Protein AF-0000000084530601 (afdb_homodimer)

InterPro domains:
  IPR000310 Orn/Lys/Arg decarboxylase, major domain [PF01276] (7-303)
  IPR000310 Orn/Lys/Arg decarboxylase, major domain [cd00615] (7-300)
  IPR008286 Orn/Lys/Arg decarboxylase, C-terminal [PF03711] (418-467)
  IPR015421 Pyridoxal phosphate-dependent transferase, major domain [G3DSA:3.40.640.10] (6-282)
  IPR015424 Pyridoxal phosphate-dependent transferase [SSF53383] (7-383)
  IPR036633 Orn/Lys/Arg decarboxylase, C-terminal domain superfamily [SSF55904] (342-484)
  IPR052357 Orn/Lys/Arg decarboxylase class-I [PTHR43277] (2-484)

Sequence (974 aa):
MDQSQAPVLEALAAFHANPLTVFTPPGHKQGRGADPRVIQALGADVFRSDVLATGGLDDRTDTRGILRHAQELMAEAVGADHTFFSTCGSSLSVKAAMLAVAGPHQKLLVGRDAHKSVIAGLILAGIRPVWVEPQWDADLHLAHPPSAESVRAALHEHPDARGALVTSPTPYGTCADLEAIAEACHAAGKPLIVDEAWGAHLPFHPRLPRWAMDAGADVCVTSVHKMGSGLEQSSVFHLQGDLVDRTALKQREDLLGTTSPSTLVYAALDGWRRQMVQHGRALYDHALDLADTVRERVQELDGLHVHGRDDFCSPGHAADLDPLQVIVDITDLGTTGYRAGDWLRSHHHLALHLCDHRRVSAQLTHADDTTTTDALLNGLRELTVIAPDLRPAPRVHLPSPERLRLEQALLPRDAFFGPTEQVPVEKAAGRTVAEMLTPYPPGIPAALPGERLNQDVLDYLRSGIEAGMLVPDSADPALDTIRVSVEMDQSQAPVLEALAAFHANPLTVFTPPGHKQGRGADPRVIQALGADVFRSDVLATGGLDDRTDTRGILRHAQELMAEAVGADHTFFSTCGSSLSVKAAMLAVAGPHQKLLVGRDAHKSVIAGLILAGIRPVWVEPQWDADLHLAHPPSAESVRAALHEHPDARGALVTSPTPYGTCADLEAIAEACHAAGKPLIVDEAWGAHLPFHPRLPRWAMDAGADVCVTSVHKMGSGLEQSSVFHLQGDLVDRTALKQREDLLGTTSPSTLVYAALDGWRRQMVQHGRALYDHALDLADTVRERVQELDGLHVHGRDDFCSPGHAADLDPLQVIVDITDLGTTGYRAGDWLRSHHHLALHLCDHRRVSAQLTHADDTTTTDALLNGLRELTVIAPDLRPAPRVHLPSPERLRLEQALLPRDAFFGPTEQVPVEKAAGRTVAEMLTPYPPGIPAALPGERLNQDVLDYLRSGIEAGMLVPDSADPALDTIRVSVE

Secondary structure (DSSP, 8-state):
--TT--HHHHHHHHHHHS--EEESS-TTTTTTTS-HHHHHHH-HHHHHT---IIIIIS-TT-TT-HHHHHHHHHHHHHT-SEEEEESSHHHHHHHHHHHHH--TT-EEEEETT--HHHHHHHHHHT-EEEEEPPEEETTTTEEEPPPHHHHHHHHHH-TT---EEEE-S-TTSEE--HHHHHHHHHHTT--EEEE-TT-TTGGG-TTSPPPHHHHT-SEEEEEHHHHSS--TT-EEEEE-SSSS-HHHHHHHHHHHS-SS--HHHHHHHHHHHHHHHHHHHHHHHHHHHHHHHHHHHHHTSTT-EE--HHHHSSTTS-SEE-TTEEEEE-GGGTS-HHHHHHHHHHHH-EEES-B-SSEEEEE--TT--HHHHHHHHHHHHHHHHHGGGGPSPPPP----HHHHPPEE-S-HHHHHHS-EEEEEGGGTTTSBB-S-B--BTTT--SB-TTEEP-HHHHHHHHHHHHHT-B-TTSSSTT-SEEEEE--/--TT--HHHHHHHHHHHS--EEESS-TTTTTTTS-HHHHHHH-HHHHHT---IIIIIS-TT-TT-HHHHHHHHHHHHHT-SEEEEESSHHHHHHHHHHHHH--TT-EEEEETT--HHHHHHHHHHT-EEEEEPPEEETTTTEEEPPPHHHHHHHHHH-TT---EEEE-S-TTSEE--HHHHHHHHHHTT--EEEE-TT-TTGGG-TTSPPPHHHHT-SEEEEEHHHHSS--TT-EEEEE-SSSS-HHHHHHHHHHHS-SS--HHHHHHHHHHHHHHHHHHHHHHHHHHHHHHHHHHHHHTSTT-EE--HHHHSSTTS-SEE-TTEEEEE-GGGTS-HHHHHHHHHHHH-EEES-B-SSEEEEE--TT--HHHHHHHHHHHHHHHHHGGGG-SPPPP----HHHHPPEE-S-HHHHHHS-EEEEEGGGTTTSBB-S-B--BTTT--SB-TTEEP-HHHHHHHHHHHHHT-B-TTSSSTT-SEEEEE--

Solvent-accessible surface area (backbone atoms only — not comparable to full-atom values): 47383 Å² total; per-residue (Å²): 131,77,61,86,58,33,44,43,47,51,36,49,52,50,37,68,76,58,61,62,52,66,16,39,55,30,17,11,58,51,41,65,37,39,48,67,71,46,35,69,71,42,32,61,41,45,31,57,50,40,45,33,51,72,50,49,62,31,48,79,80,43,79,80,36,41,65,59,50,35,24,52,52,48,10,58,75,60,67,34,76,38,40,44,82,38,57,44,16,38,38,44,49,49,27,15,52,47,54,42,58,35,39,67,71,31,30,33,34,31,36,62,75,36,46,47,41,56,53,34,30,29,32,50,48,32,32,36,76,41,74,32,66,42,26,71,34,81,88,75,69,46,74,26,33,42,50,39,64,53,50,39,52,49,44,66,76,39,72,76,40,42,28,37,38,42,50,34,33,40,97,76,18,35,16,40,47,51,43,56,35,24,49,43,31,49,75,70,72,26,38,30,38,33,45,15,41,65,38,48,53,24,77,40,38,87,92,42,44,85,36,53,56,82,27,55,32,29,32,35,28,18,14,28,9,47,40,25,37,20,36,58,19,20,16,38,39,35,34,35,82,82,75,56,54,65,66,49,31,50,50,33,38,59,56,68,42,46,93,44,56,38,36,57,36,51,27,30,45,30,38,37,49,31,42,39,74,74,43,23,48,64,42,44,50,52,29,52,52,49,35,51,51,50,48,54,56,47,48,70,37,76,52,39,41,55,63,48,57,83,73,49,39,39,94,80,40,12,66,35,56,37,71,43,41,44,38,32,38,33,54,72,47,53,34,30,10,38,57,50,46,54,47,37,30,75,76,58,36,32,33,59,50,44,45,40,79,35,26,37,26,40,46,56,30,63,36,55,50,70,70,59,49,47,52,50,52,52,43,52,54,50,44,57,68,50,27,72,75,54,46,86,45,64,68,60,48,76,62,55,72,75,58,50,58,60,51,74,76,40,54,34,27,56,20,51,68,40,63,63,44,78,36,49,45,92,67,37,55,72,36,33,27,26,43,40,43,21,41,46,67,88,33,40,44,70,40,46,28,7,22,34,38,45,62,53,48,51,45,21,53,53,28,26,41,73,40,58,48,35,30,75,66,31,96,38,59,84,49,61,35,44,50,21,40,65,129,130,76,62,85,58,34,45,43,47,52,34,49,51,50,37,69,76,59,61,62,53,66,17,39,55,29,18,12,58,51,41,63,36,38,49,67,72,46,35,68,72,43,32,61,40,44,30,58,51,41,43,33,50,71,50,49,63,30,48,78,80,42,78,81,36,41,68,60,51,36,23,50,51,47,11,57,74,60,68,33,76,36,38,43,81,38,57,45,15,40,38,44,48,49,27,15,55,47,54,41,56,34,40,67,70,32,31,33,35,31,35,62,74,35,45,48,41,56,54,34,31,29,32,49,46,34,32,36,75,42,75,33,66,40,26,70,34,80,87,77,69,45,74,25,31,43,50,39,66,54,51,39,50,48,44,67,76,39,72,76,39,43,28,37,37,41,50,33,33,40,96,78,18,36,18,39,50,49,45,56,35,25,50,42,30,48,74,72,73,27,38,30,36,32,45,16,41,65,37,48,52,22,76,42,38,88,91,43,44,86,35,51,56,82,29,56,32,29,31,36,27,20,15,28,8,47,41,25,37,19,38,59,19,19,16,38,38,35,33,34,82,83,74,55,56,65,66,51,32,52,50,33,39,60,55,67,42,47,93,44,56,39,35,58,36,51,27,30,45,31,39,37,49,33,42,38,76,75,42,22,48,64,42,45,50,52,30,50,52,50,35,53,51,51,47,55,56,48,48,69,38,76,50,39,41,56,64,46,58,84,70,48,38,39,94,81,41,12,66,35,57,36,71,44,40,44,39,32,38,33,54,73,45,54,33,31,10,38,56,50,46,52,48,37,29,76,76,59,37,33,33,59,52,44,45,40,78,35,25,38,24,39,46,57,30,63,35,56,50,70,69,57,51,48,52,51,52,53,43,53,54,49,45,58,69,49,25,73,74,54,43,86,45,64,68,60,46,75,61,55,73,75,57,50,57,61,51,74,76,40,53,34,28,57,21,51,66,41,63,63,45,78,35,49,44,91,68,38,54,71,35,33,28,26,42,39,44,22,43,46,66,88,33,39,44,68,38,44,28,7,21,33,38,46,62,51,48,52,45,22,53,53,28,24,41,73,39,59,49,36,30,74,65,31,95,36,59,84,49,63,34,42,51,23,38,65,128

Nearest PDB structures (foldseek):
  3n75-assembly1_A  TM=8.275E-01  e=5.669E-27  Escherichia coli K-12
  6y3x-assembly1_A  TM=8.015E-01  e=8.355E-27  Francisella tularensis subsp. novicida
  5fkz-assembly1_E  TM=7.925E-01  e=2.916E-27  Escherichia coli K-12
  5fkx-assembly1_A  TM=7.953E-01  e=2.452E-25  Escherichia coli K-12
  7p9b-assembly1_A  TM=8.096E-01  e=3.314E-24  Providencia stuartii

Organism: Streptomyces rubellomurinus (strain ATCC 31215) (NCBI:txid359131)

Radius of gyration: 27.5 Å; Cα contacts (8 Å, |Δi|>4): 2368; chains: 2; bounding box: 56×77×70 Å

Structure (mmCIF, N/CA/C/O backbone):
data_AF-0000000084530601-model_v1
#
loop_
_entity.id
_entity.type
_entity.pdbx_description
1 polymer 'Ornithine decarboxylase'
#
loop_
_atom_site.group_PDB
_atom_site.id
_atom_site.type_symbol
_atom_site.label_atom_id
_atom_site.label_alt_id
_atom_site.label_comp_id
_atom_site.label_asym_id
_atom_site.label_entity_id
_atom_site.label_seq_id
_atom_site.pdbx_PDB_ins_code
_atom_site.Cartn_x
_atom_site.Cartn_y
_atom_site.Cartn_z
_atom_site.occupancy
_atom_site.B_iso_or_equiv
_atom_site.auth_seq_id
_atom_site.auth_comp_id
_atom_site.auth_asym_id
_atom_site.auth_atom_id
_atom_site.pdbx_PDB_model_num
ATOM 1 N N . MET A 1 1 ? -12.188 15.805 -23.297 1 94.25 1 MET A N 1
ATOM 2 C CA . MET A 1 1 ? -12.859 14.508 -23.141 1 94.25 1 MET A CA 1
ATOM 3 C C . MET A 1 1 ? -14.211 14.672 -22.453 1 94.25 1 MET A C 1
ATOM 5 O O . MET A 1 1 ? -14.492 15.719 -21.875 1 94.25 1 MET A O 1
ATOM 9 N N . ASP A 1 2 ? -15.086 13.648 -22.531 1 97.88 2 ASP A N 1
ATOM 10 C CA . ASP A 1 2 ? -16.391 13.703 -21.875 1 97.88 2 ASP A CA 1
ATOM 11 C C . ASP A 1 2 ? -16.266 13.43 -20.375 1 97.88 2 ASP A C 1
ATOM 13 O O . ASP A 1 2 ? -16.281 12.273 -19.938 1 97.88 2 ASP A O 1
ATOM 17 N N . GLN A 1 3 ? -16.266 14.422 -19.578 1 97.75 3 GLN A N 1
ATOM 18 C CA . GLN A 1 3 ? -16 14.383 -18.141 1 97.75 3 GLN A CA 1
ATOM 19 C C . GLN A 1 3 ? -17.203 13.828 -17.391 1 97.75 3 GLN A C 1
ATOM 21 O O . GLN A 1 3 ? -17.141 13.602 -16.172 1 97.75 3 GLN A O 1
ATOM 26 N N . SER A 1 4 ? -18.281 13.586 -18.016 1 97.56 4 SER A N 1
ATOM 27 C CA . SER A 1 4 ? -19.453 12.992 -17.359 1 97.56 4 SER A CA 1
ATOM 28 C C . SER A 1 4 ? -19.281 11.484 -17.188 1 97.56 4 SER A C 1
ATOM 30 O O . SER A 1 4 ? -20.031 10.852 -16.438 1 97.56 4 SER A O 1
ATOM 32 N N . GLN A 1 5 ? -18.344 10.953 -17.844 1 98 5 GLN A N 1
ATOM 33 C CA . GLN A 1 5 ? -18.078 9.523 -17.75 1 98 5 GLN A CA 1
ATOM 34 C C . GLN A 1 5 ? -17.312 9.188 -16.484 1 98 5 GLN A C 1
ATOM 36 O O . GLN A 1 5 ? -16.547 10.016 -15.961 1 98 5 GLN A O 1
ATOM 41 N N . ALA A 1 6 ? -17.562 8.07 -15.961 1 98.31 6 ALA A N 1
ATOM 42 C CA . ALA A 1 6 ? -16.812 7.445 -14.875 1 98.31 6 ALA A CA 1
ATOM 43 C C . ALA A 1 6 ? -16.5 5.988 -15.195 1 98.31 6 ALA A C 1
ATOM 45 O O . ALA A 1 6 ? -17.203 5.082 -14.742 1 98.31 6 ALA A O 1
ATOM 46 N N . PRO A 1 7 ? -15.422 5.773 -15.883 1 98.44 7 PRO A N 1
ATOM 47 C CA . PRO A 1 7 ? -15.156 4.473 -16.5 1 98.44 7 PRO A CA 1
ATOM 48 C C . PRO A 1 7 ? -15.148 3.33 -15.484 1 98.44 7 PRO A C 1
ATOM 50 O O . PRO A 1 7 ? -15.734 2.273 -15.734 1 98.44 7 PRO A O 1
ATOM 53 N N . VAL A 1 8 ? -14.492 3.461 -14.336 1 98.38 8 VAL A N 1
ATOM 54 C CA . VAL A 1 8 ? -14.398 2.379 -13.359 1 98.38 8 VAL A CA 1
ATOM 55 C C . VAL A 1 8 ? -15.773 2.104 -12.758 1 98.38 8 VAL A C 1
ATOM 57 O O . VAL A 1 8 ? -16.172 0.946 -12.617 1 98.38 8 VAL A O 1
ATOM 60 N N . LEU A 1 9 ? -16.578 3.137 -12.422 1 97.94 9 LEU A N 1
ATOM 61 C CA . LEU A 1 9 ? -17.906 2.979 -11.859 1 97.94 9 LEU A CA 1
ATOM 62 C C . LEU A 1 9 ? -18.844 2.309 -12.867 1 97.94 9 LEU A C 1
ATOM 64 O O . LEU A 1 9 ? -19.656 1.457 -12.492 1 97.94 9 LEU A O 1
ATOM 68 N N . GLU A 1 10 ? -18.688 2.789 -14.062 1 97.38 10 GLU A N 1
ATOM 69 C CA . GLU A 1 10 ? -19.516 2.229 -15.117 1 97.38 10 GLU A CA 1
ATOM 70 C C . GLU A 1 10 ? -19.188 0.757 -15.359 1 97.38 10 GLU A C 1
ATOM 72 O O . GLU A 1 10 ? -20.094 -0.06 -15.562 1 97.38 10 GLU A O 1
ATOM 77 N N . ALA A 1 11 ? -17.906 0.448 -15.32 1 97 11 ALA A N 1
ATOM 78 C CA . ALA A 1 11 ? -17.5 -0.944 -15.469 1 97 11 ALA A CA 1
ATOM 79 C C . ALA A 1 11 ? -18 -1.8 -14.312 1 97 11 ALA A C 1
ATOM 81 O O . ALA A 1 11 ? -18.391 -2.955 -14.508 1 97 11 ALA A O 1
ATOM 82 N N . LEU A 1 12 ? -17.969 -1.261 -13.109 1 96.5 12 LEU A N 1
ATOM 83 C CA . LEU A 1 12 ? -18.453 -1.968 -11.93 1 96.5 12 LEU A CA 1
ATOM 84 C C . LEU A 1 12 ? -19.953 -2.223 -12.039 1 96.5 12 LEU A C 1
ATOM 86 O O . LEU A 1 12 ? -20.438 -3.309 -11.703 1 96.5 12 LEU A O 1
ATOM 90 N N . ALA A 1 13 ? -20.656 -1.22 -12.453 1 95 13 ALA A N 1
ATOM 91 C CA . ALA A 1 13 ? -22.094 -1.375 -12.648 1 95 13 ALA A CA 1
ATOM 92 C C . ALA A 1 13 ? -22.391 -2.463 -13.68 1 95 13 ALA A C 1
ATOM 94 O O . ALA A 1 13 ? -23.312 -3.262 -13.5 1 95 13 ALA A O 1
ATOM 95 N N . ALA A 1 14 ? -21.672 -2.426 -14.742 1 94.56 14 ALA A N 1
ATOM 96 C CA . ALA A 1 14 ? -21.828 -3.447 -15.773 1 94.56 14 ALA A CA 1
ATOM 97 C C . ALA A 1 14 ? -21.516 -4.836 -15.219 1 94.56 14 ALA A C 1
ATOM 99 O O . ALA A 1 14 ? -22.203 -5.809 -15.555 1 94.56 14 ALA A O 1
ATOM 100 N N . PHE A 1 15 ? -20.547 -4.934 -14.43 1 95 15 PHE A N 1
ATOM 101 C CA . PHE A 1 15 ? -20.172 -6.191 -13.797 1 95 15 PHE A CA 1
ATOM 102 C C . PHE A 1 15 ? -21.312 -6.703 -12.906 1 95 15 PHE A C 1
ATOM 104 O O . PHE A 1 15 ? -21.625 -7.895 -12.914 1 95 15 PHE A O 1
ATOM 111 N N . HIS A 1 16 ? -21.875 -5.809 -12.148 1 94.62 16 HIS A N 1
ATOM 112 C CA . HIS A 1 16 ? -22.984 -6.176 -11.281 1 94.62 16 HIS A CA 1
ATOM 113 C C . HIS A 1 16 ? -24.172 -6.695 -12.086 1 94.62 16 HIS A C 1
ATOM 115 O O . HIS A 1 16 ? -24.875 -7.621 -11.656 1 94.62 16 HIS A O 1
ATOM 121 N N . ALA A 1 17 ? -24.375 -6.109 -13.195 1 95.19 17 ALA A N 1
ATOM 122 C CA . ALA A 1 17 ? -25.516 -6.473 -14.039 1 95.19 17 ALA A CA 1
ATOM 123 C C . ALA A 1 17 ? -25.297 -7.832 -14.695 1 95.19 17 ALA A C 1
ATOM 125 O O . ALA A 1 17 ? -26.25 -8.578 -14.922 1 95.19 17 ALA A O 1
ATOM 126 N N . ASN A 1 18 ? -24.109 -8.094 -15.047 1 93.94 18 ASN A N 1
ATOM 127 C CA . ASN A 1 18 ? -23.719 -9.352 -15.68 1 93.94 18 ASN A CA 1
ATOM 128 C C . ASN A 1 18 ? -22.5 -9.961 -15.023 1 93.94 18 ASN A C 1
ATOM 130 O O . ASN A 1 18 ? -21.422 -10.039 -15.633 1 93.94 18 ASN A O 1
ATOM 134 N N . PRO A 1 19 ? -22.734 -10.516 -13.891 1 93.12 19 PRO A N 1
ATOM 135 C CA . PRO A 1 19 ? -21.578 -10.992 -13.133 1 93.12 19 PRO A CA 1
ATOM 136 C C . PRO A 1 19 ? -20.922 -12.219 -13.758 1 93.12 19 PRO A C 1
ATOM 138 O O . PRO A 1 19 ? -21.594 -13.031 -14.391 1 93.12 19 PRO A O 1
ATOM 141 N N . LEU A 1 20 ? -19.656 -12.32 -13.57 1 95.81 20 LEU A N 1
ATOM 142 C CA . LEU A 1 20 ? -18.891 -13.508 -13.938 1 95.81 20 LEU A CA 1
ATOM 143 C C . LEU A 1 20 ? -18.938 -14.547 -12.82 1 95.81 20 LEU A C 1
ATOM 145 O O . LEU A 1 20 ? -19.125 -14.203 -11.648 1 95.81 20 LEU A O 1
ATOM 149 N N . THR A 1 21 ? -18.922 -15.805 -13.211 1 97.5 21 THR A N 1
ATOM 150 C CA . THR A 1 21 ? -18.484 -16.828 -12.266 1 97.5 21 THR A CA 1
ATOM 151 C C . THR A 1 21 ? -16.969 -16.875 -12.18 1 97.5 21 THR A C 1
ATOM 153 O O . THR A 1 21 ? -16.297 -17.281 -13.125 1 97.5 21 THR A O 1
ATOM 156 N N . VAL A 1 22 ? -16.453 -16.469 -11 1 97.44 22 VAL A N 1
ATOM 157 C CA . VAL A 1 22 ? -15.016 -16.219 -10.945 1 97.44 22 VAL A CA 1
ATOM 158 C C . VAL A 1 22 ? -14.32 -17.359 -10.211 1 97.44 22 VAL A C 1
ATOM 160 O O . VAL A 1 22 ? -14.805 -17.828 -9.18 1 97.44 22 VAL A O 1
ATOM 163 N N . PHE A 1 23 ? -13.281 -17.844 -10.758 1 98.19 23 PHE A N 1
ATOM 164 C CA . PHE A 1 23 ? -12.359 -18.781 -10.133 1 98.19 23 PHE A CA 1
ATOM 165 C C . PHE A 1 23 ? -10.984 -18.156 -9.945 1 98.19 23 PHE A C 1
ATOM 167 O O . PHE A 1 23 ? -9.961 -18.797 -10.211 1 98.19 23 PHE A O 1
ATOM 174 N N . THR A 1 24 ? -10.953 -16.844 -9.664 1 96.56 24 THR A N 1
ATOM 175 C CA . THR A 1 24 ? -9.828 -15.977 -9.352 1 96.56 24 THR A CA 1
ATOM 176 C C . THR A 1 24 ? -10.008 -15.328 -7.98 1 96.56 24 THR A C 1
ATOM 178 O O . THR A 1 24 ? -11.078 -15.43 -7.375 1 96.56 24 THR A O 1
ATOM 181 N N . PRO A 1 25 ? -8.945 -14.711 -7.441 1 95.69 25 PRO A N 1
ATOM 182 C CA . PRO A 1 25 ? -9.219 -13.797 -6.328 1 95.69 25 PRO A CA 1
ATOM 183 C C . PRO A 1 25 ? -10.25 -12.727 -6.68 1 95.69 25 PRO A C 1
ATOM 185 O O . PRO A 1 25 ? -10.453 -12.422 -7.859 1 95.69 25 PRO A O 1
ATOM 188 N N . PRO A 1 26 ? -10.891 -12.094 -5.703 1 97.38 26 PRO A N 1
ATOM 189 C CA . PRO A 1 26 ? -10.797 -12.367 -4.266 1 97.38 26 PRO A CA 1
ATOM 190 C C . PRO A 1 26 ? -11.508 -13.656 -3.863 1 97.38 26 PRO A C 1
ATOM 192 O O . PRO A 1 26 ? -12.469 -14.07 -4.516 1 97.38 26 PRO A O 1
ATOM 195 N N . GLY A 1 27 ? -11.039 -14.219 -2.826 1 97.94 27 GLY A N 1
ATOM 196 C CA . GLY A 1 27 ? -11.461 -15.547 -2.42 1 97.94 27 GLY A CA 1
ATOM 197 C C . GLY A 1 27 ? -12.883 -15.594 -1.901 1 97.94 27 GLY A C 1
ATOM 198 O O . GLY A 1 27 ? -13.516 -16.656 -1.892 1 97.94 27 GLY A O 1
ATOM 199 N N . HIS A 1 28 ? -13.445 -14.453 -1.497 1 98.19 28 HIS A N 1
ATOM 200 C CA . HIS A 1 28 ? -14.812 -14.43 -0.983 1 98.19 28 HIS A CA 1
ATOM 201 C C . HIS A 1 28 ? -15.828 -14.508 -2.115 1 98.19 28 HIS A C 1
ATOM 203 O O . HIS A 1 28 ? -17.016 -14.781 -1.878 1 98.19 28 HIS A O 1
ATOM 209 N N . LYS A 1 29 ? -15.43 -14.336 -3.371 1 97.75 29 LYS A N 1
ATOM 210 C CA . LYS A 1 29 ? -16.25 -14.484 -4.57 1 97.75 29 LYS A CA 1
ATOM 211 C C . LYS A 1 29 ? -17.516 -13.633 -4.477 1 97.75 29 LYS A C 1
ATOM 213 O O . LYS A 1 29 ? -18.625 -14.156 -4.566 1 97.75 29 LYS A O 1
ATOM 218 N N . GLN A 1 30 ? -17.312 -12.266 -4.406 1 95.81 30 GLN A N 1
ATOM 219 C CA . GLN A 1 30 ? -18.375 -11.258 -4.324 1 95.81 30 GLN A CA 1
ATOM 220 C C . GLN A 1 30 ? -19.281 -11.516 -3.129 1 95.81 30 GLN A C 1
ATOM 222 O O . GLN A 1 30 ? -20.5 -11.367 -3.23 1 95.81 30 GLN A O 1
ATOM 227 N N . GLY A 1 31 ? -18.734 -12.008 -2.09 1 96.88 31 GLY A N 1
ATOM 228 C CA . GLY A 1 31 ? -19.453 -12.055 -0.822 1 96.88 31 GLY A CA 1
ATOM 229 C C . GLY A 1 31 ? -19.938 -13.445 -0.472 1 96.88 31 GLY A C 1
ATOM 230 O O . GLY A 1 31 ? -20.297 -13.711 0.679 1 96.88 31 GLY A O 1
ATOM 231 N N . ARG A 1 32 ? -19.922 -14.422 -1.364 1 97 32 ARG A N 1
ATOM 232 C CA . ARG A 1 32 ? -20.438 -15.766 -1.105 1 97 32 ARG A CA 1
ATOM 233 C C . ARG A 1 32 ? -19.641 -16.453 0.007 1 97 32 ARG A C 1
ATOM 235 O O . ARG A 1 32 ? -20.203 -17.234 0.776 1 97 32 ARG A O 1
ATOM 242 N N . GLY A 1 33 ? -18.344 -16.125 0.095 1 97.69 33 GLY A N 1
ATOM 243 C CA . GLY A 1 33 ? -17.5 -16.766 1.078 1 97.69 33 GLY A CA 1
ATOM 244 C C . GLY A 1 33 ? -17.312 -15.953 2.34 1 97.69 33 GLY A C 1
ATOM 245 O O . GLY A 1 33 ? -16.656 -16.406 3.289 1 97.69 33 GLY A O 1
ATOM 246 N N . ALA A 1 34 ? -17.844 -14.742 2.369 1 97.5 34 ALA A N 1
ATOM 247 C CA . ALA A 1 34 ? -17.688 -13.883 3.539 1 97.5 34 ALA A CA 1
ATOM 248 C C . ALA A 1 34 ? -18.641 -14.305 4.656 1 97.5 34 ALA A C 1
ATOM 250 O O . ALA A 1 34 ? -19.781 -14.711 4.395 1 97.5 34 ALA A O 1
ATOM 251 N N . ASP A 1 35 ? -18.188 -14.227 5.895 1 97.5 35 ASP A N 1
ATOM 252 C CA . ASP A 1 35 ? -19.031 -14.484 7.059 1 97.5 35 ASP A CA 1
ATOM 253 C C . ASP A 1 35 ? -20.234 -13.562 7.07 1 97.5 35 ASP A C 1
ATOM 255 O O . ASP A 1 35 ? -20.109 -12.344 6.918 1 97.5 35 ASP A O 1
ATOM 259 N N . PRO A 1 36 ? -21.453 -14.141 7.27 1 97.12 36 PRO A N 1
ATOM 260 C CA . PRO A 1 36 ? -22.641 -13.305 7.309 1 97.12 36 PRO A CA 1
ATOM 261 C C . PRO A 1 36 ? -22.531 -12.172 8.328 1 97.12 36 PRO A C 1
ATOM 263 O O . PRO A 1 36 ? -23.094 -11.086 8.117 1 97.12 36 PRO A O 1
ATOM 266 N N . ARG A 1 37 ? -21.906 -12.414 9.438 1 96.81 37 ARG A N 1
ATOM 267 C CA . ARG A 1 37 ? -21.734 -11.398 10.469 1 96.81 37 ARG A CA 1
ATOM 268 C C . ARG A 1 37 ? -20.875 -10.25 9.961 1 96.81 37 ARG A C 1
ATOM 270 O O . ARG A 1 37 ? -21.047 -9.102 10.375 1 96.81 37 ARG A O 1
ATOM 277 N N . VAL A 1 38 ? -19.859 -10.539 9.086 1 97.81 38 VAL A N 1
ATOM 278 C CA . VAL A 1 38 ? -19.016 -9.516 8.477 1 97.81 38 VAL A CA 1
ATOM 279 C C . VAL A 1 38 ? -19.828 -8.703 7.473 1 97.81 38 VAL A C 1
ATOM 281 O O . VAL A 1 38 ? -19.734 -7.473 7.43 1 97.81 38 VAL A O 1
ATOM 284 N N . ILE A 1 39 ? -20.656 -9.422 6.672 1 96.94 39 ILE A N 1
ATOM 285 C CA . ILE A 1 39 ? -21.531 -8.766 5.695 1 96.94 39 ILE A CA 1
ATOM 286 C C . ILE A 1 39 ? -22.484 -7.816 6.41 1 96.94 39 ILE A C 1
ATOM 288 O O . ILE A 1 39 ? -22.75 -6.715 5.926 1 96.94 39 ILE A O 1
ATOM 292 N N . GLN A 1 40 ? -22.969 -8.258 7.52 1 94.94 40 GLN A N 1
ATOM 293 C CA . GLN A 1 40 ? -23.875 -7.426 8.297 1 94.94 40 GLN A CA 1
ATOM 294 C C . GLN A 1 40 ? -23.188 -6.137 8.742 1 94.94 40 GLN A C 1
ATOM 296 O O . GLN A 1 40 ? -23.797 -5.066 8.727 1 94.94 40 GLN A O 1
ATOM 301 N N . ALA A 1 41 ? -21.984 -6.242 9.094 1 94.06 41 ALA A N 1
ATOM 302 C CA . ALA A 1 41 ? -21.25 -5.098 9.625 1 94.06 41 ALA A CA 1
ATOM 303 C C . ALA A 1 41 ? -20.781 -4.184 8.5 1 94.06 41 ALA A C 1
ATOM 305 O O . ALA A 1 41 ? -20.875 -2.959 8.602 1 94.06 41 ALA A O 1
ATOM 306 N N . LEU A 1 42 ? -20.234 -4.715 7.379 1 95.88 42 LEU A N 1
ATOM 307 C CA . LEU A 1 42 ? -19.562 -3.943 6.332 1 95.88 42 LEU A CA 1
ATOM 308 C C . LEU A 1 42 ? -20.531 -3.65 5.184 1 95.88 42 LEU A C 1
ATOM 310 O O . LEU A 1 42 ? -20.297 -2.725 4.398 1 95.88 42 LEU A O 1
ATOM 314 N N . GLY A 1 43 ? -21.562 -4.387 5.07 1 94.69 43 GLY A N 1
ATOM 315 C CA . GLY A 1 43 ? -22.469 -4.289 3.934 1 94.69 43 GLY A CA 1
ATOM 316 C C . GLY A 1 43 ? -22.094 -5.223 2.797 1 94.69 43 GLY A C 1
ATOM 317 O O . GLY A 1 43 ? -20.906 -5.438 2.523 1 94.69 43 GLY A O 1
ATOM 318 N N . ALA A 1 44 ? -23.125 -5.723 2.102 1 95.94 44 ALA A N 1
ATOM 319 C CA . ALA A 1 44 ? -22.922 -6.684 1.021 1 95.94 44 ALA A CA 1
ATOM 320 C C . ALA A 1 44 ? -22.234 -6.027 -0.176 1 95.94 44 ALA A C 1
ATOM 322 O O . ALA A 1 44 ? -21.484 -6.68 -0.9 1 95.94 44 ALA A O 1
ATOM 323 N N . ASP A 1 45 ? -22.422 -4.762 -0.342 1 95.69 45 ASP A N 1
ATOM 324 C CA . ASP A 1 45 ? -21.938 -4.051 -1.514 1 95.69 45 ASP A CA 1
ATOM 325 C C . ASP A 1 45 ? -20.406 -3.951 -1.492 1 95.69 45 ASP A C 1
ATOM 327 O O . ASP A 1 45 ? -19.766 -3.889 -2.545 1 95.69 45 ASP A O 1
ATOM 331 N N . VAL A 1 46 ? -19.844 -3.955 -0.281 1 96.75 46 VAL A N 1
ATOM 332 C CA . VAL A 1 46 ? -18.391 -3.928 -0.154 1 96.75 46 VAL A CA 1
ATOM 333 C C . VAL A 1 46 ? -17.781 -5.125 -0.881 1 96.75 46 VAL A C 1
ATOM 335 O O . VAL A 1 46 ? -16.844 -4.977 -1.659 1 96.75 46 VAL A O 1
ATOM 338 N N . PHE A 1 47 ? -18.359 -6.297 -0.718 1 97.44 47 PHE A N 1
ATOM 339 C CA . PHE A 1 47 ? -17.844 -7.531 -1.298 1 97.44 47 PHE A CA 1
ATOM 340 C C . PHE A 1 47 ? -18.266 -7.656 -2.758 1 97.44 47 PHE A C 1
ATOM 342 O O . PHE A 1 47 ? -17.5 -8.141 -3.59 1 97.44 47 PHE A O 1
ATOM 349 N N . ARG A 1 48 ? -19.453 -7.172 -3.059 1 96.38 48 ARG A N 1
ATOM 350 C CA . ARG A 1 48 ? -19.953 -7.219 -4.43 1 96.38 48 ARG A CA 1
ATOM 351 C C . ARG A 1 48 ? -19.062 -6.398 -5.363 1 96.38 48 ARG A C 1
ATOM 353 O O . ARG A 1 48 ? -18.891 -6.758 -6.527 1 96.38 48 ARG A O 1
ATOM 360 N N . SER A 1 49 ? -18.5 -5.332 -4.836 1 97.06 49 SER A N 1
ATOM 361 C CA . SER A 1 49 ? -17.734 -4.387 -5.645 1 97.06 49 SER A CA 1
ATOM 362 C C . SER A 1 49 ? -16.234 -4.656 -5.535 1 97.06 49 SER A C 1
ATOM 364 O O . SER A 1 49 ? -15.43 -4.004 -6.207 1 97.06 49 SER A O 1
ATOM 366 N N . ASP A 1 50 ? -15.875 -5.555 -4.656 1 97.44 50 ASP A N 1
ATOM 367 C CA . ASP A 1 50 ? -14.492 -5.988 -4.543 1 97.44 50 ASP A CA 1
ATOM 368 C C . ASP A 1 50 ? -14.172 -7.09 -5.551 1 97.44 50 ASP A C 1
ATOM 370 O O . ASP A 1 50 ? -14.359 -8.273 -5.262 1 97.44 50 ASP A O 1
ATOM 374 N N . VAL A 1 51 ? -13.664 -6.699 -6.711 1 96.88 51 VAL A N 1
ATOM 375 C CA . VAL A 1 51 ? -13.352 -7.602 -7.816 1 96.88 51 VAL A CA 1
ATOM 376 C C . VAL A 1 51 ? -11.961 -7.277 -8.367 1 96.88 51 VAL A C 1
ATOM 378 O O . VAL A 1 51 ? -11.336 -6.293 -7.957 1 96.88 51 VAL A O 1
ATOM 381 N N . LEU A 1 52 ? -11.43 -8.102 -9.211 1 95.31 52 LEU A N 1
ATOM 382 C CA . LEU A 1 52 ? -10.156 -7.797 -9.859 1 95.31 52 LEU A CA 1
ATOM 383 C C . LEU A 1 52 ? -10.312 -6.648 -10.852 1 95.31 52 LEU A C 1
ATOM 385 O O . LEU A 1 52 ? -11.328 -6.559 -11.547 1 95.31 52 LEU A O 1
ATOM 389 N N . ALA A 1 53 ? -9.297 -5.762 -10.82 1 93.19 53 ALA A N 1
ATOM 390 C CA . ALA A 1 53 ? -9.305 -4.711 -11.836 1 93.19 53 ALA A CA 1
ATOM 391 C C . ALA A 1 53 ? -9.031 -5.289 -13.219 1 93.19 53 ALA A C 1
ATOM 393 O O . ALA A 1 53 ? -9.898 -5.262 -14.094 1 93.19 53 ALA A O 1
ATOM 394 N N . THR A 1 54 ? -7.859 -5.871 -13.352 1 88.75 54 THR A N 1
ATOM 395 C CA . THR A 1 54 ? -7.5 -6.598 -14.562 1 88.75 54 THR A CA 1
ATOM 396 C C . THR A 1 54 ? -7.961 -8.047 -14.477 1 88.75 54 THR A C 1
ATOM 398 O O . THR A 1 54 ? -7.691 -8.734 -13.492 1 88.75 54 THR A O 1
ATOM 401 N N . GLY A 1 55 ? -8.641 -8.5 -15.5 1 89.19 55 GLY A N 1
ATOM 402 C CA . GLY A 1 55 ? -9.164 -9.859 -15.5 1 89.19 55 GLY A CA 1
ATOM 403 C C . GLY A 1 55 ? -10.516 -9.977 -14.828 1 89.19 55 GLY A C 1
ATOM 404 O O . GLY A 1 55 ? -11.156 -11.031 -14.891 1 89.19 55 GLY A O 1
ATOM 405 N N . GLY A 1 56 ? -10.938 -8.82 -14.227 1 92.69 56 GLY A N 1
ATOM 406 C CA . GLY A 1 56 ? -12.242 -8.734 -13.594 1 92.69 56 GLY A CA 1
ATOM 407 C C . GLY A 1 56 ? -13.133 -7.664 -14.195 1 92.69 56 GLY A C 1
ATOM 408 O O . GLY A 1 56 ? -13.859 -7.922 -15.156 1 92.69 56 GLY A O 1
ATOM 409 N N . LEU A 1 57 ? -12.789 -6.418 -13.812 1 93.38 57 LEU A N 1
ATOM 410 C CA . LEU A 1 57 ? -13.531 -5.309 -14.406 1 93.38 57 LEU A CA 1
ATOM 411 C C . LEU A 1 57 ? -13.266 -5.219 -15.906 1 93.38 57 LEU A C 1
ATOM 413 O O . LEU A 1 57 ? -14.156 -4.859 -16.672 1 93.38 57 LEU A O 1
ATOM 417 N N . ASP A 1 58 ? -12.094 -5.496 -16.219 1 94.06 58 ASP A N 1
ATOM 418 C CA . ASP A 1 58 ? -11.672 -5.625 -17.609 1 94.06 58 ASP A CA 1
ATOM 419 C C . ASP A 1 58 ? -11.172 -7.039 -17.891 1 94.06 58 ASP A C 1
ATOM 421 O O . ASP A 1 58 ? -11.102 -7.875 -17 1 94.06 58 ASP A O 1
ATOM 425 N N . ASP A 1 59 ? -10.984 -7.344 -19.156 1 92.69 59 ASP A N 1
ATOM 426 C CA . ASP A 1 59 ? -10.391 -8.641 -19.469 1 92.69 59 ASP A CA 1
ATOM 427 C C . ASP A 1 59 ? -8.891 -8.641 -19.188 1 92.69 59 ASP A C 1
ATOM 429 O O . ASP A 1 59 ? -8.344 -7.633 -18.719 1 92.69 59 ASP A O 1
ATOM 433 N N . ARG A 1 60 ? -8.258 -9.766 -19.328 1 91.56 60 ARG A N 1
ATOM 434 C CA . ARG A 1 60 ? -6.859 -9.93 -18.938 1 91.56 60 ARG A CA 1
ATOM 435 C C . ARG A 1 60 ? -5.945 -9.031 -19.75 1 91.56 60 ARG A C 1
ATOM 437 O O . ARG A 1 60 ? -4.871 -8.641 -19.297 1 91.56 60 ARG A O 1
ATOM 444 N N . THR A 1 61 ? -6.367 -8.617 -20.953 1 91.62 61 THR A N 1
ATOM 445 C CA . THR A 1 61 ? -5.52 -7.816 -21.828 1 91.62 61 THR A CA 1
ATOM 446 C C . THR A 1 61 ? -5.852 -6.332 -21.703 1 91.62 61 THR A C 1
ATOM 448 O O . THR A 1 61 ? -5.297 -5.5 -22.422 1 91.62 61 THR A O 1
ATOM 451 N N . ASP A 1 62 ? -6.805 -6.031 -20.797 1 92.19 62 ASP A N 1
ATOM 452 C CA . ASP A 1 62 ? -7.238 -4.652 -20.594 1 92.19 62 ASP A CA 1
ATOM 453 C C . ASP A 1 62 ? -7.699 -4.023 -21.906 1 92.19 62 ASP A C 1
ATOM 455 O O . ASP A 1 62 ? -7.324 -2.893 -22.219 1 92.19 62 ASP A O 1
ATOM 459 N N . THR A 1 63 ? -8.453 -4.68 -22.625 1 92.88 63 THR A N 1
ATOM 460 C CA . THR A 1 63 ? -8.891 -4.273 -23.953 1 92.88 63 THR A CA 1
ATOM 461 C C . THR A 1 63 ? -9.703 -2.98 -23.891 1 92.88 63 THR A C 1
ATOM 463 O O . THR A 1 63 ? -9.625 -2.146 -24.797 1 92.88 63 THR A O 1
ATOM 466 N N . ARG A 1 64 ? -10.508 -2.816 -22.922 1 94.69 64 ARG A N 1
ATOM 467 C CA . ARG A 1 64 ? -11.383 -1.654 -22.812 1 94.69 64 ARG A CA 1
ATOM 468 C C . ARG A 1 64 ? -10.648 -0.469 -22.188 1 94.69 64 ARG A C 1
ATOM 470 O O . ARG A 1 64 ? -11.117 0.667 -22.266 1 94.69 64 ARG A O 1
ATOM 477 N N . GLY A 1 65 ? -9.43 -0.7 -21.547 1 96.56 65 GLY A N 1
ATOM 478 C CA . GLY A 1 65 ? -8.633 0.37 -20.953 1 96.56 65 GLY A CA 1
ATOM 479 C C . GLY A 1 65 ? -9.375 1.15 -19.891 1 96.56 65 GLY A C 1
ATOM 480 O O . GLY A 1 65 ? -9.312 2.381 -19.859 1 96.56 65 GLY A O 1
ATOM 481 N N . ILE A 1 66 ? -10.102 0.527 -19.047 1 97.88 66 ILE A N 1
ATOM 482 C CA . ILE A 1 66 ? -11.016 1.137 -18.094 1 97.88 66 ILE A CA 1
ATOM 483 C C . ILE A 1 66 ? -10.234 2.053 -17.156 1 97.88 66 ILE A C 1
ATOM 485 O O . ILE A 1 66 ? -10.57 3.23 -17 1 97.88 66 ILE A O 1
ATOM 489 N N . LEU A 1 67 ? -9.219 1.521 -16.531 1 97.06 67 LEU A N 1
ATOM 490 C CA . LEU A 1 67 ? -8.43 2.305 -15.578 1 97.06 67 LEU A CA 1
ATOM 491 C C . LEU A 1 67 ? -7.66 3.41 -16.297 1 97.06 67 LEU A C 1
ATOM 493 O O . LEU A 1 67 ? -7.57 4.535 -15.797 1 97.06 67 LEU A O 1
ATOM 497 N N . ARG A 1 68 ? -7.09 3.066 -17.438 1 96.62 68 ARG A N 1
ATOM 498 C CA . ARG A 1 68 ? -6.367 4.055 -18.234 1 96.62 68 ARG A CA 1
ATOM 499 C C . ARG A 1 68 ? -7.262 5.238 -18.578 1 96.62 68 ARG A C 1
ATOM 501 O O . ARG A 1 68 ? -6.855 6.395 -18.453 1 96.62 68 ARG A O 1
ATOM 508 N N . HIS A 1 69 ? -8.461 4.906 -19.016 1 98.38 69 HIS A N 1
ATOM 509 C CA . HIS A 1 69 ? -9.414 5.953 -19.375 1 98.38 69 HIS A CA 1
ATOM 510 C C . HIS A 1 69 ? -9.758 6.828 -18.172 1 98.38 69 HIS A C 1
ATOM 512 O O . HIS A 1 69 ? -9.82 8.055 -18.297 1 98.38 69 HIS A O 1
ATOM 518 N N . ALA A 1 70 ? -9.969 6.23 -17.047 1 98.62 70 ALA A N 1
ATOM 519 C CA . ALA A 1 70 ? -10.258 6.98 -15.82 1 98.62 70 ALA A CA 1
ATOM 520 C C . ALA A 1 70 ? -9.109 7.918 -15.469 1 98.62 70 ALA A C 1
ATOM 522 O O . ALA A 1 70 ? -9.328 9.062 -15.078 1 98.62 70 ALA A O 1
ATOM 523 N N . GLN A 1 71 ? -7.91 7.453 -15.594 1 98.5 71 GLN A N 1
ATOM 524 C CA . GLN A 1 71 ? -6.719 8.25 -15.297 1 98.5 71 GLN A CA 1
ATOM 525 C C . GLN A 1 71 ? -6.566 9.398 -16.281 1 98.5 71 GLN A C 1
ATOM 527 O O . GLN A 1 71 ? -6.172 10.5 -15.898 1 98.5 71 GLN A O 1
ATOM 532 N N . GLU A 1 72 ? -6.844 9.141 -17.531 1 98.62 72 GLU A N 1
ATOM 533 C CA . GLU A 1 72 ? -6.793 10.203 -18.531 1 98.62 72 GLU A CA 1
ATOM 534 C C . GLU A 1 72 ? -7.805 11.297 -18.234 1 98.62 72 GLU A C 1
ATOM 536 O O . GLU A 1 72 ? -7.504 12.484 -18.375 1 98.62 72 GLU A O 1
ATOM 541 N N . LEU A 1 73 ? -8.992 10.875 -17.844 1 98.81 73 LEU A N 1
ATOM 542 C CA . LEU A 1 73 ? -10.016 11.844 -17.469 1 98.81 73 LEU A CA 1
ATOM 543 C C . LEU A 1 73 ? -9.562 12.672 -16.266 1 98.81 73 LEU A C 1
ATOM 545 O O . LEU A 1 73 ? -9.773 13.891 -16.234 1 98.81 73 LEU A O 1
ATOM 549 N N . MET A 1 74 ? -8.961 12.031 -15.352 1 98.69 74 MET A N 1
ATOM 550 C CA . MET A 1 74 ? -8.461 12.734 -14.18 1 98.69 74 MET A CA 1
ATOM 551 C C . MET A 1 74 ? -7.367 13.727 -14.57 1 98.69 74 MET A C 1
ATOM 553 O O . MET A 1 74 ? -7.352 14.859 -14.086 1 98.69 74 MET A O 1
ATOM 557 N N . ALA A 1 75 ? -6.418 13.305 -15.375 1 98.62 75 ALA A N 1
ATOM 558 C CA . ALA A 1 75 ? -5.348 14.188 -15.828 1 98.62 75 ALA A CA 1
ATOM 559 C C . ALA A 1 75 ? -5.914 15.445 -16.469 1 98.62 75 ALA A C 1
ATOM 561 O O . ALA A 1 75 ? -5.496 16.562 -16.156 1 98.62 75 ALA A O 1
ATOM 562 N N . GLU A 1 76 ? -6.848 15.273 -17.328 1 98.31 76 GLU A N 1
ATOM 563 C CA . GLU A 1 76 ? -7.465 16.406 -18 1 98.31 76 GLU A CA 1
ATOM 564 C C . GLU A 1 76 ? -8.18 17.328 -17.016 1 98.31 76 GLU A C 1
ATOM 566 O O . GLU A 1 76 ? -8.117 18.547 -17.141 1 98.31 76 GLU A O 1
ATOM 571 N N . ALA A 1 77 ? -8.898 16.703 -16.109 1 98 77 ALA A N 1
ATOM 572 C CA . ALA A 1 77 ? -9.695 17.453 -15.148 1 98 77 ALA A CA 1
ATOM 573 C C . ALA A 1 77 ? -8.836 18.438 -14.367 1 98 77 ALA A C 1
ATOM 575 O O . ALA A 1 77 ? -9.312 19.5 -13.961 1 98 77 ALA A O 1
ATOM 576 N N . VAL A 1 78 ? -7.52 18.109 -14.164 1 97 78 VAL A N 1
ATOM 577 C CA . VAL A 1 78 ? -6.699 18.938 -13.289 1 97 78 VAL A CA 1
ATOM 578 C C . VAL A 1 78 ? -5.59 19.609 -14.102 1 97 78 VAL A C 1
ATOM 580 O O . VAL A 1 78 ? -4.672 20.203 -13.539 1 97 78 VAL A O 1
ATOM 583 N N . GLY A 1 79 ? -5.578 19.453 -15.367 1 95.69 79 GLY A N 1
ATOM 584 C CA . GLY A 1 79 ? -4.637 20.125 -16.25 1 95.69 79 GLY A CA 1
ATOM 585 C C . GLY A 1 79 ? -3.262 19.469 -16.25 1 95.69 79 GLY A C 1
ATOM 586 O O . GLY A 1 79 ? -2.256 20.156 -16.484 1 95.69 79 GLY A O 1
ATOM 587 N N . ALA A 1 80 ? -3.121 18.203 -15.914 1 98.12 80 ALA A N 1
ATOM 588 C CA . ALA A 1 80 ? -1.873 17.453 -15.984 1 98.12 80 ALA A CA 1
ATOM 589 C C . ALA A 1 80 ? -1.741 16.734 -17.328 1 98.12 80 ALA A C 1
ATOM 591 O O . ALA A 1 80 ? -2.721 16.594 -18.062 1 98.12 80 ALA A O 1
ATOM 592 N N . ASP A 1 81 ? -0.482 16.328 -17.688 1 98.31 81 ASP A N 1
ATOM 593 C CA . ASP A 1 81 ? -0.268 15.531 -18.891 1 98.31 81 ASP A CA 1
ATOM 594 C C . ASP A 1 81 ? -0.639 14.07 -18.641 1 98.31 81 ASP A C 1
ATOM 596 O O . ASP A 1 81 ? -1.177 13.398 -19.531 1 98.31 81 ASP A O 1
ATOM 600 N N . HIS A 1 82 ? -0.304 13.555 -17.469 1 97.88 82 HIS A N 1
ATOM 601 C CA . HIS A 1 82 ? -0.576 12.172 -17.078 1 97.88 82 HIS A CA 1
ATOM 602 C C . HIS A 1 82 ? -0.953 12.086 -15.594 1 97.88 82 HIS A C 1
ATOM 604 O O . HIS A 1 82 ? -0.571 12.945 -14.797 1 97.88 82 HIS A O 1
ATOM 610 N N . THR A 1 83 ? -1.76 11.141 -15.32 1 98.19 83 THR A N 1
ATOM 611 C CA . THR A 1 83 ? -2.141 10.859 -13.938 1 98.19 83 THR A CA 1
ATOM 612 C C . THR A 1 83 ? -2.088 9.367 -13.656 1 98.19 83 THR A C 1
ATOM 614 O O . THR A 1 83 ? -2.434 8.555 -14.516 1 98.19 83 THR A O 1
ATOM 617 N N . PHE A 1 84 ? -1.647 9.031 -12.461 1 97.38 84 PHE A N 1
ATOM 618 C CA . PHE A 1 84 ? -1.658 7.66 -11.969 1 97.38 84 PHE A CA 1
ATOM 619 C C . PHE A 1 84 ? -2.52 7.539 -10.719 1 97.38 84 PHE A C 1
ATOM 621 O O . PHE A 1 84 ? -2.445 8.383 -9.82 1 97.38 84 PHE A O 1
ATOM 628 N N . PHE A 1 85 ? -3.389 6.5 -10.711 1 97.69 85 PHE A N 1
ATOM 629 C CA . PHE A 1 85 ? -4.125 6.152 -9.5 1 97.69 85 PHE A CA 1
ATOM 630 C C . PHE A 1 85 ? -3.316 5.199 -8.633 1 97.69 85 PHE A C 1
ATOM 632 O O . PHE A 1 85 ? -2.654 4.293 -9.141 1 97.69 85 PHE A O 1
ATOM 639 N N . SER A 1 86 ? -3.316 5.461 -7.355 1 96.75 86 SER A N 1
ATOM 640 C CA . SER A 1 86 ? -2.701 4.555 -6.391 1 96.75 86 SER A CA 1
ATOM 641 C C . SER A 1 86 ? -3.684 4.168 -5.289 1 96.75 86 SER A C 1
ATOM 643 O O . SER A 1 86 ? -4.457 5.004 -4.82 1 96.75 86 SER A O 1
ATOM 645 N N . THR A 1 87 ? -3.633 2.879 -4.906 1 97.44 87 THR A N 1
ATOM 646 C CA . THR A 1 87 ? -4.52 2.391 -3.857 1 97.44 87 THR A CA 1
ATOM 647 C C . THR A 1 87 ? -3.754 2.184 -2.555 1 97.44 87 THR A C 1
ATOM 649 O O . THR A 1 87 ? -4.297 1.642 -1.589 1 97.44 87 THR A O 1
ATOM 652 N N . CYS A 1 88 ? -2.498 2.598 -2.504 1 96.12 88 CYS A N 1
ATOM 653 C CA . CYS A 1 88 ? -1.666 2.316 -1.339 1 96.12 88 CYS A CA 1
ATOM 654 C C . CYS A 1 88 ? -1.247 3.607 -0.645 1 96.12 88 CYS A C 1
ATOM 656 O O . CYS A 1 88 ? -0.263 3.629 0.097 1 96.12 88 CYS A O 1
ATOM 658 N N . GLY A 1 89 ? -1.92 4.711 -0.93 1 95.88 89 GLY A N 1
ATOM 659 C CA . GLY A 1 89 ? -1.706 5.953 -0.208 1 95.88 89 GLY A CA 1
ATOM 660 C C . GLY A 1 89 ? -0.659 6.844 -0.85 1 95.88 89 GLY A C 1
ATOM 661 O O . GLY A 1 89 ? 0.165 6.375 -1.637 1 95.88 89 GLY A O 1
ATOM 662 N N . SER A 1 90 ? -0.675 8.109 -0.477 1 96.62 90 SER A N 1
ATOM 663 C CA . SER A 1 90 ? 0.312 9.07 -0.951 1 96.62 90 SER A CA 1
ATOM 664 C C . SER A 1 90 ? 1.702 8.75 -0.413 1 96.62 90 SER A C 1
ATOM 666 O O . SER A 1 90 ? 2.709 9.18 -0.98 1 96.62 90 SER A O 1
ATOM 668 N N . SER A 1 91 ? 1.739 7.961 0.686 1 95.44 91 SER A N 1
ATOM 669 C CA . SER A 1 91 ? 3.025 7.527 1.225 1 95.44 91 SER A CA 1
ATOM 670 C C . SER A 1 91 ? 3.854 6.809 0.167 1 95.44 91 SER A C 1
ATOM 672 O O . SER A 1 91 ? 5.051 7.066 0.026 1 95.44 91 SER A O 1
ATOM 674 N N . LEU A 1 92 ? 3.191 5.949 -0.583 1 95.44 92 LEU A N 1
ATOM 675 C CA . LEU A 1 92 ? 3.91 5.207 -1.613 1 95.44 92 LEU A CA 1
ATOM 676 C C . LEU A 1 92 ? 4.098 6.059 -2.865 1 95.44 92 LEU A C 1
ATOM 678 O O . LEU A 1 92 ? 5.125 5.969 -3.537 1 95.44 92 LEU A O 1
ATOM 682 N N . SER A 1 93 ? 3.129 6.914 -3.162 1 97.5 93 SER A N 1
ATOM 683 C CA . SER A 1 93 ? 3.184 7.75 -4.355 1 97.5 93 SER A CA 1
ATOM 684 C C . SER A 1 93 ? 4.348 8.734 -4.293 1 97.5 93 SER A C 1
ATOM 686 O O . SER A 1 93 ? 5.027 8.969 -5.293 1 97.5 93 SER A O 1
ATOM 688 N N . VAL A 1 94 ? 4.547 9.305 -3.127 1 98.19 94 VAL A N 1
ATOM 689 C CA . VAL A 1 94 ? 5.633 10.266 -2.977 1 98.19 94 VAL A CA 1
ATOM 690 C C . VAL A 1 94 ? 6.977 9.562 -3.148 1 98.19 94 VAL A C 1
ATOM 692 O O . VAL A 1 94 ? 7.898 10.109 -3.756 1 98.19 94 VAL A O 1
ATOM 695 N N . LYS A 1 95 ? 7.102 8.344 -2.605 1 97.88 95 LYS A N 1
ATOM 696 C CA . LYS A 1 95 ? 8.32 7.562 -2.779 1 97.88 95 LYS A CA 1
ATOM 697 C C . LYS A 1 95 ? 8.586 7.277 -4.254 1 97.88 95 LYS A C 1
ATOM 699 O O . LYS A 1 95 ? 9.727 7.379 -4.715 1 97.88 95 LYS A O 1
ATOM 704 N N . ALA A 1 96 ? 7.512 6.902 -4.957 1 97.62 96 ALA A N 1
ATOM 705 C CA . ALA A 1 96 ? 7.648 6.637 -6.387 1 97.62 96 ALA A CA 1
ATOM 706 C C . ALA A 1 96 ? 8.148 7.875 -7.129 1 97.62 96 ALA A C 1
ATOM 708 O O . ALA A 1 96 ? 9.023 7.777 -7.988 1 97.62 96 ALA A O 1
ATOM 709 N N . ALA A 1 97 ? 7.578 9.023 -6.797 1 98.5 97 ALA A N 1
ATOM 710 C CA . ALA A 1 97 ? 7.984 10.281 -7.418 1 98.5 97 ALA A CA 1
ATOM 711 C C . ALA A 1 97 ? 9.453 10.578 -7.141 1 98.5 97 ALA A C 1
ATOM 713 O O . ALA A 1 97 ? 10.203 10.961 -8.047 1 98.5 97 ALA A O 1
ATOM 714 N N . MET A 1 98 ? 9.867 10.406 -5.887 1 98.56 98 MET A N 1
ATOM 715 C CA . MET A 1 98 ? 11.258 10.648 -5.496 1 98.56 98 MET A CA 1
ATOM 716 C C . MET A 1 98 ? 12.211 9.75 -6.281 1 98.56 98 MET A C 1
ATOM 718 O O . MET A 1 98 ? 13.203 10.227 -6.824 1 98.56 98 MET A O 1
ATOM 722 N N . LEU A 1 99 ? 11.828 8.461 -6.395 1 97.62 99 LEU A N 1
ATOM 723 C CA . LEU A 1 99 ? 12.688 7.473 -7.031 1 97.62 99 LEU A CA 1
ATOM 724 C C . LEU A 1 99 ? 12.766 7.707 -8.539 1 97.62 99 LEU A C 1
ATOM 726 O O . LEU A 1 99 ? 13.719 7.273 -9.188 1 97.62 99 LEU A O 1
ATOM 730 N N . ALA A 1 100 ? 11.789 8.352 -9.086 1 97.44 100 ALA A N 1
ATOM 731 C CA . ALA A 1 100 ? 11.797 8.664 -10.508 1 97.44 100 ALA A CA 1
ATOM 732 C C . ALA A 1 100 ? 12.719 9.844 -10.812 1 97.44 100 ALA A C 1
ATOM 734 O O . ALA A 1 100 ? 13.18 10 -11.945 1 97.44 100 ALA A O 1
ATOM 735 N N . VAL A 1 101 ? 13.047 10.664 -9.82 1 98.12 101 VAL A N 1
ATOM 736 C CA . VAL A 1 101 ? 13.797 11.898 -10.031 1 98.12 101 VAL A CA 1
ATOM 737 C C . VAL A 1 101 ? 15.25 11.703 -9.617 1 98.12 101 VAL A C 1
ATOM 739 O O . VAL A 1 101 ? 16.172 12.195 -10.273 1 98.12 101 VAL A O 1
ATOM 742 N N . ALA A 1 102 ? 15.406 10.969 -8.477 1 98 102 ALA A N 1
ATOM 743 C CA . ALA A 1 102 ? 16.766 10.773 -7.961 1 98 102 ALA A CA 1
ATOM 744 C C . ALA A 1 102 ? 17 9.32 -7.578 1 98 102 ALA A C 1
ATOM 746 O O . ALA A 1 102 ? 16.109 8.656 -7.051 1 98 102 ALA A O 1
ATOM 747 N N . GLY A 1 103 ? 18.203 8.797 -7.871 1 95.38 103 GLY A N 1
ATOM 748 C CA . GLY A 1 103 ? 18.594 7.441 -7.539 1 95.38 103 GLY A CA 1
ATOM 749 C C . GLY A 1 103 ? 19.547 7.367 -6.359 1 95.38 103 GLY A C 1
ATOM 750 O O . GLY A 1 103 ? 19.75 8.359 -5.652 1 95.38 103 GLY A O 1
ATOM 751 N N . PRO A 1 104 ? 20.125 6.203 -6.145 1 96.12 104 PRO A N 1
ATOM 752 C CA . PRO A 1 104 ? 21.047 5.984 -5.027 1 96.12 104 PRO A CA 1
ATOM 753 C C . PRO A 1 104 ? 22.234 6.953 -5.035 1 96.12 104 PRO A C 1
ATOM 755 O O . PRO A 1 104 ? 22.922 7.09 -6.055 1 96.12 104 PRO A O 1
ATOM 758 N N . HIS A 1 105 ? 22.438 7.641 -3.895 1 96.5 105 HIS A N 1
ATOM 759 C CA . HIS A 1 105 ? 23.578 8.523 -3.615 1 96.5 105 HIS A CA 1
ATOM 760 C C . HIS A 1 105 ? 23.469 9.828 -4.395 1 96.5 105 HIS A C 1
ATOM 762 O O . HIS A 1 105 ? 24.359 10.68 -4.316 1 96.5 105 HIS A O 1
ATOM 768 N N . GLN A 1 106 ? 22.438 10 -5.156 1 98.19 106 GLN A N 1
ATOM 769 C CA . GLN A 1 106 ? 22.188 11.281 -5.812 1 98.19 106 GLN A CA 1
ATOM 770 C C . GLN A 1 106 ? 21.484 12.25 -4.867 1 98.19 106 GLN A C 1
ATOM 772 O O . GLN A 1 106 ? 20.844 11.828 -3.9 1 98.19 106 GLN A O 1
ATOM 777 N N . LYS A 1 107 ? 21.672 13.539 -5.145 1 98.75 107 LYS A N 1
ATOM 778 C CA . LYS A 1 107 ? 21.172 14.578 -4.246 1 98.75 107 LYS A CA 1
ATOM 779 C C . LYS A 1 107 ? 19.766 15.023 -4.648 1 98.75 107 LYS A C 1
ATOM 781 O O . LYS A 1 107 ? 19.469 15.125 -5.836 1 98.75 107 LYS A O 1
ATOM 786 N N . LEU A 1 108 ? 18.938 15.227 -3.736 1 98.88 108 LEU A N 1
ATOM 787 C CA . LEU A 1 108 ? 17.609 15.828 -3.885 1 98.88 108 LEU A CA 1
ATOM 788 C C . LEU A 1 108 ? 17.391 16.906 -2.83 1 98.88 108 LEU A C 1
ATOM 790 O O . LEU A 1 108 ? 17.656 16.688 -1.646 1 98.88 108 LEU A O 1
ATOM 794 N N . LEU A 1 109 ? 17 18.141 -3.242 1 98.88 109 LEU A N 1
ATOM 795 C CA . LEU A 1 109 ? 16.578 19.141 -2.27 1 98.88 109 LEU A CA 1
ATOM 796 C C . LEU A 1 109 ? 15.266 18.734 -1.612 1 98.88 109 LEU A C 1
ATOM 798 O O . LEU A 1 109 ? 14.305 18.375 -2.301 1 98.88 109 LEU A O 1
ATOM 802 N N . VAL A 1 110 ? 15.219 18.734 -0.322 1 98.75 110 VAL A N 1
ATOM 803 C CA . VAL A 1 110 ? 14.016 18.359 0.415 1 98.75 110 VAL A CA 1
ATOM 804 C C . VAL A 1 110 ? 13.742 19.391 1.516 1 98.75 110 VAL A C 1
ATOM 806 O O . VAL A 1 110 ? 14.633 19.703 2.312 1 98.75 110 VAL A O 1
ATOM 809 N N . GLY A 1 111 ? 12.508 19.938 1.523 1 97.81 111 GLY A N 1
ATOM 810 C CA . GLY A 1 111 ? 12.148 20.719 2.693 1 97.81 111 GLY A CA 1
ATOM 811 C C . GLY A 1 111 ? 12.227 19.938 3.988 1 97.81 111 GLY A C 1
ATOM 812 O O . GLY A 1 111 ? 11.742 18.797 4.066 1 97.81 111 GLY A O 1
ATOM 813 N N . ARG A 1 112 ? 12.828 20.516 4.996 1 95.88 112 ARG A N 1
ATOM 814 C CA . ARG A 1 112 ? 13.023 19.781 6.25 1 95.88 112 ARG A CA 1
ATOM 815 C C . ARG A 1 112 ? 11.695 19.578 6.977 1 95.88 112 ARG A C 1
ATOM 817 O O . ARG A 1 112 ? 11.609 18.781 7.906 1 95.88 112 ARG A O 1
ATOM 824 N N . ASP A 1 113 ? 10.656 20.203 6.539 1 94.75 113 ASP A N 1
ATOM 825 C CA . ASP A 1 113 ? 9.312 20.031 7.086 1 94.75 113 ASP A CA 1
ATOM 826 C C . ASP A 1 113 ? 8.578 18.891 6.383 1 94.75 113 ASP A C 1
ATOM 828 O O . ASP A 1 113 ? 7.348 18.812 6.434 1 94.75 113 ASP A O 1
ATOM 832 N N . ALA A 1 114 ? 9.297 18 5.816 1 96.56 114 ALA A N 1
ATOM 833 C CA . ALA A 1 114 ? 8.711 16.922 5.012 1 96.56 114 ALA A CA 1
ATOM 834 C C . ALA A 1 114 ? 8.086 15.852 5.898 1 96.56 114 ALA A C 1
ATOM 836 O O . ALA A 1 114 ? 8.57 15.586 7 1 96.56 114 ALA A O 1
ATOM 837 N N . HIS A 1 115 ? 7.059 15.25 5.383 1 97.19 115 HIS A N 1
ATOM 838 C CA . HIS A 1 115 ? 6.363 14.133 6.016 1 97.19 115 HIS A CA 1
ATOM 839 C C . HIS A 1 115 ? 7.27 12.914 6.133 1 97.19 115 HIS A C 1
ATOM 841 O O . HIS A 1 115 ? 8.195 12.742 5.332 1 97.19 115 HIS A O 1
ATOM 847 N N . LYS A 1 116 ? 7.031 12.07 7.094 1 97.12 116 LYS A N 1
ATOM 848 C CA . LYS A 1 116 ? 7.84 10.891 7.359 1 97.12 116 LYS A CA 1
ATOM 849 C C . LYS A 1 116 ? 7.906 9.984 6.133 1 97.12 116 LYS A C 1
ATOM 851 O O . LYS A 1 116 ? 8.875 9.242 5.949 1 97.12 116 LYS A O 1
ATOM 856 N N . SER A 1 117 ? 6.891 9.984 5.258 1 96.88 117 SER A N 1
ATOM 857 C CA . SER A 1 117 ? 6.922 9.164 4.047 1 96.88 117 SER A CA 1
ATOM 858 C C . SER A 1 117 ? 8.055 9.594 3.119 1 96.88 117 SER A C 1
ATOM 860 O O . SER A 1 117 ? 8.633 8.766 2.41 1 96.88 117 SER A O 1
ATOM 862 N N . VAL A 1 118 ? 8.336 10.867 3.098 1 98.25 118 VAL A N 1
ATOM 863 C CA . VAL A 1 118 ? 9.461 11.367 2.316 1 98.25 118 VAL A CA 1
ATOM 864 C C . VAL A 1 118 ? 10.773 10.82 2.881 1 98.25 118 VAL A C 1
ATOM 866 O O . VAL A 1 118 ? 11.648 10.398 2.129 1 98.25 118 VAL A O 1
ATOM 869 N N . ILE A 1 119 ? 10.875 10.805 4.227 1 98.12 119 ILE A N 1
ATOM 870 C CA . ILE A 1 119 ? 12.062 10.273 4.879 1 98.12 119 ILE A CA 1
ATOM 871 C C . ILE A 1 119 ? 12.211 8.789 4.547 1 98.12 119 ILE A C 1
ATOM 873 O O . ILE A 1 119 ? 13.32 8.312 4.285 1 98.12 119 ILE A O 1
ATOM 877 N N . ALA A 1 120 ? 11.109 8.094 4.516 1 97.62 120 ALA A N 1
ATOM 878 C CA . ALA A 1 120 ? 11.125 6.684 4.129 1 97.62 120 ALA A CA 1
ATOM 879 C C . ALA A 1 120 ? 11.656 6.516 2.705 1 97.62 120 ALA A C 1
ATOM 881 O O . ALA A 1 120 ? 12.375 5.555 2.412 1 97.62 120 ALA A O 1
ATOM 882 N N . GLY A 1 121 ? 11.234 7.43 1.831 1 97.75 121 GLY A N 1
ATOM 883 C CA . GLY A 1 121 ? 11.75 7.41 0.471 1 97.75 121 GLY A CA 1
ATOM 884 C C . GLY A 1 121 ? 13.25 7.594 0.403 1 97.75 121 GLY A C 1
ATOM 885 O O . GLY A 1 121 ? 13.93 6.922 -0.379 1 97.75 121 GLY A O 1
ATOM 886 N N . LEU A 1 122 ? 13.789 8.516 1.249 1 98.44 122 LEU A N 1
ATOM 887 C CA . LEU A 1 122 ? 15.227 8.719 1.327 1 98.44 122 LEU A CA 1
ATOM 888 C C . LEU A 1 122 ? 15.938 7.445 1.761 1 98.44 122 LEU A C 1
ATOM 890 O O . LEU A 1 122 ? 16.969 7.078 1.193 1 98.44 122 LEU A O 1
ATOM 894 N N . ILE A 1 123 ? 15.359 6.766 2.727 1 97.88 123 ILE A N 1
ATOM 895 C CA . ILE A 1 123 ? 15.945 5.547 3.275 1 97.88 123 ILE A CA 1
ATOM 896 C C . ILE A 1 123 ? 15.938 4.449 2.217 1 97.88 123 ILE A C 1
ATOM 898 O O . ILE A 1 123 ? 16.969 3.832 1.945 1 97.88 123 ILE A O 1
ATOM 902 N N . LEU A 1 124 ? 14.852 4.211 1.544 1 96.88 124 LEU A N 1
ATOM 903 C CA . LEU A 1 124 ? 14.68 3.119 0.589 1 96.88 124 LEU A CA 1
ATOM 904 C C . LEU A 1 124 ? 15.562 3.332 -0.638 1 96.88 124 LEU A C 1
ATOM 906 O O . LEU A 1 124 ? 16.203 2.395 -1.112 1 96.88 124 LEU A O 1
ATOM 910 N N . ALA A 1 125 ? 15.609 4.527 -1.091 1 96.12 125 ALA A N 1
ATOM 911 C CA . ALA A 1 125 ? 16.297 4.812 -2.344 1 96.12 125 ALA A CA 1
ATOM 912 C C . ALA A 1 125 ? 17.797 5.031 -2.105 1 96.12 125 ALA A C 1
ATOM 914 O O . ALA A 1 125 ? 18.609 4.82 -3.006 1 96.12 125 ALA A O 1
ATOM 915 N N . GLY A 1 126 ? 18.141 5.48 -0.903 1 97.56 126 GLY A N 1
ATOM 916 C CA . GLY A 1 126 ? 19.516 5.883 -0.651 1 97.56 126 GLY A CA 1
ATOM 917 C C . GLY A 1 126 ? 19.844 7.242 -1.229 1 97.56 126 GLY A C 1
ATOM 918 O O . GLY A 1 126 ? 20.984 7.488 -1.624 1 97.56 126 GLY A O 1
ATOM 919 N N . ILE A 1 127 ? 18.875 8.094 -1.327 1 98.25 127 ILE A N 1
ATOM 920 C CA . ILE A 1 127 ? 19.047 9.461 -1.805 1 98.25 127 ILE A CA 1
ATOM 921 C C . ILE A 1 127 ? 19.703 10.312 -0.72 1 98.25 127 ILE A C 1
ATOM 923 O O . ILE A 1 127 ? 19.391 10.156 0.466 1 98.25 127 ILE A O 1
ATOM 927 N N . ARG A 1 128 ? 20.609 11.18 -1.124 1 98.38 128 ARG A N 1
ATOM 928 C CA . ARG A 1 128 ? 21.234 12.141 -0.215 1 98.38 128 ARG A CA 1
ATOM 929 C C . ARG A 1 128 ? 20.391 13.414 -0.115 1 98.38 128 ARG A C 1
ATOM 931 O O . ARG A 1 128 ? 20.344 14.203 -1.061 1 98.38 128 ARG A O 1
ATOM 938 N N . PRO A 1 129 ? 19.828 13.664 1.007 1 98.44 129 PRO A N 1
ATOM 939 C CA . PRO A 1 129 ? 19.031 14.883 1.116 1 98.44 129 PRO A CA 1
ATOM 940 C C . PRO A 1 129 ? 19.891 16.141 1.241 1 98.44 129 PRO A C 1
ATOM 942 O O . PRO A 1 129 ? 20.891 16.141 1.965 1 98.44 129 PRO A O 1
ATOM 945 N N . VAL A 1 130 ? 19.562 17.109 0.462 1 98.38 130 VAL A N 1
ATOM 946 C CA . VAL A 1 130 ? 19.969 18.5 0.712 1 98.38 130 VAL A CA 1
ATOM 947 C C . VAL A 1 130 ? 18.812 19.266 1.35 1 98.38 130 VAL A C 1
ATOM 949 O O . VAL A 1 130 ? 17.859 19.625 0.67 1 98.38 130 VAL A O 1
ATOM 952 N N . TRP A 1 131 ? 18.984 19.547 2.611 1 97.62 131 TRP A N 1
ATOM 953 C CA . TRP A 1 131 ? 17.859 20.094 3.365 1 97.62 131 TRP A CA 1
ATOM 954 C C . TRP A 1 131 ? 17.672 21.578 3.066 1 97.62 131 TRP A C 1
ATOM 956 O O . TRP A 1 131 ? 18.641 22.359 3.135 1 97.62 131 TRP A O 1
ATOM 966 N N . VAL A 1 132 ? 16.5 21.875 2.729 1 97.81 132 VAL A N 1
ATOM 967 C CA . VAL A 1 132 ? 16.094 23.281 2.641 1 97.81 132 VAL A CA 1
ATOM 968 C C . VAL A 1 132 ? 15.297 23.656 3.887 1 97.81 132 VAL A C 1
ATOM 970 O O . VAL A 1 132 ? 14.281 23.031 4.199 1 97.81 132 VAL A O 1
ATOM 973 N N . GLU A 1 133 ? 15.711 24.656 4.555 1 94.06 133 GLU A N 1
ATOM 974 C CA . GLU A 1 133 ? 15.078 25.047 5.812 1 94.06 133 GLU A CA 1
ATOM 975 C C . GLU A 1 133 ? 13.695 25.656 5.566 1 94.06 133 GLU A C 1
ATOM 977 O O . GLU A 1 133 ? 13.523 26.453 4.648 1 94.06 133 GLU A O 1
ATOM 982 N N . PRO A 1 134 ? 12.75 25.156 6.328 1 94.56 134 PRO A N 1
ATOM 983 C CA . PRO A 1 134 ? 11.461 25.859 6.289 1 94.56 134 PRO A CA 1
ATOM 984 C C . PRO A 1 134 ? 11.531 27.266 6.879 1 94.56 134 PRO A C 1
ATOM 986 O O . PRO A 1 134 ? 12.562 27.656 7.43 1 94.56 134 PRO A O 1
ATOM 989 N N . GLN A 1 135 ? 10.523 28 6.672 1 93.56 135 GLN A N 1
ATOM 990 C CA . GLN A 1 135 ? 10.422 29.312 7.32 1 93.56 135 GLN A CA 1
ATOM 991 C C . GLN A 1 135 ? 9.859 29.188 8.734 1 93.56 135 GLN A C 1
ATOM 993 O O . GLN A 1 135 ? 8.641 29.125 8.914 1 93.56 135 GLN A O 1
ATOM 998 N N . TRP A 1 136 ? 10.766 29.219 9.711 1 91 136 TRP A N 1
ATOM 999 C CA . TRP A 1 136 ? 10.375 28.969 11.094 1 91 136 TRP A CA 1
ATOM 1000 C C . TRP A 1 136 ? 9.758 30.203 11.719 1 91 136 TRP A C 1
ATOM 1002 O O . TRP A 1 136 ? 10.328 31.297 11.641 1 91 136 TRP A O 1
ATOM 1012 N N . ASP A 1 137 ? 8.625 30 12.219 1 91.69 137 ASP A N 1
ATOM 1013 C CA . ASP A 1 137 ? 7.934 31.047 12.977 1 91.69 137 ASP A CA 1
ATOM 1014 C C . ASP A 1 137 ? 8.164 30.891 14.477 1 91.69 137 ASP A C 1
ATOM 1016 O O . ASP A 1 137 ? 7.469 30.109 15.133 1 91.69 137 ASP A O 1
ATOM 1020 N N . ALA A 1 138 ? 9.016 31.656 15.086 1 87.31 138 ALA A N 1
ATOM 1021 C CA . ALA A 1 138 ? 9.422 31.516 16.484 1 87.31 138 ALA A CA 1
ATOM 1022 C C . ALA A 1 138 ? 8.289 31.906 17.422 1 87.31 138 ALA A C 1
ATOM 1024 O O . ALA A 1 138 ? 8.188 31.391 18.531 1 87.31 138 ALA A O 1
ATOM 1025 N N . ASP A 1 139 ? 7.496 32.812 16.938 1 89.12 139 ASP A N 1
ATOM 1026 C CA . ASP A 1 139 ? 6.395 33.25 17.766 1 89.12 139 ASP A CA 1
ATOM 1027 C C . ASP A 1 139 ? 5.281 32.219 17.828 1 89.12 139 ASP A C 1
ATOM 1029 O O . ASP A 1 139 ? 4.781 31.891 18.906 1 89.12 139 ASP A O 1
ATOM 1033 N N . LEU A 1 140 ? 4.992 31.672 16.719 1 91.5 140 LEU A N 1
ATOM 1034 C CA . LEU A 1 140 ? 3.885 30.719 16.656 1 91.5 140 LEU A CA 1
ATOM 1035 C C . LEU A 1 140 ? 4.387 29.297 16.828 1 91.5 140 LEU A C 1
ATOM 1037 O O . LEU A 1 140 ? 3.59 28.375 17.016 1 91.5 140 LEU A O 1
ATOM 1041 N N . HIS A 1 141 ? 5.676 29.109 16.812 1 88.69 141 HIS A N 1
ATOM 1042 C CA . HIS A 1 141 ? 6.285 27.781 16.938 1 88.69 141 HIS A CA 1
ATOM 1043 C C . HIS A 1 141 ? 5.746 26.828 15.891 1 88.69 141 HIS A C 1
ATOM 1045 O O . HIS A 1 141 ? 5.301 25.719 16.219 1 88.69 141 HIS A O 1
ATOM 1051 N N . LEU A 1 142 ? 5.801 27.266 14.727 1 90.56 142 LEU A N 1
ATOM 1052 C CA . LEU A 1 142 ? 5.379 26.453 13.586 1 90.56 142 LEU A CA 1
ATOM 1053 C C . LEU A 1 142 ? 6.285 26.688 12.383 1 90.56 142 LEU A C 1
ATOM 1055 O O . LEU A 1 142 ? 6.922 27.75 12.281 1 90.56 142 LEU A O 1
ATOM 1059 N N . ALA A 1 143 ? 6.383 25.688 11.57 1 91.38 143 ALA A N 1
ATOM 1060 C CA . ALA A 1 143 ? 7.195 25.781 10.367 1 91.38 143 ALA A CA 1
ATOM 1061 C C . ALA A 1 143 ? 6.324 26.047 9.141 1 91.38 143 ALA A C 1
ATOM 1063 O O . ALA A 1 143 ? 5.359 25.328 8.883 1 91.38 143 ALA A O 1
ATOM 1064 N N . HIS A 1 144 ? 6.617 27.141 8.477 1 95.12 144 HIS A N 1
ATOM 1065 C CA . HIS A 1 144 ? 6.031 27.375 7.16 1 95.12 144 HIS A CA 1
ATOM 1066 C C . HIS A 1 144 ? 6.887 26.75 6.055 1 95.12 144 HIS A C 1
ATOM 1068 O O . HIS A 1 144 ? 8.039 26.391 6.289 1 95.12 144 HIS A O 1
ATOM 1074 N N . PRO A 1 145 ? 6.289 26.594 4.844 1 96.44 145 PRO A N 1
ATOM 1075 C CA . PRO A 1 145 ? 7.082 26 3.762 1 96.44 145 PRO A CA 1
ATOM 1076 C C . PRO A 1 145 ? 8.32 26.828 3.426 1 96.44 145 PRO A C 1
ATOM 1078 O O . PRO A 1 145 ? 8.367 28.031 3.717 1 96.44 145 PRO A O 1
ATOM 1081 N N . PRO A 1 146 ? 9.312 26.188 2.818 1 97.12 146 PRO A N 1
ATOM 1082 C CA . PRO A 1 146 ? 10.5 26.922 2.406 1 97.12 146 PRO A CA 1
ATOM 1083 C C . PRO A 1 146 ? 10.188 28.031 1.399 1 97.12 146 PRO A C 1
ATOM 1085 O O . PRO A 1 146 ? 9.219 27.922 0.644 1 97.12 146 PRO A O 1
ATOM 1088 N N . SER A 1 147 ? 11.039 29.062 1.399 1 97.38 147 SER A N 1
ATOM 1089 C CA . SER A 1 147 ? 10.898 30.141 0.431 1 97.38 147 SER A CA 1
ATOM 1090 C C . SER A 1 147 ? 11.547 29.781 -0.899 1 97.38 147 SER A C 1
ATOM 1092 O O . SER A 1 147 ? 12.422 28.906 -0.955 1 97.38 147 SER A O 1
ATOM 1094 N N . ALA A 1 148 ? 11.086 30.484 -1.956 1 97.75 148 ALA A N 1
ATOM 1095 C CA . ALA A 1 148 ? 11.719 30.312 -3.26 1 97.75 148 ALA A CA 1
ATOM 1096 C C . ALA A 1 148 ? 13.195 30.688 -3.203 1 97.75 148 ALA A C 1
ATOM 1098 O O . ALA A 1 148 ? 14.031 30.094 -3.889 1 97.75 148 ALA A O 1
ATOM 1099 N N . GLU A 1 149 ? 13.5 31.672 -2.398 1 97.31 149 GLU A N 1
ATOM 1100 C CA . GLU A 1 149 ? 14.875 32.125 -2.25 1 97.31 149 GLU A CA 1
ATOM 1101 C C . GLU A 1 149 ? 15.758 31.047 -1.645 1 97.31 149 GLU A C 1
ATOM 1103 O O . GLU A 1 149 ? 16.891 30.828 -2.092 1 97.31 149 GLU A O 1
ATOM 1108 N N . SER A 1 150 ? 15.242 30.375 -0.661 1 97.19 150 SER A N 1
ATOM 1109 C CA . SER A 1 150 ? 15.984 29.281 -0.038 1 97.19 150 SER A CA 1
ATOM 1110 C C . SER A 1 150 ? 16.234 28.156 -1.024 1 97.19 150 SER A C 1
ATOM 1112 O O . SER A 1 150 ? 17.312 27.547 -1.031 1 97.19 150 SER A O 1
ATOM 1114 N N . VAL A 1 151 ? 15.266 27.859 -1.859 1 98.38 151 VAL A N 1
ATOM 1115 C CA . VAL A 1 151 ? 15.398 26.812 -2.863 1 98.38 151 VAL A CA 1
ATOM 1116 C C . VAL A 1 151 ? 16.422 27.234 -3.914 1 98.38 151 VAL A C 1
ATOM 1118 O O . VAL A 1 151 ? 17.281 26.438 -4.289 1 98.38 151 VAL A O 1
ATOM 1121 N N . ARG A 1 152 ? 16.328 28.453 -4.332 1 98.06 152 ARG A N 1
ATOM 1122 C CA . ARG A 1 152 ? 17.266 28.969 -5.309 1 98.06 152 ARG A CA 1
ATOM 1123 C C . ARG A 1 152 ? 18.703 28.891 -4.781 1 98.06 152 ARG A C 1
ATOM 1125 O O . ARG A 1 152 ? 19.609 28.469 -5.496 1 98.06 152 ARG A O 1
ATOM 1132 N N . ALA A 1 153 ? 18.844 29.328 -3.568 1 98.31 153 ALA A N 1
ATOM 1133 C CA . ALA A 1 153 ? 20.172 29.297 -2.945 1 98.31 153 ALA A CA 1
ATOM 1134 C C . ALA A 1 153 ? 20.703 27.875 -2.861 1 98.31 153 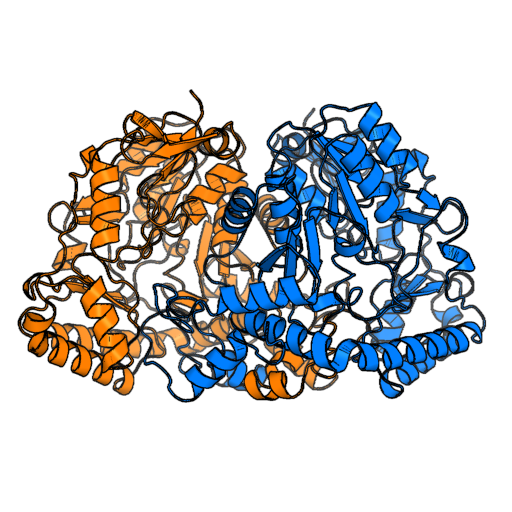ALA A C 1
ATOM 1136 O O . ALA A 1 153 ? 21.891 27.641 -3.123 1 98.31 153 ALA A O 1
ATOM 1137 N N . ALA A 1 154 ? 19.859 26.953 -2.482 1 98.38 154 ALA A N 1
ATOM 1138 C CA . ALA A 1 154 ? 20.266 25.562 -2.361 1 98.38 154 ALA A CA 1
ATOM 1139 C C . ALA A 1 154 ? 20.641 24.984 -3.719 1 98.38 154 ALA A C 1
ATOM 1141 O O . ALA A 1 154 ? 21.609 24.219 -3.826 1 98.38 154 ALA A O 1
ATOM 1142 N N . LEU A 1 155 ? 19.875 25.344 -4.746 1 98.5 155 LEU A N 1
ATOM 1143 C CA . LEU A 1 155 ? 20.172 24.875 -6.094 1 98.5 155 LEU A CA 1
ATOM 1144 C C . LEU A 1 155 ? 21.5 25.422 -6.582 1 98.5 155 LEU A C 1
ATOM 1146 O O . LEU A 1 155 ? 22.234 24.75 -7.297 1 98.5 155 LEU A O 1
ATOM 1150 N N . HIS A 1 156 ? 21.766 26.625 -6.18 1 98 156 HIS A N 1
ATOM 1151 C CA . HIS A 1 156 ? 23.047 27.25 -6.539 1 98 156 HIS A CA 1
ATOM 1152 C C . HIS A 1 156 ? 24.203 26.547 -5.84 1 98 156 HIS A C 1
ATOM 1154 O O . HIS A 1 156 ? 25.25 26.312 -6.449 1 98 156 HIS A O 1
ATOM 1160 N N . GLU A 1 157 ? 24.016 26.266 -4.605 1 98.38 157 GLU A N 1
ATOM 1161 C CA . GLU A 1 157 ? 25.062 25.625 -3.805 1 98.38 157 GLU A CA 1
ATOM 1162 C C . GLU A 1 157 ? 25.266 24.172 -4.227 1 98.38 157 GLU A C 1
ATOM 1164 O O . GLU A 1 157 ? 26.359 23.641 -4.098 1 98.38 157 GLU A O 1
ATOM 1169 N N . HIS A 1 158 ? 24.219 23.531 -4.695 1 98.56 158 HIS A N 1
ATOM 1170 C CA . HIS A 1 158 ? 24.266 22.125 -5.094 1 98.56 158 HIS A CA 1
ATOM 1171 C C . HIS A 1 158 ? 23.75 21.938 -6.516 1 98.56 158 HIS A C 1
ATOM 1173 O O . HIS A 1 158 ? 22.719 21.281 -6.727 1 98.56 158 HIS A O 1
ATOM 1179 N N . PRO A 1 159 ? 24.469 22.359 -7.48 1 98.06 159 PRO A N 1
ATOM 1180 C CA . PRO A 1 159 ? 24 22.281 -8.867 1 98.06 159 PRO A CA 1
ATOM 1181 C C . PRO A 1 159 ? 23.859 20.844 -9.352 1 98.06 159 PRO A C 1
ATOM 1183 O O . PRO A 1 159 ? 23.219 20.594 -10.383 1 98.06 159 PRO A O 1
ATOM 1186 N N . ASP A 1 160 ? 24.406 19.891 -8.617 1 98.31 160 ASP A N 1
ATOM 1187 C CA . ASP A 1 160 ? 24.328 18.484 -9 1 98.31 160 ASP A CA 1
ATOM 1188 C C . ASP A 1 160 ? 23.078 17.828 -8.422 1 98.31 160 ASP A C 1
ATOM 1190 O O . ASP A 1 160 ? 22.828 16.641 -8.648 1 98.31 160 ASP A O 1
ATOM 1194 N N . ALA A 1 161 ? 22.281 18.547 -7.645 1 98.69 161 ALA A N 1
ATOM 1195 C CA . ALA A 1 161 ? 21 18.016 -7.191 1 98.69 161 ALA A CA 1
ATOM 1196 C C . ALA A 1 161 ? 20.109 17.656 -8.375 1 98.69 161 ALA A C 1
ATOM 1198 O O . ALA A 1 161 ? 20.125 18.344 -9.398 1 98.69 161 ALA A O 1
ATOM 1199 N N . ARG A 1 162 ? 19.328 16.609 -8.188 1 98.69 162 ARG A N 1
ATOM 1200 C CA . ARG A 1 162 ? 18.547 16.094 -9.305 1 98.69 162 ARG A CA 1
ATOM 1201 C C . ARG A 1 162 ? 17.172 16.75 -9.367 1 98.69 162 ARG A C 1
ATOM 1203 O O . ARG A 1 162 ? 16.484 16.641 -10.375 1 98.69 162 ARG A O 1
ATOM 1210 N N . GLY A 1 163 ? 16.781 17.438 -8.367 1 98.75 163 GLY A N 1
ATOM 1211 C CA . GLY A 1 163 ? 15.484 18.109 -8.258 1 98.75 163 GLY A CA 1
ATOM 1212 C C . GLY A 1 163 ? 15.18 18.594 -6.855 1 98.75 163 GLY A C 1
ATOM 1213 O O . GLY A 1 163 ? 16.078 18.672 -6.008 1 98.75 163 GLY A O 1
ATOM 1214 N N . ALA A 1 164 ? 13.938 19.031 -6.633 1 98.88 164 ALA A N 1
ATOM 1215 C CA . ALA A 1 164 ? 13.484 19.516 -5.332 1 98.88 164 ALA A CA 1
ATOM 1216 C C . ALA A 1 164 ? 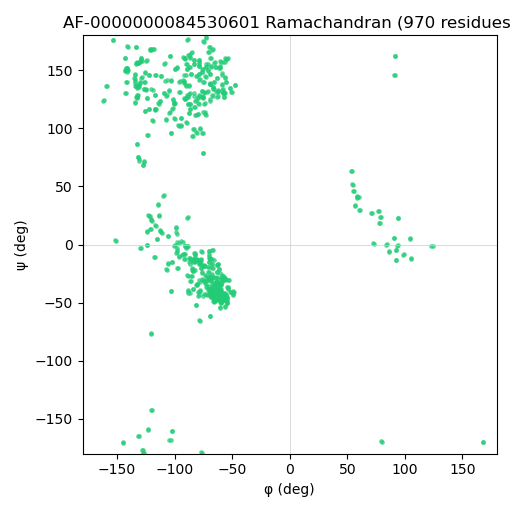12.125 18.922 -4.973 1 98.88 164 ALA A C 1
ATOM 1218 O O . ALA A 1 164 ? 11.32 18.625 -5.855 1 98.88 164 ALA A O 1
ATOM 1219 N N . LEU A 1 165 ? 11.922 18.688 -3.725 1 98.88 165 LEU A N 1
ATOM 1220 C CA . LEU A 1 165 ? 10.641 18.25 -3.182 1 98.88 165 LEU A CA 1
ATOM 1221 C C . LEU A 1 165 ? 10.156 19.203 -2.094 1 98.88 165 LEU A C 1
ATOM 1223 O O . LEU A 1 165 ? 10.883 19.484 -1.142 1 98.88 165 LEU A O 1
ATOM 1227 N N . VAL A 1 166 ? 8.922 19.719 -2.24 1 98.44 166 VAL A N 1
ATOM 1228 C CA . VAL A 1 166 ? 8.344 20.656 -1.272 1 98.44 166 VAL A CA 1
ATOM 1229 C C . VAL A 1 166 ? 6.945 20.172 -0.875 1 98.44 166 VAL A C 1
ATOM 1231 O O . VAL A 1 166 ? 6.199 19.656 -1.708 1 98.44 166 VAL A O 1
ATOM 1234 N N . THR A 1 167 ? 6.699 20.312 0.376 1 98 167 THR A N 1
ATOM 1235 C CA . THR A 1 167 ? 5.367 20 0.886 1 98 167 THR A CA 1
ATOM 1236 C C . THR A 1 167 ? 4.484 21.25 0.87 1 98 167 THR A C 1
ATOM 1238 O O . THR A 1 167 ? 4.836 22.266 1.455 1 98 167 THR A O 1
ATOM 1241 N N . SER A 1 168 ? 3.34 21.156 0.226 1 98.19 168 SER A N 1
ATOM 1242 C CA . SER A 1 168 ? 2.373 22.25 0.159 1 98.19 168 SER A CA 1
ATOM 1243 C C . SER A 1 168 ? 0.994 21.75 -0.247 1 98.19 168 SER A C 1
ATOM 1245 O O . SER A 1 168 ? 0.834 21.156 -1.315 1 98.19 168 SER A O 1
ATOM 1247 N N . PRO A 1 169 ? -0.097 21.984 0.558 1 97.62 169 PRO A N 1
ATOM 1248 C CA . PRO A 1 169 ? -0.112 22.672 1.854 1 97.62 169 PRO A CA 1
ATOM 1249 C C . PRO A 1 169 ? 0.514 21.828 2.967 1 97.62 169 PRO A C 1
ATOM 1251 O O . PRO A 1 169 ? 0.604 20.609 2.846 1 97.62 169 PRO A O 1
ATOM 1254 N N . THR A 1 170 ? 0.986 22.531 3.959 1 96.19 170 THR A N 1
ATOM 1255 C CA . THR A 1 170 ? 1.335 21.844 5.191 1 96.19 170 THR A CA 1
ATOM 1256 C C . THR A 1 170 ? 0.081 21.344 5.906 1 96.19 170 THR A C 1
ATOM 1258 O O . THR A 1 170 ? -1.036 21.719 5.539 1 96.19 170 THR A O 1
ATOM 1261 N N . PRO A 1 171 ? 0.251 20.531 6.926 1 93 171 PRO A N 1
ATOM 1262 C CA . PRO A 1 171 ? -0.919 20.094 7.695 1 93 171 PRO A CA 1
ATOM 1263 C C . PRO A 1 171 ? -1.639 21.25 8.375 1 93 171 PRO A C 1
ATOM 1265 O O . PRO A 1 171 ? -2.801 21.125 8.773 1 93 171 PRO A O 1
ATOM 1268 N N . TYR A 1 172 ? -1.03 22.406 8.523 1 95.81 172 TYR A N 1
ATOM 1269 C CA . TYR A 1 172 ? -1.629 23.594 9.133 1 95.81 172 TYR A CA 1
ATOM 1270 C C . TYR A 1 172 ? -2.309 24.469 8.086 1 95.81 172 TYR A C 1
ATOM 1272 O O . TYR A 1 172 ? -2.848 25.531 8.406 1 95.81 172 TYR A O 1
ATOM 1280 N N . GLY A 1 173 ? -2.221 24.031 6.824 1 97 173 GLY A N 1
ATOM 1281 C CA . GLY A 1 173 ? -2.932 24.719 5.758 1 97 173 GLY A CA 1
ATOM 1282 C C . GLY A 1 173 ? -2.088 25.766 5.062 1 97 173 GLY A C 1
ATOM 1283 O O . GLY A 1 173 ? -2.543 26.406 4.109 1 97 173 GLY A O 1
ATOM 1284 N N . THR A 1 174 ? -0.871 25.953 5.488 1 97.81 174 THR A N 1
ATOM 1285 C CA . THR A 1 174 ? -0.014 26.969 4.883 1 97.81 174 THR A CA 1
ATOM 1286 C C . THR A 1 174 ? 0.595 26.453 3.582 1 97.81 174 THR A C 1
ATOM 1288 O O . THR A 1 174 ? 0.9 25.266 3.461 1 97.81 174 THR A O 1
ATOM 1291 N N . CYS A 1 175 ? 0.758 27.344 2.629 1 98.19 175 CYS A N 1
ATOM 1292 C CA . CYS A 1 175 ? 1.175 26.953 1.289 1 98.19 175 CYS A CA 1
ATOM 1293 C C . CYS A 1 175 ? 2.457 27.672 0.881 1 98.19 175 CYS A C 1
ATOM 1295 O O . CYS A 1 175 ? 2.676 28.828 1.259 1 98.19 175 CYS A O 1
ATOM 1297 N N . ALA A 1 176 ? 3.254 27 0.151 1 98.19 176 ALA A N 1
ATOM 1298 C CA . ALA A 1 176 ? 4.469 27.562 -0.431 1 98.19 176 ALA A CA 1
ATOM 1299 C C . ALA A 1 176 ? 4.148 28.406 -1.666 1 98.19 176 ALA A C 1
ATOM 1301 O O . ALA A 1 176 ? 3.064 28.281 -2.242 1 98.19 176 ALA A O 1
ATOM 1302 N N . ASP A 1 177 ? 5.105 29.312 -1.988 1 98.19 177 ASP A N 1
ATOM 1303 C CA . ASP A 1 177 ? 5.051 29.953 -3.293 1 98.19 177 ASP A CA 1
ATOM 1304 C C . ASP A 1 177 ? 5.508 29.016 -4.402 1 98.19 177 ASP A C 1
ATOM 1306 O O . ASP A 1 177 ? 6.605 29.172 -4.941 1 98.19 177 ASP A O 1
ATOM 1310 N N . LEU A 1 178 ? 4.641 28.141 -4.805 1 98.56 178 LEU A N 1
ATOM 1311 C CA . LEU A 1 178 ? 4.992 27.047 -5.707 1 98.56 178 LEU A CA 1
ATOM 1312 C C . LEU A 1 178 ? 5.418 27.578 -7.066 1 98.56 178 LEU A C 1
ATOM 1314 O O . LEU A 1 178 ? 6.297 27.016 -7.719 1 98.56 178 LEU A O 1
ATOM 1318 N N . GLU A 1 179 ? 4.766 28.656 -7.527 1 98.5 179 GLU A N 1
ATOM 1319 C CA . GLU A 1 179 ? 5.129 29.234 -8.82 1 98.5 179 GLU A CA 1
ATOM 1320 C C . GLU A 1 179 ? 6.582 29.688 -8.828 1 98.5 179 GLU A C 1
ATOM 1322 O O . GLU A 1 179 ? 7.336 29.359 -9.742 1 98.5 179 GLU A O 1
ATOM 1327 N N . ALA A 1 180 ? 6.91 30.453 -7.809 1 98.56 180 ALA A N 1
ATOM 1328 C CA . ALA A 1 180 ? 8.273 30.953 -7.703 1 98.56 180 ALA A CA 1
ATOM 1329 C C . ALA A 1 180 ? 9.273 29.812 -7.516 1 98.56 180 ALA A C 1
ATOM 1331 O O . ALA A 1 180 ? 10.383 29.859 -8.047 1 98.56 180 ALA A O 1
ATOM 1332 N N . ILE A 1 181 ? 8.945 28.812 -6.75 1 98.69 181 ILE A N 1
ATOM 1333 C CA . ILE A 1 181 ? 9.82 27.672 -6.516 1 98.69 181 ILE A CA 1
ATOM 1334 C C . ILE A 1 181 ? 10.008 26.891 -7.816 1 98.69 181 ILE A C 1
ATOM 1336 O O . ILE A 1 181 ? 11.117 26.469 -8.141 1 98.69 181 ILE A O 1
ATOM 1340 N N . ALA A 1 182 ? 8.891 26.656 -8.555 1 98.75 182 ALA A N 1
ATOM 1341 C CA . ALA A 1 182 ? 8.977 25.984 -9.844 1 98.75 182 ALA A CA 1
ATOM 1342 C C . ALA A 1 182 ? 9.891 26.734 -10.797 1 98.75 182 ALA A C 1
ATOM 1344 O O . ALA A 1 182 ? 10.703 26.141 -11.5 1 98.75 182 ALA A O 1
ATOM 1345 N N . GLU A 1 183 ? 9.734 28.047 -10.836 1 98.56 183 GLU A N 1
ATOM 1346 C CA . GLU A 1 183 ? 10.594 28.875 -11.68 1 98.56 183 GLU A CA 1
ATOM 1347 C C . GLU A 1 183 ? 12.062 28.719 -11.312 1 98.56 183 GLU A C 1
ATOM 1349 O O . GLU A 1 183 ? 12.922 28.594 -12.188 1 98.56 183 GLU A O 1
ATOM 1354 N N . ALA A 1 184 ? 12.336 28.75 -10.023 1 98.56 184 ALA A N 1
ATOM 1355 C CA . ALA A 1 184 ? 13.703 28.562 -9.547 1 98.56 184 ALA A CA 1
ATOM 1356 C C . ALA A 1 184 ? 14.266 27.219 -10.008 1 98.56 184 ALA A C 1
ATOM 1358 O O . ALA A 1 184 ? 15.406 27.141 -10.461 1 98.56 184 ALA A O 1
ATOM 1359 N N . CYS A 1 185 ? 13.5 26.156 -9.859 1 98.75 185 CYS A N 1
ATOM 1360 C CA . CYS A 1 185 ? 13.93 24.812 -10.258 1 98.75 185 CYS A CA 1
ATOM 1361 C C . CYS A 1 185 ? 14.172 24.75 -11.758 1 98.75 185 CYS A C 1
ATOM 1363 O O . CYS A 1 185 ? 15.211 24.25 -12.195 1 98.75 185 CYS A O 1
ATOM 1365 N N . HIS A 1 186 ? 13.258 25.297 -12.547 1 98.62 186 HIS A N 1
ATOM 1366 C CA . HIS A 1 186 ? 13.336 25.203 -14 1 98.62 186 HIS A CA 1
ATOM 1367 C C . HIS A 1 186 ? 14.492 26.047 -14.539 1 98.62 186 HIS A C 1
ATOM 1369 O O . HIS A 1 186 ? 15.117 25.672 -15.539 1 98.62 186 HIS A O 1
AT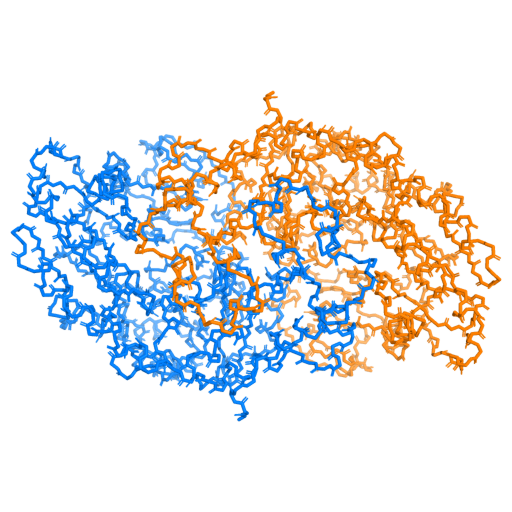OM 1375 N N . ALA A 1 187 ? 14.695 27.172 -13.883 1 98.25 187 ALA A N 1
ATOM 1376 C CA . ALA A 1 187 ? 15.852 27.969 -14.266 1 98.25 187 ALA A CA 1
ATOM 1377 C C . ALA A 1 187 ? 17.141 27.172 -14.125 1 98.25 187 ALA A C 1
ATOM 1379 O O . ALA A 1 187 ? 18.094 27.391 -14.883 1 98.25 187 ALA A O 1
ATOM 1380 N N . ALA A 1 188 ? 17.203 26.266 -13.234 1 98.25 188 ALA A N 1
ATOM 1381 C CA . ALA A 1 188 ? 18.375 25.406 -13.016 1 98.25 188 ALA A CA 1
ATOM 1382 C C . ALA A 1 188 ? 18.25 24.109 -13.805 1 98.25 188 ALA A C 1
ATOM 1384 O O . ALA A 1 188 ? 19.094 23.219 -13.68 1 98.25 188 ALA A O 1
ATOM 1385 N N . GLY A 1 189 ? 17.172 23.938 -14.594 1 98.25 189 GLY A N 1
ATOM 1386 C CA . GLY A 1 189 ? 16.922 22.734 -15.383 1 98.25 189 GLY A CA 1
ATOM 1387 C C . GLY A 1 189 ? 16.547 21.531 -14.539 1 98.25 189 GLY A C 1
ATOM 1388 O O . GLY A 1 189 ? 16.875 20.391 -14.891 1 98.25 189 GLY A O 1
ATOM 1389 N N . LYS A 1 190 ? 15.969 21.734 -13.391 1 98.69 190 LYS A N 1
ATOM 1390 C CA . LYS A 1 190 ? 15.648 20.672 -12.445 1 98.69 190 LYS A CA 1
ATOM 1391 C C . LYS A 1 190 ? 14.141 20.562 -12.242 1 98.69 190 LYS A C 1
ATOM 1393 O O . LYS A 1 190 ? 13.422 21.562 -12.305 1 98.69 190 LYS A O 1
ATOM 1398 N N . PRO A 1 191 ? 13.609 19.312 -12.031 1 98.88 191 PRO A N 1
ATOM 1399 C CA . PRO A 1 191 ? 12.18 19.141 -11.773 1 98.88 191 PRO A CA 1
ATOM 1400 C C . PRO A 1 191 ? 11.797 19.469 -10.328 1 98.88 191 PRO A C 1
ATOM 1402 O O . PRO A 1 191 ? 12.641 19.391 -9.43 1 98.88 191 PRO A O 1
ATOM 1405 N N . LEU A 1 192 ? 10.523 19.828 -10.141 1 98.94 192 LEU A N 1
ATOM 1406 C CA . LEU A 1 192 ? 9.93 20.062 -8.828 1 98.94 192 LEU A CA 1
ATOM 1407 C C . LEU A 1 192 ? 8.859 19.016 -8.523 1 98.94 192 LEU A C 1
ATOM 1409 O O . LEU A 1 192 ? 7.914 18.844 -9.289 1 98.94 192 LEU A O 1
ATOM 1413 N N . ILE A 1 193 ? 9.062 18.281 -7.441 1 98.88 193 ILE A N 1
ATOM 1414 C CA . ILE A 1 193 ? 8.047 17.391 -6.875 1 98.88 193 ILE A CA 1
ATOM 1415 C C . ILE A 1 193 ? 7.293 18.125 -5.762 1 98.88 193 ILE A C 1
ATOM 1417 O O . ILE A 1 193 ? 7.906 18.703 -4.863 1 98.88 193 ILE A O 1
ATOM 1421 N N . VAL A 1 194 ? 6.008 18.078 -5.789 1 98.88 194 VAL A N 1
ATOM 1422 C CA . VAL A 1 194 ? 5.223 18.688 -4.715 1 98.88 194 VAL A CA 1
ATOM 1423 C C . VAL A 1 194 ? 4.426 17.594 -3.99 1 98.88 194 VAL A C 1
ATOM 1425 O O . VAL A 1 194 ? 3.596 16.922 -4.598 1 98.88 194 VAL A O 1
ATOM 1428 N N . ASP A 1 195 ? 4.762 17.438 -2.727 1 98.56 195 ASP A N 1
ATOM 1429 C CA . ASP A 1 195 ? 3.873 16.672 -1.852 1 98.56 195 ASP A CA 1
ATOM 1430 C C . ASP A 1 195 ? 2.652 17.5 -1.455 1 98.56 195 ASP A C 1
ATOM 1432 O O . ASP A 1 195 ? 2.689 18.234 -0.469 1 98.56 195 ASP A O 1
ATOM 1436 N N . GLU A 1 196 ? 1.64 17.312 -2.152 1 98.56 196 GLU A N 1
ATOM 1437 C CA . GLU A 1 196 ? 0.381 18.031 -1.968 1 98.56 196 GLU A CA 1
ATOM 1438 C C . GLU A 1 196 ? -0.699 17.109 -1.404 1 98.56 196 GLU A C 1
ATOM 1440 O O . GLU A 1 196 ? -1.844 17.141 -1.862 1 98.56 196 GLU A O 1
ATOM 1445 N N . ALA A 1 197 ? -0.297 16.312 -0.458 1 97.62 197 ALA A N 1
ATOM 1446 C CA . ALA A 1 197 ? -1.21 15.328 0.122 1 97.62 197 ALA A CA 1
ATOM 1447 C C . ALA A 1 197 ? -2.494 15.992 0.61 1 97.62 197 ALA A C 1
ATOM 1449 O O . ALA A 1 197 ? -3.572 15.398 0.543 1 97.62 197 ALA A O 1
ATOM 1450 N N . TRP A 1 198 ? -2.463 17.203 1.039 1 97.62 198 TRP A N 1
ATOM 1451 C CA . TRP A 1 198 ? -3.598 17.891 1.632 1 97.62 198 TRP A CA 1
ATOM 1452 C C . TRP A 1 198 ? -4.281 18.797 0.606 1 97.62 198 TRP A C 1
ATOM 1454 O O . TRP A 1 198 ? -5.086 19.656 0.965 1 97.62 198 TRP A O 1
ATOM 1464 N N . GLY A 1 199 ? -4.004 18.641 -0.676 1 98.06 199 GLY A N 1
ATOM 1465 C CA . GLY A 1 199 ? -4.453 19.641 -1.625 1 98.06 199 GLY A CA 1
ATOM 1466 C C . GLY A 1 199 ? -5.332 19.078 -2.725 1 98.06 199 GLY A C 1
ATOM 1467 O O . GLY A 1 199 ? -5.426 19.656 -3.811 1 98.06 199 GLY A O 1
ATOM 1468 N N . ALA A 1 200 ? -6.008 17.969 -2.527 1 97.62 200 ALA A N 1
ATOM 1469 C CA . ALA A 1 200 ? -6.801 17.328 -3.574 1 97.62 200 ALA A CA 1
ATOM 1470 C C . ALA A 1 200 ? -7.887 18.266 -4.094 1 97.62 200 ALA A C 1
ATOM 1472 O O . ALA A 1 200 ? -8.266 18.188 -5.266 1 97.62 200 ALA A O 1
ATOM 1473 N N . HIS A 1 201 ? -8.375 19.141 -3.277 1 98.31 201 HIS A N 1
ATOM 1474 C CA . HIS A 1 201 ? -9.508 20 -3.598 1 98.31 201 HIS A CA 1
ATOM 1475 C C . HIS A 1 201 ? -9.055 21.266 -4.305 1 98.31 201 HIS A C 1
ATOM 1477 O O . HIS A 1 201 ? -9.867 21.984 -4.902 1 98.31 201 HIS A O 1
ATOM 1483 N N . LEU A 1 202 ? -7.84 21.578 -4.34 1 98.44 202 LEU A N 1
ATOM 1484 C CA . LEU A 1 202 ? -7.305 22.891 -4.699 1 98.44 202 LEU A CA 1
ATOM 1485 C C . LEU A 1 202 ? -7.641 23.234 -6.145 1 98.44 202 LEU A C 1
ATOM 1487 O O . LEU A 1 202 ? -7.984 24.375 -6.449 1 98.44 202 LEU A O 1
ATOM 1491 N N . PRO A 1 203 ? -7.609 22.266 -7.094 1 97.62 203 PRO A N 1
ATOM 1492 C CA . PRO A 1 203 ? -7.828 22.625 -8.5 1 97.62 203 PRO A CA 1
ATOM 1493 C C . PRO A 1 203 ? -9.273 23.031 -8.789 1 97.62 203 PRO A C 1
ATOM 1495 O O . PRO A 1 203 ? -9.57 23.547 -9.867 1 97.62 203 PRO A O 1
ATOM 1498 N N . PHE A 1 204 ? -10.188 22.938 -7.863 1 98.12 204 PHE A N 1
ATOM 1499 C CA . PHE A 1 204 ? -11.594 22.953 -8.25 1 98.12 204 PHE A CA 1
ATOM 1500 C C . PHE A 1 204 ? -12.281 24.219 -7.762 1 98.12 204 PHE A C 1
ATOM 1502 O O . PHE A 1 204 ? -13.508 24.312 -7.789 1 98.12 204 PHE A O 1
ATOM 1509 N N . HIS A 1 205 ? -11.531 25.203 -7.316 1 97.88 205 HIS A N 1
ATOM 1510 C CA . HIS A 1 205 ? -12.125 26.484 -6.934 1 97.88 205 HIS A CA 1
ATOM 1511 C C . HIS A 1 205 ? -11.086 27.594 -6.938 1 97.88 205 HIS A C 1
ATOM 1513 O O . HIS A 1 205 ? -9.992 27.438 -6.391 1 97.88 205 HIS A O 1
ATOM 1519 N N . PRO A 1 206 ? -11.383 28.703 -7.438 1 96.69 206 PRO A N 1
ATOM 1520 C CA . PRO A 1 206 ? -10.398 29.781 -7.586 1 96.69 206 PRO A CA 1
ATOM 1521 C C . PRO A 1 206 ? -10.062 30.469 -6.262 1 96.69 206 PRO A C 1
ATOM 1523 O O . PRO A 1 206 ? -9.047 31.156 -6.156 1 96.69 206 PRO A O 1
ATOM 1526 N N . ARG A 1 207 ? -10.922 30.312 -5.203 1 96.94 207 ARG A N 1
ATOM 1527 C CA . ARG A 1 207 ? -10.656 30.922 -3.906 1 96.94 207 ARG A CA 1
ATOM 1528 C C . ARG A 1 207 ? -9.703 30.062 -3.078 1 96.94 207 ARG A C 1
ATOM 1530 O O . ARG A 1 207 ? -9.227 30.5 -2.025 1 96.94 207 ARG A O 1
ATOM 1537 N N . LEU A 1 208 ? -9.422 28.891 -3.584 1 98.12 208 LEU A N 1
ATOM 1538 C CA . LEU A 1 208 ? -8.453 28.031 -2.92 1 98.12 208 LEU A CA 1
ATOM 1539 C C . LEU A 1 208 ? -7.035 28.344 -3.385 1 98.12 208 LEU A C 1
ATOM 1541 O O . LEU A 1 208 ? -6.844 28.969 -4.43 1 98.12 208 LEU A O 1
ATOM 1545 N N . PRO A 1 209 ? -6.023 27.922 -2.574 1 98 209 PRO A N 1
ATOM 1546 C CA . PRO A 1 209 ? -4.641 28.156 -2.982 1 98 209 PRO A CA 1
ATOM 1547 C C . PRO A 1 209 ? -4.312 27.562 -4.348 1 98 209 PRO A C 1
ATOM 1549 O O . PRO A 1 209 ? -4.973 26.609 -4.781 1 98 209 PRO A O 1
ATOM 1552 N N . ARG A 1 210 ? -3.293 28.141 -4.934 1 95.81 210 ARG A N 1
ATOM 1553 C CA . ARG A 1 210 ? -2.854 27.656 -6.238 1 95.81 210 ARG A CA 1
ATOM 1554 C C . ARG A 1 210 ? -2.354 26.219 -6.152 1 95.81 210 ARG A C 1
ATOM 1556 O O . ARG A 1 210 ? -1.556 25.891 -5.273 1 95.81 210 ARG A O 1
ATOM 1563 N N . TRP A 1 211 ? -2.9 25.422 -6.973 1 95.38 211 TRP A N 1
ATOM 1564 C CA . TRP A 1 211 ? -2.486 24.031 -6.91 1 95.38 211 TRP A CA 1
ATOM 1565 C C . TRP A 1 211 ? -1.223 23.797 -7.73 1 95.38 211 TRP A C 1
ATOM 1567 O O . TRP A 1 211 ? -0.83 24.656 -8.531 1 95.38 211 TRP A O 1
ATOM 1577 N N . ALA A 1 212 ? -0.542 22.703 -7.578 1 97.88 212 ALA A N 1
ATOM 1578 C CA . ALA A 1 212 ? 0.842 22.438 -7.961 1 97.88 212 ALA A CA 1
ATOM 1579 C C . ALA A 1 212 ? 0.994 22.406 -9.484 1 97.88 212 ALA A C 1
ATOM 1581 O O . ALA A 1 212 ? 1.939 22.984 -10.023 1 97.88 212 ALA A O 1
ATOM 1582 N N . MET A 1 213 ? 0.077 21.734 -10.195 1 97.62 213 MET A N 1
ATOM 1583 C CA . MET A 1 213 ? 0.205 21.625 -11.648 1 97.62 213 MET A CA 1
ATOM 1584 C C . MET A 1 213 ? 0.081 23 -12.312 1 97.62 213 MET A C 1
ATOM 1586 O O . MET A 1 213 ? 0.856 23.328 -13.203 1 97.62 213 MET A O 1
ATOM 1590 N N . ASP A 1 214 ? -0.801 23.812 -11.805 1 97.19 214 ASP A N 1
ATOM 1591 C CA . ASP A 1 214 ? -0.971 25.156 -12.312 1 97.19 214 ASP A CA 1
ATOM 1592 C C . ASP A 1 214 ? 0.249 26.031 -12 1 97.19 214 ASP A C 1
ATOM 1594 O O . ASP A 1 214 ? 0.556 26.969 -12.742 1 97.19 214 ASP A O 1
ATOM 1598 N N . ALA A 1 215 ? 0.876 25.703 -10.945 1 98.06 215 ALA A N 1
ATOM 1599 C CA . ALA A 1 215 ? 2.029 26.469 -10.5 1 98.06 215 ALA A CA 1
ATOM 1600 C C . ALA A 1 215 ? 3.295 26.047 -11.25 1 98.06 215 ALA A C 1
ATOM 1602 O O . ALA A 1 215 ? 4.352 26.656 -11.078 1 98.06 215 ALA A O 1
ATOM 1603 N N . GLY A 1 216 ? 3.23 25 -12 1 98.25 216 GLY A N 1
ATOM 1604 C CA . GLY A 1 216 ? 4.359 24.625 -12.844 1 98.25 216 GLY A CA 1
ATOM 1605 C C . GLY A 1 216 ? 5.137 23.438 -12.297 1 98.25 216 GLY A C 1
ATOM 1606 O O . GLY A 1 216 ? 6.172 23.062 -12.852 1 98.25 216 GLY A O 1
ATOM 1607 N N . ALA A 1 217 ? 4.676 22.797 -11.219 1 98.69 217 ALA A N 1
ATOM 1608 C CA . ALA A 1 217 ? 5.363 21.625 -10.68 1 98.69 217 ALA A CA 1
ATOM 1609 C C . ALA A 1 217 ? 5.406 20.5 -11.711 1 98.69 217 ALA A C 1
ATOM 1611 O O . ALA A 1 217 ? 4.539 20.422 -12.586 1 98.69 217 ALA A O 1
ATOM 1612 N N . ASP A 1 218 ? 6.398 19.656 -11.656 1 98.88 218 ASP A N 1
ATOM 1613 C CA . ASP A 1 218 ? 6.57 18.578 -12.617 1 98.88 218 ASP A CA 1
ATOM 1614 C C . ASP A 1 218 ? 5.824 17.312 -12.172 1 98.88 218 ASP A C 1
ATOM 1616 O O . ASP A 1 218 ? 5.297 16.578 -13.008 1 98.88 218 ASP A O 1
ATOM 1620 N N . VAL A 1 219 ? 5.848 17 -10.906 1 98.81 219 VAL A N 1
ATOM 1621 C CA . VAL A 1 219 ? 5.086 15.914 -10.297 1 98.81 219 VAL A CA 1
ATOM 1622 C C . VAL A 1 219 ? 4.359 16.422 -9.055 1 98.81 219 VAL A C 1
ATOM 1624 O O . VAL A 1 219 ? 4.93 17.172 -8.258 1 98.81 219 VAL A O 1
ATOM 1627 N N . CYS A 1 220 ? 3.129 16.047 -8.922 1 98.69 220 CYS A N 1
ATOM 1628 C CA . CYS A 1 220 ? 2.318 16.391 -7.762 1 98.69 220 CYS A CA 1
ATOM 1629 C C . CYS A 1 220 ? 1.598 15.164 -7.215 1 98.69 220 CYS A C 1
ATOM 1631 O O . CYS A 1 220 ? 0.948 14.438 -7.961 1 98.69 220 CYS A O 1
ATOM 1633 N N . VAL A 1 221 ? 1.739 14.938 -5.926 1 98.62 221 VAL A N 1
ATOM 1634 C CA . VAL A 1 221 ? 1.077 13.812 -5.273 1 98.62 221 VAL A CA 1
ATOM 1635 C C . VAL A 1 221 ? -0.047 14.32 -4.375 1 98.62 221 VAL A C 1
ATOM 1637 O O . VAL A 1 221 ? 0.175 15.188 -3.523 1 98.62 221 VAL A O 1
ATOM 1640 N N . THR A 1 222 ? -1.231 13.75 -4.5 1 98.25 222 THR A N 1
ATOM 1641 C CA . THR A 1 222 ? -2.357 14.18 -3.676 1 98.25 222 THR A CA 1
ATOM 1642 C C . THR A 1 222 ? -3.02 12.977 -3.004 1 98.25 222 THR A C 1
ATOM 1644 O O . THR A 1 222 ? -3.039 11.875 -3.564 1 98.25 222 THR A O 1
ATOM 1647 N N . SER A 1 223 ? -3.445 13.195 -1.8 1 97.94 223 SER A N 1
ATOM 1648 C CA . SER A 1 223 ? -4.309 12.242 -1.104 1 97.94 223 SER A CA 1
ATOM 1649 C C . SER A 1 223 ? -5.777 12.609 -1.271 1 97.94 223 SER A C 1
ATOM 1651 O O . SER A 1 223 ? -6.293 13.477 -0.569 1 97.94 223 SER A O 1
ATOM 1653 N N . VAL A 1 224 ? -6.5 11.867 -2.02 1 98.19 224 VAL A N 1
ATOM 1654 C CA . VAL A 1 224 ? -7.887 12.211 -2.312 1 98.19 224 VAL A CA 1
ATOM 1655 C C . VAL A 1 224 ? -8.766 11.891 -1.105 1 98.19 224 VAL A C 1
ATOM 1657 O O . VAL A 1 224 ? -9.797 12.531 -0.893 1 98.19 224 VAL A O 1
ATOM 1660 N N . HIS A 1 225 ? -8.312 10.969 -0.262 1 97.88 225 HIS A N 1
ATOM 1661 C CA . HIS A 1 225 ? -9.102 10.609 0.917 1 97.88 225 HIS A CA 1
ATOM 1662 C C . HIS A 1 225 ? -9.023 11.703 1.979 1 97.88 225 HIS A C 1
ATOM 1664 O O . HIS A 1 225 ? -9.828 11.727 2.912 1 97.88 225 HIS A O 1
ATOM 1670 N N . LYS A 1 226 ? -8.031 12.602 1.931 1 97.5 226 LYS A N 1
ATOM 1671 C CA . LYS A 1 226 ? -7.867 13.594 2.984 1 97.5 226 LYS A CA 1
ATOM 1672 C C . LYS A 1 226 ? -8.805 14.781 2.771 1 97.5 226 LYS A C 1
ATOM 1674 O O . LYS A 1 226 ? -9.594 15.125 3.656 1 97.5 226 LYS A O 1
ATOM 1679 N N . MET A 1 227 ? -8.773 15.367 1.553 1 97.69 227 MET A N 1
ATOM 1680 C CA . MET A 1 227 ? -9.539 16.578 1.317 1 97.69 227 MET A CA 1
ATOM 1681 C C . MET A 1 227 ? -10.609 16.359 0.254 1 97.69 227 MET A C 1
ATOM 1683 O O . MET A 1 227 ? -11.453 17.219 0.022 1 97.69 227 MET A O 1
ATOM 1687 N N . GLY A 1 228 ? -10.547 15.211 -0.434 1 97.38 228 GLY A N 1
ATOM 1688 C CA . GLY A 1 228 ? -11.578 14.82 -1.379 1 97.38 228 GLY A CA 1
ATOM 1689 C C . GLY A 1 228 ? -12.531 13.781 -0.823 1 97.38 228 GLY A C 1
ATOM 1690 O O . GLY A 1 228 ? -12.734 13.711 0.391 1 97.38 228 GLY A O 1
ATOM 1691 N N . SER A 1 229 ? -13.25 13.062 -1.719 1 97.88 229 SER A N 1
ATOM 1692 C CA . SER A 1 229 ? -14.227 12.07 -1.285 1 97.88 229 SER A CA 1
ATOM 1693 C C . SER A 1 229 ? -13.797 10.656 -1.671 1 97.88 229 SER A C 1
ATOM 1695 O O . SER A 1 229 ? -14.633 9.805 -1.96 1 97.88 229 SER A O 1
ATOM 1697 N N . GLY A 1 230 ? -12.492 10.461 -1.823 1 97.94 230 GLY A N 1
ATOM 1698 C CA . GLY A 1 230 ? -11.992 9.109 -1.988 1 97.94 230 GLY A CA 1
ATOM 1699 C C . GLY A 1 230 ? -12.039 8.289 -0.71 1 97.94 230 GLY A C 1
ATOM 1700 O O . GLY A 1 230 ? -12.461 8.789 0.336 1 97.94 230 GLY A O 1
ATOM 1701 N N . LEU A 1 231 ? -11.633 7.004 -0.81 1 98.31 231 LEU A N 1
ATOM 1702 C CA . LEU A 1 231 ? -11.516 6.133 0.354 1 98.31 231 LEU A CA 1
ATOM 1703 C C . LEU A 1 231 ? -10.117 6.207 0.951 1 98.31 231 LEU A C 1
ATOM 1705 O O . LEU A 1 231 ? -9.172 6.641 0.284 1 98.31 231 LEU A O 1
ATOM 1709 N N . GLU A 1 232 ? -10.023 5.797 2.232 1 97.62 232 GLU A N 1
ATOM 1710 C CA . GLU A 1 232 ? -8.695 5.727 2.84 1 97.62 232 GLU A CA 1
ATOM 1711 C C . GLU A 1 232 ? -7.703 5.02 1.923 1 97.62 232 GLU A C 1
ATOM 1713 O O . GLU A 1 232 ? -8.047 4.031 1.27 1 97.62 232 GLU A O 1
ATOM 1718 N N . GLN A 1 233 ? -6.492 5.527 1.784 1 96.56 233 GLN A N 1
ATOM 1719 C CA . GLN A 1 233 ? -5.379 5.016 0.989 1 96.56 233 GLN A CA 1
ATOM 1720 C C . GLN A 1 233 ? -5.488 5.469 -0.464 1 96.56 233 GLN A C 1
ATOM 1722 O O . GLN A 1 233 ? -4.656 5.105 -1.298 1 96.56 233 GLN A O 1
ATOM 1727 N N . SER A 1 234 ? -6.508 6.234 -0.812 1 97.88 234 SER A N 1
ATOM 1728 C CA . SER A 1 234 ? -6.621 6.703 -2.189 1 97.88 234 SER A CA 1
ATOM 1729 C C . SER A 1 234 ? -5.645 7.844 -2.467 1 97.88 234 SER A C 1
ATOM 1731 O O . SER A 1 234 ? -5.625 8.844 -1.745 1 97.88 234 SER A O 1
ATOM 1733 N N . SER A 1 235 ? -4.883 7.684 -3.475 1 97.69 235 SER A N 1
ATOM 1734 C CA . SER A 1 235 ? -3.889 8.672 -3.873 1 97.69 235 SER A CA 1
ATOM 1735 C C . SER A 1 235 ? -3.812 8.805 -5.391 1 97.69 235 SER A C 1
ATOM 1737 O O . SER A 1 235 ? -4.176 7.875 -6.117 1 97.69 235 SER A O 1
ATOM 1739 N N . VAL A 1 236 ? -3.455 9.984 -5.844 1 97.69 236 VAL A N 1
ATOM 1740 C CA . VAL A 1 236 ? -3.191 10.258 -7.254 1 97.69 236 VAL A CA 1
ATOM 1741 C C . VAL A 1 236 ? -1.87 11.008 -7.395 1 97.69 236 VAL A C 1
ATOM 1743 O O . VAL A 1 236 ? -1.526 11.836 -6.547 1 97.69 236 VAL A O 1
ATOM 1746 N N . PHE A 1 237 ? -1.094 10.68 -8.305 1 96.81 237 PHE A N 1
ATOM 1747 C CA . PHE A 1 237 ? 0.027 11.562 -8.609 1 96.81 237 PHE A CA 1
ATOM 1748 C C . PHE A 1 237 ? 0.019 11.953 -10.078 1 96.81 237 PHE A C 1
ATOM 1750 O O . PHE A 1 237 ? -0.266 11.125 -10.945 1 96.81 237 PHE A O 1
ATOM 1757 N N . HIS A 1 238 ? 0.185 13.234 -10.305 1 98.38 238 HIS A N 1
ATOM 1758 C CA . HIS A 1 238 ? 0.107 13.922 -11.594 1 98.38 238 HIS A CA 1
ATOM 1759 C C . HIS A 1 238 ? 1.497 14.25 -12.125 1 98.38 238 HIS A C 1
ATOM 1761 O O . HIS A 1 238 ? 2.406 14.555 -11.352 1 98.38 238 HIS A O 1
ATOM 1767 N N . LEU A 1 239 ? 1.637 14.094 -13.414 1 98.75 239 LEU A N 1
ATOM 1768 C CA . LEU A 1 239 ? 2.9 14.352 -14.094 1 98.75 239 LEU A CA 1
ATOM 1769 C C . LEU A 1 239 ? 2.701 15.328 -15.25 1 98.75 239 LEU A C 1
ATOM 1771 O O . LEU A 1 239 ? 1.722 15.234 -15.992 1 98.75 239 LEU A O 1
ATOM 1775 N N . GLN A 1 240 ? 3.516 16.328 -15.414 1 98.25 240 GLN A N 1
ATOM 1776 C CA . GLN A 1 240 ? 3.549 17.203 -16.578 1 98.25 240 GLN A CA 1
ATOM 1777 C C . GLN A 1 240 ? 4.98 17.609 -16.938 1 98.25 240 GLN A C 1
ATOM 1779 O O . GLN A 1 240 ? 5.887 17.469 -16.109 1 98.25 240 GLN A O 1
ATOM 1784 N N . GLY A 1 241 ? 5.195 18.062 -18.172 1 97.31 241 GLY A N 1
ATOM 1785 C CA . GLY A 1 241 ? 6.512 18.484 -18.641 1 97.31 241 GLY A CA 1
ATOM 1786 C C . GLY A 1 241 ? 7.406 17.328 -19.016 1 97.31 241 GLY A C 1
ATOM 1787 O O . GLY A 1 241 ? 6.941 16.188 -19.156 1 97.31 241 GLY A O 1
ATOM 1788 N N . ASP A 1 242 ? 8.734 17.594 -19.25 1 96.94 242 ASP A N 1
ATOM 1789 C CA . ASP A 1 242 ? 9.617 16.578 -19.812 1 96.94 242 ASP A CA 1
ATOM 1790 C C . ASP A 1 242 ? 10.828 16.344 -18.906 1 96.94 242 ASP A C 1
ATOM 1792 O O . ASP A 1 242 ? 11.781 15.672 -19.297 1 96.94 242 ASP A O 1
ATOM 1796 N N . LEU A 1 243 ? 10.727 16.891 -17.75 1 98.31 243 LEU A N 1
ATOM 1797 C CA . LEU A 1 243 ? 11.883 16.781 -16.875 1 98.31 243 LEU A CA 1
ATOM 1798 C C . LEU A 1 243 ? 11.859 15.461 -16.109 1 98.31 243 LEU A C 1
ATOM 1800 O O . LEU A 1 243 ? 12.883 15.016 -15.586 1 98.31 243 LEU A O 1
ATOM 1804 N N . VAL A 1 244 ? 10.734 14.836 -15.961 1 98 244 VAL A N 1
ATOM 1805 C CA . VAL A 1 244 ? 10.602 13.531 -15.328 1 98 244 VAL A CA 1
ATOM 1806 C C . VAL A 1 244 ? 10.086 12.516 -16.344 1 98 244 VAL A C 1
ATOM 1808 O O . VAL A 1 244 ? 9.062 12.734 -16.984 1 98 244 VAL A O 1
ATOM 1811 N N . ASP A 1 245 ? 10.773 11.414 -16.438 1 95.44 245 ASP A N 1
ATOM 1812 C CA . ASP A 1 245 ? 10.43 10.375 -17.391 1 95.44 245 ASP A CA 1
ATOM 1813 C C . ASP A 1 245 ? 9.18 9.609 -16.953 1 95.44 245 ASP A C 1
ATOM 1815 O O . ASP A 1 245 ? 9.164 9.008 -15.875 1 95.44 245 ASP A O 1
ATOM 1819 N N . ARG A 1 246 ? 8.18 9.617 -17.781 1 95.75 246 ARG A N 1
ATOM 1820 C CA . ARG A 1 246 ? 6.906 8.984 -17.484 1 95.75 246 ARG A CA 1
ATOM 1821 C C . ARG A 1 246 ? 7.078 7.48 -17.281 1 95.75 246 ARG A C 1
ATOM 1823 O O . ARG A 1 246 ? 6.477 6.898 -16.375 1 95.75 246 ARG A O 1
ATOM 1830 N N . THR A 1 247 ? 7.84 6.812 -18.109 1 94 247 THR A N 1
ATOM 1831 C CA . THR A 1 247 ? 8.07 5.375 -18.016 1 94 247 THR A CA 1
ATOM 1832 C C . THR A 1 247 ? 8.773 5.016 -16.719 1 94 247 THR A C 1
ATOM 1834 O O . THR A 1 247 ? 8.422 4.035 -16.062 1 94 247 THR A O 1
ATOM 1837 N N . ALA A 1 248 ? 9.742 5.82 -16.375 1 94.12 248 ALA A N 1
ATOM 1838 C CA . ALA A 1 248 ? 10.438 5.594 -15.109 1 94.12 248 ALA A CA 1
ATOM 1839 C C . ALA A 1 248 ? 9.484 5.723 -13.922 1 94.12 248 ALA A C 1
ATOM 1841 O O . ALA A 1 248 ? 9.523 4.91 -12.992 1 94.12 248 ALA A O 1
ATOM 1842 N N . LEU A 1 249 ? 8.719 6.777 -14 1 96.25 249 LEU A N 1
ATOM 1843 C CA . LEU A 1 249 ? 7.762 6.992 -12.922 1 96.25 249 LEU A CA 1
ATOM 1844 C C . LEU A 1 249 ? 6.816 5.805 -12.789 1 96.25 249 LEU A C 1
ATOM 1846 O O . LEU A 1 249 ? 6.535 5.348 -11.68 1 96.25 249 LEU A O 1
ATOM 1850 N N . LYS A 1 250 ? 6.336 5.273 -13.867 1 95.06 250 LYS A N 1
ATOM 1851 C CA . LYS A 1 250 ? 5.445 4.117 -13.859 1 95.06 250 LYS A CA 1
ATOM 1852 C C . LYS A 1 250 ? 6.141 2.885 -13.289 1 95.06 250 LYS A C 1
ATOM 1854 O O . LYS A 1 250 ? 5.559 2.152 -12.492 1 95.06 250 LYS A O 1
ATOM 1859 N N . GLN A 1 251 ? 7.328 2.648 -13.695 1 94.75 251 GLN A N 1
ATOM 1860 C CA . GLN A 1 251 ? 8.078 1.497 -13.203 1 94.75 251 GLN A CA 1
ATOM 1861 C C . GLN A 1 251 ? 8.328 1.605 -11.703 1 94.75 251 GLN A C 1
ATOM 1863 O O . GLN A 1 251 ? 8.328 0.597 -10.992 1 94.75 251 GLN A O 1
ATOM 1868 N N . ARG A 1 252 ? 8.594 2.857 -11.234 1 96.31 252 ARG A N 1
ATOM 1869 C CA . ARG A 1 252 ? 8.789 3.043 -9.797 1 96.31 252 ARG A CA 1
ATOM 1870 C C . ARG A 1 252 ? 7.492 2.834 -9.031 1 96.31 252 ARG A C 1
ATOM 1872 O O . ARG A 1 252 ? 7.508 2.426 -7.871 1 96.31 252 ARG A O 1
ATOM 1879 N N . GLU A 1 253 ? 6.402 3.299 -9.617 1 94.81 253 GLU A N 1
ATOM 1880 C CA . GLU A 1 253 ? 5.094 3.018 -9.039 1 94.81 253 GLU A CA 1
ATOM 1881 C C . GLU A 1 253 ? 4.852 1.516 -8.922 1 94.81 253 GLU A C 1
ATOM 1883 O O . GLU A 1 253 ? 4.367 1.036 -7.895 1 94.81 253 GLU A O 1
ATOM 1888 N N . ASP A 1 254 ? 5.234 0.778 -9.922 1 92.62 254 ASP A N 1
ATOM 1889 C CA . ASP A 1 254 ? 5.066 -0.672 -9.93 1 92.62 254 ASP A CA 1
ATOM 1890 C C . ASP A 1 254 ? 5.945 -1.332 -8.867 1 92.62 254 ASP A C 1
ATOM 1892 O O . ASP A 1 254 ? 5.551 -2.33 -8.266 1 92.62 254 ASP A O 1
ATOM 1896 N N . LEU A 1 255 ? 7.066 -0.78 -8.719 1 93.81 255 LEU A N 1
ATOM 1897 C CA . LEU A 1 255 ? 8.031 -1.296 -7.754 1 93.81 255 LEU A CA 1
ATOM 1898 C C . LEU A 1 255 ? 7.477 -1.216 -6.336 1 93.81 255 LEU A C 1
ATOM 1900 O O . LEU A 1 255 ? 7.711 -2.109 -5.52 1 93.81 255 LEU A O 1
ATOM 1904 N N . LEU A 1 256 ? 6.715 -0.181 -6.082 1 94.56 256 LEU A N 1
ATOM 1905 C CA . LEU A 1 256 ? 6.305 0.122 -4.715 1 94.56 256 LEU A CA 1
ATOM 1906 C C . LEU A 1 256 ? 4.844 -0.244 -4.488 1 94.56 256 LEU A C 1
ATOM 1908 O O . LEU A 1 256 ? 4.402 -0.382 -3.348 1 94.56 256 LEU A O 1
ATOM 1912 N N . GLY A 1 257 ? 4.113 -0.431 -5.504 1 91.94 257 GLY A N 1
ATOM 1913 C CA . GLY A 1 257 ? 2.684 -0.659 -5.383 1 91.94 257 GLY A CA 1
ATOM 1914 C C . GLY A 1 257 ? 2.326 -2.123 -5.211 1 91.94 257 GLY A C 1
ATOM 1915 O O . GLY A 1 257 ? 3.209 -2.982 -5.156 1 91.94 257 GLY A O 1
ATOM 1916 N N . THR A 1 258 ? 1.025 -2.324 -5.031 1 93.12 258 THR A N 1
ATOM 1917 C CA . THR A 1 258 ? 0.49 -3.678 -4.918 1 93.12 258 THR A CA 1
ATOM 1918 C C . THR A 1 258 ? 0.11 -4.227 -6.289 1 93.12 258 THR A C 1
ATOM 1920 O O . THR A 1 258 ? -0.239 -3.463 -7.195 1 93.12 258 THR A O 1
ATOM 1923 N N . THR A 1 259 ? 0.193 -5.551 -6.414 1 90.12 259 THR A N 1
ATOM 1924 C CA . THR A 1 259 ? -0.244 -6.195 -7.645 1 90.12 259 THR A CA 1
ATOM 1925 C C . THR A 1 259 ? -1.732 -6.523 -7.586 1 90.12 259 THR A C 1
ATOM 1927 O O . THR A 1 259 ? -2.295 -7.059 -8.547 1 90.12 259 THR A O 1
ATOM 1930 N N . SER A 1 260 ? -2.354 -6.223 -6.477 1 93.62 260 SER A N 1
ATOM 1931 C CA . SER A 1 260 ? -3.775 -6.484 -6.285 1 93.62 260 SER A CA 1
ATOM 1932 C C . SER A 1 260 ? -4.516 -5.234 -5.828 1 93.62 260 SER A C 1
ATOM 1934 O O . SER A 1 260 ? -5.113 -5.219 -4.75 1 93.62 260 SER A O 1
ATOM 1936 N N . PRO A 1 261 ? -4.613 -4.301 -6.684 1 95.88 261 PRO A N 1
ATOM 1937 C CA . PRO A 1 261 ? -5.203 -3.025 -6.277 1 95.88 261 PRO A CA 1
ATOM 1938 C C . PRO A 1 261 ? -6.699 -3.137 -5.984 1 95.88 261 PRO A C 1
ATOM 1940 O O . PRO A 1 261 ? -7.387 -3.98 -6.566 1 95.88 261 PRO A O 1
ATOM 1943 N N . SER A 1 262 ? -7.207 -2.289 -5.164 1 97.62 262 SER A N 1
ATOM 1944 C CA . SER A 1 262 ? -8.602 -2.266 -4.742 1 97.62 262 SER A CA 1
ATOM 1945 C C . SER A 1 262 ? -9.477 -1.562 -5.773 1 97.62 262 SER A C 1
ATOM 1947 O O . SER A 1 262 ? -9.289 -0.375 -6.051 1 97.62 262 SER A O 1
ATOM 1949 N N . THR A 1 263 ? -10.477 -2.199 -6.273 1 97.44 263 THR A N 1
ATOM 1950 C CA . THR A 1 263 ? -11.414 -1.591 -7.211 1 97.44 263 THR A CA 1
ATOM 1951 C C . THR A 1 263 ? -12.328 -0.603 -6.492 1 97.44 263 THR A C 1
ATOM 1953 O O . THR A 1 263 ? -12.82 0.354 -7.098 1 97.44 263 THR A O 1
ATOM 1956 N N . LEU A 1 264 ? -12.555 -0.825 -5.16 1 97.94 264 LEU A N 1
ATOM 1957 C CA . LEU A 1 264 ? -13.32 0.138 -4.379 1 97.94 264 LEU A CA 1
ATOM 1958 C C . LEU A 1 264 ? -12.656 1.508 -4.395 1 97.94 264 LEU A C 1
ATOM 1960 O O . LEU A 1 264 ? -13.32 2.525 -4.605 1 97.94 264 LEU A O 1
ATOM 1964 N N . VAL A 1 265 ? -11.336 1.481 -4.203 1 98.19 265 VAL A N 1
ATOM 1965 C CA . VAL A 1 265 ? -10.57 2.723 -4.176 1 98.19 265 VAL A CA 1
ATOM 1966 C C . VAL A 1 265 ? -10.586 3.367 -5.562 1 98.19 265 VAL A C 1
ATOM 1968 O O . VAL A 1 265 ? -10.812 4.57 -5.691 1 98.19 265 VAL A O 1
ATOM 1971 N N . TYR A 1 266 ? -10.375 2.551 -6.617 1 98.5 266 TYR A N 1
ATOM 1972 C CA . TYR A 1 266 ? -10.391 3.072 -7.98 1 98.5 266 TYR A CA 1
ATOM 1973 C C . TYR A 1 266 ? -11.734 3.701 -8.305 1 98.5 266 TYR A C 1
ATOM 1975 O O . TYR A 1 266 ? -11.797 4.777 -8.906 1 98.5 266 TYR A O 1
ATOM 1983 N N . ALA A 1 267 ? -12.797 3.035 -7.91 1 98.38 267 ALA A N 1
ATOM 1984 C CA . ALA A 1 267 ? -14.148 3.516 -8.203 1 98.38 267 ALA A CA 1
ATOM 1985 C C . ALA A 1 267 ? -14.422 4.836 -7.492 1 98.38 267 ALA A C 1
ATOM 1987 O O . ALA A 1 267 ? -15.008 5.754 -8.078 1 98.38 267 ALA A O 1
ATOM 1988 N N . ALA A 1 268 ? -14.031 4.902 -6.258 1 98.44 268 ALA A N 1
ATOM 1989 C CA . ALA A 1 268 ? -14.234 6.129 -5.492 1 98.44 268 ALA A CA 1
ATOM 1990 C C . ALA A 1 268 ? -13.461 7.293 -6.102 1 98.44 268 ALA A C 1
ATOM 1992 O O . ALA A 1 268 ? -13.953 8.422 -6.148 1 98.44 268 ALA A O 1
ATOM 1993 N N . LEU A 1 269 ? -12.25 7.039 -6.574 1 98.62 269 LEU A N 1
ATOM 1994 C CA . LEU A 1 269 ? -11.438 8.07 -7.215 1 98.62 269 LEU A CA 1
ATOM 1995 C C . LEU A 1 269 ? -12.109 8.562 -8.5 1 98.62 269 LEU A C 1
ATOM 1997 O O . LEU A 1 269 ? -12.172 9.766 -8.742 1 98.62 269 LEU A O 1
ATOM 2001 N N . ASP A 1 270 ? -12.57 7.602 -9.273 1 98.69 270 ASP A N 1
ATOM 2002 C CA . ASP A 1 270 ? -13.234 7.898 -10.539 1 98.69 270 ASP A CA 1
ATOM 2003 C C . ASP A 1 270 ? -14.477 8.758 -10.32 1 98.69 270 ASP A C 1
ATOM 2005 O O . ASP A 1 270 ? -14.664 9.773 -10.984 1 98.69 270 ASP A O 1
ATOM 2009 N N . GLY A 1 271 ? -15.281 8.352 -9.367 1 98.44 271 GLY A N 1
ATOM 2010 C CA . GLY A 1 271 ? -16.484 9.094 -9.047 1 98.44 271 GLY A CA 1
ATOM 2011 C C . GLY A 1 271 ? -16.219 10.469 -8.477 1 98.44 271 GLY A C 1
ATOM 2012 O O . GLY A 1 271 ? -16.938 11.422 -8.758 1 98.44 271 GLY A O 1
ATOM 2013 N N . TRP A 1 272 ? -15.219 10.594 -7.648 1 98.5 272 TRP A N 1
ATOM 2014 C CA . TRP A 1 272 ? -14.844 11.883 -7.066 1 98.5 272 TRP A CA 1
ATOM 2015 C C . TRP A 1 272 ? -14.461 12.875 -8.148 1 98.5 272 TRP A C 1
ATOM 2017 O O . TRP A 1 272 ? -14.867 14.039 -8.109 1 98.5 272 TRP A O 1
ATOM 2027 N N . ARG A 1 273 ? -13.617 12.398 -9.109 1 98.75 273 ARG A N 1
ATOM 2028 C CA . ARG A 1 273 ? -13.234 13.273 -10.219 1 98.75 273 ARG A CA 1
ATOM 2029 C C . ARG A 1 273 ? -14.469 13.82 -10.93 1 98.75 273 ARG A C 1
ATOM 2031 O O . ARG A 1 273 ? -14.57 15.023 -11.172 1 98.75 273 ARG A O 1
ATOM 2038 N N . ARG A 1 274 ? -15.414 12.945 -11.281 1 98.69 274 ARG A N 1
ATOM 2039 C CA . ARG A 1 274 ? -16.625 13.359 -11.977 1 98.69 274 ARG A CA 1
ATOM 2040 C C . ARG A 1 274 ? -17.406 14.383 -11.156 1 98.69 274 ARG A C 1
ATOM 2042 O O . ARG A 1 274 ? -17.875 15.391 -11.695 1 98.69 274 ARG A O 1
ATOM 2049 N N . GLN A 1 275 ? -17.547 14.148 -9.867 1 98.62 275 GLN A N 1
ATOM 2050 C CA . GLN A 1 275 ? -18.234 15.062 -8.961 1 98.62 275 GLN A CA 1
ATOM 2051 C C . GLN A 1 275 ? -17.578 16.438 -8.961 1 98.62 275 GLN A C 1
ATOM 2053 O O . GLN A 1 275 ? -18.266 17.469 -9.023 1 98.62 275 GLN A O 1
ATOM 2058 N N . MET A 1 276 ? -16.281 16.453 -8.883 1 98.44 276 MET A N 1
ATOM 2059 C CA . MET A 1 276 ? -15.555 17.719 -8.766 1 98.44 276 MET A CA 1
ATOM 2060 C C . MET A 1 276 ? -15.633 18.516 -10.055 1 98.44 276 MET A C 1
ATOM 2062 O O . MET A 1 276 ? -15.781 19.75 -10.023 1 98.44 276 MET A O 1
ATOM 2066 N N . VAL A 1 277 ? -15.531 17.844 -11.172 1 98.31 277 VAL A N 1
ATOM 2067 C CA . VAL A 1 277 ? -15.594 18.562 -12.445 1 98.31 277 VAL A CA 1
ATOM 2068 C C . VAL A 1 277 ? -16.984 19.156 -12.633 1 98.31 277 VAL A C 1
ATOM 2070 O O . VAL A 1 277 ? -17.109 20.297 -13.086 1 98.31 277 VAL A O 1
ATOM 2073 N N . GLN A 1 278 ? -17.969 18.438 -12.242 1 98.19 278 GLN A N 1
ATOM 2074 C CA . GLN A 1 278 ? -19.344 18.844 -12.516 1 98.19 278 GLN A CA 1
ATOM 2075 C C . GLN A 1 278 ? -19.844 19.828 -11.453 1 98.19 278 GLN A C 1
ATOM 2077 O O . GLN A 1 278 ? -20.562 20.766 -11.766 1 98.19 278 GLN A O 1
ATOM 2082 N N . HIS A 1 279 ? -19.469 19.594 -10.203 1 98.12 279 HIS A N 1
ATOM 2083 C CA . HIS A 1 279 ? -20.141 20.281 -9.117 1 98.12 279 HIS A CA 1
ATOM 2084 C C . HIS A 1 279 ? -19.141 20.922 -8.164 1 98.12 279 HIS A C 1
ATOM 2086 O O . HIS A 1 279 ? -19.516 21.609 -7.215 1 98.12 279 HIS A O 1
ATOM 2092 N N . GLY A 1 280 ? -17.859 20.719 -8.406 1 98.06 280 GLY A N 1
ATOM 2093 C CA . GLY A 1 280 ? -16.812 21.109 -7.473 1 98.06 280 GLY A CA 1
ATOM 2094 C C . GLY A 1 280 ? -16.891 22.578 -7.086 1 98.06 280 GLY A C 1
ATOM 2095 O O . GLY A 1 280 ? -16.797 22.922 -5.902 1 98.06 280 GLY A O 1
ATOM 2096 N N . ARG A 1 281 ? -17.078 23.438 -8.008 1 98.06 281 ARG A N 1
ATOM 2097 C CA . ARG A 1 281 ? -17.078 24.875 -7.738 1 98.06 281 ARG A CA 1
ATOM 2098 C C . ARG A 1 281 ? -18.188 25.234 -6.754 1 98.06 281 ARG A C 1
ATOM 2100 O O . ARG A 1 281 ? -17.953 25.938 -5.77 1 98.06 281 ARG A O 1
ATOM 2107 N N . ALA A 1 282 ? -19.406 24.766 -6.969 1 98.38 282 ALA A N 1
ATOM 2108 C CA . ALA A 1 282 ? -20.547 25.062 -6.094 1 98.38 282 ALA A CA 1
ATOM 2109 C C . ALA A 1 282 ? -20.344 24.453 -4.707 1 98.38 282 ALA A C 1
ATOM 2111 O O . ALA A 1 282 ? -20.656 25.078 -3.695 1 98.38 282 ALA A O 1
ATOM 2112 N N . LEU A 1 283 ? -19.859 23.25 -4.727 1 98.44 283 LEU A N 1
ATOM 2113 C CA . LEU A 1 283 ? -19.609 22.562 -3.463 1 98.44 283 LEU A CA 1
ATOM 2114 C C . LEU A 1 283 ? -18.609 23.328 -2.607 1 98.44 283 LEU A C 1
ATOM 2116 O O . LEU A 1 283 ? -18.828 23.516 -1.406 1 98.44 283 LEU A O 1
ATOM 2120 N N . TYR A 1 284 ? -17.594 23.828 -3.223 1 98.5 284 TYR A N 1
ATOM 2121 C CA . TYR A 1 284 ? -16.562 24.5 -2.447 1 98.5 284 TYR A CA 1
ATOM 2122 C C . TYR A 1 284 ? -16.938 25.953 -2.172 1 98.5 284 TYR A C 1
ATOM 2124 O O . TYR A 1 284 ? -16.469 26.547 -1.208 1 98.5 284 TYR A O 1
ATOM 2132 N N . ASP A 1 285 ? -17.828 26.531 -2.998 1 98.56 285 ASP A N 1
ATOM 2133 C CA . ASP A 1 285 ? -18.422 27.797 -2.592 1 98.56 285 ASP A CA 1
ATOM 2134 C C . ASP A 1 285 ? -19.062 27.688 -1.21 1 98.56 285 ASP A C 1
ATOM 2136 O O . ASP A 1 285 ? -18.812 28.516 -0.33 1 98.56 285 ASP A O 1
ATOM 2140 N N . HIS A 1 286 ? -19.844 26.688 -1.099 1 98.31 286 HIS A N 1
ATOM 2141 C CA . HIS A 1 286 ? -20.547 26.469 0.158 1 98.31 286 HIS A CA 1
ATOM 2142 C C . HIS A 1 286 ? -19.578 26.172 1.294 1 98.31 286 HIS A C 1
ATOM 2144 O O . HIS A 1 286 ? -19.719 26.719 2.395 1 98.31 286 HIS A O 1
ATOM 2150 N N . ALA A 1 287 ? -18.641 25.312 1.048 1 98.62 287 ALA A N 1
ATOM 2151 C CA . ALA A 1 287 ? -17.672 24.938 2.074 1 98.62 287 ALA A CA 1
ATOM 2152 C C . ALA A 1 287 ? -16.875 26.156 2.545 1 98.62 287 ALA A C 1
ATOM 2154 O O . ALA A 1 287 ? -16.594 26.297 3.738 1 98.62 287 ALA A O 1
ATOM 2155 N N . LEU A 1 288 ? -16.453 26.984 1.608 1 98.69 288 LEU A N 1
ATOM 2156 C CA . LEU A 1 288 ? -15.664 28.172 1.925 1 98.69 288 LEU A CA 1
ATOM 2157 C C . LEU A 1 288 ? -16.5 29.188 2.709 1 98.69 288 LEU A C 1
ATOM 2159 O O . LEU A 1 288 ? -15.992 29.812 3.65 1 98.69 288 LEU A O 1
ATOM 2163 N N . ASP A 1 289 ? -17.719 29.328 2.311 1 98.62 289 ASP A N 1
ATOM 2164 C CA . ASP A 1 289 ? -18.609 30.203 3.064 1 98.62 289 ASP A CA 1
ATOM 2165 C C . ASP A 1 289 ? -18.797 29.703 4.492 1 98.62 289 ASP A C 1
ATOM 2167 O O . ASP A 1 289 ? -18.812 30.5 5.441 1 98.62 289 ASP A O 1
ATOM 2171 N N . LEU A 1 290 ? -19.016 28.453 4.578 1 98.69 290 LEU A N 1
ATOM 2172 C CA . LEU A 1 290 ? -19.141 27.828 5.891 1 98.69 290 LEU A CA 1
ATOM 2173 C C . LEU A 1 290 ? -17.891 28.062 6.727 1 98.69 290 LEU A C 1
ATOM 2175 O O . LEU A 1 290 ? -17.984 28.375 7.918 1 98.69 290 LEU A O 1
ATOM 2179 N N . ALA A 1 291 ? -16.734 27.859 6.164 1 98.62 291 ALA A N 1
ATOM 2180 C CA . ALA A 1 291 ? -15.461 28.062 6.852 1 98.62 291 ALA A CA 1
ATOM 2181 C C . ALA A 1 291 ? -15.336 29.5 7.348 1 98.62 291 ALA A C 1
ATOM 2183 O O . ALA A 1 291 ? -14.859 29.75 8.453 1 98.62 291 ALA A O 1
ATOM 2184 N N . ASP A 1 292 ? -15.734 30.422 6.516 1 98.38 292 ASP A N 1
ATOM 2185 C CA . ASP A 1 292 ? -15.703 31.828 6.906 1 98.38 292 ASP A CA 1
ATOM 2186 C C . ASP A 1 292 ? -16.578 32.062 8.141 1 98.38 292 ASP A C 1
ATOM 2188 O O . ASP A 1 292 ? -16.156 32.75 9.07 1 98.38 292 ASP A O 1
ATOM 2192 N N . THR A 1 293 ? -17.719 31.516 8.117 1 98.56 293 THR A N 1
ATOM 2193 C CA . THR A 1 293 ? -18.641 31.656 9.234 1 98.56 293 THR A CA 1
ATOM 2194 C C . THR A 1 293 ? -18.062 31.047 10.5 1 98.56 293 THR A C 1
ATOM 2196 O O . THR A 1 293 ? -18.125 31.641 11.578 1 98.56 293 THR A O 1
ATOM 2199 N N . VAL A 1 294 ? -17.516 29.859 10.391 1 98.69 294 VAL A N 1
ATOM 2200 C CA . VAL A 1 294 ? -16.938 29.156 11.531 1 98.69 294 VAL A CA 1
ATOM 2201 C C . VAL A 1 294 ? -15.789 29.984 12.109 1 98.69 294 VAL A C 1
ATOM 2203 O O . VAL A 1 2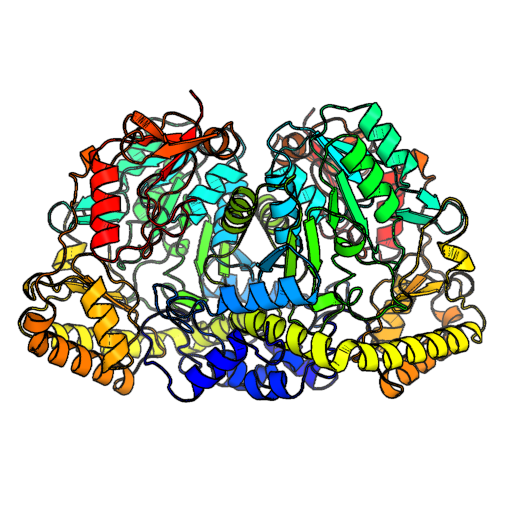94 ? -15.68 30.141 13.328 1 98.69 294 VAL A O 1
ATOM 2206 N N . ARG A 1 295 ? -14.945 30.484 11.281 1 98.31 295 ARG A N 1
ATOM 2207 C CA . ARG A 1 295 ? -13.812 31.297 11.719 1 98.31 295 ARG A CA 1
ATOM 2208 C C . ARG A 1 295 ? -14.281 32.531 12.484 1 98.31 295 ARG A C 1
ATOM 2210 O O . ARG A 1 295 ? -13.734 32.844 13.547 1 98.31 295 ARG A O 1
ATOM 2217 N N . GLU A 1 296 ? -15.289 33.156 11.969 1 98.25 296 GLU A N 1
ATOM 2218 C CA . GLU A 1 296 ? -15.844 34.312 12.625 1 98.25 296 GLU A CA 1
ATOM 2219 C C . GLU A 1 296 ? -16.406 33.969 14 1 98.25 296 GLU A C 1
ATOM 2221 O O . GLU A 1 296 ? -16.156 34.688 14.984 1 98.25 296 GLU A O 1
ATOM 2226 N N . ARG A 1 297 ? -17.109 32.969 14.039 1 98.5 297 ARG A N 1
ATOM 2227 C CA . ARG A 1 297 ? -17.781 32.562 15.273 1 98.5 297 ARG A CA 1
ATOM 2228 C C . ARG A 1 297 ? -16.781 32.062 16.312 1 98.5 297 ARG A C 1
ATOM 2230 O O . ARG A 1 297 ? -16.953 32.312 17.516 1 98.5 297 ARG A O 1
ATOM 2237 N N . VAL A 1 298 ? -15.781 31.344 15.906 1 98.5 298 VAL A N 1
ATOM 2238 C CA . VAL A 1 298 ? -14.742 30.891 16.828 1 98.5 298 VAL A CA 1
ATOM 2239 C C . VAL A 1 298 ? -14.008 32.094 17.406 1 98.5 298 VAL A C 1
ATOM 2241 O O . VAL A 1 298 ? -13.68 32.125 18.594 1 98.5 298 VAL A O 1
ATOM 2244 N N . GLN A 1 299 ? -13.75 33.062 16.578 1 97.69 299 GLN A N 1
ATOM 2245 C CA . GLN A 1 299 ? -13.023 34.281 17 1 97.69 299 GLN A CA 1
ATOM 2246 C C . GLN A 1 299 ? -13.789 35.031 18.094 1 97.69 299 GLN A C 1
ATOM 2248 O O . GLN A 1 299 ? -13.195 35.75 18.891 1 97.69 299 GLN A O 1
ATOM 2253 N N . GLU A 1 300 ? -15.047 34.812 18.203 1 97.81 300 GLU A N 1
ATOM 2254 C CA . GLU A 1 300 ? -15.891 35.469 19.203 1 97.81 300 GLU A CA 1
ATOM 2255 C C . GLU A 1 300 ? -15.797 34.781 20.547 1 97.81 300 GLU A C 1
ATOM 2257 O O . GLU A 1 300 ? -16.203 35.344 21.578 1 97.81 300 GLU A O 1
ATOM 2262 N N . LEU A 1 301 ? -15.273 33.625 20.562 1 97.81 301 LEU A N 1
ATOM 2263 C CA . LEU A 1 301 ? -15.172 32.906 21.812 1 97.81 301 LEU A CA 1
ATOM 2264 C C . LEU A 1 301 ? -13.938 33.344 22.609 1 97.81 301 LEU A C 1
ATOM 2266 O O . LEU A 1 301 ? -12.82 33.312 22.078 1 97.81 301 LEU A O 1
ATOM 2270 N N . ASP A 1 302 ? -14.164 33.656 23.891 1 95.94 302 ASP A N 1
ATOM 2271 C CA . ASP A 1 302 ? -13.078 34.156 24.734 1 95.94 302 ASP A CA 1
ATOM 2272 C C . ASP A 1 302 ? -12 33.094 24.906 1 95.94 302 ASP A C 1
ATOM 2274 O O . ASP A 1 302 ? -12.305 31.922 25.156 1 95.94 302 ASP A O 1
ATOM 2278 N N . GLY A 1 303 ? -10.797 33.531 24.688 1 96.94 303 GLY A N 1
ATOM 2279 C CA . GLY A 1 303 ? -9.664 32.656 24.938 1 96.94 303 GLY A CA 1
ATOM 2280 C C . GLY A 1 303 ? -9.242 31.875 23.703 1 96.94 303 GLY A C 1
ATOM 2281 O O . GLY A 1 303 ? -8.25 31.156 23.75 1 96.94 303 GLY A O 1
ATOM 2282 N N . LEU A 1 304 ? -9.992 32 22.625 1 98.44 304 LEU A N 1
ATOM 2283 C CA . LEU A 1 304 ? -9.641 31.328 21.391 1 98.44 304 LEU A CA 1
ATOM 2284 C C . LEU A 1 304 ? -9.219 32.344 20.312 1 98.44 304 LEU A C 1
ATOM 2286 O O . LEU A 1 304 ? -9.695 33.469 20.312 1 98.44 304 LEU A O 1
ATOM 2290 N N . HIS A 1 305 ? -8.281 31.922 19.516 1 98.25 305 HIS A N 1
ATOM 2291 C CA . HIS A 1 305 ? -7.891 32.688 18.344 1 98.25 305 HIS A CA 1
ATOM 2292 C C . HIS A 1 305 ? -7.762 31.797 17.109 1 98.25 305 HIS A C 1
ATOM 2294 O O . HIS A 1 305 ? -6.996 30.844 17.109 1 98.25 305 HIS A O 1
ATOM 2300 N N . VAL A 1 306 ? -8.5 32.094 16.109 1 98 306 VAL A N 1
ATOM 2301 C CA . VAL A 1 306 ? -8.398 31.328 14.867 1 98 306 VAL A CA 1
ATOM 2302 C C . VAL A 1 306 ? -7.32 31.938 13.977 1 98 306 VAL A C 1
ATOM 2304 O O . VAL A 1 306 ? -7.395 33.125 13.617 1 98 306 VAL A O 1
ATOM 2307 N N . HIS A 1 307 ? -6.301 31.141 13.641 1 97.44 307 HIS A N 1
ATOM 2308 C CA . HIS A 1 307 ? -5.238 31.625 12.773 1 97.44 307 HIS A CA 1
ATOM 2309 C C . HIS A 1 307 ? -5.758 31.891 11.359 1 97.44 307 HIS A C 1
ATOM 2311 O O . HIS A 1 307 ? -6.57 31.109 10.844 1 97.44 307 HIS A O 1
ATOM 2317 N N . GLY A 1 308 ? -5.363 33.031 10.773 1 96.44 308 GLY A N 1
ATOM 2318 C CA . GLY A 1 308 ? -5.699 33.375 9.398 1 96.44 308 GLY A CA 1
ATOM 2319 C C . GLY A 1 308 ? -4.504 33.844 8.594 1 96.44 308 GLY A C 1
ATOM 2320 O O . GLY A 1 308 ? -3.355 33.625 8.992 1 96.44 308 GLY A O 1
ATOM 2321 N N . ARG A 1 309 ? -4.805 34.438 7.48 1 96 309 ARG A N 1
ATOM 2322 C CA . ARG A 1 309 ? -3.764 34.906 6.566 1 96 309 ARG A CA 1
ATOM 2323 C C . ARG A 1 309 ? -2.887 35.938 7.227 1 96 309 ARG A C 1
ATOM 2325 O O . ARG A 1 309 ? -1.682 36 6.973 1 96 309 ARG A O 1
ATOM 2332 N N . ASP A 1 310 ? -3.473 36.719 8.07 1 95.19 310 ASP A N 1
ATOM 2333 C CA . ASP A 1 310 ? -2.719 37.781 8.758 1 95.19 310 ASP A CA 1
ATOM 2334 C C . ASP A 1 310 ? -1.655 37.188 9.672 1 95.19 310 ASP A C 1
ATOM 2336 O O . ASP A 1 310 ? -0.615 37.781 9.906 1 95.19 310 ASP A O 1
ATOM 2340 N N . ASP A 1 311 ? -1.95 36.031 10.133 1 96.06 311 ASP A N 1
ATOM 2341 C CA . ASP A 1 311 ? -1.011 35.344 11.016 1 96.06 311 ASP A CA 1
ATOM 2342 C C . ASP A 1 311 ? 0.016 34.531 10.219 1 96.06 311 ASP A C 1
ATOM 2344 O O . ASP A 1 311 ? 1.206 34.562 10.539 1 96.06 311 ASP A O 1
ATOM 2348 N N . PHE A 1 312 ? -0.475 33.844 9.148 1 96.81 312 PHE A N 1
ATOM 2349 C CA . PHE A 1 312 ? 0.317 32.781 8.539 1 96.81 312 PHE A CA 1
ATOM 2350 C C . PHE A 1 312 ? 0.966 33.281 7.246 1 96.81 312 PHE A C 1
ATOM 2352 O O . PHE A 1 312 ? 1.888 32.625 6.734 1 96.81 312 PHE A O 1
ATOM 2359 N N . CYS A 1 313 ? 0.523 34.406 6.688 1 96.5 313 CYS A N 1
ATOM 2360 C CA . CYS A 1 313 ? 0.97 34.781 5.352 1 96.5 313 CYS A CA 1
ATOM 2361 C C . CYS A 1 313 ? 1.675 36.125 5.371 1 96.5 313 CYS A C 1
ATOM 2363 O O . CYS A 1 313 ? 1.705 36.844 4.359 1 96.5 313 CYS A O 1
ATOM 2365 N N . SER A 1 314 ? 2.182 36.562 6.477 1 93.12 314 SER A N 1
ATOM 2366 C CA . SER A 1 314 ? 3.012 37.75 6.531 1 93.12 314 SER A CA 1
ATOM 2367 C C . SER A 1 314 ? 4.348 37.531 5.836 1 93.12 314 SER A C 1
ATOM 2369 O O . SER A 1 314 ? 4.727 36.406 5.551 1 93.12 314 SER A O 1
ATOM 2371 N N . PRO A 1 315 ? 5.027 38.625 5.457 1 90 315 PRO A N 1
ATOM 2372 C CA . PRO A 1 315 ? 6.32 38.469 4.785 1 90 315 PRO A CA 1
ATOM 2373 C C . PRO A 1 315 ? 7.27 37.531 5.551 1 90 315 PRO A C 1
ATOM 2375 O O . PRO A 1 315 ? 7.41 37.656 6.77 1 90 315 PRO A O 1
ATOM 2378 N N . GLY A 1 316 ? 7.824 36.625 4.844 1 90.94 316 GLY A N 1
ATOM 2379 C CA . GLY A 1 316 ? 8.75 35.688 5.465 1 90.94 316 GLY A CA 1
ATOM 2380 C C . GLY A 1 316 ? 8.07 34.438 5.977 1 90.94 316 GLY A C 1
ATOM 2381 O O . GLY A 1 316 ? 8.711 33.594 6.598 1 90.94 316 GLY A O 1
ATOM 2382 N N . HIS A 1 317 ? 6.832 34.281 5.73 1 95.5 317 HIS A N 1
ATOM 2383 C CA . HIS A 1 317 ? 6.07 33.125 6.16 1 95.5 317 HIS A CA 1
ATOM 2384 C C . HIS A 1 317 ? 5.48 32.375 4.969 1 95.5 317 HIS A C 1
ATOM 2386 O O . HIS A 1 317 ? 6.168 32.156 3.967 1 95.5 317 HIS A O 1
ATOM 2392 N N . ALA A 1 318 ? 4.312 31.875 5.074 1 97.5 318 ALA A N 1
ATOM 2393 C CA . ALA A 1 318 ? 3.672 31.141 3.986 1 97.5 318 ALA A CA 1
ATOM 2394 C C . ALA A 1 318 ? 3.154 32.094 2.908 1 97.5 318 ALA A C 1
ATOM 2396 O O . ALA A 1 318 ? 2.855 33.25 3.188 1 97.5 318 ALA A O 1
ATOM 2397 N N . ALA A 1 319 ? 3.109 31.609 1.7 1 97.5 319 ALA A N 1
ATOM 2398 C CA . ALA A 1 319 ? 2.635 32.406 0.577 1 97.5 319 ALA A CA 1
ATOM 2399 C C . ALA A 1 319 ? 1.111 32.5 0.558 1 97.5 319 ALA A C 1
ATOM 2401 O O . ALA A 1 319 ? 0.535 33.438 0.029 1 97.5 319 ALA A O 1
ATOM 2402 N N . ASP A 1 320 ? 0.481 31.484 1.013 1 97.69 320 ASP A N 1
ATOM 2403 C CA . ASP A 1 320 ? -0.976 31.391 1.016 1 97.69 320 ASP A CA 1
ATOM 2404 C C . ASP A 1 320 ? -1.462 30.469 2.131 1 97.69 320 ASP A C 1
ATOM 2406 O O . ASP A 1 320 ? -0.659 29.953 2.91 1 97.69 320 ASP A O 1
ATOM 2410 N N . LEU A 1 321 ? -2.787 30.391 2.25 1 98.12 321 LEU A N 1
ATOM 2411 C CA . LEU A 1 321 ? -3.416 29.594 3.297 1 98.12 321 LEU A CA 1
ATOM 2412 C C . LEU A 1 321 ? -4.68 28.922 2.781 1 98.12 321 LEU A C 1
ATOM 2414 O O . LEU A 1 321 ? -5.492 29.547 2.102 1 98.12 321 LEU A O 1
ATOM 2418 N N . ASP A 1 322 ? -4.797 27.594 3.014 1 98.25 322 ASP A N 1
ATOM 2419 C CA . ASP A 1 322 ? -6.043 26.875 2.762 1 98.25 322 ASP A CA 1
ATOM 2420 C C . ASP A 1 322 ? -7.102 27.219 3.809 1 98.25 322 ASP A C 1
ATOM 2422 O O . ASP A 1 322 ? -6.98 26.828 4.969 1 98.25 322 ASP A O 1
ATOM 2426 N N . PRO A 1 323 ? -8.141 27.891 3.459 1 97.56 323 PRO A N 1
ATOM 2427 C CA . PRO A 1 323 ? -9.125 28.359 4.438 1 97.56 323 PRO A CA 1
ATOM 2428 C C . PRO A 1 323 ? -9.945 27.219 5.035 1 97.56 323 PRO A C 1
ATOM 2430 O O . PRO A 1 323 ? -10.656 27.406 6.027 1 97.56 323 PRO A O 1
ATOM 2433 N N . LEU A 1 324 ? -9.859 26.078 4.473 1 98.5 324 LEU A N 1
ATOM 2434 C CA . LEU A 1 324 ? -10.664 24.953 4.945 1 98.5 324 LEU A CA 1
ATOM 2435 C C . LEU A 1 324 ? -9.992 24.266 6.133 1 98.5 324 LEU A C 1
ATOM 2437 O O . LEU A 1 324 ? -10.625 23.469 6.832 1 98.5 324 LEU A O 1
ATOM 2441 N N . GLN A 1 325 ? -8.734 24.594 6.352 1 98 325 GLN A N 1
ATOM 2442 C CA . GLN A 1 325 ? -8.062 24.188 7.578 1 98 325 GLN A CA 1
ATOM 2443 C C . GLN A 1 325 ? -8.234 25.234 8.68 1 98 325 GLN A C 1
ATOM 2445 O O . GLN A 1 325 ? -7.559 26.266 8.68 1 98 325 GLN A O 1
ATOM 2450 N N . VAL A 1 326 ? -9.094 24.906 9.633 1 98.5 326 VAL A N 1
ATOM 2451 C CA . VAL A 1 326 ? -9.383 25.859 10.711 1 98.5 326 VAL A CA 1
ATOM 2452 C C . VAL A 1 326 ? -8.492 25.562 11.914 1 98.5 326 VAL A C 1
ATOM 2454 O O . VAL A 1 326 ? -8.789 24.656 12.703 1 98.5 326 VAL A O 1
ATOM 2457 N N . ILE A 1 327 ? -7.461 26.375 12.062 1 98.06 327 ILE A N 1
ATOM 2458 C CA . ILE A 1 327 ? -6.477 26.203 13.125 1 98.06 327 ILE A CA 1
ATOM 2459 C C . ILE A 1 327 ? -6.77 27.172 14.266 1 98.06 327 ILE A C 1
ATOM 2461 O O . ILE A 1 327 ? -6.746 28.375 14.078 1 98.06 327 ILE A O 1
ATOM 2465 N N . VAL A 1 328 ? -6.988 26.625 15.461 1 98.62 328 VAL A N 1
ATOM 2466 C CA . VAL A 1 328 ? -7.414 27.453 16.594 1 98.62 328 VAL A CA 1
ATOM 2467 C C . VAL A 1 328 ? -6.352 27.422 17.688 1 98.62 328 VAL A C 1
ATOM 2469 O O . VAL A 1 328 ? -6.051 26.359 18.234 1 98.62 328 VAL A O 1
ATOM 2472 N N . ASP A 1 329 ? -5.773 28.531 17.969 1 97.94 329 ASP A N 1
ATOM 2473 C CA . ASP A 1 329 ? -4.871 28.688 19.109 1 97.94 329 ASP A CA 1
ATOM 2474 C C . ASP A 1 329 ? -5.648 28.75 20.422 1 97.94 329 ASP A C 1
ATOM 2476 O O . ASP A 1 329 ? -6.555 29.562 20.578 1 97.94 329 ASP A O 1
ATOM 2480 N N . ILE A 1 330 ? -5.301 27.922 21.359 1 97.44 330 ILE A N 1
ATOM 2481 C CA . ILE A 1 330 ? -6.035 27.891 22.625 1 97.44 330 ILE A CA 1
ATOM 2482 C C . ILE A 1 330 ? -5.09 28.203 23.781 1 97.44 330 ILE A C 1
ATOM 2484 O O . ILE A 1 330 ? -5.312 27.766 24.906 1 97.44 330 ILE A O 1
ATOM 2488 N N . THR A 1 331 ? -3.992 28.828 23.5 1 95.19 331 THR A N 1
ATOM 2489 C CA . THR A 1 331 ? -2.963 29.141 24.484 1 95.19 331 THR A CA 1
ATOM 2490 C C . THR A 1 331 ? -3.57 29.844 25.703 1 95.19 331 THR A C 1
ATOM 2492 O O . THR A 1 331 ? -3.203 29.547 26.844 1 95.19 331 THR A O 1
ATOM 2495 N N . ASP A 1 332 ? -4.461 30.719 25.484 1 95.62 332 ASP A N 1
ATOM 2496 C CA . ASP A 1 332 ? -5.027 31.531 26.547 1 95.62 332 ASP A CA 1
ATOM 2497 C C . ASP A 1 332 ? -5.906 30.703 27.469 1 95.62 332 ASP A C 1
ATOM 2499 O O . ASP A 1 332 ? -6.266 31.141 28.562 1 95.62 332 ASP A O 1
ATOM 2503 N N . LEU A 1 333 ? -6.266 29.547 27.062 1 96.25 333 LEU A N 1
ATOM 2504 C CA . LEU A 1 333 ? -7.066 28.688 27.906 1 96.25 333 LEU A CA 1
ATOM 2505 C C . LEU A 1 333 ? -6.195 28 28.969 1 96.25 333 LEU A C 1
ATOM 2507 O O . LEU A 1 333 ? -6.711 27.453 29.938 1 96.25 333 LEU A O 1
ATOM 2511 N N . GLY A 1 334 ? -4.879 27.984 28.797 1 94.12 334 GLY A N 1
ATOM 2512 C CA . GLY A 1 334 ? -3.957 27.453 29.781 1 94.12 334 GLY A CA 1
ATOM 2513 C C . GLY A 1 334 ? -3.889 25.938 29.781 1 94.12 334 GLY A C 1
ATOM 2514 O O . GLY A 1 334 ? -3.514 25.328 30.797 1 94.12 334 GLY A O 1
ATOM 2515 N N . THR A 1 335 ? -4.301 25.312 28.766 1 95.19 335 THR A N 1
ATOM 2516 C CA . THR A 1 335 ? -4.215 23.875 28.578 1 95.19 335 THR A CA 1
ATOM 2517 C C . THR A 1 335 ? -3.566 23.547 27.219 1 95.19 335 THR A C 1
ATOM 2519 O O . THR A 1 335 ? -3.016 24.438 26.578 1 95.19 335 THR A O 1
ATOM 2522 N N . THR A 1 336 ? -3.461 22.266 26.844 1 95.44 336 THR A N 1
ATOM 2523 C CA . THR A 1 336 ? -2.818 21.875 25.594 1 95.44 336 THR A CA 1
ATOM 2524 C C . THR A 1 336 ? -3.852 21.391 24.578 1 95.44 336 THR A C 1
ATOM 2526 O O . THR A 1 336 ? -4.965 21.016 24.953 1 95.44 336 THR A O 1
ATOM 2529 N N . GLY A 1 337 ? -3.471 21.484 23.359 1 96.69 337 GLY A N 1
ATOM 2530 C CA . GLY A 1 337 ? -4.332 20.922 22.328 1 96.69 337 GLY A CA 1
ATOM 2531 C C . GLY A 1 337 ? -4.594 19.438 22.516 1 96.69 337 GLY A C 1
ATOM 2532 O O . GLY A 1 337 ? -5.66 18.953 22.141 1 96.69 337 GLY A O 1
ATOM 2533 N N . TYR A 1 338 ? -3.646 18.703 23.156 1 96.19 338 TYR A N 1
ATOM 2534 C CA . TYR A 1 338 ? -3.814 17.281 23.406 1 96.19 338 TYR A CA 1
ATOM 2535 C C . TYR A 1 338 ? -4.965 17.016 24.375 1 96.19 338 TYR A C 1
ATOM 2537 O O . TYR A 1 338 ? -5.879 16.25 24.062 1 96.19 338 TYR A O 1
ATOM 2545 N N . ARG A 1 339 ? -4.949 17.75 25.422 1 95.94 339 ARG A N 1
ATOM 2546 C CA . ARG A 1 339 ? -5.977 17.578 26.438 1 95.94 339 ARG A CA 1
ATOM 2547 C C . ARG A 1 339 ? -7.332 18.062 25.938 1 95.94 339 ARG A C 1
ATOM 2549 O O . ARG A 1 339 ? -8.359 17.438 26.188 1 95.94 339 ARG A O 1
ATOM 2556 N N . ALA A 1 340 ? -7.289 19.188 25.297 1 97.56 340 ALA A N 1
ATOM 2557 C CA . ALA A 1 340 ? -8.523 19.75 24.75 1 97.56 340 ALA A CA 1
ATOM 2558 C C . ALA A 1 340 ? -9.156 18.797 23.75 1 97.56 340 ALA A C 1
ATOM 2560 O O . ALA A 1 340 ? -10.367 18.562 23.781 1 97.56 340 ALA A O 1
ATOM 2561 N N . GLY A 1 341 ? -8.328 18.297 22.781 1 97.25 341 GLY A N 1
ATOM 2562 C CA . GLY A 1 341 ? -8.828 17.344 21.797 1 97.25 341 GLY A CA 1
ATOM 2563 C C . GLY A 1 341 ? -9.43 16.094 22.422 1 97.25 341 GLY A C 1
ATOM 2564 O O . GLY A 1 341 ? -10.492 15.633 22 1 97.25 341 GLY A O 1
ATOM 2565 N N . ASP A 1 342 ? -8.742 15.547 23.438 1 96.69 342 ASP A N 1
ATOM 2566 C CA . ASP A 1 342 ? -9.242 14.367 24.125 1 96.69 342 ASP A CA 1
ATOM 2567 C C . ASP A 1 342 ? -10.578 14.656 24.812 1 96.69 342 ASP A C 1
ATOM 2569 O O . ASP A 1 342 ? -11.492 13.828 24.766 1 96.69 342 ASP A O 1
ATOM 2573 N N . TRP A 1 343 ? -10.688 15.75 25.453 1 97.69 343 TRP A N 1
ATOM 2574 C CA . TRP A 1 343 ? -11.914 16.125 26.141 1 97.69 343 TRP A CA 1
ATOM 2575 C C . TRP A 1 343 ? -13.062 16.312 25.156 1 97.69 343 TRP A C 1
ATOM 2577 O O . TRP A 1 343 ? -14.172 15.836 25.406 1 97.69 343 TRP A O 1
ATOM 2587 N N . LEU A 1 344 ? -12.828 17.031 24.062 1 98.31 344 LEU A N 1
ATOM 2588 C CA . LEU A 1 344 ? -13.859 17.266 23.047 1 98.31 344 LEU A CA 1
ATOM 2589 C C . LEU A 1 344 ? -14.352 15.953 22.469 1 98.31 344 LEU A C 1
ATOM 2591 O O . LEU A 1 344 ? -15.547 15.812 22.172 1 98.31 344 LEU A O 1
ATOM 2595 N N . ARG A 1 345 ? -13.469 15.031 22.281 1 97.5 345 ARG A N 1
ATOM 2596 C CA . ARG A 1 345 ? -13.867 13.719 21.781 1 97.5 345 ARG A CA 1
ATOM 2597 C C . ARG A 1 345 ? -14.742 12.992 22.797 1 97.5 345 ARG A C 1
ATOM 2599 O O . ARG A 1 345 ? -15.797 12.461 22.438 1 97.5 345 ARG A O 1
ATOM 2606 N N . SER A 1 346 ? -14.344 12.961 24.047 1 96.44 346 SER A N 1
ATOM 2607 C CA . SER A 1 346 ? -15.008 12.164 25.078 1 96.44 346 SER A CA 1
ATOM 2608 C C . SER A 1 346 ? -16.344 12.773 25.469 1 96.44 346 SER A C 1
ATOM 2610 O O . SER A 1 346 ? -17.297 12.055 25.766 1 96.44 346 SER A O 1
ATOM 2612 N N . HIS A 1 347 ? -16.422 14.086 25.438 1 97.44 347 HIS A N 1
ATOM 2613 C CA . HIS A 1 347 ? -17.594 14.727 26.031 1 97.44 347 HIS A CA 1
ATOM 2614 C C . HIS A 1 347 ? -18.516 15.289 24.953 1 97.44 347 HIS A C 1
ATOM 2616 O O . HIS A 1 347 ? -19.703 15.492 25.188 1 97.44 347 HIS A O 1
ATOM 2622 N N . HIS A 1 348 ? -17.938 15.516 23.766 1 97.56 348 HIS A N 1
ATOM 2623 C CA . HIS A 1 348 ? -18.766 16.109 22.719 1 97.56 348 HIS A CA 1
ATOM 2624 C C . HIS A 1 348 ? -18.781 15.258 21.453 1 97.56 348 HIS A C 1
ATOM 2626 O O . HIS A 1 348 ? -19.391 15.633 20.453 1 97.56 348 HIS A O 1
ATOM 2632 N N . HIS A 1 349 ? -18.094 14.141 21.406 1 97.19 349 HIS A N 1
ATOM 2633 C CA . HIS A 1 349 ? -18.031 13.227 20.266 1 97.19 349 HIS A CA 1
ATOM 2634 C C . HIS A 1 349 ? -17.516 13.93 19.016 1 97.19 349 HIS A C 1
ATOM 2636 O O . HIS A 1 349 ? -18.078 13.766 17.938 1 97.19 349 HIS A O 1
ATOM 2642 N N . LEU A 1 350 ? -16.469 14.812 19.266 1 98.06 350 LEU A N 1
ATOM 2643 C CA . LEU A 1 350 ? -15.789 15.508 18.188 1 98.06 350 LEU A CA 1
ATOM 2644 C C . LEU A 1 350 ? -14.398 14.93 17.953 1 98.06 350 LEU A C 1
ATOM 2646 O O . LEU A 1 350 ? -13.648 14.711 18.906 1 98.06 350 LEU A O 1
ATOM 2650 N N . ALA A 1 351 ? -14.117 14.594 16.719 1 97.25 351 ALA A N 1
ATOM 2651 C CA . ALA A 1 351 ? -12.758 14.203 16.359 1 97.25 351 ALA A CA 1
ATOM 2652 C C . ALA A 1 351 ? -12.055 15.312 15.586 1 97.25 351 ALA A C 1
ATOM 2654 O O . ALA A 1 351 ? -12.422 15.625 14.453 1 97.25 351 ALA A O 1
ATOM 2655 N N . LEU A 1 352 ? -11.062 15.852 16.219 1 97.25 352 LEU A N 1
ATOM 2656 C CA . LEU A 1 352 ? -10.32 16.953 15.609 1 97.25 352 LEU A CA 1
ATOM 2657 C C . LEU A 1 352 ? -9.039 16.453 14.945 1 97.25 352 LEU A C 1
ATOM 2659 O O . LEU A 1 352 ? -8.5 15.414 15.352 1 97.25 352 LEU A O 1
ATOM 2663 N N . HIS A 1 353 ? -8.586 17.125 13.953 1 92.44 353 HIS A N 1
ATOM 2664 C CA . HIS A 1 353 ? -7.516 16.672 13.07 1 92.44 353 HIS A CA 1
ATOM 2665 C C . HIS A 1 353 ? -6.148 16.859 13.727 1 92.44 353 HIS A C 1
ATOM 2667 O O . HIS A 1 353 ? -5.457 15.875 14 1 92.44 353 HIS A O 1
ATOM 2673 N N . LEU A 1 354 ? -5.762 18.031 13.969 1 93.19 354 LEU A N 1
ATOM 2674 C CA . LEU A 1 354 ? -4.465 18.359 14.555 1 93.19 354 LEU A CA 1
ATOM 2675 C C . LEU A 1 354 ? -4.633 18.938 15.961 1 93.19 354 LEU A C 1
ATOM 2677 O O . LEU A 1 354 ? -5.414 19.875 16.156 1 93.19 354 LEU A O 1
ATOM 2681 N N . CYS A 1 355 ? -4.004 18.312 16.906 1 95.38 355 CYS A N 1
ATOM 2682 C CA . CYS A 1 355 ? -3.859 18.781 18.281 1 95.38 355 CYS A CA 1
ATOM 2683 C C . CYS A 1 355 ? -2.393 18.828 18.688 1 95.38 355 CYS A C 1
ATOM 2685 O O . CYS A 1 355 ? -1.713 17.797 18.688 1 95.38 355 CYS A O 1
ATOM 2687 N N . ASP A 1 356 ? -1.95 19.984 18.922 1 94.81 356 ASP A N 1
ATOM 2688 C CA . ASP A 1 356 ? -0.562 20.078 19.375 1 94.81 356 ASP A CA 1
ATOM 2689 C C . ASP A 1 356 ? -0.461 20.797 20.719 1 94.81 356 ASP A C 1
ATOM 2691 O O . ASP A 1 356 ? -1.404 20.781 21.5 1 94.81 356 ASP A O 1
ATOM 2695 N N . HIS A 1 357 ? 0.69 21.344 21.078 1 93.25 357 HIS A N 1
ATOM 2696 C CA . HIS A 1 357 ? 0.946 21.844 22.422 1 93.25 357 HIS A CA 1
ATOM 2697 C C . HIS A 1 357 ? 0.122 23.094 22.703 1 93.25 357 HIS A C 1
ATOM 2699 O O . HIS A 1 357 ? -0.057 23.469 23.859 1 93.25 357 HIS A O 1
ATOM 2705 N N . ARG A 1 358 ? -0.488 23.688 21.625 1 94.88 358 ARG A N 1
ATOM 2706 C CA . ARG A 1 358 ? -1.218 24.906 21.969 1 94.88 358 ARG A CA 1
ATOM 2707 C C . ARG A 1 358 ? -2.385 25.125 21 1 94.88 358 ARG A C 1
ATOM 2709 O O . ARG A 1 358 ? -3.061 26.156 21.062 1 94.88 358 ARG A O 1
ATOM 2716 N N . ARG A 1 359 ? -2.58 24.188 20.109 1 97.25 359 ARG A N 1
ATOM 2717 C CA . ARG A 1 359 ? -3.613 24.375 19.094 1 97.25 359 ARG A CA 1
ATOM 2718 C C . ARG A 1 359 ? -4.48 23.125 18.953 1 97.25 359 ARG A C 1
ATOM 2720 O O . ARG A 1 359 ? -4.047 22.031 19.281 1 97.25 359 ARG A O 1
ATOM 2727 N N . VAL A 1 360 ? -5.684 23.328 18.469 1 97.88 360 VAL A N 1
ATOM 2728 C CA . VAL A 1 360 ? -6.555 22.297 17.906 1 97.88 360 VAL A CA 1
ATOM 2729 C C . VAL A 1 360 ? -6.969 22.719 16.484 1 97.88 360 VAL A C 1
ATOM 2731 O O . VAL A 1 360 ? -6.82 23.875 16.109 1 97.88 360 VAL A O 1
ATOM 2734 N N . SER A 1 361 ? -7.348 21.75 15.727 1 97.44 361 SER A N 1
ATOM 2735 C CA . SER A 1 361 ? -7.746 22.125 14.375 1 97.44 361 SER A CA 1
ATOM 2736 C C . SER A 1 361 ? -8.953 21.312 13.906 1 97.44 361 SER A C 1
ATOM 2738 O O . SER A 1 361 ? -9.219 20.219 14.43 1 97.44 361 SER A O 1
ATOM 2740 N N . ALA A 1 362 ? -9.734 21.875 13.039 1 98.31 362 ALA A N 1
ATOM 2741 C CA . ALA A 1 362 ? -10.844 21.219 12.352 1 98.31 362 ALA A CA 1
ATOM 2742 C C . ALA A 1 362 ? -10.672 21.297 10.836 1 98.31 362 ALA A C 1
ATOM 2744 O O . ALA A 1 362 ? -10.617 22.375 10.258 1 98.31 362 ALA A O 1
ATOM 2745 N N . GLN A 1 363 ? -10.539 20.172 10.242 1 97.69 363 GLN A N 1
ATOM 2746 C CA . GLN A 1 363 ? -10.508 20.094 8.789 1 97.69 363 GLN A CA 1
ATOM 2747 C C . GLN A 1 363 ? -11.922 20.109 8.203 1 97.69 363 GLN A C 1
ATOM 2749 O O . GLN A 1 363 ? -12.688 19.172 8.398 1 97.69 363 GLN A O 1
ATOM 2754 N N . LEU A 1 364 ? -12.258 21.172 7.523 1 98.56 364 LEU A N 1
ATOM 2755 C CA . LEU A 1 364 ? -13.531 21.219 6.824 1 98.56 364 LEU A CA 1
ATOM 2756 C C . LEU A 1 364 ? -13.391 20.734 5.387 1 98.56 364 LEU A C 1
ATOM 2758 O O . LEU A 1 364 ? -12.344 20.938 4.762 1 98.56 364 LEU A O 1
ATOM 2762 N N . THR A 1 365 ? -14.312 20.031 4.898 1 98.5 365 THR A N 1
ATOM 2763 C CA . THR A 1 365 ? -14.43 19.672 3.49 1 98.5 365 THR A CA 1
ATOM 2764 C C . THR A 1 365 ? -15.82 20.031 2.961 1 98.5 365 THR A C 1
ATOM 2766 O O . THR A 1 365 ? -16.641 20.609 3.686 1 98.5 365 THR A O 1
ATOM 2769 N N . HIS A 1 366 ? -16.031 19.734 1.707 1 98.5 366 HIS A N 1
ATOM 2770 C CA . HIS A 1 366 ? -17.344 20 1.111 1 98.5 366 HIS A CA 1
ATOM 2771 C C . HIS A 1 366 ? -18.422 19.109 1.715 1 98.5 366 HIS A C 1
ATOM 2773 O O . HIS A 1 366 ? -19.609 19.297 1.437 1 98.5 366 HIS A O 1
ATOM 2779 N N . ALA A 1 367 ? -18.031 18.172 2.605 1 98.5 367 ALA A N 1
ATOM 2780 C CA . ALA A 1 367 ? -18.984 17.281 3.254 1 98.5 367 ALA A CA 1
ATOM 2781 C C . ALA A 1 367 ? -19.609 17.938 4.477 1 98.5 367 ALA A C 1
ATOM 2783 O O . ALA A 1 367 ? -20.609 17.438 5.008 1 98.5 367 ALA A O 1
ATOM 2784 N N . ASP A 1 368 ? -19.094 19.031 4.945 1 98.62 368 ASP A N 1
ATOM 2785 C CA . ASP A 1 368 ? -19.562 19.672 6.176 1 98.62 368 ASP A CA 1
ATOM 2786 C C . ASP A 1 368 ? -20.719 20.641 5.898 1 98.62 368 ASP A C 1
ATOM 2788 O O . ASP A 1 368 ? -20.844 21.156 4.789 1 98.62 368 ASP A O 1
ATOM 2792 N N . ASP A 1 369 ? -21.516 20.828 6.848 1 98.19 369 ASP A N 1
ATOM 2793 C CA . ASP A 1 369 ? -22.641 21.75 6.812 1 98.19 369 ASP A CA 1
ATOM 2794 C C . ASP A 1 369 ? -22.859 22.406 8.172 1 98.19 369 ASP A C 1
ATOM 2796 O O . ASP A 1 369 ? -22 22.297 9.062 1 98.19 369 ASP A O 1
ATOM 2800 N N . THR A 1 370 ? -23.953 23.109 8.328 1 98.31 370 THR A N 1
ATOM 2801 C CA . THR A 1 370 ? -24.188 23.859 9.555 1 98.31 370 THR A CA 1
ATOM 2802 C C . THR A 1 370 ? -24.391 22.906 10.734 1 98.31 370 THR A C 1
ATOM 2804 O O . THR A 1 370 ? -24.062 23.234 11.867 1 98.31 370 THR A O 1
ATOM 2807 N N . THR A 1 371 ? -24.859 21.719 10.477 1 98.19 371 THR A N 1
ATOM 2808 C CA . THR A 1 371 ? -25.047 20.75 11.555 1 98.19 371 THR A CA 1
ATOM 2809 C C . THR A 1 371 ? -23.719 20.359 12.172 1 98.19 371 THR A C 1
ATOM 2811 O O . THR A 1 371 ? -23.562 20.375 13.398 1 98.19 371 THR A O 1
ATOM 2814 N N . THR A 1 372 ? -22.766 20.016 11.328 1 98.44 372 THR A N 1
ATOM 2815 C CA . THR A 1 372 ? -21.469 19.609 11.836 1 98.44 372 THR A CA 1
ATOM 2816 C C . THR A 1 372 ? -20.734 20.812 12.453 1 98.44 372 THR A C 1
ATOM 2818 O O . THR A 1 372 ? -20.094 20.672 13.492 1 98.44 372 THR A O 1
ATOM 2821 N N . THR A 1 373 ? -20.859 21.984 11.852 1 98.56 373 THR A N 1
ATOM 2822 C CA . THR A 1 373 ? -20.109 23.125 12.359 1 98.56 373 THR A CA 1
ATOM 2823 C C . THR A 1 373 ? -20.75 23.672 13.641 1 98.56 373 THR A C 1
ATOM 2825 O O . THR A 1 373 ? -20.047 24.172 14.523 1 98.56 373 THR A O 1
ATOM 2828 N N . ASP A 1 374 ? -22.047 23.516 13.734 1 98.62 374 ASP A N 1
ATOM 2829 C CA . ASP A 1 374 ? -22.688 23.875 14.992 1 98.62 374 ASP A CA 1
ATOM 2830 C C . ASP A 1 374 ? -22.203 22.984 16.141 1 98.62 374 ASP A C 1
ATOM 2832 O O . ASP A 1 374 ? -22.016 23.453 17.266 1 98.62 374 ASP A O 1
ATOM 2836 N N . ALA A 1 375 ? -22.078 21.734 15.859 1 98.62 375 ALA A N 1
ATOM 2837 C CA . ALA A 1 375 ? -21.531 20.828 16.859 1 98.62 375 ALA A CA 1
ATOM 2838 C C . ALA A 1 375 ? -20.125 21.25 17.281 1 98.62 375 ALA A C 1
ATOM 2840 O O . ALA A 1 375 ? -19.781 21.219 18.469 1 98.62 375 ALA A O 1
ATOM 2841 N N . LEU A 1 376 ? -19.312 21.625 16.312 1 98.75 376 LEU A N 1
ATOM 2842 C CA . LEU A 1 376 ? -17.953 22.094 16.578 1 98.75 376 LEU A CA 1
ATOM 2843 C C . LEU A 1 376 ? -17.969 23.328 17.484 1 98.75 376 LEU A C 1
ATOM 2845 O O . LEU A 1 376 ? -17.266 23.391 18.484 1 98.75 376 LEU A O 1
ATOM 2849 N N . LEU A 1 377 ? -18.812 24.297 17.109 1 98.69 377 LEU A N 1
ATOM 2850 C CA . LEU A 1 377 ? -18.875 25.562 17.844 1 98.69 377 LEU A CA 1
ATOM 2851 C C . LEU A 1 377 ? -19.375 25.344 19.266 1 98.69 377 LEU A C 1
ATOM 2853 O O . LEU A 1 377 ? -18.875 25.984 20.203 1 98.69 377 LEU A O 1
ATOM 2857 N N . ASN A 1 378 ? -20.328 24.469 19.391 1 98.62 378 ASN A N 1
ATOM 2858 C CA . ASN A 1 378 ? -20.828 24.141 20.734 1 98.62 378 ASN A CA 1
ATOM 2859 C C . ASN A 1 378 ? -19.734 23.5 21.594 1 98.62 378 ASN A C 1
ATOM 2861 O O . ASN A 1 378 ? -19.578 23.844 22.766 1 98.62 378 ASN A O 1
ATOM 2865 N N . GLY A 1 379 ? -19.047 22.578 21.016 1 98.69 379 GLY A N 1
ATOM 2866 C CA . GLY A 1 379 ? -17.938 21.953 21.734 1 98.69 379 GLY A CA 1
ATOM 2867 C C . GLY A 1 379 ? -16.859 22.938 22.141 1 98.69 379 GLY A C 1
ATOM 2868 O O . GLY A 1 379 ? -16.391 22.906 23.281 1 98.69 379 GLY A O 1
ATOM 2869 N N . LEU A 1 380 ? -16.5 23.859 21.281 1 98.75 380 LEU A N 1
ATOM 2870 C CA . LEU A 1 380 ? -15.469 24.844 21.562 1 98.75 380 LEU A CA 1
ATOM 2871 C C . LEU A 1 380 ? -15.938 25.812 22.641 1 98.75 380 LEU A C 1
ATOM 2873 O O . LEU A 1 380 ? -15.148 26.234 23.5 1 98.75 380 LEU A O 1
ATOM 2877 N N . ARG A 1 381 ? -17.156 26.203 22.547 1 98.5 381 ARG A N 1
ATOM 2878 C CA . ARG A 1 381 ? -17.719 27.078 23.578 1 98.5 381 ARG A CA 1
ATOM 2879 C C . ARG A 1 381 ? -17.625 26.438 24.953 1 98.5 381 ARG A C 1
ATOM 2881 O O . ARG A 1 381 ? -17.188 27.078 25.922 1 98.5 381 ARG A O 1
ATOM 2888 N N . GLU A 1 382 ? -18.016 25.203 25.031 1 98.5 382 GLU A N 1
ATOM 2889 C CA . GLU A 1 382 ? -17.969 24.5 26.297 1 98.5 382 GLU A CA 1
ATOM 2890 C C . GLU A 1 382 ? -16.516 24.297 26.75 1 98.5 382 GLU A C 1
ATOM 2892 O O . GLU A 1 382 ? -16.234 24.297 27.953 1 98.5 382 GLU A O 1
ATOM 2897 N N . LEU A 1 383 ? -15.656 24.078 25.828 1 98.44 383 LEU A N 1
ATOM 2898 C CA . LEU A 1 383 ? -14.242 23.953 26.156 1 98.44 383 LEU A CA 1
ATOM 2899 C C . LEU A 1 383 ? -13.734 25.188 26.891 1 98.44 383 LEU A C 1
ATOM 2901 O O . LEU A 1 383 ? -12.961 25.062 27.844 1 98.44 383 LEU A O 1
ATOM 2905 N N . THR A 1 384 ? -14.148 26.391 26.453 1 98 384 THR A N 1
ATOM 2906 C CA . THR A 1 384 ? -13.711 27.625 27.094 1 98 384 THR A CA 1
ATOM 2907 C C . THR A 1 384 ? -14.203 27.688 28.531 1 98 384 THR A C 1
ATOM 2909 O O . THR A 1 384 ? -13.539 28.281 29.391 1 98 384 THR A O 1
ATOM 2912 N N . VAL A 1 385 ? -15.305 27.047 28.766 1 97.62 385 VAL A N 1
ATOM 2913 C CA . VAL A 1 385 ? -15.898 27.078 30.094 1 97.62 385 VAL A CA 1
ATOM 2914 C C . VAL A 1 385 ? -15.164 26.094 31 1 97.62 385 VAL A C 1
ATOM 2916 O O . VAL A 1 385 ? -14.875 26.406 32.156 1 97.62 385 VAL A O 1
ATOM 2919 N N . ILE A 1 386 ? -14.82 24.953 30.516 1 97.31 386 ILE A N 1
ATOM 2920 C CA . ILE A 1 386 ? -14.305 23.875 31.344 1 97.31 386 ILE A CA 1
ATOM 2921 C C . ILE A 1 386 ? -12.781 23.969 31.406 1 97.31 386 ILE A C 1
ATOM 2923 O O . ILE A 1 386 ? -12.141 23.25 32.188 1 97.31 386 ILE A O 1
ATOM 2927 N N . ALA A 1 387 ? -12.125 24.797 30.656 1 96.19 387 ALA A N 1
ATOM 2928 C CA . ALA A 1 387 ? -10.68 24.875 30.484 1 96.19 387 ALA A CA 1
ATOM 2929 C C . ALA A 1 387 ? -9.961 24.891 31.828 1 96.19 387 ALA A C 1
ATOM 2931 O O . ALA A 1 387 ? -8.914 24.266 32 1 96.19 387 ALA A O 1
ATOM 2932 N N . PRO A 1 388 ? -10.453 25.609 32.906 1 95.88 388 PRO A N 1
ATOM 2933 C CA . PRO A 1 388 ? -9.781 25.594 34.188 1 95.88 388 PRO A CA 1
ATOM 2934 C C . PRO A 1 388 ? -9.672 24.203 34.812 1 95.88 388 PRO A C 1
ATOM 2936 O O . PRO A 1 388 ? -8.719 23.906 35.531 1 95.88 388 PRO A O 1
ATOM 2939 N N . ASP A 1 389 ? -10.539 23.312 34.469 1 95.94 389 ASP A N 1
ATOM 2940 C CA . ASP A 1 389 ? -10.531 21.953 34.969 1 95.94 389 ASP A CA 1
ATOM 2941 C C . ASP A 1 389 ? -9.5 21.094 34.25 1 95.94 389 ASP A C 1
ATOM 2943 O O . ASP A 1 389 ? -9.156 20 34.719 1 95.94 389 ASP A O 1
ATOM 2947 N N . LEU A 1 390 ? -9.008 21.578 33.156 1 95.12 390 LEU A N 1
ATOM 2948 C CA . LEU A 1 390 ? -8.039 20.828 32.375 1 95.12 390 LEU A CA 1
ATOM 2949 C C . LEU A 1 390 ? -6.617 21.281 32.656 1 95.12 390 LEU A C 1
ATOM 2951 O O . LEU A 1 390 ? -5.672 20.891 31.984 1 95.12 390 LEU A O 1
ATOM 2955 N N . ARG A 1 391 ? -6.551 22.094 33.719 1 89.88 391 ARG A N 1
ATOM 2956 C CA . ARG A 1 391 ? -5.266 22.594 34.219 1 89.88 391 ARG A CA 1
ATOM 2957 C C . ARG A 1 391 ? -4.832 21.875 35.469 1 89.88 391 ARG A C 1
ATOM 2959 O O . ARG A 1 391 ? -5.668 21.344 36.219 1 89.88 391 ARG A O 1
ATOM 2966 N N . PRO A 1 392 ? -3.488 22.016 35.75 1 85.88 392 PRO A N 1
ATOM 2967 C CA . PRO A 1 392 ? -2.367 22.406 34.906 1 85.88 392 PRO A CA 1
ATOM 2968 C C . PRO A 1 392 ? -2.006 21.359 33.844 1 85.88 392 PRO A C 1
ATOM 2970 O O . PRO A 1 392 ? -2.127 20.156 34.125 1 85.88 392 PRO A O 1
ATOM 2973 N N . ALA A 1 393 ? -1.717 21.812 32.656 1 87.12 393 ALA A N 1
ATOM 2974 C CA . ALA A 1 393 ? -1.224 20.891 31.641 1 87.12 393 ALA A CA 1
ATOM 2975 C C . ALA A 1 393 ? 0.301 20.906 31.594 1 87.12 393 ALA A C 1
ATOM 2977 O O . ALA A 1 393 ? 0.933 21.938 31.781 1 87.12 393 ALA A O 1
ATOM 2978 N N . PRO A 1 394 ? 0.836 19.656 31.406 1 90.25 394 PRO A N 1
ATOM 2979 C CA . PRO A 1 394 ? 2.291 19.625 31.25 1 90.25 394 PRO A CA 1
ATOM 2980 C C . PRO A 1 394 ? 2.781 20.531 30.109 1 90.25 394 PRO A C 1
ATOM 2982 O O . PRO A 1 394 ? 2.139 20.609 29.062 1 90.25 394 PRO A O 1
ATOM 2985 N N . ARG A 1 395 ? 3.91 21.188 30.406 1 91 395 ARG A N 1
ATOM 2986 C CA . ARG A 1 395 ? 4.465 22.094 29.406 1 91 395 ARG A CA 1
ATOM 2987 C C . ARG A 1 395 ? 5.445 21.391 28.484 1 91 395 ARG A C 1
ATOM 2989 O O . ARG A 1 395 ? 6.238 20.562 28.938 1 91 395 ARG A O 1
ATOM 2996 N N . VAL A 1 396 ? 5.34 21.672 27.234 1 93.5 396 VAL A N 1
ATOM 2997 C CA . VAL A 1 396 ? 6.273 21.141 26.25 1 93.5 396 VAL A CA 1
ATOM 2998 C C . VAL A 1 396 ? 7.473 22.078 26.109 1 93.5 396 VAL A C 1
ATOM 3000 O O . VAL A 1 396 ? 7.312 23.281 25.922 1 93.5 396 VAL A O 1
ATOM 3003 N N . HIS A 1 397 ? 8.633 21.469 26.234 1 93.44 397 HIS A N 1
ATOM 3004 C CA . HIS A 1 397 ? 9.859 22.219 25.984 1 93.44 397 HIS A CA 1
ATOM 3005 C C . HIS A 1 397 ? 10.062 22.469 24.5 1 93.44 397 HIS A C 1
ATOM 3007 O O . HIS A 1 397 ? 10.328 21.531 23.734 1 93.44 397 HIS A O 1
ATOM 3013 N N . LEU A 1 398 ? 10.008 23.703 24.109 1 91.94 398 LEU A N 1
ATOM 3014 C CA . LEU A 1 398 ? 10.18 24.047 22.703 1 91.94 398 LEU A CA 1
ATOM 3015 C C . LEU A 1 398 ? 11.531 24.719 22.469 1 91.94 398 LEU A C 1
ATOM 3017 O O . LEU A 1 398 ? 11.695 25.906 22.797 1 91.94 398 LEU A O 1
ATOM 3021 N N . PRO A 1 399 ? 12.398 23.953 21.844 1 90.88 399 PRO A N 1
ATOM 3022 C CA . PRO A 1 399 ? 13.688 24.578 21.562 1 90.88 399 PRO A CA 1
ATOM 3023 C C . PRO A 1 399 ? 13.602 25.672 20.48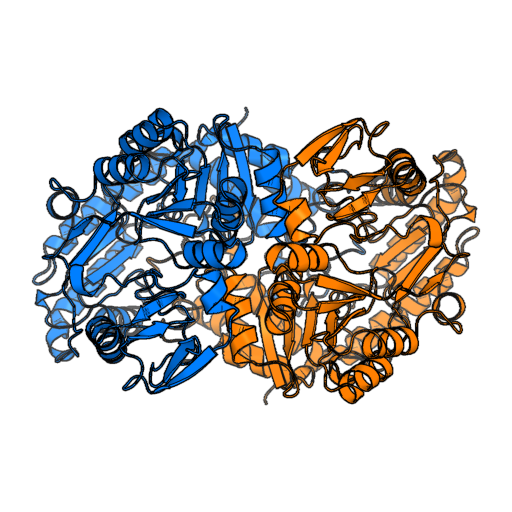4 1 90.88 399 PRO A C 1
ATOM 3025 O O . PRO A 1 399 ? 12.586 25.766 19.797 1 90.88 399 PRO A O 1
ATOM 3028 N N . SER A 1 400 ? 14.727 26.469 20.438 1 89.5 400 SER A N 1
ATOM 3029 C CA . SER A 1 400 ? 14.852 27.391 19.312 1 89.5 400 SER A CA 1
ATOM 3030 C C . SER A 1 400 ? 15.016 26.641 18 1 89.5 400 SER A C 1
ATOM 3032 O O . SER A 1 400 ? 15.398 25.469 18 1 89.5 400 SER A O 1
ATOM 3034 N N . PRO A 1 401 ? 14.672 27.266 16.906 1 86.88 401 PRO A N 1
ATOM 3035 C CA . PRO A 1 401 ? 14.828 26.625 15.594 1 86.88 401 PRO A CA 1
ATOM 3036 C C . PRO A 1 401 ? 16.25 26.109 15.367 1 86.88 401 PRO A C 1
ATOM 3038 O O . PRO A 1 401 ? 16.422 25.016 14.812 1 86.88 401 PRO A O 1
ATOM 3041 N N . GLU A 1 402 ? 17.234 26.844 15.828 1 88.44 402 GLU A N 1
ATOM 3042 C CA . GLU A 1 402 ? 18.625 26.438 15.648 1 88.44 402 GLU A CA 1
ATOM 3043 C C . GLU A 1 402 ? 18.938 25.141 16.391 1 88.44 402 GLU A C 1
ATOM 3045 O O . GLU A 1 402 ? 19.719 24.328 15.914 1 88.44 402 GLU A O 1
ATOM 3050 N N . ARG A 1 403 ? 18.25 25.031 17.469 1 91.25 403 ARG A N 1
ATOM 3051 C CA . ARG A 1 403 ? 18.516 23.875 18.312 1 91.25 403 ARG A CA 1
ATOM 3052 C C . ARG A 1 403 ? 17.688 22.672 17.875 1 91.25 403 ARG A C 1
ATOM 3054 O O . ARG A 1 403 ? 17.984 21.531 18.234 1 91.25 403 ARG A O 1
ATOM 3061 N N . LEU A 1 404 ? 16.688 22.922 17.109 1 91.06 404 LEU A N 1
ATOM 3062 C CA . LEU A 1 404 ? 15.859 21.859 16.562 1 91.06 404 LEU A CA 1
ATOM 3063 C C . LEU A 1 404 ? 16.5 21.25 15.328 1 91.06 404 LEU A C 1
ATOM 3065 O O . LEU A 1 404 ? 16.203 20.109 14.969 1 91.06 404 LEU A O 1
ATOM 3069 N N . ARG A 1 405 ? 17.375 22.016 14.719 1 91.69 405 ARG A N 1
ATOM 3070 C CA . ARG A 1 405 ? 18.031 21.531 13.508 1 91.69 405 ARG A CA 1
ATOM 3071 C C . ARG A 1 405 ? 19.219 20.641 13.852 1 91.69 405 ARG A C 1
ATOM 3073 O O . ARG A 1 405 ? 20.203 21.078 14.453 1 91.69 405 ARG A O 1
ATOM 3080 N N . LEU A 1 406 ? 19.125 19.422 13.422 1 96.56 406 LEU A N 1
ATOM 3081 C CA . LEU A 1 406 ? 20.156 18.438 13.734 1 96.56 406 LEU A CA 1
ATOM 3082 C C . LEU A 1 406 ? 21.125 18.266 12.562 1 96.56 406 LEU A C 1
ATOM 3084 O O . LEU A 1 406 ? 20.719 18.438 11.406 1 96.56 406 LEU A O 1
ATOM 3088 N N . GLU A 1 407 ? 22.328 17.922 12.891 1 96.56 407 GLU A N 1
ATOM 3089 C CA . GLU A 1 407 ? 23.344 17.625 11.883 1 96.56 407 GLU A CA 1
ATOM 3090 C C . GLU A 1 407 ? 23.109 16.266 11.234 1 96.56 407 GLU A C 1
ATOM 3092 O O . GLU A 1 407 ? 22.906 15.273 11.938 1 96.56 407 GLU A O 1
ATOM 3097 N N . GLN A 1 408 ? 23.125 16.234 9.938 1 96.94 408 GLN A N 1
ATOM 3098 C CA . GLN A 1 408 ? 23.062 14.961 9.227 1 96.94 408 GLN A CA 1
ATOM 3099 C C . GLN A 1 408 ? 24.438 14.289 9.188 1 96.94 408 GLN A C 1
ATOM 3101 O O . GLN A 1 408 ? 25.203 14.477 8.234 1 96.94 408 GLN A O 1
ATOM 3106 N N . ALA A 1 409 ? 24.688 13.414 10.07 1 97.56 409 ALA A N 1
ATOM 3107 C CA . ALA A 1 409 ? 26 12.812 10.234 1 97.56 409 ALA A CA 1
ATOM 3108 C C . ALA A 1 409 ? 26.188 11.609 9.312 1 97.56 409 ALA A C 1
ATOM 3110 O O . ALA A 1 409 ? 27.312 11.305 8.891 1 97.56 409 ALA A O 1
ATOM 3111 N N . LEU A 1 410 ? 25.188 10.883 8.992 1 97.69 410 LEU A N 1
ATOM 3112 C CA . LEU A 1 410 ? 25.156 9.742 8.086 1 97.69 410 LEU A CA 1
ATOM 3113 C C . LEU A 1 410 ? 24 9.852 7.098 1 97.69 410 LEU A C 1
ATOM 3115 O O . LEU A 1 410 ? 23.047 10.578 7.348 1 97.69 410 LEU A O 1
ATOM 3119 N N . LEU A 1 411 ? 24.156 9.164 5.941 1 97.56 411 LEU A N 1
ATOM 3120 C CA . LEU A 1 411 ? 23 9.031 5.07 1 97.56 411 LEU A CA 1
ATOM 3121 C C . LEU A 1 411 ? 21.844 8.328 5.797 1 97.56 411 LEU A C 1
ATOM 3123 O O . LEU A 1 411 ? 22.078 7.367 6.531 1 97.56 411 LEU A O 1
ATOM 3127 N N . PRO A 1 412 ? 20.609 8.828 5.605 1 98.25 412 PRO A N 1
ATOM 3128 C CA . PRO A 1 412 ? 19.469 8.18 6.277 1 98.25 412 PRO A CA 1
ATOM 3129 C C . PRO A 1 412 ? 19.469 6.668 6.086 1 98.25 412 PRO A C 1
ATOM 3131 O O . PRO A 1 412 ? 19.266 5.922 7.051 1 98.25 412 PRO A O 1
ATOM 3134 N N . ARG A 1 413 ? 19.734 6.191 4.891 1 98 413 ARG A N 1
ATOM 3135 C CA . ARG A 1 413 ? 19.734 4.773 4.555 1 98 413 ARG A CA 1
ATOM 3136 C C . ARG A 1 413 ? 20.797 4.02 5.359 1 98 413 ARG A C 1
ATOM 3138 O O . ARG A 1 413 ? 20.516 2.947 5.902 1 98 413 ARG A O 1
ATOM 3145 N N . ASP A 1 414 ? 22 4.566 5.453 1 97.31 414 ASP A N 1
ATOM 3146 C CA . ASP A 1 414 ? 23.125 3.9 6.117 1 97.31 414 ASP A CA 1
ATOM 3147 C C . ASP A 1 414 ? 22.875 3.771 7.617 1 97.31 414 ASP A C 1
ATOM 3149 O O . ASP A 1 414 ? 23.203 2.748 8.219 1 97.31 414 ASP A O 1
ATOM 3153 N N . ALA A 1 415 ? 22.281 4.836 8.18 1 98 415 ALA A N 1
ATOM 3154 C CA . ALA A 1 415 ? 21.969 4.789 9.609 1 98 415 ALA A CA 1
ATOM 3155 C C . ALA A 1 415 ? 20.859 3.789 9.891 1 98 415 ALA A C 1
ATOM 3157 O O . ALA A 1 415 ? 20.906 3.061 10.883 1 98 415 ALA A O 1
ATOM 3158 N N . PHE A 1 416 ? 19.891 3.688 9.102 1 97.69 416 PHE A N 1
ATOM 3159 C CA . PHE A 1 416 ? 18.703 2.875 9.328 1 97.69 416 PHE A CA 1
ATOM 3160 C C . PHE A 1 416 ? 19.031 1.393 9.188 1 97.69 416 PHE A C 1
ATOM 3162 O O . PHE A 1 416 ? 18.531 0.57 9.961 1 97.69 416 PHE A O 1
ATOM 3169 N N . PHE A 1 417 ? 19.828 1.031 8.141 1 96.19 417 PHE A N 1
ATOM 3170 C CA . PHE A 1 417 ? 20.094 -0.372 7.84 1 96.19 417 PHE A CA 1
ATOM 3171 C C . PHE A 1 417 ? 21.406 -0.821 8.461 1 96.19 417 PHE A C 1
ATOM 3173 O O . PHE A 1 417 ? 21.734 -2.012 8.461 1 96.19 417 PHE A O 1
ATOM 3180 N N . GLY A 1 418 ? 22.219 0.158 8.984 1 94.88 418 GLY A N 1
ATOM 3181 C CA . GLY A 1 418 ? 23.5 -0.176 9.57 1 94.88 418 GLY A CA 1
ATOM 3182 C C . GLY A 1 418 ? 23.391 -0.785 10.953 1 94.88 418 GLY A C 1
ATOM 3183 O O . GLY A 1 418 ? 22.281 -1.011 11.445 1 94.88 418 GLY A O 1
ATOM 3184 N N . PRO A 1 419 ? 24.5 -1.101 11.555 1 95.31 419 PRO A N 1
ATOM 3185 C CA . PRO A 1 419 ? 24.469 -1.612 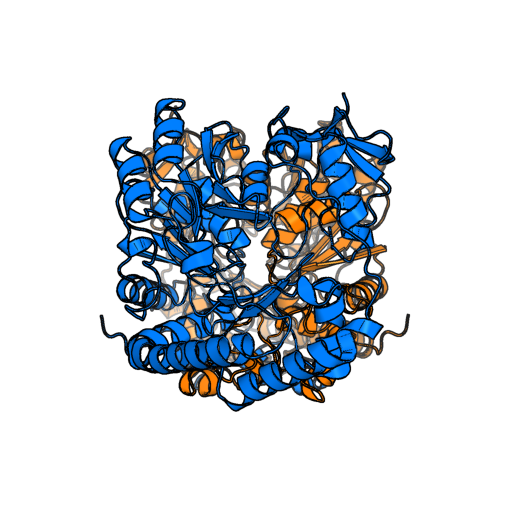12.93 1 95.31 419 PRO A CA 1
ATOM 3186 C C . PRO A 1 419 ? 23.906 -0.605 13.922 1 95.31 419 PRO A C 1
ATOM 3188 O O . PRO A 1 419 ? 24.266 0.577 13.883 1 95.31 419 PRO A O 1
ATOM 3191 N N . THR A 1 420 ? 23.016 -1.097 14.719 1 96.5 420 THR A N 1
ATOM 3192 C CA . THR A 1 420 ? 22.344 -0.207 15.656 1 96.5 420 THR A CA 1
ATOM 3193 C C . THR A 1 420 ? 22.406 -0.771 17.078 1 96.5 420 THR A C 1
ATOM 3195 O O . THR A 1 420 ? 22.75 -1.942 17.266 1 96.5 420 THR A O 1
ATOM 3198 N N . GLU A 1 421 ? 22.219 0.019 18.062 1 97.12 421 GLU A N 1
ATOM 3199 C CA . GLU A 1 421 ? 22.047 -0.357 19.453 1 97.12 421 GLU A CA 1
ATOM 3200 C C . GLU A 1 421 ? 20.984 0.505 20.125 1 97.12 421 GLU A C 1
ATOM 3202 O O . GLU A 1 421 ? 20.719 1.63 19.703 1 97.12 421 GLU A O 1
ATOM 3207 N N . GLN A 1 422 ? 20.328 -0.069 21.078 1 97.25 422 GLN A N 1
ATOM 3208 C CA . GLN A 1 422 ? 19.375 0.661 21.906 1 97.25 422 GLN A CA 1
ATOM 3209 C C . GLN A 1 422 ? 20.047 1.271 23.125 1 97.25 422 GLN A C 1
ATOM 3211 O O . GLN A 1 422 ? 20.719 0.568 23.891 1 97.25 422 GLN A O 1
ATOM 3216 N N . VAL A 1 423 ? 19.891 2.561 23.359 1 98.38 423 VAL A N 1
ATOM 3217 C CA . VAL A 1 423 ? 20.531 3.215 24.484 1 98.38 423 VAL A CA 1
ATOM 3218 C C . VAL A 1 423 ? 19.484 3.949 25.312 1 98.38 423 VAL A C 1
ATOM 3220 O O . VAL A 1 423 ? 18.453 4.387 24.781 1 98.38 423 VAL A O 1
ATOM 3223 N N . PRO A 1 424 ? 19.719 4.023 26.641 1 98.44 424 PRO A N 1
ATOM 3224 C CA . PRO A 1 424 ? 18.844 4.902 27.422 1 98.44 424 PRO A CA 1
ATOM 3225 C C . PRO A 1 424 ? 18.828 6.336 26.906 1 98.44 424 PRO A C 1
ATOM 3227 O O . PRO A 1 424 ? 19.859 6.852 26.469 1 98.44 424 PRO A O 1
ATOM 3230 N N . VAL A 1 425 ? 17.703 6.949 26.969 1 98.38 425 VAL A N 1
ATOM 3231 C CA . VAL A 1 425 ? 17.531 8.281 26.406 1 98.38 425 VAL A CA 1
ATOM 3232 C C . VAL A 1 425 ? 18.562 9.234 27.016 1 98.38 425 VAL A C 1
ATOM 3234 O O . VAL A 1 425 ? 19.062 10.148 26.328 1 98.38 425 VAL A O 1
ATOM 3237 N N . GLU A 1 426 ? 19 9 28.266 1 97.88 426 GLU A N 1
ATOM 3238 C CA . GLU A 1 426 ? 19.953 9.852 28.969 1 97.88 426 GLU A CA 1
ATOM 3239 C C . GLU A 1 426 ? 21.344 9.773 28.312 1 97.88 426 GLU A C 1
ATOM 3241 O O . GLU A 1 426 ? 22.188 10.641 28.547 1 97.88 426 GLU A O 1
ATOM 3246 N N . LYS A 1 427 ? 21.531 8.75 27.5 1 98.12 427 LYS A N 1
ATOM 3247 C CA . LYS A 1 427 ? 22.828 8.555 26.859 1 98.12 427 LYS A CA 1
ATOM 3248 C C . LYS A 1 427 ? 22.734 8.797 25.359 1 98.12 427 LYS A C 1
ATOM 3250 O O . LYS A 1 427 ? 23.672 8.508 24.609 1 98.12 427 LYS A O 1
ATOM 3255 N N . ALA A 1 428 ? 21.641 9.328 24.906 1 98.44 428 ALA A N 1
ATOM 3256 C CA . ALA A 1 428 ? 21.391 9.406 23.484 1 98.44 428 ALA A CA 1
ATOM 3257 C C . ALA A 1 428 ? 21.953 10.688 22.891 1 98.44 428 ALA A C 1
ATOM 3259 O O . ALA A 1 428 ? 22.266 10.75 21.688 1 98.44 428 ALA A O 1
ATOM 3260 N N . ALA A 1 429 ? 22.078 11.773 23.688 1 98.44 429 ALA A N 1
ATOM 3261 C CA . ALA A 1 429 ? 22.625 13.031 23.172 1 98.44 429 ALA A CA 1
ATOM 3262 C C . ALA A 1 429 ? 24.016 12.828 22.594 1 98.44 429 ALA A C 1
ATOM 3264 O O . ALA A 1 429 ? 24.859 12.164 23.203 1 98.44 429 ALA A O 1
ATOM 3265 N N . GLY A 1 430 ? 24.234 13.344 21.391 1 98.25 430 GLY A N 1
ATOM 3266 C CA . GLY A 1 430 ? 25.531 13.227 20.719 1 98.25 430 GLY A CA 1
ATOM 3267 C C . GLY A 1 430 ? 25.625 12.008 19.812 1 98.25 430 GLY A C 1
ATOM 3268 O O . GLY A 1 430 ? 26.516 11.922 18.969 1 98.25 430 GLY A O 1
ATOM 3269 N N . ARG A 1 431 ? 24.672 11.109 19.969 1 98.56 431 ARG A N 1
ATOM 3270 C CA . ARG A 1 431 ? 24.672 9.898 19.141 1 98.56 431 ARG A CA 1
ATOM 3271 C C . ARG A 1 431 ? 23.875 10.125 17.859 1 98.56 431 ARG A C 1
ATOM 3273 O O . ARG A 1 431 ? 23.047 11.023 17.781 1 98.56 431 ARG A O 1
ATOM 3280 N N . THR A 1 432 ? 24.203 9.352 16.859 1 98.69 432 THR A N 1
ATOM 3281 C CA . THR A 1 432 ? 23.484 9.406 15.602 1 98.69 432 THR A CA 1
ATOM 3282 C C . THR A 1 432 ? 22.266 8.484 15.641 1 98.69 432 THR A C 1
ATOM 3284 O O . THR A 1 432 ? 22.391 7.273 15.789 1 98.69 432 THR A O 1
ATOM 3287 N N . VAL A 1 433 ? 21.109 9.094 15.523 1 98.69 433 VAL A N 1
ATOM 3288 C CA . VAL A 1 433 ? 19.875 8.336 15.625 1 98.69 433 VAL A CA 1
ATOM 3289 C C . VAL A 1 433 ? 19.719 7.418 14.414 1 98.69 433 VAL A C 1
ATOM 3291 O O . VAL A 1 433 ? 20.125 7.777 13.305 1 98.69 433 VAL A O 1
ATOM 3294 N N . ALA A 1 434 ? 19.078 6.172 14.578 1 98.19 434 ALA A N 1
ATOM 3295 C CA . ALA A 1 434 ? 18.922 5.18 13.516 1 98.19 434 ALA A CA 1
ATOM 3296 C C . ALA A 1 434 ? 17.453 4.859 13.281 1 98.19 434 ALA A C 1
ATOM 3298 O O . ALA A 1 434 ? 17.125 3.83 12.688 1 98.19 434 ALA A O 1
ATOM 3299 N N . GLU A 1 435 ? 16.578 5.645 13.805 1 98 435 GLU A N 1
ATOM 3300 C CA . GLU A 1 435 ? 15.133 5.516 13.641 1 98 435 GLU A CA 1
ATOM 3301 C C . GLU A 1 435 ? 14.477 6.887 13.5 1 98 435 GLU A C 1
ATOM 3303 O O . GLU A 1 435 ? 15.141 7.918 13.602 1 98 435 GLU A O 1
ATOM 3308 N N . MET A 1 436 ? 13.25 6.91 13.164 1 96.94 436 MET A N 1
ATOM 3309 C CA . MET A 1 436 ? 12.516 8.164 13.078 1 96.94 436 MET A CA 1
ATOM 3310 C C . MET A 1 436 ? 11.836 8.484 14.406 1 96.94 436 MET A C 1
ATOM 3312 O O . MET A 1 436 ? 11.141 7.645 14.977 1 96.94 436 MET A O 1
ATOM 3316 N N . LEU A 1 437 ? 12.094 9.609 14.898 1 98.12 437 LEU A N 1
ATOM 3317 C CA . LEU A 1 437 ? 11.352 10.156 16.031 1 98.12 437 LEU A CA 1
ATOM 3318 C C . LEU A 1 437 ? 10.367 11.219 15.578 1 98.12 437 LEU A C 1
ATOM 3320 O O . LEU A 1 437 ? 10.719 12.398 15.453 1 98.12 437 LEU A O 1
ATOM 3324 N N . THR A 1 438 ? 9.133 10.789 15.391 1 96.5 438 THR A N 1
ATOM 3325 C CA . THR A 1 438 ? 8.156 11.609 14.68 1 96.5 438 THR A CA 1
ATOM 3326 C C . THR A 1 438 ? 6.961 11.93 15.57 1 96.5 438 THR A C 1
ATOM 3328 O O . THR A 1 438 ? 6.098 11.078 15.789 1 96.5 438 THR A O 1
ATOM 3331 N N . PRO A 1 439 ? 6.891 13.188 16.016 1 93.81 439 PRO A N 1
ATOM 3332 C CA . PRO A 1 439 ? 5.613 13.586 16.625 1 93.81 439 PRO A CA 1
ATOM 3333 C C . PRO A 1 439 ? 4.438 13.406 15.664 1 93.81 439 PRO A C 1
ATOM 3335 O O . PRO A 1 439 ? 4.516 13.797 14.5 1 93.81 439 PRO A O 1
ATOM 3338 N N . TYR A 1 440 ? 3.381 12.734 16.172 1 87.06 440 TYR A N 1
ATOM 3339 C CA . TYR A 1 440 ? 2.195 12.477 15.359 1 87.06 440 TYR A CA 1
ATOM 3340 C C . TYR A 1 440 ? 0.925 12.82 16.125 1 87.06 440 TYR A C 1
ATOM 3342 O O . TYR A 1 440 ? 0.688 12.297 17.219 1 87.06 440 TYR A O 1
ATOM 3350 N N . PRO A 1 441 ? -0.035 13.555 15.43 1 79.81 441 PRO A N 1
ATOM 3351 C CA . PRO A 1 441 ? 0.213 14.43 14.281 1 79.81 441 PRO A CA 1
ATOM 3352 C C . PRO A 1 441 ? 1.247 15.508 14.578 1 79.81 441 PRO A C 1
ATOM 3354 O O . PRO A 1 441 ? 1.542 15.781 15.742 1 79.81 441 PRO A O 1
ATOM 3357 N N . PRO A 1 442 ? 1.868 16.109 13.438 1 85.38 442 PRO A N 1
ATOM 3358 C CA . PRO A 1 442 ? 1.424 16.031 12.039 1 85.38 442 PRO A CA 1
ATOM 3359 C C . PRO A 1 442 ? 2.215 15.008 11.227 1 85.38 442 PRO A C 1
ATOM 3361 O O . PRO A 1 442 ? 2.029 14.906 10.016 1 85.38 442 PRO A O 1
ATOM 3364 N N . GLY A 1 443 ? 3.213 14.289 11.75 1 90 443 GLY A N 1
ATOM 3365 C CA . GLY A 1 443 ? 3.955 13.281 11.008 1 90 443 GLY A CA 1
ATOM 3366 C C . GLY A 1 443 ? 5.23 13.812 10.383 1 90 443 GLY A C 1
ATOM 3367 O O . GLY A 1 443 ? 5.684 13.305 9.352 1 90 443 GLY A O 1
ATOM 3368 N N . ILE A 1 444 ? 5.746 14.852 10.891 1 94.19 444 ILE A N 1
ATOM 3369 C CA . ILE A 1 444 ? 7.035 15.43 10.516 1 94.19 444 ILE A CA 1
ATOM 3370 C C . ILE A 1 444 ? 8.086 15.055 11.555 1 94.19 444 ILE A C 1
ATOM 3372 O O . ILE A 1 444 ? 8.008 15.484 12.703 1 94.19 444 ILE A O 1
ATOM 3376 N N . PRO A 1 445 ? 9.102 14.32 11.164 1 96.31 445 PRO A N 1
ATOM 3377 C CA . PRO A 1 445 ? 10.07 13.844 12.156 1 96.31 445 PRO A CA 1
ATOM 3378 C C . PRO A 1 445 ? 10.875 14.977 12.789 1 96.31 445 PRO A C 1
ATOM 3380 O O . PRO A 1 445 ? 11.359 15.859 12.078 1 96.31 445 PRO A O 1
ATOM 3383 N N . ALA A 1 446 ? 10.992 14.93 14.125 1 96.44 446 ALA A N 1
ATOM 3384 C CA . ALA A 1 446 ? 11.906 15.812 14.844 1 96.44 446 ALA A CA 1
ATOM 3385 C C . ALA A 1 446 ? 13.359 15.375 14.656 1 96.44 446 ALA A C 1
ATOM 3387 O O . ALA A 1 446 ? 14.273 16.203 14.648 1 96.44 446 ALA A O 1
ATOM 3388 N N . ALA A 1 447 ? 13.5 14.102 14.508 1 97.88 447 ALA A N 1
ATOM 3389 C CA . ALA A 1 447 ? 14.789 13.484 14.195 1 97.88 447 ALA A CA 1
ATOM 3390 C C . ALA A 1 447 ? 14.617 12.336 13.211 1 97.88 447 ALA A C 1
ATOM 3392 O O . ALA A 1 447 ? 13.641 11.578 13.289 1 97.88 447 ALA A O 1
ATOM 3393 N N . LEU A 1 448 ? 15.523 12.242 12.289 1 97.81 448 LEU A N 1
ATOM 3394 C CA . LEU A 1 448 ? 15.469 11.172 11.305 1 97.81 448 LEU A CA 1
ATOM 3395 C C . LEU A 1 448 ? 16.797 10.438 11.219 1 97.81 448 LEU A C 1
ATOM 3397 O O . LEU A 1 448 ? 17.828 10.961 11.656 1 97.81 448 LEU A O 1
ATOM 3401 N N . PRO A 1 449 ? 16.797 9.211 10.727 1 98.44 449 PRO A N 1
ATOM 3402 C CA . PRO A 1 449 ? 18.016 8.414 10.719 1 98.44 449 PRO A CA 1
ATOM 3403 C C . PRO A 1 449 ? 19.203 9.156 10.094 1 98.44 449 PRO A C 1
ATOM 3405 O O . PRO A 1 449 ? 19.062 9.727 9.008 1 98.44 449 PRO A O 1
ATOM 3408 N N . GLY A 1 450 ? 20.297 9.047 10.797 1 98.5 450 GLY A N 1
ATOM 3409 C CA . GLY A 1 450 ? 21.516 9.68 10.305 1 98.5 450 GLY A CA 1
ATOM 3410 C C . GLY A 1 450 ? 21.797 11.023 10.945 1 98.5 450 GLY A C 1
ATOM 3411 O O . GLY A 1 450 ? 22.875 11.594 10.773 1 98.5 450 GLY A O 1
ATOM 3412 N N . GLU A 1 451 ? 20.859 11.57 11.719 1 98.5 451 GLU A N 1
ATOM 3413 C CA . GLU A 1 451 ? 21.047 12.859 12.383 1 98.5 451 GLU A CA 1
ATOM 3414 C C . GLU A 1 451 ? 21.656 12.68 13.773 1 98.5 451 GLU A C 1
ATOM 3416 O O . GLU A 1 451 ? 21.344 11.711 14.469 1 98.5 451 GLU A O 1
ATOM 3421 N N . ARG A 1 452 ? 22.469 13.625 14.156 1 98.56 452 ARG A N 1
ATOM 3422 C CA . ARG A 1 452 ? 23.062 13.602 15.492 1 98.56 452 ARG A CA 1
ATOM 3423 C C . ARG A 1 452 ? 22.156 14.273 16.516 1 98.56 452 ARG A C 1
ATOM 3425 O O . ARG A 1 452 ? 21.891 15.477 16.406 1 98.56 452 ARG A O 1
ATOM 3432 N N . LEU A 1 453 ? 21.781 13.5 17.516 1 98.5 453 LEU A N 1
ATOM 3433 C CA . LEU A 1 453 ? 20.844 13.992 18.516 1 98.5 453 LEU A CA 1
ATOM 3434 C C . LEU A 1 453 ? 21.516 15.008 19.438 1 98.5 453 LEU A C 1
ATOM 3436 O O . LEU A 1 453 ? 22.719 14.914 19.703 1 98.5 453 LEU A O 1
ATOM 3440 N N . ASN A 1 454 ? 20.797 16.016 19.859 1 98 454 ASN A N 1
ATOM 3441 C CA . ASN A 1 454 ? 21.203 16.891 20.953 1 98 454 ASN A CA 1
ATOM 3442 C C . ASN A 1 454 ? 20.188 16.875 22.094 1 98 454 ASN A C 1
ATOM 3444 O O . ASN A 1 454 ? 19.125 16.281 21.969 1 98 454 ASN A O 1
ATOM 3448 N N . GLN A 1 455 ? 20.594 17.422 23.188 1 97.81 455 GLN A N 1
ATOM 3449 C CA . GLN A 1 455 ? 19.766 17.375 24.375 1 97.81 455 GLN A CA 1
ATOM 3450 C C . GLN A 1 455 ? 18.453 18.141 24.188 1 97.81 455 GLN A C 1
ATOM 3452 O O . GLN A 1 455 ? 17.422 17.766 24.719 1 97.81 455 GLN A O 1
ATOM 3457 N N . ASP A 1 456 ? 18.453 19.156 23.438 1 97.5 456 ASP A N 1
ATOM 3458 C CA . ASP A 1 456 ? 17.281 20.016 23.25 1 97.5 456 ASP A CA 1
ATOM 3459 C C . ASP A 1 456 ? 16.156 19.25 22.562 1 97.5 456 ASP A C 1
ATOM 3461 O O . ASP A 1 456 ? 15 19.328 22.984 1 97.5 456 ASP A O 1
ATOM 3465 N N . VAL A 1 457 ? 16.516 18.531 21.5 1 97.56 457 VAL A N 1
ATOM 3466 C CA . VAL A 1 457 ? 15.508 17.766 20.781 1 97.56 457 VAL A CA 1
ATOM 3467 C C . VAL A 1 457 ? 14.969 16.656 21.688 1 97.56 457 VAL A C 1
ATOM 3469 O O . VAL A 1 457 ? 13.773 16.359 21.672 1 97.56 457 VAL A O 1
ATOM 3472 N N . LEU A 1 458 ? 15.805 16.031 22.453 1 98.19 458 LEU A N 1
ATOM 3473 C CA . LEU A 1 458 ? 15.383 14.977 23.375 1 98.19 458 LEU A CA 1
ATOM 3474 C C . LEU A 1 458 ? 14.43 15.539 24.438 1 98.19 458 LEU A C 1
ATOM 3476 O O . LEU A 1 458 ? 13.414 14.914 24.75 1 98.19 458 LEU A O 1
ATOM 3480 N N . ASP A 1 459 ? 14.781 16.688 24.953 1 97.62 459 ASP A N 1
ATOM 3481 C CA . ASP A 1 459 ? 13.914 17.344 25.938 1 97.62 459 ASP A CA 1
ATOM 3482 C C . ASP A 1 459 ? 12.562 17.703 25.328 1 97.62 459 ASP A C 1
ATOM 3484 O O . ASP A 1 459 ? 11.523 17.562 25.969 1 97.62 459 ASP A O 1
ATOM 3488 N N . TYR A 1 460 ? 12.633 18.188 24.172 1 96.81 460 TYR A N 1
ATOM 3489 C CA . TYR A 1 460 ? 11.406 18.516 23.453 1 96.81 460 TYR A CA 1
ATOM 3490 C C . TYR A 1 460 ? 10.492 17.297 23.344 1 96.81 460 TYR A C 1
ATOM 3492 O O . TYR A 1 460 ? 9.32 17.359 23.734 1 96.81 460 TYR A O 1
ATOM 3500 N N . LEU A 1 461 ? 11.031 16.141 22.812 1 97.62 461 LEU A N 1
ATOM 3501 C CA . LEU A 1 461 ? 10.242 14.938 22.578 1 97.62 461 LEU A CA 1
ATOM 3502 C C . LEU A 1 461 ? 9.734 14.359 23.906 1 97.62 461 LEU A C 1
ATOM 3504 O O . LEU A 1 461 ? 8.562 13.992 24.016 1 97.62 461 LEU A O 1
ATOM 3508 N N . ARG A 1 462 ? 10.57 14.328 24.922 1 97.38 462 ARG A N 1
ATOM 3509 C CA . ARG A 1 462 ? 10.18 13.75 26.203 1 97.38 462 ARG A CA 1
ATOM 3510 C C . ARG A 1 462 ? 9.109 14.594 26.891 1 97.38 462 ARG A C 1
ATOM 3512 O O . ARG A 1 462 ? 8.125 14.062 27.406 1 97.38 462 ARG A O 1
ATOM 3519 N N . SER A 1 463 ? 9.328 15.891 26.891 1 97.12 463 SER A N 1
ATOM 3520 C CA . SER A 1 463 ? 8.32 16.766 27.469 1 97.12 463 SER A CA 1
ATOM 3521 C C . SER A 1 463 ? 7.023 16.719 26.672 1 97.12 463 SER A C 1
ATOM 3523 O O . SER A 1 463 ? 5.934 16.844 27.234 1 97.12 463 SER A O 1
ATOM 3525 N N . GLY A 1 464 ? 7.18 16.625 25.344 1 96.38 464 GLY A N 1
ATOM 3526 C CA . GLY A 1 464 ? 6 16.453 24.516 1 96.38 464 GLY A CA 1
ATOM 3527 C C . GLY A 1 464 ? 5.199 15.219 24.859 1 96.38 464 GLY A C 1
ATOM 3528 O O . GLY A 1 464 ? 3.977 15.273 24.984 1 96.38 464 GLY A O 1
ATOM 3529 N N . ILE A 1 465 ? 5.922 14.117 24.984 1 96.62 465 ILE A N 1
ATOM 3530 C CA . ILE A 1 465 ? 5.277 12.859 25.328 1 96.62 465 ILE A CA 1
ATOM 3531 C C . ILE A 1 465 ? 4.547 13 26.672 1 96.62 465 ILE A C 1
ATOM 3533 O O . ILE A 1 465 ? 3.406 12.555 26.812 1 96.62 465 ILE A O 1
ATOM 3537 N N . GLU A 1 466 ? 5.141 13.625 27.641 1 95.62 466 GLU A N 1
ATOM 3538 C CA . GLU A 1 466 ? 4.504 13.883 28.922 1 95.62 466 GLU A CA 1
ATOM 3539 C C . GLU A 1 466 ? 3.225 14.703 28.75 1 95.62 466 GLU A C 1
ATOM 3541 O O . GLU A 1 466 ? 2.262 14.516 29.5 1 95.62 466 GLU A O 1
ATOM 3546 N N . ALA A 1 467 ? 3.236 15.547 27.75 1 94.94 467 ALA A N 1
ATOM 3547 C CA . ALA A 1 467 ? 2.105 16.438 27.531 1 94.94 467 ALA A CA 1
ATOM 3548 C C . ALA A 1 467 ? 1.021 15.758 26.703 1 94.94 467 ALA A C 1
ATOM 3550 O O . ALA A 1 467 ? -0.097 16.266 26.578 1 94.94 467 ALA A O 1
ATOM 3551 N N . GLY A 1 468 ? 1.352 14.656 26.109 1 93.56 468 GLY A N 1
ATOM 3552 C CA . GLY A 1 468 ? 0.345 13.938 25.344 1 93.56 468 GLY A CA 1
ATOM 3553 C C . GLY A 1 468 ? 0.755 13.688 23.906 1 93.56 468 GLY A C 1
ATOM 3554 O O . GLY A 1 468 ? 0.021 13.055 23.141 1 93.56 468 GLY A O 1
ATOM 3555 N N . MET A 1 469 ? 1.926 14.164 23.531 1 95.38 469 MET A N 1
ATOM 3556 C CA . MET A 1 469 ? 2.465 13.938 22.203 1 95.38 469 MET A CA 1
ATOM 3557 C C . MET A 1 469 ? 2.707 12.453 21.953 1 95.38 469 MET A C 1
ATOM 3559 O O . MET A 1 469 ? 3.059 11.719 22.875 1 95.38 469 MET A O 1
ATOM 3563 N N . LEU A 1 470 ? 2.463 12.055 20.734 1 95.25 470 LEU A N 1
ATOM 3564 C CA . LEU A 1 470 ? 2.752 10.68 20.359 1 95.25 470 LEU A CA 1
ATOM 3565 C C . LEU A 1 470 ? 3.973 10.609 19.438 1 95.25 470 LEU A C 1
ATOM 3567 O O . LEU A 1 470 ? 4.156 11.477 18.578 1 95.25 470 LEU A O 1
ATOM 3571 N N . VAL A 1 471 ? 4.809 9.609 19.625 1 95.62 471 VAL A N 1
ATOM 3572 C CA . VAL A 1 471 ? 5.965 9.328 18.781 1 95.62 471 VAL A CA 1
ATOM 3573 C C . VAL A 1 471 ? 5.965 7.852 18.391 1 95.62 471 VAL A C 1
ATOM 3575 O O . VAL A 1 471 ? 6.875 7.105 18.75 1 95.62 471 VAL A O 1
ATOM 3578 N N . PRO A 1 472 ? 5.086 7.496 17.516 1 90.56 472 PRO A N 1
ATOM 3579 C CA . PRO A 1 472 ? 4.789 6.078 17.312 1 90.56 472 PRO A CA 1
ATOM 3580 C C . PRO A 1 472 ? 5.848 5.367 16.469 1 90.56 472 PRO A C 1
ATOM 3582 O O . PRO A 1 472 ? 5.926 4.133 16.484 1 90.56 472 PRO A O 1
ATOM 3585 N N . ASP A 1 473 ? 6.684 5.988 15.758 1 91.62 473 ASP A N 1
ATOM 3586 C CA . ASP A 1 473 ? 7.605 5.379 14.805 1 91.62 473 ASP A CA 1
ATOM 3587 C C . ASP A 1 473 ? 8.852 4.844 15.508 1 91.62 473 ASP A C 1
ATOM 3589 O O . ASP A 1 473 ? 9.633 4.098 14.914 1 91.62 473 ASP A O 1
ATOM 3593 N N . SER A 1 474 ? 9.047 5.223 16.766 1 94.62 474 SER A N 1
ATOM 3594 C CA . SER A 1 474 ? 10.242 4.812 17.5 1 94.62 474 SER A CA 1
ATOM 3595 C C . SER A 1 474 ? 10.117 3.377 18 1 94.62 474 SER A C 1
ATOM 3597 O O . SER A 1 474 ? 9.008 2.85 18.125 1 94.62 474 SER A O 1
ATOM 3599 N N . ALA A 1 475 ? 11.258 2.713 18.188 1 95.75 475 ALA A N 1
ATOM 3600 C CA . ALA A 1 475 ? 11.289 1.369 18.766 1 95.75 475 ALA A CA 1
ATOM 3601 C C . ALA A 1 475 ? 10.68 1.352 20.156 1 95.75 475 ALA A C 1
ATOM 3603 O O . ALA A 1 475 ? 10.086 0.351 20.578 1 95.75 475 ALA A O 1
ATOM 3604 N N . ASP A 1 476 ? 10.883 2.438 20.859 1 96.69 476 ASP A N 1
ATOM 3605 C CA . ASP A 1 476 ? 10.328 2.643 22.203 1 96.69 476 ASP A CA 1
ATOM 3606 C C . ASP A 1 476 ? 9.5 3.922 22.266 1 96.69 476 ASP A C 1
ATOM 3608 O O . ASP A 1 476 ? 10.008 4.984 22.609 1 96.69 476 ASP A O 1
ATOM 3612 N N . PRO A 1 477 ? 8.211 3.795 22.078 1 93.25 477 PRO A N 1
ATOM 3613 C CA . PRO A 1 477 ? 7.375 4.988 21.969 1 93.25 477 PRO A CA 1
ATOM 3614 C C . PRO A 1 477 ? 7.367 5.828 23.234 1 93.25 477 PRO A C 1
ATOM 3616 O O . PRO A 1 477 ? 6.996 7.004 23.219 1 93.25 477 PRO A O 1
ATOM 3619 N N . ALA A 1 478 ? 7.785 5.242 24.391 1 95.56 478 ALA A N 1
ATOM 3620 C CA . ALA A 1 478 ? 7.902 6 25.641 1 95.56 478 ALA A CA 1
ATOM 3621 C C . ALA A 1 478 ? 9.203 6.797 25.672 1 95.56 478 ALA A C 1
ATOM 3623 O O . ALA A 1 478 ? 9.367 7.695 26.5 1 95.56 478 ALA A O 1
ATOM 3624 N N . LEU A 1 479 ? 10.094 6.465 24.75 1 97.44 479 LEU A N 1
ATOM 3625 C CA . LEU A 1 479 ? 11.383 7.117 24.562 1 97.44 479 LEU A CA 1
ATOM 3626 C C . LEU A 1 479 ? 12.242 6.98 25.828 1 97.44 479 LEU A C 1
ATOM 3628 O O . LEU A 1 479 ? 12.984 7.898 26.172 1 97.44 479 LEU A O 1
ATOM 3632 N N . ASP A 1 480 ? 12.023 5.926 26.516 1 98.12 480 ASP A N 1
ATOM 3633 C CA . ASP A 1 480 ? 12.984 5.574 27.562 1 98.12 480 ASP A CA 1
ATOM 3634 C C . ASP A 1 480 ? 14.32 5.156 26.938 1 98.12 480 ASP A C 1
ATOM 3636 O O . ASP A 1 480 ? 15.375 5.312 27.562 1 98.12 480 ASP A O 1
ATOM 3640 N N . THR A 1 481 ? 14.25 4.602 25.797 1 98.38 481 THR A N 1
ATOM 3641 C CA . THR A 1 481 ? 15.422 4.223 25.031 1 98.38 481 THR A CA 1
ATOM 3642 C C . THR A 1 481 ? 15.289 4.695 23.578 1 98.38 481 THR A C 1
ATOM 3644 O O . THR A 1 481 ? 14.18 4.977 23.109 1 98.38 481 THR A O 1
ATOM 3647 N N . ILE A 1 482 ? 16.391 4.836 22.953 1 98.31 482 ILE A N 1
ATOM 3648 C CA . ILE A 1 482 ? 16.438 5.285 21.562 1 98.31 482 ILE A CA 1
ATOM 3649 C C . ILE A 1 482 ? 17.406 4.406 20.766 1 98.31 482 ILE A C 1
ATOM 3651 O O . ILE A 1 482 ? 18.469 4.02 21.266 1 98.31 482 ILE A O 1
ATOM 3655 N N . ARG A 1 483 ? 16.984 4.055 19.609 1 97.88 483 ARG A N 1
ATOM 3656 C CA . ARG A 1 483 ? 17.844 3.285 18.703 1 97.88 483 ARG A CA 1
ATOM 3657 C C . ARG A 1 483 ? 18.844 4.188 18 1 97.88 483 ARG A C 1
ATOM 3659 O O . ARG A 1 483 ? 18.453 5.133 17.312 1 97.88 483 ARG A O 1
ATOM 3666 N N . VAL A 1 484 ? 20.156 3.965 18.125 1 98.56 484 VAL A N 1
ATOM 3667 C CA . VAL A 1 484 ? 21.203 4.805 17.547 1 98.56 484 VAL A CA 1
ATOM 3668 C C . VAL A 1 484 ? 22.203 3.934 16.781 1 98.56 484 VAL A C 1
ATOM 36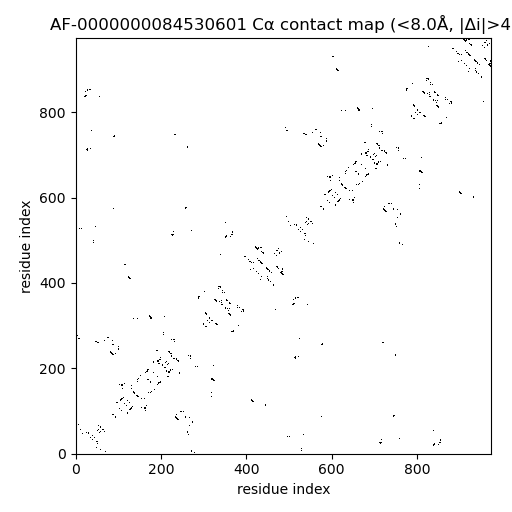70 O O . VAL A 1 484 ? 22.234 2.713 16.953 1 98.56 484 VAL A O 1
ATOM 3673 N N . SER A 1 485 ? 22.906 4.523 15.852 1 98.12 485 SER A N 1
ATOM 3674 C CA . SER A 1 485 ? 23.969 3.83 15.109 1 98.12 485 SER A CA 1
ATOM 3675 C C . SER A 1 485 ? 25.125 3.455 16.031 1 98.12 485 SER A C 1
ATOM 3677 O O . SER A 1 485 ? 25.516 4.234 16.906 1 98.12 485 SER A O 1
ATOM 3679 N N . VAL A 1 486 ? 25.672 2.232 15.82 1 96.5 486 VAL A N 1
ATOM 3680 C CA . VAL A 1 486 ? 26.875 1.833 16.547 1 96.5 486 VAL A CA 1
ATOM 3681 C C . VAL A 1 486 ? 28.062 2.643 16.062 1 96.5 486 VAL A C 1
ATOM 3683 O O . VAL A 1 486 ? 28.297 2.771 14.867 1 96.5 486 VAL A O 1
ATOM 3686 N N . GLU A 1 487 ? 28.766 3.305 16.938 1 85.12 487 GLU A N 1
ATOM 3687 C CA . GLU A 1 487 ? 29.938 4.102 16.594 1 85.12 487 GLU A CA 1
ATOM 3688 C C . GLU A 1 487 ? 31.219 3.262 16.672 1 85.12 487 GLU A C 1
ATOM 3690 O O . GLU A 1 487 ? 31.297 2.312 17.453 1 85.12 487 GLU A O 1
ATOM 3695 N N . MET B 1 1 ? -6.965 -17.234 24 1 94.31 1 MET B N 1
ATOM 3696 C CA . MET B 1 1 ? -7.793 -16.031 23.953 1 94.31 1 MET B CA 1
ATOM 3697 C C . MET B 1 1 ? -9.195 -16.359 23.453 1 94.31 1 MET B C 1
ATOM 3699 O O . MET B 1 1 ? -9.43 -17.438 22.906 1 94.31 1 MET B O 1
ATOM 3703 N N . ASP B 1 2 ? -10.164 -15.453 23.656 1 97.81 2 ASP B N 1
ATOM 3704 C CA . ASP B 1 2 ? -11.531 -15.664 23.172 1 97.81 2 ASP B CA 1
ATOM 3705 C C . ASP B 1 2 ? -11.633 -15.391 21.672 1 97.81 2 ASP B C 1
ATOM 3707 O O . ASP B 1 2 ? -11.852 -14.25 21.266 1 97.81 2 ASP B O 1
ATOM 3711 N N . GLN B 1 3 ? -11.633 -16.391 20.875 1 97.75 3 GLN B N 1
ATOM 3712 C CA . GLN B 1 3 ? -11.57 -16.312 19.422 1 97.75 3 GLN B CA 1
ATOM 3713 C C . GLN B 1 3 ? -12.922 -15.914 18.828 1 97.75 3 GLN B C 1
ATOM 3715 O O . GLN B 1 3 ? -13.039 -15.688 17.625 1 97.75 3 GLN B O 1
ATOM 3720 N N . SER B 1 4 ? -13.922 -15.812 19.609 1 97.5 4 SER B N 1
ATOM 3721 C CA . SER B 1 4 ? -15.227 -15.375 19.125 1 97.5 4 SER B CA 1
ATOM 3722 C C . SER B 1 4 ? -15.266 -13.859 18.938 1 97.5 4 SER B C 1
ATOM 3724 O O . SER B 1 4 ? -16.188 -13.328 18.312 1 97.5 4 SER B O 1
ATOM 3726 N N . GLN B 1 5 ? -14.32 -13.203 19.469 1 98 5 GLN B N 1
ATOM 3727 C CA . GLN B 1 5 ? -14.25 -11.75 19.359 1 98 5 GLN B CA 1
ATOM 3728 C C . GLN B 1 5 ? -13.711 -11.336 17.984 1 98 5 GLN B C 1
ATOM 3730 O O . GLN B 1 5 ? -12.938 -12.062 17.375 1 98 5 GLN B O 1
ATOM 3735 N N . ALA B 1 6 ? -14.172 -10.258 17.516 1 98.31 6 ALA B N 1
ATOM 3736 C CA . ALA B 1 6 ? -13.648 -9.555 16.344 1 98.31 6 ALA B CA 1
ATOM 3737 C C . ALA B 1 6 ? -13.477 -8.07 16.625 1 98.31 6 ALA B C 1
ATOM 3739 O O . ALA B 1 6 ? -14.344 -7.258 16.281 1 98.31 6 ALA B O 1
ATOM 3740 N N . PRO B 1 7 ? -12.352 -7.723 17.172 1 98.44 7 PRO B N 1
ATOM 3741 C CA . PRO B 1 7 ? -12.164 -6.395 17.75 1 98.44 7 PRO B CA 1
ATOM 3742 C C . PRO B 1 7 ? -12.43 -5.266 16.766 1 98.44 7 PRO B C 1
ATOM 3744 O O . PRO B 1 7 ? -13.109 -4.285 17.094 1 98.44 7 PRO B O 1
ATOM 3747 N N . VAL B 1 8 ? -11.93 -5.32 15.531 1 98.38 8 VAL B N 1
ATOM 3748 C CA . VAL B 1 8 ? -12.102 -4.246 14.562 1 98.38 8 VAL B CA 1
ATOM 3749 C C . VAL B 1 8 ? -13.57 -4.145 14.156 1 98.38 8 VAL B C 1
ATOM 3751 O O . VAL B 1 8 ? -14.125 -3.047 14.078 1 98.38 8 VAL B O 1
ATOM 3754 N N . LEU B 1 9 ? -14.266 -5.273 13.922 1 97.94 9 LEU B N 1
ATOM 3755 C CA . LEU B 1 9 ? -15.672 -5.285 13.547 1 97.94 9 LEU B CA 1
ATOM 3756 C C . LEU B 1 9 ? -16.547 -4.727 14.672 1 97.94 9 LEU B C 1
ATOM 3758 O O . LEU B 1 9 ? -17.484 -3.98 14.422 1 97.94 9 LEU B O 1
ATOM 3762 N N . GLU B 1 10 ? -16.172 -5.176 15.82 1 97.44 10 GLU B N 1
ATOM 3763 C CA . GLU B 1 10 ? -16.922 -4.715 16.984 1 97.44 10 GLU B CA 1
ATOM 3764 C C . GLU B 1 10 ? -16.75 -3.213 17.188 1 97.44 10 GLU B C 1
ATOM 3766 O O . GLU B 1 10 ? -17.703 -2.51 17.531 1 97.44 10 GLU B O 1
ATOM 3771 N N . ALA B 1 11 ? -15.531 -2.746 17 1 97.06 11 ALA B N 1
ATOM 3772 C CA . ALA B 1 11 ? -15.273 -1.312 17.109 1 97.06 11 ALA B CA 1
ATOM 3773 C C . ALA B 1 11 ? -16.031 -0.536 16.031 1 97.06 11 ALA B C 1
ATOM 3775 O O . ALA B 1 11 ? -16.531 0.565 16.281 1 97.06 11 ALA B O 1
ATOM 3776 N N . LEU B 1 12 ? -16.094 -1.074 14.82 1 96.56 12 LEU B N 1
ATOM 3777 C CA . LEU B 1 12 ? -16.828 -0.444 13.727 1 96.56 12 LEU B CA 1
ATOM 3778 C C . LEU B 1 12 ? -18.312 -0.376 14.039 1 96.56 12 LEU B C 1
ATOM 3780 O O . LEU B 1 12 ? -18.969 0.64 13.773 1 96.56 12 LEU B O 1
ATOM 3784 N N . ALA B 1 13 ? -18.812 -1.455 14.539 1 95 13 ALA B N 1
ATOM 3785 C CA . ALA B 1 13 ? -20.219 -1.477 14.922 1 95 13 ALA B CA 1
ATOM 3786 C C . ALA B 1 13 ? -20.516 -0.427 15.992 1 95 13 ALA B C 1
ATOM 3788 O O . ALA B 1 13 ? -21.547 0.253 15.945 1 95 13 ALA B O 1
ATOM 3789 N N . ALA B 1 14 ? -19.656 -0.37 16.938 1 94.69 14 ALA B N 1
ATOM 3790 C CA . ALA B 1 14 ? -19.812 0.63 18 1 94.69 14 ALA B CA 1
ATOM 3791 C C . ALA B 1 14 ? -19.75 2.043 17.422 1 94.69 14 ALA B C 1
ATOM 3793 O O . ALA B 1 14 ? -20.5 2.924 17.859 1 94.69 14 ALA B O 1
ATOM 3794 N N . PHE B 1 15 ? -18.906 2.258 16.516 1 95.06 15 PHE B N 1
ATOM 3795 C CA . PHE B 1 15 ? -18.781 3.549 15.852 1 95.06 15 PHE B CA 1
ATOM 3796 C C . PHE B 1 15 ? -20.062 3.912 15.125 1 95.06 15 PHE B C 1
ATOM 3798 O O . PHE B 1 15 ? -20.531 5.055 15.188 1 95.06 15 PHE B O 1
ATOM 3805 N N . HIS B 1 16 ? -20.625 2.941 14.438 1 94.69 16 HIS B N 1
ATOM 3806 C CA . HIS B 1 16 ? -21.875 3.16 13.727 1 94.69 16 HIS B CA 1
ATOM 3807 C C . HIS B 1 16 ? -23 3.539 14.688 1 94.69 16 HIS B C 1
ATOM 3809 O O . HIS B 1 16 ? -23.859 4.367 14.367 1 94.69 16 HIS B O 1
ATOM 3815 N N . ALA B 1 17 ? -22.984 2.941 15.82 1 95.19 17 ALA B N 1
ATOM 3816 C CA . ALA B 1 17 ? -24.031 3.174 16.812 1 95.19 17 ALA B CA 1
ATOM 3817 C C . ALA B 1 17 ? -23.891 4.555 17.438 1 95.19 17 ALA B C 1
ATOM 3819 O O . ALA B 1 17 ? -24.891 5.18 17.797 1 95.19 17 ALA B O 1
ATOM 3820 N N . ASN B 1 18 ? -22.703 4.957 17.625 1 94.06 18 ASN B N 1
ATOM 3821 C CA . ASN B 1 18 ? -22.391 6.258 18.219 1 94.06 18 ASN B CA 1
ATOM 3822 C C . ASN B 1 18 ? -21.344 7.008 17.406 1 94.06 18 ASN B C 1
ATOM 3824 O O . ASN B 1 18 ? -20.219 7.215 17.859 1 94.06 18 ASN B O 1
ATOM 3828 N N . PRO B 1 19 ? -21.781 7.527 16.312 1 93.31 19 PRO B N 1
ATOM 3829 C CA . PRO B 1 19 ? -20.797 8.125 15.414 1 93.31 19 PRO B CA 1
ATOM 3830 C C . PRO B 1 19 ? -20.219 9.43 15.953 1 93.31 19 PRO B C 1
ATOM 3832 O O . PRO B 1 19 ? -20.891 10.156 16.688 1 93.31 19 PRO B O 1
ATOM 3835 N N . LEU B 1 20 ? -19.031 9.695 15.602 1 95.94 20 LEU B N 1
ATOM 3836 C CA . LEU B 1 20 ? -18.375 10.969 15.867 1 95.94 20 LEU B CA 1
ATOM 3837 C C . LEU B 1 20 ? -18.688 11.984 14.773 1 95.94 20 LEU B C 1
ATOM 3839 O O . LEU B 1 20 ? -19 11.609 13.641 1 95.94 20 LEU B O 1
ATOM 3843 N N . THR B 1 21 ? -18.766 13.227 15.172 1 97.56 21 THR B N 1
ATOM 3844 C CA . THR B 1 21 ? -18.594 14.289 14.188 1 97.56 21 THR B CA 1
ATOM 3845 C C . THR B 1 21 ? -17.125 14.516 13.891 1 97.56 21 THR B C 1
ATOM 3847 O O . THR B 1 21 ? -16.375 15.016 14.742 1 97.56 21 THR B O 1
ATOM 3850 N N . VAL B 1 22 ? -16.719 14.172 12.656 1 97.44 22 VAL B N 1
ATOM 3851 C CA . VAL B 1 22 ? -15.289 14.102 12.398 1 97.44 22 VAL B CA 1
ATOM 3852 C C . VAL B 1 22 ? -14.844 15.312 11.594 1 97.44 22 VAL B C 1
ATOM 3854 O O . VAL B 1 22 ? -15.523 15.719 10.641 1 97.44 22 VAL B O 1
ATOM 3857 N N . PHE B 1 23 ? -13.812 15.922 12.008 1 98.19 23 PHE B N 1
ATOM 3858 C CA . PHE B 1 23 ? -13.102 16.969 11.266 1 98.19 23 PHE B CA 1
ATOM 3859 C C . PHE B 1 23 ? -11.703 16.5 10.891 1 98.19 23 PHE B C 1
ATOM 3861 O O . PHE B 1 23 ? -10.734 17.266 11.008 1 98.19 23 PHE B O 1
ATOM 3868 N N . THR B 1 24 ? -11.547 15.203 10.602 1 96.56 24 THR B N 1
ATOM 3869 C CA . THR B 1 24 ? -10.375 14.477 10.125 1 96.56 24 THR B CA 1
ATOM 3870 C C . THR B 1 24 ? -10.664 13.805 8.789 1 96.56 24 THR B C 1
ATOM 3872 O O . THR B 1 24 ? -11.812 13.766 8.344 1 96.56 24 THR B O 1
ATOM 3875 N N . PRO B 1 25 ? -9.609 13.305 8.109 1 95.75 25 PRO B N 1
ATOM 3876 C CA . PRO B 1 25 ? -9.914 12.359 7.031 1 95.75 25 PRO B CA 1
ATOM 3877 C C . PRO B 1 25 ? -10.75 11.18 7.508 1 95.75 25 PRO B C 1
ATOM 3879 O O . PRO B 1 25 ? -10.758 10.859 8.703 1 95.75 25 PRO B O 1
ATOM 3882 N N . PRO B 1 26 ? -11.438 10.469 6.621 1 97.38 26 PRO B N 1
ATOM 3883 C CA . PRO B 1 26 ? -11.57 10.742 5.188 1 97.38 26 PRO B CA 1
ATOM 3884 C C . PRO B 1 26 ? -12.477 11.938 4.895 1 97.38 26 PRO B C 1
ATOM 3886 O O . PRO B 1 26 ? -13.391 12.227 5.676 1 97.38 26 PRO B O 1
ATOM 3889 N N . GLY B 1 27 ? -12.227 12.547 3.814 1 98 27 GLY B N 1
ATOM 3890 C CA . GLY B 1 27 ? -12.859 13.82 3.48 1 98 27 GLY B CA 1
ATOM 3891 C C . GLY B 1 27 ? -14.336 13.68 3.154 1 98 27 GLY B C 1
ATOM 3892 O O . GLY B 1 27 ? -15.086 14.656 3.234 1 98 27 GLY B O 1
ATOM 3893 N N . HIS B 1 28 ? -14.805 12.469 2.822 1 98.25 28 HIS B N 1
ATOM 3894 C CA . HIS B 1 28 ? -16.219 12.273 2.498 1 98.25 28 HIS B CA 1
ATOM 3895 C C . HIS B 1 28 ? -17.062 12.242 3.76 1 98.25 28 HIS B C 1
ATOM 3897 O O . HIS B 1 28 ? -18.297 12.359 3.686 1 98.25 28 HIS B O 1
ATOM 3903 N N . LYS B 1 29 ? -16.484 12.125 4.949 1 97.81 29 LYS B N 1
ATOM 3904 C CA . LYS B 1 29 ? -17.156 12.18 6.25 1 97.81 29 LYS B CA 1
ATOM 3905 C C . LYS B 1 29 ? -18.312 11.18 6.32 1 97.81 29 LYS B C 1
ATOM 3907 O O . LYS B 1 29 ? -19.453 11.57 6.57 1 97.81 29 LYS B O 1
ATOM 3912 N N . GLN B 1 30 ? -17.953 9.852 6.207 1 95.88 30 GLN B N 1
ATOM 3913 C CA . GLN B 1 30 ? -18.875 8.727 6.266 1 95.88 30 GLN B CA 1
ATOM 3914 C C . GLN B 1 30 ? -19.969 8.852 5.203 1 95.88 30 GLN B C 1
ATOM 3916 O O . GLN B 1 30 ? -21.141 8.562 5.469 1 95.88 30 GLN B O 1
ATOM 3921 N N . GLY B 1 31 ? -19.641 9.406 4.113 1 96.94 31 GLY B N 1
ATOM 3922 C CA . GLY B 1 31 ? -20.516 9.359 2.955 1 96.94 31 GLY B CA 1
ATOM 3923 C C . GLY B 1 31 ? -21.219 10.68 2.688 1 96.94 31 GLY B C 1
ATOM 3924 O O . GLY B 1 31 ? -21.75 10.891 1.598 1 96.94 31 GLY B O 1
ATOM 3925 N N . ARG B 1 32 ? -21.203 11.648 3.574 1 97.06 32 ARG B N 1
ATOM 3926 C CA . ARG B 1 32 ? -21.891 12.914 3.396 1 97.06 32 ARG B CA 1
ATOM 3927 C C . ARG B 1 32 ? -21.344 13.68 2.193 1 97.06 32 ARG B C 1
ATOM 3929 O O . ARG B 1 32 ? -22.094 14.391 1.512 1 97.06 32 ARG B O 1
ATOM 3936 N N . GLY B 1 33 ? -20.047 13.523 1.92 1 97.75 33 GLY B N 1
ATOM 3937 C CA . GLY B 1 33 ? -19.422 14.258 0.836 1 97.75 33 GLY B CA 1
ATOM 3938 C C . GLY B 1 33 ? -19.297 13.453 -0.443 1 97.75 33 GLY B C 1
ATOM 3939 O O . GLY B 1 33 ? -18.844 13.969 -1.465 1 97.75 33 GLY B O 1
ATOM 3940 N N . ALA B 1 34 ? -19.703 12.188 -0.414 1 97.56 34 ALA B N 1
ATOM 3941 C CA . ALA B 1 34 ? -19.609 11.344 -1.601 1 97.56 34 ALA B CA 1
ATOM 3942 C C . ALA B 1 34 ? -20.734 11.641 -2.574 1 97.56 34 ALA B C 1
ATOM 3944 O O . ALA B 1 34 ? -21.875 11.906 -2.158 1 97.56 34 ALA B O 1
ATOM 3945 N N . ASP B 1 35 ? -20.422 11.625 -3.855 1 97.56 35 ASP B N 1
ATOM 3946 C CA . ASP B 1 35 ? -21.438 11.766 -4.895 1 97.56 35 ASP B CA 1
ATOM 3947 C C . ASP B 1 35 ? -22.531 10.695 -4.746 1 97.56 35 ASP B C 1
ATOM 3949 O O . ASP B 1 35 ? -22.219 9.508 -4.621 1 97.56 35 ASP B O 1
ATOM 3953 N N . PRO B 1 36 ? -23.812 11.109 -4.773 1 97.19 36 PRO B N 1
ATOM 3954 C CA . PRO B 1 36 ? -24.891 10.125 -4.66 1 97.19 36 PRO B CA 1
ATOM 3955 C C . PRO B 1 36 ? -24.781 9.008 -5.691 1 97.19 36 PRO B C 1
ATOM 3957 O O . PRO B 1 36 ? -25.172 7.867 -5.414 1 97.19 36 PRO B O 1
ATOM 3960 N N . ARG B 1 37 ? -24.344 9.336 -6.867 1 96.88 37 ARG B N 1
ATOM 3961 C CA . ARG B 1 37 ? -24.203 8.336 -7.922 1 96.88 37 ARG B CA 1
ATOM 3962 C C . ARG B 1 37 ? -23.141 7.309 -7.547 1 96.88 37 ARG B C 1
ATOM 3964 O O . ARG B 1 37 ? -23.234 6.145 -7.938 1 96.88 37 ARG B O 1
ATOM 3971 N N . VAL B 1 38 ? -22.062 7.715 -6.824 1 97.81 38 VAL B N 1
ATOM 3972 C CA . VAL B 1 38 ? -21.031 6.809 -6.344 1 97.81 38 VAL B CA 1
ATOM 3973 C C . VAL B 1 38 ? -21.594 5.914 -5.242 1 97.81 38 VAL B C 1
ATOM 3975 O O . VAL B 1 38 ? -21.344 4.707 -5.219 1 97.81 38 VAL B O 1
ATOM 3978 N N . ILE B 1 39 ? -22.375 6.531 -4.336 1 97 39 ILE B N 1
ATOM 3979 C CA . ILE B 1 39 ? -23.016 5.785 -3.256 1 97 39 ILE B CA 1
ATOM 3980 C C . ILE B 1 39 ? -23.938 4.723 -3.84 1 97 39 ILE B C 1
ATOM 3982 O O . ILE B 1 39 ? -24 3.598 -3.332 1 97 39 ILE B O 1
ATOM 3986 N N . GLN B 1 40 ? -24.609 5.086 -4.855 1 94.94 40 GLN B N 1
ATOM 3987 C CA . GLN B 1 40 ? -25.516 4.137 -5.504 1 94.94 40 GLN B CA 1
ATOM 3988 C C . GLN B 1 40 ? -24.75 2.941 -6.059 1 94.94 40 GLN B C 1
ATOM 3990 O O . GLN B 1 40 ? -25.203 1.803 -5.969 1 94.94 40 GLN B O 1
ATOM 3995 N N . ALA B 1 41 ? -23.641 3.201 -6.582 1 94.19 41 ALA B N 1
ATOM 3996 C CA . ALA B 1 41 ? -22.844 2.154 -7.223 1 94.19 41 ALA B CA 1
ATOM 3997 C C . ALA B 1 41 ? -22.109 1.309 -6.184 1 94.19 41 ALA B C 1
ATOM 3999 O O . ALA B 1 41 ? -22.078 0.081 -6.285 1 94.19 41 ALA B O 1
ATOM 4000 N N . LEU B 1 42 ? -21.5 1.908 -5.133 1 95.94 42 LEU B N 1
ATOM 4001 C CA . LEU B 1 42 ? -20.609 1.23 -4.195 1 95.94 42 LEU B CA 1
ATOM 4002 C C . LEU B 1 42 ? -21.359 0.827 -2.932 1 95.94 42 LEU B C 1
ATOM 4004 O O . LEU B 1 42 ? -20.906 -0.063 -2.201 1 95.94 42 LEU B O 1
ATOM 4008 N N . GLY B 1 43 ? -22.453 1.432 -2.672 1 94.81 43 GLY B N 1
ATOM 4009 C CA . GLY B 1 43 ? -23.172 1.232 -1.424 1 94.81 43 GLY B CA 1
ATOM 4010 C C . GLY B 1 43 ? -22.766 2.209 -0.337 1 94.81 43 GLY B C 1
ATOM 4011 O O . GLY B 1 43 ? -21.594 2.561 -0.219 1 94.81 43 GLY B O 1
ATOM 4012 N N . ALA B 1 44 ? -23.75 2.592 0.494 1 95.94 44 ALA B N 1
ATOM 4013 C CA . ALA B 1 44 ? -23.516 3.578 1.545 1 95.94 44 ALA B CA 1
ATOM 4014 C C . ALA B 1 44 ? -22.609 3.02 2.635 1 95.94 44 ALA B C 1
ATOM 4016 O O . ALA B 1 44 ? -21.844 3.762 3.256 1 95.94 44 ALA B O 1
ATOM 4017 N N . ASP B 1 45 ? -22.609 1.74 2.811 1 95.62 45 ASP B N 1
ATOM 4018 C CA . ASP B 1 45 ? -21.875 1.102 3.896 1 95.62 45 ASP B CA 1
ATOM 4019 C C . ASP B 1 45 ? -20.375 1.188 3.666 1 95.62 45 ASP B C 1
ATOM 4021 O O . ASP B 1 45 ? -19.594 1.207 4.621 1 95.62 45 ASP B O 1
ATOM 4025 N N . VAL B 1 46 ? -19.984 1.261 2.391 1 96.81 46 VAL B N 1
ATOM 4026 C CA . VAL B 1 46 ? -18.578 1.411 2.066 1 96.81 46 VAL B CA 1
ATOM 4027 C C . VAL B 1 46 ? -18.031 2.68 2.717 1 96.81 46 VAL B C 1
ATOM 4029 O O . VAL B 1 46 ? -16.969 2.652 3.355 1 96.81 46 VAL B O 1
ATOM 4032 N N . PHE B 1 47 ? -18.75 3.766 2.646 1 97.44 47 PHE B N 1
ATOM 4033 C CA . PHE B 1 47 ? -18.328 5.059 3.162 1 97.44 47 PHE B CA 1
ATOM 4034 C C . PHE B 1 47 ? -18.547 5.145 4.668 1 97.44 47 PHE B C 1
ATOM 4036 O O . PHE B 1 47 ? -17.734 5.723 5.387 1 97.44 47 PHE B O 1
ATOM 4043 N N . ARG B 1 48 ? -19.609 4.52 5.121 1 96.38 48 ARG B N 1
ATOM 4044 C CA . ARG B 1 48 ? -19.922 4.516 6.547 1 96.38 48 ARG B CA 1
ATOM 4045 C C . ARG B 1 48 ? -18.828 3.814 7.348 1 96.38 48 ARG B C 1
ATOM 4047 O O . ARG B 1 48 ? -18.531 4.203 8.477 1 96.38 48 ARG B O 1
ATOM 4054 N N . SER B 1 49 ? -18.219 2.814 6.734 1 97.12 49 SER B N 1
ATOM 4055 C CA . SER B 1 49 ? -17.234 1.977 7.422 1 97.12 49 SER B CA 1
ATOM 4056 C C . SER B 1 49 ? -15.812 2.42 7.113 1 97.12 49 SER B C 1
ATOM 4058 O O . SER B 1 49 ? -14.852 1.872 7.656 1 97.12 49 SER B O 1
ATOM 4060 N N . ASP B 1 50 ? -15.688 3.359 6.203 1 97.5 50 ASP B N 1
ATOM 4061 C CA . ASP B 1 50 ? -14.391 3.961 5.906 1 97.5 50 ASP B CA 1
ATOM 4062 C C . ASP B 1 50 ? -14.078 5.102 6.871 1 97.5 50 ASP B C 1
ATOM 4064 O O . ASP B 1 50 ? -14.445 6.25 6.621 1 97.5 50 ASP B O 1
ATOM 4068 N N . VAL B 1 51 ? -13.375 4.781 7.957 1 96.94 51 VAL B N 1
ATOM 4069 C CA . VAL B 1 51 ? -13.031 5.727 9.016 1 96.94 51 VAL B CA 1
ATOM 4070 C C . VAL B 1 51 ? -11.555 5.582 9.375 1 96.94 51 VAL B C 1
ATOM 4072 O O . VAL B 1 51 ? -10.875 4.68 8.883 1 96.94 51 VAL B O 1
ATOM 4075 N N . LEU B 1 52 ? -11.023 6.465 10.141 1 95.38 52 LEU B N 1
ATOM 4076 C CA . LEU B 1 52 ? -9.648 6.324 10.617 1 95.38 52 LEU B CA 1
ATOM 4077 C C . LEU B 1 52 ? -9.539 5.168 11.609 1 95.38 52 LEU B C 1
ATOM 4079 O O . LEU B 1 52 ? -10.43 4.961 12.43 1 95.38 52 LEU B O 1
ATOM 4083 N N . ALA B 1 53 ? -8.43 4.418 11.438 1 93.44 53 ALA B N 1
ATOM 4084 C CA . ALA B 1 53 ? -8.172 3.387 12.438 1 93.44 53 ALA B CA 1
ATOM 4085 C C . ALA B 1 53 ? -7.785 4.004 13.773 1 93.44 53 ALA B C 1
ATOM 4087 O O . ALA B 1 53 ? -8.531 3.895 14.75 1 93.44 53 ALA B O 1
ATOM 4088 N N . THR B 1 54 ? -6.691 4.715 13.75 1 88.81 54 THR B N 1
ATOM 4089 C CA . THR B 1 54 ? -6.262 5.488 14.914 1 88.81 54 THR B CA 1
ATOM 4090 C C . THR B 1 54 ? -6.902 6.871 14.906 1 88.81 54 THR B C 1
ATOM 4092 O O . THR B 1 54 ? -6.859 7.578 13.898 1 88.81 54 THR B O 1
ATOM 4095 N N . GLY B 1 55 ? -7.484 7.25 16.016 1 89.31 55 GLY B N 1
ATOM 4096 C CA . GLY B 1 55 ? -8.156 8.539 16.094 1 89.31 55 GLY B CA 1
ATOM 4097 C C . GLY B 1 55 ? -9.594 8.484 15.609 1 89.31 55 GLY B C 1
ATOM 4098 O O . GLY B 1 55 ? -10.336 9.461 15.75 1 89.31 55 GLY B O 1
ATOM 4099 N N . GLY B 1 56 ? -9.953 7.273 15.07 1 92.81 56 GLY B N 1
ATOM 4100 C CA . GLY B 1 56 ? -11.312 7.027 14.617 1 92.81 56 GLY B CA 1
ATOM 4101 C C . GLY B 1 56 ? -11.977 5.863 15.328 1 92.81 56 GLY B C 1
ATOM 4102 O O . GLY B 1 56 ? -12.586 6.035 16.391 1 92.81 56 GLY B O 1
ATOM 4103 N N . LEU B 1 57 ? -11.555 4.656 14.891 1 93.69 57 LEU B N 1
ATOM 4104 C CA . LEU B 1 57 ? -12.07 3.473 15.57 1 93.69 57 LEU B CA 1
ATOM 4105 C C . LEU B 1 57 ? -11.586 3.426 17.016 1 93.69 57 LEU B C 1
ATOM 4107 O O . LEU B 1 57 ? -12.305 2.953 17.906 1 93.69 57 LEU B O 1
ATOM 4111 N N . ASP B 1 58 ? -10.422 3.865 17.156 1 94.19 58 ASP B N 1
ATOM 4112 C CA . ASP B 1 58 ? -9.836 4.059 18.469 1 94.19 58 ASP B CA 1
ATOM 4113 C C . ASP B 1 58 ? -9.469 5.523 18.703 1 94.19 58 ASP B C 1
ATOM 4115 O O . ASP B 1 58 ? -9.625 6.355 17.812 1 94.19 58 ASP B O 1
ATOM 4119 N N . ASP B 1 59 ? -9.156 5.863 19.938 1 92.75 59 ASP B N 1
ATOM 4120 C CA . ASP B 1 59 ? -8.68 7.223 20.188 1 92.75 59 ASP B CA 1
ATOM 4121 C C . ASP B 1 59 ? -7.242 7.395 19.703 1 92.75 59 ASP B C 1
ATOM 4123 O O . ASP B 1 59 ? -6.641 6.457 19.156 1 92.75 59 ASP B O 1
ATOM 4127 N N . ARG B 1 60 ? -6.734 8.594 19.766 1 91.56 60 ARG B N 1
ATOM 4128 C CA . ARG B 1 60 ? -5.434 8.914 19.188 1 91.56 60 ARG B CA 1
ATOM 4129 C C . ARG B 1 60 ? -4.32 8.141 19.875 1 91.56 60 ARG B C 1
ATOM 4131 O O . ARG B 1 60 ? -3.277 7.871 19.281 1 91.56 60 ARG B O 1
ATOM 4138 N N . THR B 1 61 ? -4.527 7.699 21.125 1 91.62 61 THR B N 1
ATOM 4139 C CA . THR B 1 61 ? -3.484 7.016 21.891 1 91.62 61 THR B CA 1
ATOM 4140 C C . THR B 1 61 ? -3.643 5.504 21.781 1 91.62 61 THR B C 1
ATOM 4142 O O . THR B 1 61 ? -2.91 4.754 22.438 1 91.62 61 THR B O 1
ATOM 4145 N N . ASP B 1 62 ? -4.656 5.074 21 1 92.19 62 ASP B N 1
ATOM 4146 C CA . ASP B 1 62 ? -4.934 3.65 20.844 1 92.19 62 ASP B CA 1
ATOM 4147 C C . ASP B 1 62 ? -5.148 2.982 22.203 1 92.19 62 ASP B C 1
ATOM 4149 O O . ASP B 1 62 ? -4.598 1.913 22.469 1 92.19 62 ASP B O 1
ATOM 4153 N N . THR B 1 63 ? -5.887 3.549 23.016 1 92.88 63 THR B N 1
ATOM 4154 C CA . THR B 1 63 ? -6.094 3.104 24.391 1 92.88 63 THR B CA 1
ATOM 4155 C C . THR B 1 63 ? -6.734 1.718 24.422 1 92.88 63 THR B C 1
ATOM 4157 O O . THR B 1 63 ? -6.438 0.909 25.297 1 92.88 63 THR B O 1
ATOM 4160 N N . ARG B 1 64 ? -7.633 1.442 23.547 1 94.56 64 ARG B N 1
ATOM 4161 C CA . ARG B 1 64 ? -8.359 0.178 23.547 1 94.56 64 ARG B CA 1
ATOM 4162 C C . ARG B 1 64 ? -7.574 -0.908 22.828 1 94.56 64 ARG B C 1
ATOM 4164 O O . ARG B 1 64 ? -7.883 -2.094 22.953 1 94.56 64 ARG B O 1
ATOM 4171 N N . GLY B 1 65 ? -6.492 -0.535 22.016 1 96.56 65 GLY B N 1
ATOM 4172 C CA . GLY B 1 65 ? -5.66 -1.501 21.328 1 96.56 65 GLY B CA 1
ATOM 4173 C C . GLY B 1 65 ? -6.438 -2.371 20.359 1 96.56 65 GLY B C 1
ATOM 4174 O O . GLY B 1 65 ? -6.227 -3.586 20.297 1 96.56 65 GLY B O 1
ATOM 4175 N N . ILE B 1 66 ? -7.328 -1.842 19.641 1 97.88 66 ILE B N 1
ATOM 4176 C CA . ILE B 1 66 ? -8.281 -2.564 18.797 1 97.88 66 ILE B CA 1
ATOM 4177 C C . ILE B 1 66 ? -7.531 -3.385 17.75 1 97.88 66 ILE B C 1
ATOM 4179 O O . ILE B 1 66 ? -7.734 -4.598 17.641 1 97.88 66 ILE B O 1
ATOM 4183 N N . LEU B 1 67 ? -6.691 -2.744 17 1 97.12 67 LEU B N 1
ATOM 4184 C CA . LEU B 1 67 ? -5.949 -3.432 15.945 1 97.12 67 LEU B CA 1
ATOM 4185 C C . LEU B 1 67 ? -4.965 -4.43 16.547 1 97.12 67 LEU B C 1
ATOM 4187 O O . LEU B 1 67 ? -4.809 -5.539 16.031 1 97.12 67 LEU B O 1
ATOM 4191 N N . ARG B 1 68 ? -4.27 -4.004 17.609 1 96.62 68 ARG B N 1
ATOM 4192 C CA . ARG B 1 68 ? -3.332 -4.891 18.297 1 96.62 68 ARG B CA 1
ATOM 4193 C C . ARG B 1 68 ? -4.023 -6.168 18.75 1 96.62 68 ARG B C 1
ATOM 4195 O O . ARG B 1 68 ? -3.498 -7.27 18.562 1 96.62 68 ARG B O 1
ATOM 4202 N N . HIS B 1 69 ? -5.199 -5.988 19.344 1 98.38 69 HIS B N 1
ATOM 4203 C CA . HIS B 1 69 ? -5.957 -7.137 19.828 1 98.38 69 HIS B CA 1
ATOM 4204 C C . HIS B 1 69 ? -6.352 -8.062 18.672 1 98.38 69 HIS B C 1
ATOM 4206 O O . HIS B 1 69 ? -6.25 -9.281 18.797 1 98.38 69 HIS B O 1
ATOM 4212 N N . ALA B 1 70 ? -6.777 -7.5 17.578 1 98.62 70 ALA B N 1
ATOM 4213 C CA . ALA B 1 70 ? -7.129 -8.289 16.406 1 98.62 70 ALA B CA 1
ATOM 4214 C C . ALA B 1 70 ? -5.93 -9.086 15.898 1 98.62 70 ALA B C 1
ATOM 4216 O O . ALA B 1 70 ? -6.062 -10.25 15.531 1 98.62 70 ALA B O 1
ATOM 4217 N N . GLN B 1 71 ? -4.805 -8.484 15.859 1 98.5 71 GLN B N 1
ATOM 4218 C CA . GLN B 1 71 ? -3.58 -9.125 15.398 1 98.5 71 GLN B CA 1
ATOM 4219 C C . GLN B 1 71 ? -3.154 -10.242 16.344 1 98.5 71 GLN B C 1
ATOM 4221 O O . GLN B 1 71 ? -2.684 -11.297 15.898 1 98.5 71 GLN B O 1
ATOM 4226 N N . GLU B 1 72 ? -3.283 -10.008 17.625 1 98.62 72 GLU B N 1
ATOM 4227 C CA . GLU B 1 72 ? -2.969 -11.039 18.609 1 98.62 72 GLU B CA 1
ATOM 4228 C C . GLU B 1 72 ? -3.871 -12.258 18.438 1 98.62 72 GLU B C 1
ATOM 4230 O O . GLU B 1 72 ? -3.412 -13.398 18.531 1 98.62 72 GLU B O 1
ATOM 4235 N N . LEU B 1 73 ? -5.148 -11.977 18.203 1 98.81 73 LEU B N 1
ATOM 4236 C CA . LEU B 1 73 ? -6.082 -13.07 17.969 1 98.81 73 LEU B CA 1
ATOM 4237 C C . LEU B 1 73 ? -5.699 -13.852 16.719 1 98.81 73 LEU B C 1
ATOM 4239 O O . LEU B 1 73 ? -5.766 -15.078 16.703 1 98.81 73 LEU B O 1
ATOM 4243 N N . MET B 1 74 ? -5.316 -13.148 15.734 1 98.69 74 MET B N 1
ATOM 4244 C CA . MET B 1 74 ? -4.891 -13.797 14.492 1 98.69 74 MET B CA 1
ATOM 4245 C C . MET B 1 74 ? -3.646 -14.648 14.727 1 98.69 74 MET B C 1
ATOM 4247 O O . MET B 1 74 ? -3.561 -15.773 14.234 1 98.69 74 MET B O 1
ATOM 4251 N N . ALA B 1 75 ? -2.645 -14.102 15.406 1 98.56 75 ALA B N 1
ATOM 4252 C CA . ALA B 1 75 ? -1.424 -14.844 15.703 1 98.56 75 ALA B CA 1
ATOM 4253 C C . ALA B 1 75 ? -1.743 -16.156 16.406 1 98.56 75 ALA B C 1
ATOM 4255 O O . ALA B 1 75 ? -1.241 -17.219 16.016 1 98.56 75 ALA B O 1
ATOM 4256 N N . GLU B 1 76 ? -2.588 -16.094 17.375 1 98.31 76 GLU B N 1
ATOM 4257 C CA . GLU B 1 76 ? -2.963 -17.297 18.125 1 98.31 76 GLU B CA 1
ATOM 4258 C C . GLU B 1 76 ? -3.691 -18.297 17.234 1 98.31 76 GLU B C 1
ATOM 4260 O O . GLU B 1 76 ? -3.459 -19.5 17.344 1 98.31 76 GLU B O 1
ATOM 4265 N N . ALA B 1 77 ? -4.578 -17.766 16.438 1 97.94 77 ALA B N 1
ATOM 4266 C CA . ALA B 1 77 ? -5.406 -18.609 15.578 1 97.94 77 ALA B CA 1
ATOM 4267 C C . ALA B 1 77 ? -4.543 -19.5 14.688 1 97.94 77 ALA B C 1
ATOM 4269 O O . ALA B 1 77 ? -4.938 -20.609 14.336 1 97.94 77 ALA B O 1
ATOM 4270 N N . VAL B 1 78 ? -3.318 -19.016 14.312 1 96.94 78 VAL B N 1
ATOM 4271 C CA . VAL B 1 78 ? -2.525 -19.766 13.336 1 96.94 78 VAL B CA 1
ATOM 4272 C C . VAL B 1 78 ? -1.246 -20.281 13.992 1 96.94 78 VAL B C 1
ATOM 4274 O O . VAL B 1 78 ? -0.346 -20.766 13.305 1 96.94 78 VAL B O 1
ATOM 4277 N N . GLY B 1 79 ? -1.086 -20.094 15.242 1 95.56 79 GLY B N 1
ATOM 4278 C CA . GLY B 1 79 ? 0.038 -20.641 15.984 1 95.56 79 GLY B CA 1
ATOM 4279 C C . GLY B 1 79 ? 1.313 -19.844 15.812 1 95.56 79 GLY B C 1
ATOM 4280 O O . GLY B 1 79 ? 2.414 -20.391 15.891 1 95.56 79 GLY B O 1
ATOM 4281 N N . ALA B 1 80 ? 1.252 -18.562 15.461 1 98.06 80 ALA B N 1
ATOM 4282 C CA . ALA B 1 80 ? 2.398 -17.656 15.367 1 98.06 80 ALA B CA 1
ATOM 4283 C C . ALA B 1 80 ? 2.623 -16.922 16.688 1 98.06 80 ALA B C 1
ATOM 4285 O O . ALA B 1 80 ? 1.744 -16.906 17.547 1 98.06 80 ALA B O 1
ATOM 4286 N N . ASP B 1 81 ? 3.855 -16.375 16.875 1 98.31 81 ASP B N 1
ATOM 4287 C CA . ASP B 1 81 ? 4.129 -15.539 18.047 1 98.31 81 ASP B CA 1
ATOM 4288 C C . ASP B 1 81 ? 3.557 -14.133 17.859 1 98.31 81 ASP B C 1
ATOM 4290 O O . ASP B 1 81 ? 3.068 -13.523 18.812 1 98.31 81 ASP B O 1
ATOM 4294 N N . HIS B 1 82 ? 3.658 -13.594 16.656 1 97.88 82 HIS B N 1
ATOM 4295 C CA . HIS B 1 82 ? 3.17 -12.258 16.312 1 97.88 82 HIS B CA 1
ATOM 4296 C C . HIS B 1 82 ? 2.588 -12.234 14.898 1 97.88 82 HIS B C 1
ATOM 4298 O O . HIS B 1 82 ? 2.961 -13.047 14.055 1 97.88 82 HIS B O 1
ATOM 4304 N N . THR B 1 83 ? 1.662 -11.398 14.734 1 98.19 83 THR B N 1
ATOM 4305 C CA . THR B 1 83 ? 1.071 -11.18 13.422 1 98.19 83 THR B CA 1
ATOM 4306 C C . THR B 1 83 ? 0.904 -9.688 13.148 1 98.19 83 THR B C 1
ATOM 4308 O O . THR B 1 83 ? 0.58 -8.914 14.047 1 98.19 83 THR B O 1
ATOM 4311 N N . PHE B 1 84 ? 1.124 -9.32 11.906 1 97.31 84 PHE B N 1
ATOM 4312 C CA . PHE B 1 84 ? 0.882 -7.961 11.438 1 97.31 84 PHE B CA 1
ATOM 4313 C C . PHE B 1 84 ? -0.147 -7.953 10.312 1 97.31 84 PHE B C 1
ATOM 4315 O O . PHE B 1 84 ? -0.09 -8.781 9.406 1 97.31 84 PHE B O 1
ATOM 4322 N N . PHE B 1 85 ? -1.112 -7.023 10.438 1 97.69 85 PHE B N 1
ATOM 4323 C CA . PHE B 1 85 ? -2.043 -6.777 9.344 1 97.69 85 PHE B CA 1
ATOM 4324 C C . PHE B 1 85 ? -1.482 -5.738 8.375 1 97.69 85 PHE B C 1
ATOM 4326 O O . PHE B 1 85 ? -0.871 -4.758 8.805 1 97.69 85 PHE B O 1
ATOM 4333 N N . SER B 1 86 ? -1.639 -6.008 7.113 1 96.75 86 SER B N 1
ATOM 4334 C CA . SER B 1 86 ? -1.276 -5.035 6.082 1 96.75 86 SER B CA 1
ATOM 4335 C C . SER B 1 86 ? -2.438 -4.781 5.129 1 96.75 86 SER B C 1
ATOM 4337 O O . SER B 1 86 ? -3.158 -5.711 4.758 1 96.75 86 SER B O 1
ATOM 4339 N N . THR B 1 87 ? -2.59 -3.5 4.754 1 97.5 87 THR B N 1
ATOM 4340 C CA . THR B 1 87 ? -3.66 -3.133 3.832 1 97.5 87 THR B CA 1
ATOM 4341 C C . THR B 1 87 ? -3.104 -2.846 2.441 1 97.5 87 THR B C 1
ATOM 4343 O O . THR B 1 87 ? -3.832 -2.387 1.558 1 97.5 87 THR B O 1
ATOM 4346 N N . CYS B 1 88 ? -1.825 -3.104 2.221 1 96.25 88 CYS B N 1
ATOM 4347 C CA . CYS B 1 88 ? -1.193 -2.732 0.96 1 96.25 88 CYS B CA 1
ATOM 4348 C C . CYS B 1 88 ? -0.723 -3.967 0.201 1 96.25 88 CYS B C 1
ATOM 4350 O O . CYS B 1 88 ? 0.139 -3.873 -0.674 1 96.25 88 CYS B O 1
ATOM 4352 N N . GLY B 1 89 ? -1.21 -5.145 0.571 1 95.81 89 GLY B N 1
ATOM 4353 C CA . GLY B 1 89 ? -0.945 -6.355 -0.187 1 95.81 89 GLY B CA 1
ATOM 4354 C C . GLY B 1 89 ? 0.281 -7.105 0.299 1 95.81 89 GLY B C 1
ATOM 4355 O O . GLY B 1 89 ? 1.136 -6.535 0.979 1 95.81 89 GLY B O 1
ATOM 4356 N N . SER B 1 90 ? 0.372 -8.367 -0.077 1 96.56 90 SER B N 1
ATOM 4357 C CA . SER B 1 90 ? 1.521 -9.203 0.257 1 96.56 90 SER B CA 1
ATOM 4358 C C . SER B 1 90 ? 2.779 -8.719 -0.459 1 96.56 90 SER B C 1
ATOM 4360 O O . SER B 1 90 ? 3.896 -9.023 -0.031 1 96.56 90 SER B O 1
ATOM 4362 N N . SER B 1 91 ? 2.574 -7.949 -1.547 1 95.38 91 SER B N 1
ATOM 4363 C CA . SER B 1 91 ? 3.717 -7.371 -2.248 1 95.38 91 SER B CA 1
ATOM 4364 C C . SER B 1 91 ? 4.586 -6.547 -1.303 1 95.38 91 SER B C 1
ATOM 4366 O O . SER B 1 91 ? 5.812 -6.652 -1.326 1 95.38 91 SER B O 1
ATOM 4368 N N . LEU B 1 92 ? 3.934 -5.77 -0.469 1 95.31 92 LEU B N 1
ATOM 4369 C CA . LEU B 1 92 ? 4.688 -4.938 0.463 1 95.31 92 LEU B CA 1
ATOM 4370 C C . LEU B 1 92 ? 5.145 -5.754 1.67 1 95.31 92 LEU B C 1
ATOM 4372 O O . LEU B 1 92 ? 6.234 -5.531 2.197 1 95.31 92 LEU B O 1
ATOM 4376 N N . SER B 1 93 ? 4.332 -6.715 2.092 1 97.44 93 SER B N 1
ATOM 4377 C CA . SER B 1 93 ? 4.648 -7.527 3.26 1 97.44 93 SER B CA 1
ATOM 4378 C C . SER B 1 93 ? 5.902 -8.367 3.025 1 97.44 93 SER B C 1
ATOM 4380 O O . SER B 1 93 ? 6.738 -8.508 3.922 1 97.44 93 SER B O 1
ATOM 4382 N N . VAL B 1 94 ? 6 -8.922 1.841 1 98.12 94 VAL B N 1
ATOM 4383 C CA . VAL B 1 94 ? 7.168 -9.742 1.532 1 98.12 94 VAL B CA 1
ATOM 4384 C C . VAL B 1 94 ? 8.422 -8.875 1.529 1 98.12 94 VAL B C 1
ATOM 4386 O O . VAL B 1 94 ? 9.477 -9.297 2.006 1 98.12 94 VAL B O 1
ATOM 4389 N N . LYS B 1 95 ? 8.328 -7.66 0.996 1 97.75 95 LYS B N 1
ATOM 4390 C CA . LYS B 1 95 ? 9.453 -6.73 1.01 1 97.75 95 LYS B CA 1
ATOM 4391 C C . LYS B 1 95 ? 9.883 -6.402 2.438 1 97.75 95 LYS B C 1
ATOM 4393 O O . LYS B 1 95 ? 11.078 -6.352 2.738 1 97.75 95 LYS B O 1
ATOM 4398 N N . ALA B 1 96 ? 8.875 -6.164 3.275 1 97.56 96 ALA B N 1
ATOM 4399 C CA . ALA B 1 96 ? 9.172 -5.871 4.676 1 97.56 96 ALA B CA 1
ATOM 4400 C C . ALA B 1 96 ? 9.914 -7.031 5.332 1 97.56 96 ALA B C 1
ATOM 4402 O O . ALA B 1 96 ? 10.883 -6.82 6.062 1 97.56 96 ALA B O 1
ATOM 4403 N N . ALA B 1 97 ? 9.445 -8.25 5.07 1 98.44 97 ALA B N 1
ATOM 4404 C CA . ALA B 1 97 ? 10.086 -9.445 5.617 1 98.44 97 ALA B CA 1
ATOM 4405 C C . ALA B 1 97 ? 11.531 -9.562 5.145 1 98.44 97 ALA B C 1
ATOM 4407 O O . ALA B 1 97 ? 12.43 -9.836 5.938 1 98.44 97 ALA B O 1
ATOM 4408 N N . MET B 1 98 ? 11.75 -9.336 3.848 1 98.56 98 MET B N 1
ATOM 4409 C CA . MET B 1 98 ? 13.086 -9.406 3.271 1 98.56 98 MET B CA 1
ATOM 4410 C C . MET B 1 98 ? 14.023 -8.398 3.928 1 98.56 98 MET B C 1
ATOM 4412 O O . MET B 1 98 ? 15.133 -8.742 4.332 1 98.56 98 MET B O 1
ATOM 4416 N N . LEU B 1 99 ? 13.508 -7.164 4.102 1 97.56 99 LEU B N 1
ATOM 4417 C CA . LEU B 1 99 ? 14.312 -6.07 4.629 1 97.56 99 LEU B CA 1
ATOM 4418 C C . LEU B 1 99 ? 14.625 -6.285 6.105 1 97.56 99 LEU B C 1
ATOM 4420 O O . LEU B 1 99 ? 15.594 -5.73 6.629 1 97.56 99 LEU B O 1
ATOM 4424 N N . ALA B 1 100 ? 13.812 -7.047 6.77 1 97.38 100 ALA B N 1
ATOM 4425 C CA . ALA B 1 100 ? 14.055 -7.344 8.18 1 97.38 100 ALA B CA 1
ATOM 4426 C C . ALA B 1 100 ? 15.148 -8.391 8.344 1 97.38 100 ALA B C 1
ATOM 4428 O O . ALA B 1 100 ? 15.773 -8.484 9.398 1 97.38 100 ALA B O 1
ATOM 4429 N N . VAL B 1 101 ? 15.43 -9.172 7.309 1 98.12 101 VAL B N 1
ATOM 4430 C CA . VAL B 1 101 ? 16.344 -10.305 7.41 1 98.12 101 VAL B CA 1
ATOM 4431 C C . VAL B 1 101 ? 17.703 -9.938 6.797 1 98.12 101 VAL B C 1
ATOM 4433 O O . VAL B 1 101 ? 18.75 -10.312 7.328 1 98.12 101 VAL B O 1
ATOM 4436 N N . ALA B 1 102 ? 17.609 -9.203 5.66 1 97.94 102 ALA B N 1
ATOM 4437 C CA . ALA B 1 102 ? 18.844 -8.852 4.965 1 97.94 102 ALA B CA 1
ATOM 4438 C C . ALA B 1 102 ? 18.859 -7.383 4.562 1 97.94 102 ALA B C 1
ATOM 4440 O O . ALA B 1 1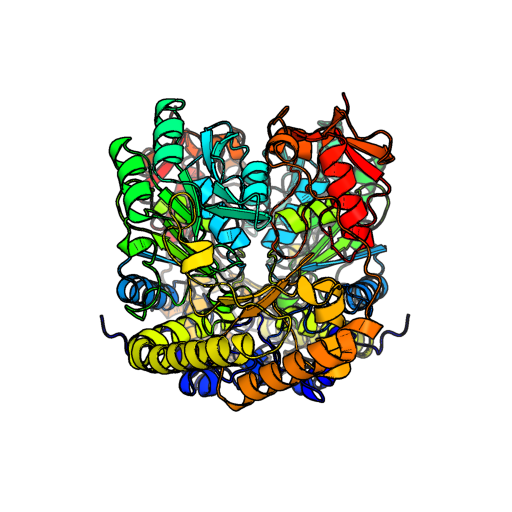02 ? 17.828 -6.84 4.148 1 97.94 102 ALA B O 1
ATOM 4441 N N . GLY B 1 103 ? 20.016 -6.723 4.715 1 95.19 103 GLY B N 1
ATOM 4442 C CA . GLY B 1 103 ? 20.188 -5.328 4.34 1 95.19 103 GLY B CA 1
ATOM 4443 C C . GLY B 1 103 ? 20.953 -5.152 3.041 1 95.19 103 GLY B C 1
ATOM 4444 O O . GLY B 1 103 ? 21.172 -6.117 2.307 1 95.19 103 GLY B O 1
ATOM 4445 N N . PRO B 1 104 ? 21.359 -3.916 2.768 1 96.06 104 PRO B N 1
ATOM 4446 C CA . PRO B 1 104 ? 22.094 -3.598 1.537 1 96.06 104 PRO B CA 1
ATOM 4447 C C . PRO B 1 104 ? 23.375 -4.414 1.379 1 96.06 104 PRO B C 1
ATOM 4449 O O . PRO B 1 104 ? 24.188 -4.465 2.295 1 96.06 104 PRO B O 1
ATOM 4452 N N . HIS B 1 105 ? 23.516 -5.086 0.21 1 96.56 105 HIS B N 1
ATOM 4453 C CA . HIS B 1 105 ? 24.688 -5.824 -0.228 1 96.56 105 HIS B CA 1
ATOM 4454 C C . HIS B 1 105 ? 24.844 -7.125 0.552 1 96.56 105 HIS B C 1
ATOM 4456 O O . HIS B 1 105 ? 25.812 -7.859 0.354 1 96.56 105 HIS B O 1
ATOM 4462 N N . GLN B 1 106 ? 23.953 -7.422 1.44 1 98.19 106 GLN B N 1
ATOM 4463 C CA . GLN B 1 106 ? 23.953 -8.711 2.115 1 98.19 106 GLN B CA 1
ATOM 4464 C C . GLN B 1 106 ? 23.25 -9.773 1.266 1 98.19 106 GLN B C 1
ATOM 4466 O O . GLN B 1 106 ? 22.438 -9.438 0.402 1 98.19 106 GLN B O 1
ATOM 4471 N N . LYS B 1 107 ? 23.625 -11.031 1.508 1 98.75 107 LYS B N 1
ATOM 4472 C CA . LYS B 1 107 ? 23.141 -12.125 0.676 1 98.75 107 LYS B CA 1
ATOM 4473 C C . LYS B 1 107 ? 21.875 -12.734 1.259 1 98.75 107 LYS B C 1
ATOM 4475 O O . LYS B 1 107 ? 21.734 -12.867 2.477 1 98.75 107 LYS B O 1
ATOM 4480 N N . LEU B 1 108 ? 20.969 -13.047 0.461 1 98.88 108 LEU B N 1
ATOM 4481 C CA . LEU B 1 108 ? 19.75 -13.797 0.779 1 98.88 108 LEU B CA 1
ATOM 4482 C C . LEU B 1 108 ? 19.516 -14.898 -0.244 1 98.88 108 LEU B C 1
ATOM 4484 O O . LEU B 1 108 ? 19.594 -14.664 -1.451 1 98.88 108 LEU B O 1
ATOM 4488 N N . LEU B 1 109 ? 19.344 -16.172 0.205 1 98.88 109 LEU B N 1
ATOM 4489 C CA . LEU B 1 109 ? 18.906 -17.219 -0.711 1 98.88 109 LEU B CA 1
ATOM 4490 C C . LEU B 1 109 ? 17.484 -16.984 -1.184 1 98.88 109 LEU B C 1
ATOM 4492 O O . LEU B 1 109 ? 16.594 -16.734 -0.37 1 98.88 109 LEU B O 1
ATOM 4496 N N . VAL B 1 110 ? 17.266 -17 -2.463 1 98.75 110 VAL B N 1
ATOM 4497 C CA . VAL B 1 110 ? 15.938 -16.781 -3.027 1 98.75 110 VAL B CA 1
ATOM 4498 C C . VAL B 1 110 ? 15.648 -17.844 -4.09 1 98.75 110 VAL B C 1
ATOM 4500 O O . VAL B 1 110 ? 16.453 -18.047 -5.004 1 98.75 110 VAL B O 1
ATOM 4503 N N . GLY B 1 111 ? 14.492 -18.531 -3.932 1 97.88 111 GLY B N 1
ATOM 4504 C CA . GLY B 1 111 ? 14.078 -19.359 -5.047 1 97.88 111 GLY B CA 1
ATOM 4505 C C . GLY B 1 111 ? 13.883 -18.594 -6.336 1 97.88 111 GLY B C 1
ATOM 4506 O O . GLY B 1 111 ? 13.25 -17.531 -6.336 1 97.88 111 GLY B O 1
ATOM 4507 N N . ARG B 1 112 ? 14.422 -19.094 -7.422 1 96 112 ARG B N 1
ATOM 4508 C CA . ARG B 1 112 ? 14.352 -18.359 -8.68 1 96 112 ARG B CA 1
ATOM 4509 C C . ARG B 1 112 ? 12.93 -18.344 -9.227 1 96 112 ARG B C 1
ATOM 4511 O O . ARG B 1 112 ? 12.617 -17.562 -10.141 1 96 112 ARG B O 1
ATOM 4518 N N . ASP B 1 113 ? 12.031 -19.078 -8.656 1 94.81 113 ASP B N 1
ATOM 4519 C CA . ASP B 1 113 ? 10.617 -19.078 -9.016 1 94.81 113 ASP B CA 1
ATOM 4520 C C . ASP B 1 113 ? 9.852 -18.031 -8.211 1 94.81 113 ASP B C 1
ATOM 4522 O O . ASP B 1 113 ? 8.625 -18.109 -8.094 1 94.81 113 ASP B O 1
ATOM 4526 N N . ALA B 1 114 ? 10.531 -17.047 -7.734 1 96.56 114 ALA B N 1
ATOM 4527 C CA . ALA B 1 114 ? 9.93 -16.047 -6.848 1 96.56 114 ALA B CA 1
ATOM 4528 C C . ALA B 1 114 ? 9.062 -15.07 -7.633 1 96.56 114 ALA B C 1
ATOM 4530 O O . ALA B 1 114 ? 9.359 -14.75 -8.789 1 96.56 114 ALA B O 1
ATOM 4531 N N . HIS B 1 115 ? 8.047 -14.594 -6.98 1 97.19 115 HIS B N 1
ATOM 4532 C CA . HIS B 1 115 ? 7.141 -13.578 -7.504 1 97.19 115 HIS B CA 1
ATOM 4533 C C . HIS B 1 115 ? 7.871 -12.258 -7.73 1 97.19 115 HIS B C 1
ATOM 4535 O O . HIS B 1 115 ? 8.867 -11.969 -7.066 1 97.19 115 HIS B O 1
ATOM 4541 N N . LYS B 1 116 ? 7.41 -11.461 -8.641 1 97.19 116 LYS B N 1
ATOM 4542 C CA . LYS B 1 116 ? 8.023 -10.188 -9 1 97.19 116 LYS B CA 1
ATOM 4543 C C . LYS B 1 116 ? 8.148 -9.273 -7.789 1 97.19 116 LYS B C 1
ATOM 4545 O O . LYS B 1 116 ? 9.031 -8.414 -7.734 1 97.19 116 LYS B O 1
ATOM 4550 N N . SER B 1 117 ? 7.266 -9.383 -6.789 1 96.88 117 SER B N 1
ATOM 4551 C CA . SER B 1 117 ? 7.359 -8.555 -5.59 1 96.88 117 SER B CA 1
ATOM 4552 C C . SER B 1 117 ? 8.648 -8.836 -4.828 1 96.88 117 SER B C 1
ATOM 4554 O O . SER B 1 117 ? 9.211 -7.934 -4.195 1 96.88 117 SER B O 1
ATOM 4556 N N . VAL B 1 118 ? 9.086 -10.062 -4.855 1 98.25 118 VAL B N 1
ATOM 4557 C CA . VAL B 1 118 ? 10.359 -10.422 -4.234 1 98.25 118 VAL B CA 1
ATOM 4558 C C . VAL B 1 118 ? 11.508 -9.719 -4.969 1 98.25 118 VAL B C 1
ATOM 4560 O O . VAL B 1 118 ? 12.422 -9.188 -4.336 1 98.25 118 VAL B O 1
ATOM 4563 N N . ILE B 1 119 ? 11.422 -9.695 -6.316 1 98.12 119 ILE B N 1
ATOM 4564 C CA . ILE B 1 119 ? 12.438 -9.023 -7.117 1 98.12 119 ILE B CA 1
ATOM 4565 C C . ILE B 1 119 ? 12.445 -7.531 -6.797 1 98.12 119 ILE B C 1
ATOM 4567 O O . ILE B 1 119 ? 13.516 -6.922 -6.68 1 98.12 119 ILE B O 1
ATOM 4571 N N . ALA B 1 120 ? 11.281 -6.98 -6.617 1 97.62 120 ALA B N 1
ATOM 4572 C CA . ALA B 1 120 ? 11.18 -5.578 -6.223 1 97.62 120 ALA B CA 1
ATOM 4573 C C . ALA B 1 120 ? 11.867 -5.332 -4.883 1 97.62 120 ALA B C 1
ATOM 4575 O O . ALA B 1 120 ? 12.492 -4.289 -4.68 1 97.62 120 ALA B O 1
ATOM 4576 N N . GLY B 1 121 ? 11.68 -6.277 -3.969 1 97.75 121 GLY B N 1
ATOM 4577 C CA . GLY B 1 121 ? 12.367 -6.188 -2.689 1 97.75 121 GLY B CA 1
ATOM 4578 C C . GLY B 1 121 ? 13.875 -6.184 -2.822 1 97.75 121 GLY B C 1
ATOM 4579 O O . GLY B 1 121 ? 14.562 -5.43 -2.131 1 97.75 121 GLY B O 1
ATOM 4580 N N . LEU B 1 122 ? 14.398 -7.043 -3.738 1 98.44 122 LEU B N 1
ATOM 4581 C CA . LEU B 1 122 ? 15.836 -7.07 -4.008 1 98.44 122 LEU B CA 1
ATOM 4582 C C . LEU B 1 122 ? 16.312 -5.719 -4.523 1 98.44 122 LEU B C 1
ATOM 4584 O O . LEU B 1 122 ? 17.359 -5.227 -4.094 1 98.44 122 LEU B O 1
ATOM 4588 N N . ILE B 1 123 ? 15.547 -5.133 -5.395 1 97.88 123 ILE B N 1
ATOM 4589 C CA . ILE B 1 123 ? 15.898 -3.854 -6.004 1 97.88 123 ILE B CA 1
ATOM 4590 C C . ILE B 1 123 ? 15.898 -2.756 -4.941 1 97.88 123 ILE B C 1
ATOM 4592 O O . ILE B 1 123 ? 16.875 -2.018 -4.805 1 97.88 123 ILE B O 1
ATOM 4596 N N . LEU B 1 124 ? 14.891 -2.643 -4.129 1 96.88 124 LEU B N 1
ATOM 4597 C CA . LEU B 1 124 ? 14.719 -1.575 -3.148 1 96.88 124 LEU B CA 1
ATOM 4598 C C . LEU B 1 124 ? 15.773 -1.676 -2.051 1 96.88 124 LEU B C 1
ATOM 4600 O O . LEU B 1 124 ? 16.359 -0.667 -1.652 1 96.88 124 LEU B O 1
ATOM 4604 N N . ALA B 1 125 ? 16.016 -2.857 -1.621 1 96.12 125 ALA B N 1
ATOM 4605 C CA . ALA B 1 125 ? 16.906 -3.057 -0.476 1 96.12 125 ALA B CA 1
ATOM 4606 C C . ALA B 1 125 ? 18.359 -3.09 -0.911 1 96.12 125 ALA B C 1
ATOM 4608 O O . ALA B 1 125 ? 19.266 -2.781 -0.121 1 96.12 125 ALA B O 1
ATOM 4609 N N . GLY B 1 126 ? 18.609 -3.492 -2.154 1 97.5 126 GLY B N 1
ATOM 4610 C CA . GLY B 1 126 ? 19.969 -3.727 -2.59 1 97.5 126 GLY B CA 1
ATOM 4611 C C . GLY B 1 126 ? 20.547 -5.031 -2.074 1 97.5 126 GLY B C 1
ATOM 4612 O O . GLY B 1 126 ? 21.75 -5.137 -1.842 1 97.5 126 GLY B O 1
ATOM 4613 N N . ILE B 1 127 ? 19.703 -5.988 -1.853 1 98.31 127 ILE B N 1
ATOM 4614 C CA . ILE B 1 127 ? 20.094 -7.324 -1.413 1 98.31 127 ILE B CA 1
ATOM 4615 C C . ILE B 1 127 ? 20.703 -8.094 -2.584 1 98.31 127 ILE B C 1
ATOM 4617 O O . ILE B 1 127 ? 20.234 -7.984 -3.719 1 98.31 127 ILE B O 1
ATOM 4621 N N . ARG B 1 128 ? 21.75 -8.844 -2.314 1 98.38 128 ARG B N 1
ATOM 4622 C CA . ARG B 1 128 ? 22.359 -9.727 -3.307 1 98.38 128 ARG B CA 1
ATOM 4623 C C . ARG B 1 128 ? 21.688 -11.094 -3.307 1 98.38 128 ARG B C 1
ATOM 4625 O O . ARG B 1 128 ? 21.844 -11.875 -2.367 1 98.38 128 ARG B O 1
ATOM 4632 N N . PRO B 1 129 ? 21.016 -11.414 -4.348 1 98.44 129 PRO B N 1
ATOM 4633 C CA . PRO B 1 129 ? 20.359 -12.727 -4.359 1 98.44 129 PRO B CA 1
ATOM 4634 C C . PRO B 1 129 ? 21.344 -13.875 -4.609 1 98.44 129 PRO B C 1
ATOM 4636 O O . PRO B 1 129 ? 22.219 -13.758 -5.461 1 98.44 129 PRO B O 1
ATOM 4639 N N . VAL B 1 130 ? 21.234 -14.867 -3.799 1 98.44 130 VAL B N 1
ATOM 4640 C CA . VAL B 1 130 ? 21.766 -16.188 -4.113 1 98.44 130 VAL B CA 1
ATOM 4641 C C . VAL B 1 130 ? 20.641 -17.094 -4.594 1 98.44 130 VAL B C 1
ATOM 4643 O O . VAL B 1 130 ? 19.828 -17.562 -3.795 1 98.44 130 VAL B O 1
ATOM 4646 N N . TRP B 1 131 ? 20.672 -17.375 -5.875 1 97.62 131 TRP B N 1
ATOM 4647 C CA . TRP B 1 131 ? 19.531 -18.062 -6.477 1 97.62 131 TRP B CA 1
ATOM 4648 C C . TRP B 1 131 ? 19.578 -19.547 -6.168 1 97.62 131 TRP B C 1
ATOM 4650 O O . TRP B 1 131 ? 20.609 -20.203 -6.367 1 97.62 131 TRP B O 1
ATOM 4660 N N . VAL B 1 132 ? 18.5 -20 -5.68 1 97.88 132 VAL B N 1
ATOM 4661 C CA . VAL B 1 132 ? 18.281 -21.438 -5.551 1 97.88 132 VAL B CA 1
ATOM 4662 C C . VAL B 1 132 ? 17.375 -21.922 -6.684 1 97.88 132 VAL B C 1
ATOM 4664 O O . VAL B 1 132 ? 16.25 -21.422 -6.852 1 97.88 132 VAL B O 1
ATOM 4667 N N . GLU B 1 133 ? 17.812 -22.859 -7.418 1 94.06 133 GLU B N 1
ATOM 4668 C CA . GLU B 1 133 ? 17.062 -23.328 -8.578 1 94.06 133 GLU B CA 1
ATOM 4669 C C . GLU B 1 133 ? 15.812 -24.094 -8.156 1 94.06 133 GLU B C 1
ATOM 4671 O O . GLU B 1 133 ? 15.859 -24.906 -7.234 1 94.06 133 GLU B O 1
ATOM 4676 N N . PRO B 1 134 ? 14.727 -23.734 -8.781 1 94.56 134 PRO B N 1
ATOM 4677 C CA . PRO B 1 134 ? 13.547 -24.578 -8.57 1 94.56 134 PRO B CA 1
ATOM 4678 C C . PRO B 1 134 ? 13.711 -25.969 -9.18 1 94.56 134 PRO B C 1
ATOM 4680 O O . PRO B 1 134 ? 14.695 -26.234 -9.875 1 94.56 134 PRO B O 1
ATOM 4683 N N . GLN B 1 135 ? 12.844 -26.828 -8.828 1 93.5 135 GLN B N 1
ATOM 4684 C CA . GLN B 1 135 ? 12.812 -28.141 -9.469 1 93.5 135 GLN B CA 1
ATOM 4685 C C . GLN B 1 135 ? 12.047 -28.094 -10.789 1 93.5 135 GLN B C 1
ATOM 4687 O O . GLN B 1 135 ? 10.82 -28.188 -10.805 1 93.5 135 GLN B O 1
ATOM 4692 N N . TRP B 1 136 ? 12.82 -28.016 -11.875 1 90.81 136 TRP B N 1
ATOM 4693 C CA . TRP B 1 136 ? 12.219 -27.828 -13.188 1 90.81 136 TRP B CA 1
ATOM 4694 C C . TRP B 1 136 ? 11.68 -29.141 -13.734 1 90.81 136 TRP B C 1
ATOM 4696 O O . TRP B 1 136 ? 12.383 -30.156 -13.742 1 90.81 136 TRP B O 1
ATOM 4706 N N . ASP B 1 137 ? 10.477 -29.078 -14.086 1 91.5 137 ASP B N 1
ATOM 4707 C CA . ASP B 1 137 ? 9.828 -30.219 -14.75 1 91.5 137 ASP B CA 1
ATOM 4708 C C . ASP B 1 137 ? 9.836 -30.031 -16.266 1 91.5 137 ASP B C 1
ATOM 4710 O O . ASP B 1 137 ? 8.961 -29.359 -16.828 1 91.5 137 ASP B O 1
ATOM 4714 N N . ALA B 1 138 ? 10.68 -30.688 -17 1 86.75 138 ALA B N 1
ATOM 4715 C CA . ALA B 1 138 ? 10.875 -30.5 -18.438 1 86.75 138 ALA B CA 1
ATOM 4716 C C . ALA B 1 138 ? 9.688 -31.047 -19.219 1 86.75 138 ALA B C 1
ATOM 4718 O O . ALA B 1 138 ? 9.375 -30.547 -20.312 1 86.75 138 ALA B O 1
ATOM 4719 N N . ASP B 1 139 ? 9.086 -32.031 -18.625 1 88.81 139 ASP B N 1
ATOM 4720 C CA . ASP B 1 139 ? 7.949 -32.625 -19.312 1 88.81 139 ASP B CA 1
ATOM 4721 C C . ASP B 1 139 ? 6.719 -31.734 -19.219 1 88.81 139 ASP B C 1
ATOM 4723 O O . ASP B 1 139 ? 6.051 -31.469 -20.219 1 88.81 139 ASP B O 1
ATOM 4727 N N . LEU B 1 140 ? 6.508 -31.234 -18.062 1 91.25 140 LEU B N 1
ATOM 4728 C CA . LEU B 1 140 ? 5.309 -30.422 -17.844 1 91.25 140 LEU B CA 1
ATOM 4729 C C . LEU B 1 140 ? 5.602 -28.938 -18.062 1 91.25 140 LEU B C 1
ATOM 4731 O O . LEU B 1 140 ? 4.676 -28.125 -18.141 1 91.25 140 LEU B O 1
ATOM 4735 N N . HIS B 1 141 ? 6.848 -28.594 -18.234 1 88.44 141 HIS B N 1
ATOM 4736 C CA . HIS B 1 141 ? 7.266 -27.219 -18.422 1 88.44 141 HIS B CA 1
ATOM 4737 C C . HIS B 1 141 ? 6.754 -26.312 -17.297 1 88.44 141 HIS B C 1
ATOM 4739 O O . HIS B 1 141 ? 6.133 -25.281 -17.562 1 88.44 141 HIS B O 1
ATOM 4745 N N . LEU B 1 142 ? 7.02 -26.734 -16.156 1 90.38 142 LEU B N 1
ATOM 4746 C CA . LEU B 1 142 ? 6.66 -25.984 -14.969 1 90.38 142 LEU B CA 1
ATOM 4747 C C . LEU B 1 142 ? 7.742 -26.094 -13.906 1 90.38 142 LEU B C 1
ATOM 4749 O O . LEU B 1 142 ? 8.516 -27.047 -13.898 1 90.38 142 LEU B O 1
ATOM 4753 N N . ALA B 1 143 ? 7.82 -25.062 -13.109 1 91.38 143 ALA B N 1
ATOM 4754 C CA . ALA B 1 143 ? 8.797 -25.047 -12.023 1 91.38 143 ALA B CA 1
ATOM 4755 C C . ALA B 1 143 ? 8.141 -25.422 -10.695 1 91.38 143 ALA B C 1
ATOM 4757 O O . ALA B 1 143 ? 7.125 -24.828 -10.312 1 91.38 143 ALA B O 1
ATOM 4758 N N . HIS B 1 144 ? 8.648 -26.453 -10.078 1 95.12 144 HIS B N 1
ATOM 4759 C CA . HIS B 1 144 ? 8.273 -26.75 -8.695 1 95.12 144 HIS B CA 1
ATOM 4760 C C . HIS B 1 144 ? 9.188 -26.031 -7.715 1 95.12 144 HIS B C 1
ATOM 4762 O O . HIS B 1 144 ? 10.25 -25.531 -8.094 1 95.12 144 HIS B O 1
ATOM 4768 N N . PRO B 1 145 ? 8.742 -25.922 -6.434 1 96.44 145 PRO B N 1
ATOM 4769 C CA . PRO B 1 145 ? 9.594 -25.234 -5.461 1 96.44 145 PRO B CA 1
ATOM 4770 C C . PRO B 1 145 ? 10.961 -25.906 -5.301 1 96.44 145 PRO B C 1
ATOM 4772 O O . PRO B 1 145 ? 11.109 -27.094 -5.602 1 96.44 145 PRO B O 1
ATOM 4775 N N . PRO B 1 146 ? 11.938 -25.141 -4.832 1 97.19 146 PRO B N 1
ATOM 4776 C CA . PRO B 1 146 ? 13.25 -25.734 -4.586 1 97.19 146 PRO B CA 1
ATOM 4777 C C . PRO B 1 146 ? 13.211 -26.859 -3.557 1 97.19 146 PRO B C 1
ATOM 4779 O O . PRO B 1 146 ? 12.352 -26.859 -2.678 1 97.19 146 PRO B O 1
ATOM 4782 N N . SER B 1 147 ? 14.172 -27.781 -3.678 1 97.38 147 SER B N 1
ATOM 4783 C CA . SER B 1 147 ? 14.289 -28.859 -2.705 1 97.38 147 SER B CA 1
ATOM 4784 C C . SER B 1 147 ? 15.07 -28.406 -1.474 1 97.38 147 SER B C 1
ATOM 4786 O O . SER B 1 147 ? 15.828 -27.438 -1.529 1 97.38 147 SER B O 1
ATOM 4788 N N . ALA B 1 148 ? 14.844 -29.156 -0.375 1 97.75 148 ALA B N 1
ATOM 4789 C CA . ALA B 1 148 ? 15.625 -28.891 0.833 1 97.75 148 ALA B CA 1
ATOM 4790 C C . ALA B 1 148 ? 17.109 -29.094 0.576 1 97.75 148 ALA B C 1
ATOM 4792 O O . ALA B 1 148 ? 17.953 -28.391 1.147 1 97.75 148 ALA B O 1
ATOM 4793 N N . GLU B 1 149 ? 17.422 -30.047 -0.271 1 97.31 149 GLU B N 1
ATOM 4794 C CA . GLU B 1 149 ? 18.812 -30.328 -0.607 1 97.31 149 GLU B CA 1
ATOM 4795 C C . GLU B 1 149 ? 19.453 -29.141 -1.317 1 97.31 149 GLU B C 1
ATOM 4797 O O . GLU B 1 149 ? 20.594 -28.797 -1.027 1 97.31 149 GLU B O 1
ATOM 4802 N N . SER B 1 150 ? 18.734 -28.562 -2.209 1 97.19 150 SER B N 1
ATOM 4803 C CA . SER B 1 150 ? 19.25 -27.391 -2.918 1 97.19 150 SER B CA 1
ATOM 4804 C C . SER B 1 150 ? 19.484 -26.234 -1.964 1 97.19 150 SER B C 1
ATOM 4806 O O . SER B 1 150 ? 20.469 -25.5 -2.096 1 97.19 150 SER B O 1
ATOM 4808 N N . VAL B 1 151 ? 18.609 -26.047 -1.009 1 98.38 151 VAL B N 1
ATOM 4809 C CA . VAL B 1 151 ? 18.75 -24.984 -0.023 1 98.38 151 VAL B CA 1
ATOM 4810 C C . VAL B 1 151 ? 19.953 -25.25 0.875 1 98.38 151 VAL B C 1
ATOM 4812 O O . VAL B 1 151 ? 20.766 -24.359 1.134 1 98.38 151 VAL B O 1
ATOM 4815 N N . ARG B 1 152 ? 20.062 -26.484 1.294 1 98.12 152 ARG B N 1
ATOM 4816 C CA . ARG B 1 152 ? 21.188 -26.875 2.129 1 98.12 152 ARG B CA 1
ATOM 4817 C C . ARG B 1 152 ? 22.516 -26.625 1.416 1 98.12 152 ARG B C 1
ATOM 4819 O O . ARG B 1 152 ? 23.453 -26.094 2.008 1 98.12 152 ARG B O 1
ATOM 4826 N N . ALA B 1 153 ? 22.547 -27.047 0.191 1 98.31 153 ALA B N 1
ATOM 4827 C CA . ALA B 1 153 ? 23.766 -26.875 -0.603 1 98.31 153 ALA B CA 1
ATOM 4828 C C . ALA B 1 153 ? 24.109 -25.391 -0.748 1 98.31 153 ALA B C 1
ATOM 4830 O O . ALA B 1 153 ? 25.281 -25 -0.644 1 98.31 153 ALA B O 1
ATOM 4831 N N . ALA B 1 154 ? 23.125 -24.594 -1.001 1 98.44 154 ALA B N 1
ATOM 4832 C CA . ALA B 1 154 ? 23.328 -23.156 -1.164 1 98.44 154 ALA B CA 1
ATOM 4833 C C . ALA B 1 154 ? 23.828 -22.516 0.135 1 98.44 154 ALA B C 1
ATOM 4835 O O . ALA B 1 154 ? 24.688 -21.641 0.117 1 98.44 154 ALA B O 1
ATOM 4836 N N . LEU B 1 155 ? 23.234 -22.953 1.247 1 98.5 155 LEU B N 1
ATOM 4837 C CA . LEU B 1 155 ? 23.656 -22.438 2.547 1 98.5 155 LEU B CA 1
ATOM 4838 C C . LEU B 1 155 ? 25.094 -22.828 2.85 1 98.5 155 LEU B C 1
ATOM 4840 O O . LEU B 1 155 ? 25.828 -22.047 3.467 1 98.5 155 LEU B O 1
ATOM 4844 N N . HIS B 1 156 ? 25.438 -23.984 2.406 1 98 156 HIS B N 1
ATOM 4845 C CA . HIS B 1 156 ? 26.812 -24.438 2.59 1 98 156 HIS B CA 1
ATOM 4846 C C . HIS B 1 156 ? 27.781 -23.625 1.744 1 98 156 HIS B C 1
ATOM 4848 O O . HIS B 1 156 ? 28.859 -23.25 2.213 1 98 156 HIS B O 1
ATOM 4854 N N . GLU B 1 157 ? 27.406 -23.375 0.553 1 98.38 157 GLU B N 1
ATOM 4855 C CA . GLU B 1 157 ? 28.25 -22.625 -0.375 1 98.38 157 GLU B CA 1
ATOM 4856 C C . GLU B 1 157 ? 28.328 -21.141 0.026 1 98.38 157 GLU B C 1
ATOM 4858 O O . GLU B 1 157 ? 29.328 -20.484 -0.248 1 98.38 157 GLU B O 1
ATOM 4863 N N . HIS B 1 158 ? 27.297 -20.641 0.632 1 98.56 158 HIS B N 1
ATOM 4864 C CA . HIS B 1 158 ? 27.219 -19.234 1.034 1 98.56 158 HIS B CA 1
ATOM 4865 C C . HIS B 1 158 ? 26.875 -19.109 2.514 1 98.56 158 HIS B C 1
ATOM 4867 O O . HIS B 1 158 ? 25.812 -18.578 2.863 1 98.56 158 HIS B O 1
ATOM 4873 N N . PRO B 1 159 ? 27.781 -19.422 3.371 1 98 159 PRO B N 1
ATOM 4874 C CA . PRO B 1 159 ? 27.484 -19.391 4.809 1 98 159 PRO B CA 1
ATOM 4875 C C . PRO B 1 159 ? 27.234 -17.969 5.32 1 98 159 PRO B C 1
ATOM 4877 O O . PRO B 1 159 ? 26.719 -17.797 6.43 1 98 159 PRO B O 1
ATOM 4880 N N . ASP B 1 160 ? 27.547 -16.953 4.527 1 98.31 160 ASP B N 1
ATOM 4881 C CA . ASP B 1 160 ? 27.359 -15.57 4.926 1 98.31 160 ASP B CA 1
ATOM 4882 C C . ASP B 1 160 ? 25.969 -15.078 4.527 1 98.31 160 ASP B C 1
ATOM 4884 O O . ASP B 1 160 ? 25.609 -13.938 4.809 1 98.31 160 ASP B O 1
ATOM 4888 N N . ALA B 1 161 ? 25.172 -15.906 3.854 1 98.69 161 ALA B N 1
ATOM 4889 C CA . ALA B 1 161 ? 23.797 -15.531 3.58 1 98.69 161 ALA B CA 1
ATOM 4890 C C . ALA B 1 161 ? 23.031 -15.273 4.875 1 98.69 161 ALA B C 1
ATOM 4892 O O . ALA B 1 161 ? 23.266 -15.945 5.883 1 98.69 161 ALA B O 1
ATOM 4893 N N . ARG B 1 162 ? 22.094 -14.344 4.805 1 98.69 162 ARG B N 1
ATOM 4894 C CA . ARG B 1 162 ? 21.422 -13.906 6.016 1 98.69 162 ARG B CA 1
ATOM 4895 C C . ARG B 1 162 ? 20.156 -14.727 6.254 1 98.69 162 ARG B C 1
ATOM 4897 O O . ARG B 1 162 ? 19.578 -14.688 7.344 1 98.69 162 ARG B O 1
ATOM 4904 N N . GLY B 1 163 ? 19.703 -15.477 5.312 1 98.75 163 GLY B N 1
ATOM 4905 C CA . GLY B 1 163 ? 18.5 -16.297 5.375 1 98.75 163 GLY B CA 1
ATOM 4906 C C . GLY B 1 163 ? 18.078 -16.828 4.023 1 98.75 163 GLY B C 1
ATOM 4907 O O . GLY B 1 163 ? 18.844 -16.797 3.062 1 98.75 163 GLY B O 1
ATOM 4908 N N . ALA B 1 164 ? 16.875 -17.406 3.967 1 98.88 164 ALA B N 1
ATOM 4909 C CA . ALA B 1 164 ? 16.312 -17.953 2.734 1 98.88 164 ALA B CA 1
ATOM 4910 C C . ALA B 1 164 ? 14.859 -17.531 2.566 1 98.88 164 ALA B C 1
ATOM 4912 O O . ALA B 1 164 ? 14.141 -17.328 3.551 1 98.88 164 ALA B O 1
ATOM 4913 N N . LEU B 1 165 ? 14.469 -17.344 1.363 1 98.88 165 LEU B N 1
ATOM 4914 C CA . LEU B 1 165 ? 13.086 -17.062 1 1 98.88 165 LEU B CA 1
ATOM 4915 C C . LEU B 1 165 ? 12.578 -18.078 -0.023 1 98.88 165 LEU B C 1
ATOM 4917 O O . LEU B 1 165 ? 13.203 -18.266 -1.067 1 98.88 165 LEU B O 1
ATOM 4921 N N . VAL B 1 166 ? 11.445 -18.734 0.284 1 98.44 166 VAL B N 1
ATOM 4922 C CA . VAL B 1 166 ? 10.859 -19.734 -0.606 1 98.44 166 VAL B CA 1
ATOM 4923 C C . VAL B 1 166 ? 9.375 -19.438 -0.809 1 98.44 166 VAL B C 1
ATOM 4925 O O . VAL B 1 166 ? 8.688 -18.984 0.12 1 98.44 166 VAL B O 1
ATOM 4928 N N . THR B 1 167 ? 8.977 -19.609 -2.018 1 98 167 THR B N 1
ATOM 4929 C CA . THR B 1 167 ? 7.562 -19.469 -2.34 1 98 167 THR B CA 1
ATOM 4930 C C . THR B 1 167 ? 6.848 -20.812 -2.213 1 98 167 THR B C 1
ATOM 4932 O O . THR B 1 167 ? 7.242 -21.797 -2.844 1 98 167 THR B O 1
ATOM 4935 N N . SER B 1 168 ? 5.793 -20.859 -1.416 1 98.19 168 SER B N 1
ATOM 4936 C CA . SER B 1 168 ? 4.984 -22.062 -1.229 1 98.19 168 SER B CA 1
ATOM 4937 C C . SER B 1 168 ? 3.619 -21.719 -0.64 1 98.19 168 SER B C 1
ATOM 4939 O O . SER B 1 168 ? 3.531 -21.141 0.447 1 98.19 168 SER B O 1
ATOM 4941 N N . PRO B 1 169 ? 2.467 -22.109 -1.294 1 97.62 169 PRO B N 1
ATOM 4942 C CA . PRO B 1 169 ? 2.359 -22.797 -2.584 1 97.62 169 PRO B CA 1
ATOM 4943 C C . PRO B 1 169 ? 2.727 -21.891 -3.762 1 97.62 169 PRO B C 1
ATOM 4945 O O . PRO B 1 169 ? 2.691 -20.656 -3.639 1 97.62 169 PRO B O 1
ATOM 4948 N N . THR B 1 170 ? 3.143 -22.547 -4.82 1 96.12 170 THR B N 1
ATOM 4949 C CA . THR B 1 170 ? 3.238 -21.812 -6.082 1 96.12 170 THR B CA 1
ATOM 4950 C C . THR B 1 170 ? 1.85 -21.484 -6.621 1 96.12 170 THR B C 1
ATOM 4952 O O . THR B 1 170 ? 0.844 -21.984 -6.113 1 96.12 170 THR B O 1
ATOM 4955 N N . PRO B 1 171 ? 1.776 -20.656 -7.641 1 93 171 PRO B N 1
ATOM 4956 C CA . PRO B 1 171 ? 0.471 -20.375 -8.242 1 93 171 PRO B CA 1
ATOM 4957 C C . PRO B 1 171 ? -0.188 -21.625 -8.836 1 93 171 PRO B C 1
ATOM 4959 O O . PRO B 1 171 ? -1.399 -21.625 -9.07 1 93 171 PRO B O 1
ATOM 4962 N N . TYR B 1 172 ? 0.543 -22.688 -9.062 1 95.75 172 TYR B N 1
ATOM 4963 C CA . TYR B 1 172 ? 0.015 -23.938 -9.602 1 95.75 172 TYR B CA 1
ATOM 4964 C C . TYR B 1 172 ? -0.412 -24.875 -8.477 1 95.75 172 TYR B C 1
ATOM 4966 O O . TYR B 1 172 ? -0.864 -26 -8.734 1 95.75 172 TYR B O 1
ATOM 4974 N N . GLY B 1 173 ? -0.214 -24.438 -7.242 1 96.94 173 GLY B N 1
ATOM 4975 C CA . GLY B 1 173 ? -0.687 -25.203 -6.094 1 96.94 173 GLY B CA 1
ATOM 4976 C C . GLY B 1 173 ? 0.363 -26.125 -5.527 1 96.94 173 GLY B C 1
ATOM 4977 O O . GLY B 1 173 ? 0.117 -26.812 -4.531 1 96.94 173 GLY B O 1
ATOM 4978 N N . THR B 1 174 ? 1.529 -26.156 -6.105 1 97.81 174 THR B N 1
ATOM 4979 C CA . THR B 1 174 ? 2.576 -27.062 -5.629 1 97.81 174 THR B CA 1
ATOM 4980 C C . THR B 1 174 ? 3.289 -26.469 -4.418 1 97.81 174 THR B C 1
ATOM 4982 O O . THR B 1 174 ? 3.465 -25.25 -4.332 1 97.81 174 THR B O 1
ATOM 4985 N N . CYS B 1 175 ? 3.688 -27.328 -3.504 1 98.19 175 CYS B N 1
ATOM 4986 C CA . CYS B 1 175 ? 4.23 -26.875 -2.23 1 98.19 175 CYS B CA 1
ATOM 4987 C C . CYS B 1 175 ? 5.633 -27.422 -2.004 1 98.19 175 CYS B C 1
ATOM 4989 O O . CYS B 1 175 ? 5.934 -28.547 -2.414 1 98.19 175 CYS B O 1
ATOM 4991 N N . ALA B 1 176 ? 6.434 -26.672 -1.384 1 98.19 176 ALA B N 1
ATOM 4992 C CA . ALA B 1 176 ? 7.773 -27.078 -0.975 1 98.19 176 ALA B CA 1
ATOM 4993 C C . ALA B 1 176 ? 7.723 -27.938 0.283 1 98.19 176 ALA B C 1
ATOM 4995 O O . ALA B 1 176 ? 6.719 -27.953 0.997 1 98.19 176 ALA B O 1
ATOM 4996 N N . ASP B 1 177 ? 8.812 -28.719 0.475 1 98.19 177 ASP B N 1
ATOM 4997 C CA . ASP B 1 177 ? 9.008 -29.359 1.771 1 98.19 177 ASP B CA 1
ATOM 4998 C C . ASP B 1 177 ? 9.492 -28.359 2.812 1 98.19 177 ASP B C 1
ATOM 5000 O O . ASP B 1 177 ? 10.664 -28.359 3.191 1 98.19 177 ASP B O 1
ATOM 5004 N N . LEU B 1 178 ? 8.586 -27.594 3.328 1 98.5 178 LEU B N 1
ATOM 5005 C CA . LEU B 1 178 ? 8.922 -26.453 4.184 1 98.5 178 LEU B CA 1
ATOM 5006 C C . LEU B 1 178 ? 9.594 -26.922 5.473 1 98.5 178 LEU B C 1
ATOM 5008 O O . LEU B 1 178 ? 10.477 -26.25 6 1 98.5 178 LEU B O 1
ATOM 5012 N N . GLU B 1 179 ? 9.141 -28.062 6.016 1 98.5 179 GLU B N 1
ATOM 5013 C CA . GLU B 1 179 ? 9.742 -28.578 7.238 1 98.5 179 GLU B CA 1
ATOM 5014 C C . GLU B 1 179 ? 11.227 -28.875 7.047 1 98.5 179 GLU B C 1
ATOM 5016 O O . GLU B 1 179 ? 12.055 -28.453 7.859 1 98.5 179 GLU B O 1
ATOM 5021 N N . ALA B 1 180 ? 11.508 -29.594 5.984 1 98.56 180 ALA B N 1
ATOM 5022 C CA . ALA B 1 180 ? 12.898 -29.922 5.691 1 98.56 180 ALA B CA 1
ATOM 5023 C C . ALA B 1 180 ? 13.711 -28.672 5.387 1 98.56 180 ALA B C 1
ATOM 5025 O O . ALA B 1 180 ? 14.883 -28.562 5.766 1 98.56 180 ALA B O 1
ATOM 5026 N N . ILE B 1 181 ? 13.172 -27.719 4.676 1 98.69 181 ILE B N 1
ATOM 5027 C CA . ILE B 1 181 ? 13.859 -26.484 4.336 1 98.69 181 ILE B CA 1
ATOM 5028 C C . ILE B 1 181 ? 14.117 -25.672 5.605 1 98.69 181 ILE B C 1
ATOM 5030 O O . ILE B 1 181 ? 15.203 -25.109 5.785 1 98.69 181 ILE B O 1
ATOM 5034 N N . ALA B 1 182 ? 13.094 -25.578 6.484 1 98.75 182 ALA B N 1
ATOM 5035 C CA . ALA B 1 182 ? 13.273 -24.891 7.754 1 98.75 182 ALA B CA 1
ATOM 5036 C C . ALA B 1 182 ? 14.391 -25.516 8.578 1 98.75 182 ALA B C 1
ATOM 5038 O O . ALA B 1 182 ? 15.211 -24.812 9.164 1 98.75 182 ALA B O 1
ATOM 5039 N N . GLU B 1 183 ? 14.406 -26.844 8.617 1 98.56 183 GLU B N 1
ATOM 5040 C CA . GLU B 1 183 ? 15.461 -27.547 9.328 1 98.56 183 GLU B CA 1
ATOM 5041 C C . GLU B 1 183 ? 16.844 -27.203 8.766 1 98.56 183 GLU B C 1
ATOM 5043 O O . GLU B 1 183 ? 17.781 -26.984 9.523 1 98.56 183 GLU B O 1
ATOM 5048 N N . ALA B 1 184 ? 16.938 -27.219 7.453 1 98.56 184 ALA B N 1
ATOM 5049 C CA . ALA B 1 184 ? 18.203 -26.859 6.801 1 98.56 184 ALA B CA 1
ATOM 5050 C C . ALA B 1 184 ? 18.656 -25.469 7.188 1 98.56 184 ALA B C 1
ATOM 5052 O O . ALA B 1 184 ? 19.828 -25.234 7.492 1 98.56 184 ALA B O 1
ATOM 5053 N N . CYS B 1 185 ? 17.75 -24.5 7.164 1 98.75 185 CYS B N 1
ATOM 5054 C CA . CYS B 1 185 ? 18.047 -23.125 7.512 1 98.75 185 CYS B CA 1
ATOM 5055 C C . CYS B 1 185 ? 18.484 -23.016 8.969 1 98.75 185 CYS B C 1
ATOM 5057 O O . CYS B 1 185 ? 19.5 -22.391 9.273 1 98.75 185 CYS B O 1
ATOM 5059 N N . HIS B 1 186 ? 17.766 -23.656 9.867 1 98.62 186 HIS B N 1
ATOM 5060 C CA . HIS B 1 186 ? 18.016 -23.562 11.297 1 98.62 186 HIS B CA 1
ATOM 5061 C C . HIS B 1 186 ? 19.328 -24.234 11.672 1 98.62 186 HIS B C 1
ATOM 5063 O O . HIS B 1 186 ? 20.031 -23.797 12.586 1 98.62 186 HIS B O 1
ATOM 5069 N N . ALA B 1 187 ? 19.578 -25.328 10.984 1 98.25 187 ALA B N 1
ATOM 5070 C CA . ALA B 1 187 ? 20.875 -25.984 11.195 1 98.25 187 ALA B CA 1
ATOM 5071 C C . ALA B 1 187 ? 22.031 -25.047 10.898 1 98.25 187 ALA B C 1
ATOM 5073 O O . ALA B 1 187 ? 23.094 -25.141 11.516 1 98.25 187 ALA B O 1
ATOM 5074 N N . ALA B 1 188 ? 21.844 -24.125 10.008 1 98.25 188 ALA B N 1
ATOM 5075 C CA . ALA B 1 188 ? 22.859 -23.141 9.648 1 98.25 188 ALA B CA 1
ATOM 5076 C C . ALA B 1 188 ? 22.688 -21.859 10.453 1 98.25 188 ALA B C 1
ATOM 5078 O O . ALA B 1 188 ? 23.391 -20.875 10.234 1 98.25 188 ALA B O 1
ATOM 5079 N N . GLY B 1 189 ? 21.719 -21.812 11.391 1 98.25 189 GLY B N 1
ATOM 5080 C CA . GLY B 1 189 ? 21.438 -20.641 12.211 1 98.25 189 GLY B CA 1
ATOM 5081 C C . GLY B 1 189 ? 20.812 -19.5 11.438 1 98.25 189 GLY B C 1
ATOM 5082 O O . GLY B 1 189 ? 21.031 -18.344 11.75 1 98.25 189 GLY B O 1
ATOM 5083 N N . LYS B 1 190 ? 20.109 -19.797 10.367 1 98.69 190 LYS B N 1
ATOM 5084 C CA . LYS B 1 190 ? 19.547 -18.781 9.484 1 98.69 190 LYS B CA 1
ATOM 5085 C C . LYS B 1 190 ? 18.016 -18.859 9.484 1 98.69 190 LYS B C 1
ATOM 5087 O O . LYS B 1 190 ? 17.438 -19.938 9.641 1 98.69 190 LYS B O 1
ATOM 5092 N N . PRO B 1 191 ? 17.312 -17.672 9.359 1 98.88 191 PRO B N 1
ATOM 5093 C CA . PRO B 1 191 ? 15.852 -17.688 9.297 1 98.88 191 PRO B CA 1
ATOM 5094 C C . PRO B 1 191 ? 15.328 -18.078 7.918 1 98.88 191 PRO B C 1
ATOM 5096 O O . PRO B 1 191 ? 16.016 -17.906 6.914 1 98.88 191 PRO B O 1
ATOM 5099 N N . LEU B 1 192 ? 14.086 -18.578 7.895 1 98.94 192 LEU B N 1
ATOM 5100 C CA . LEU B 1 192 ? 13.359 -18.891 6.672 1 98.94 192 LEU B CA 1
ATOM 5101 C C . LEU B 1 192 ? 12.141 -17.984 6.52 1 98.94 192 LEU B C 1
ATOM 5103 O O . LEU B 1 192 ? 11.289 -17.922 7.406 1 98.94 192 LEU B O 1
ATOM 5107 N N . ILE B 1 193 ? 12.094 -17.25 5.43 1 98.88 193 ILE B N 1
ATOM 5108 C CA . ILE B 1 193 ? 10.914 -16.5 5.008 1 98.88 193 ILE B CA 1
ATOM 5109 C C . ILE B 1 193 ? 10.117 -17.312 4 1 98.88 193 ILE B C 1
ATOM 5111 O O . ILE B 1 193 ? 10.672 -17.812 3.023 1 98.88 193 ILE B O 1
ATOM 5115 N N . VAL B 1 194 ? 8.852 -17.422 4.199 1 98.88 194 VAL B N 1
ATOM 5116 C CA . VAL B 1 194 ? 8.008 -18.125 3.236 1 98.88 194 VAL B CA 1
ATOM 5117 C C . VAL B 1 194 ? 6.996 -17.156 2.635 1 98.88 194 VAL B C 1
ATOM 5119 O O . VAL B 1 194 ? 6.18 -16.578 3.355 1 98.88 194 VAL B O 1
ATOM 5122 N N . ASP B 1 195 ? 7.141 -16.953 1.338 1 98.56 195 ASP B N 1
ATOM 5123 C CA . ASP B 1 195 ? 6.059 -16.328 0.596 1 98.56 195 ASP B CA 1
ATOM 5124 C C . ASP B 1 195 ? 4.906 -17.297 0.36 1 98.56 195 ASP B C 1
ATOM 5126 O O . ASP B 1 195 ? 4.898 -18.031 -0.629 1 98.56 195 ASP B O 1
ATOM 5130 N N . GLU B 1 196 ? 3.979 -17.219 1.195 1 98.56 196 GLU B N 1
ATOM 5131 C CA . GLU B 1 196 ? 2.805 -18.094 1.177 1 98.56 196 GLU B CA 1
ATOM 5132 C C . GLU B 1 196 ? 1.553 -17.312 0.771 1 98.56 196 GLU B C 1
ATOM 5134 O O . GLU B 1 196 ? 0.493 -17.484 1.379 1 98.56 196 GLU B O 1
ATOM 5139 N N . ALA B 1 197 ? 1.728 -16.469 -0.218 1 97.56 197 ALA B N 1
ATOM 5140 C CA . ALA B 1 197 ? 0.633 -15.617 -0.663 1 97.56 197 ALA B CA 1
ATOM 5141 C C . ALA B 1 197 ? -0.614 -16.438 -0.981 1 97.56 197 ALA B C 1
ATOM 5143 O O . ALA B 1 197 ? -1.738 -15.977 -0.771 1 97.56 197 ALA B O 1
ATOM 5144 N N . TRP B 1 198 ? -0.491 -17.641 -1.416 1 97.56 198 TRP B N 1
ATOM 5145 C CA . TRP B 1 198 ? -1.604 -18.469 -1.858 1 97.56 198 TRP B CA 1
ATOM 5146 C C . TRP B 1 198 ? -2.033 -19.438 -0.758 1 97.56 198 TRP B C 1
ATOM 5148 O O . TRP B 1 198 ? -2.773 -20.391 -1.013 1 97.56 198 TRP B O 1
ATOM 5158 N N . GLY B 1 199 ? -1.606 -19.25 0.476 1 98 199 GLY B N 1
ATOM 5159 C CA . GLY B 1 199 ? -1.801 -20.297 1.466 1 98 199 GLY B CA 1
ATOM 5160 C C . GLY B 1 199 ? -2.582 -19.828 2.68 1 98 199 GLY B C 1
ATOM 5161 O O . GLY B 1 199 ? -2.457 -20.406 3.764 1 98 199 GLY B O 1
ATOM 5162 N N . ALA B 1 200 ? -3.412 -18.812 2.582 1 97.56 200 ALA B N 1
ATOM 5163 C CA . ALA B 1 200 ? -4.125 -18.266 3.732 1 97.56 200 ALA B CA 1
ATOM 5164 C C . ALA B 1 200 ? -5.012 -19.312 4.387 1 97.56 200 ALA B C 1
ATOM 5166 O O . ALA B 1 200 ? -5.23 -19.281 5.598 1 97.56 200 ALA B O 1
ATOM 5167 N N . HIS B 1 201 ? -5.492 -20.25 3.641 1 98.25 201 HIS B N 1
ATOM 5168 C CA . HIS B 1 201 ? -6.465 -21.234 4.102 1 98.25 201 HIS B CA 1
ATOM 5169 C C . HIS B 1 201 ? -5.77 -22.438 4.73 1 98.25 201 HIS B C 1
ATOM 5171 O O . HIS B 1 201 ? -6.402 -23.234 5.43 1 98.25 201 HIS B O 1
ATOM 5177 N N . LEU B 1 202 ? -4.527 -22.594 4.598 1 98.44 202 LEU B N 1
ATOM 5178 C CA . LEU B 1 202 ? -3.797 -23.828 4.875 1 98.44 202 LEU B CA 1
ATOM 5179 C C . LEU B 1 202 ? -3.891 -24.203 6.352 1 98.44 202 LEU B C 1
ATOM 5181 O O . LEU B 1 202 ? -4.047 -25.375 6.691 1 98.44 202 LEU B O 1
ATOM 5185 N N . PRO B 1 203 ? -3.855 -23.234 7.293 1 97.62 203 PRO B N 1
ATOM 5186 C CA . PRO B 1 203 ? -3.84 -23.594 8.711 1 97.62 203 PRO B CA 1
ATOM 5187 C C . PRO B 1 203 ? -5.172 -24.172 9.188 1 97.62 203 PRO B C 1
ATOM 5189 O O . PRO B 1 203 ? -5.258 -24.703 10.297 1 97.62 203 PRO B O 1
ATOM 5192 N N . PHE B 1 204 ? -6.199 -24.203 8.391 1 98.06 204 PHE B N 1
ATOM 5193 C CA . PHE B 1 204 ? -7.531 -24.375 8.961 1 98.06 204 PHE B CA 1
ATOM 5194 C C . PHE B 1 204 ? -8.117 -25.719 8.562 1 98.06 204 PHE B C 1
ATOM 5196 O O . PHE B 1 204 ? -9.312 -25.969 8.75 1 98.06 204 PHE B O 1
ATOM 5203 N N . HIS B 1 205 ? -7.316 -26.609 8.008 1 97.81 205 HIS B N 1
ATOM 5204 C CA . HIS B 1 205 ? -7.797 -27.953 7.699 1 97.81 205 HIS B CA 1
ATOM 5205 C C . HIS B 1 205 ? -6.641 -28.922 7.562 1 97.81 205 HIS B C 1
ATOM 5207 O O . HIS B 1 205 ? -5.66 -28.641 6.867 1 97.81 205 HIS B O 1
ATOM 5213 N N . PRO B 1 206 ? -6.723 -30.062 8.086 1 96.62 206 PRO B N 1
ATOM 5214 C CA . PRO B 1 206 ? -5.602 -31 8.102 1 96.62 206 PRO B CA 1
ATOM 5215 C C . PRO B 1 206 ? -5.367 -31.656 6.742 1 96.62 206 PRO B C 1
ATOM 5217 O O . PRO B 1 206 ? -4.293 -32.219 6.5 1 96.62 206 PRO B O 1
ATOM 5220 N N . ARG B 1 207 ? -6.383 -31.625 5.812 1 96.88 207 ARG B N 1
ATOM 5221 C CA . ARG B 1 207 ? -6.215 -32.219 4.492 1 96.88 207 ARG B CA 1
ATOM 5222 C C . ARG B 1 207 ? -5.492 -31.266 3.549 1 96.88 207 ARG B C 1
ATOM 5224 O O . ARG B 1 207 ? -5.109 -31.656 2.441 1 96.88 207 ARG B O 1
ATOM 5231 N N . LEU B 1 208 ? -5.289 -30.062 4.012 1 98.12 208 LEU B N 1
ATOM 5232 C CA . LEU B 1 208 ? -4.535 -29.094 3.227 1 98.12 208 LEU B CA 1
ATOM 5233 C C . LEU B 1 208 ? -3.037 -29.234 3.492 1 98.12 208 LEU B C 1
ATOM 5235 O O . LEU B 1 208 ? -2.633 -29.812 4.496 1 98.12 208 LEU B O 1
ATOM 5239 N N . PRO B 1 209 ? -2.207 -28.688 2.553 1 97.94 209 PRO B N 1
ATOM 5240 C CA . PRO B 1 209 ? -0.76 -28.766 2.768 1 97.94 209 PRO B CA 1
ATOM 5241 C C . PRO B 1 209 ? -0.327 -28.109 4.078 1 97.94 209 PRO B C 1
ATOM 5243 O O . PRO B 1 209 ? -1.036 -27.25 4.609 1 97.94 209 PRO B O 1
ATOM 5246 N N . ARG B 1 210 ? 0.824 -28.562 4.516 1 95.75 210 ARG B N 1
ATOM 5247 C CA . ARG B 1 210 ? 1.376 -28.016 5.75 1 95.75 210 ARG B CA 1
ATOM 5248 C C . ARG B 1 210 ? 1.674 -26.516 5.609 1 95.75 210 ARG B C 1
ATOM 5250 O O . ARG B 1 210 ? 2.293 -26.094 4.633 1 95.75 210 ARG B O 1
ATOM 5257 N N . TRP B 1 211 ? 1.161 -25.812 6.512 1 95.25 211 TRP B N 1
ATOM 5258 C CA . TRP B 1 211 ? 1.386 -24.375 6.41 1 95.25 211 TRP B CA 1
ATOM 5259 C C . TRP B 1 211 ? 2.711 -23.969 7.055 1 95.25 211 TRP B C 1
ATOM 5261 O O . TRP B 1 211 ? 3.311 -24.766 7.785 1 95.25 211 TRP B O 1
ATOM 5271 N N . ALA B 1 212 ? 3.221 -22.812 6.82 1 97.81 212 ALA B N 1
ATOM 5272 C CA . ALA B 1 212 ? 4.602 -22.375 7.02 1 97.81 212 ALA B CA 1
ATOM 5273 C C . ALA B 1 212 ? 4.949 -22.312 8.5 1 97.81 212 ALA B C 1
ATOM 5275 O O . ALA B 1 212 ? 6.02 -22.766 8.914 1 97.81 212 ALA B O 1
ATOM 5276 N N . MET B 1 213 ? 4.062 -21.734 9.344 1 97.62 213 MET B N 1
ATOM 5277 C CA . MET B 1 213 ? 4.371 -21.594 10.766 1 97.62 213 MET B CA 1
ATOM 5278 C C . MET B 1 213 ? 4.5 -22.969 11.422 1 97.62 213 MET B C 1
ATOM 5280 O O . MET B 1 213 ? 5.422 -23.203 12.211 1 97.62 213 MET B O 1
ATOM 5284 N N . ASP B 1 214 ? 3.658 -23.891 11.031 1 97.12 214 ASP B N 1
ATOM 5285 C CA . ASP B 1 214 ? 3.727 -25.25 11.547 1 97.12 214 ASP B CA 1
ATOM 5286 C C . ASP B 1 214 ? 4.988 -25.969 11.07 1 97.12 214 ASP B C 1
ATOM 5288 O O . ASP B 1 214 ? 5.504 -26.859 11.75 1 97.12 214 ASP B O 1
ATOM 5292 N N . ALA B 1 215 ? 5.434 -25.578 9.945 1 98.06 215 ALA B N 1
ATOM 5293 C CA . ALA B 1 215 ? 6.602 -26.203 9.344 1 98.06 215 ALA B CA 1
ATOM 5294 C C . ALA B 1 215 ? 7.895 -25.625 9.914 1 98.06 215 ALA B C 1
ATOM 5296 O O . ALA B 1 215 ? 8.984 -26.109 9.609 1 98.06 215 ALA B O 1
ATOM 5297 N N . GLY B 1 216 ? 7.793 -24.578 10.68 1 98.19 216 GLY B N 1
ATOM 5298 C CA . GLY B 1 216 ? 8.969 -24.062 11.359 1 98.19 216 GLY B CA 1
ATOM 5299 C C . GLY B 1 216 ? 9.516 -22.797 10.727 1 98.19 216 GLY B C 1
ATOM 5300 O O . GLY B 1 216 ? 10.562 -22.297 11.141 1 98.19 216 GLY B O 1
ATOM 5301 N N . ALA B 1 217 ? 8.844 -22.234 9.719 1 98.69 217 ALA B N 1
ATOM 5302 C CA . ALA B 1 217 ? 9.305 -20.984 9.109 1 98.69 217 ALA B CA 1
ATOM 5303 C C . ALA B 1 217 ? 9.352 -19.859 10.133 1 98.69 217 ALA B C 1
ATOM 5305 O O . ALA B 1 217 ? 8.594 -19.859 11.109 1 98.69 217 ALA B O 1
ATOM 5306 N N . ASP B 1 218 ? 10.219 -18.891 9.953 1 98.88 218 ASP B N 1
ATOM 5307 C CA . ASP B 1 218 ? 10.383 -17.797 10.891 1 98.88 218 ASP B CA 1
ATOM 5308 C C . ASP B 1 218 ? 9.438 -16.641 10.562 1 98.88 218 ASP B C 1
ATOM 5310 O O . ASP B 1 218 ? 8.938 -15.961 11.461 1 98.88 218 ASP B O 1
ATOM 5314 N N . VAL B 1 219 ? 9.25 -16.344 9.297 1 98.81 219 VAL B N 1
ATOM 5315 C CA . VAL B 1 219 ? 8.289 -15.359 8.812 1 98.81 219 VAL B CA 1
ATOM 5316 C C . VAL B 1 219 ? 7.469 -15.961 7.672 1 98.81 219 VAL B C 1
ATOM 5318 O O . VAL B 1 219 ? 8.008 -16.641 6.801 1 98.81 219 VAL B O 1
ATOM 5321 N N . CYS B 1 220 ? 6.195 -15.727 7.711 1 98.69 220 CYS B N 1
ATOM 5322 C CA . CYS B 1 220 ? 5.285 -16.188 6.668 1 98.69 220 CYS B CA 1
ATOM 5323 C C . CYS B 1 220 ? 4.352 -15.062 6.227 1 98.69 220 CYS B C 1
ATOM 5325 O O . CYS B 1 220 ? 3.727 -14.406 7.062 1 98.69 220 CYS B O 1
ATOM 5327 N N . VAL B 1 221 ? 4.293 -14.836 4.934 1 98.62 221 VAL B N 1
ATOM 5328 C CA . VAL B 1 221 ? 3.416 -13.797 4.391 1 98.62 221 VAL B CA 1
ATOM 5329 C C . VAL B 1 221 ? 2.254 -14.445 3.641 1 98.62 221 VAL B C 1
ATOM 5331 O O . VAL B 1 221 ? 2.465 -15.289 2.762 1 98.62 221 VAL B O 1
ATOM 5334 N N . THR B 1 222 ? 1.04 -14.031 3.93 1 98.25 222 THR B N 1
ATOM 5335 C CA . THR B 1 222 ? -0.122 -14.594 3.252 1 98.25 222 THR B CA 1
ATOM 5336 C C . THR B 1 222 ? -1.008 -13.484 2.688 1 98.25 222 THR B C 1
ATOM 5338 O O . THR B 1 222 ? -1.081 -12.391 3.254 1 98.25 222 THR B O 1
ATOM 5341 N N . SER B 1 223 ? -1.573 -13.75 1.554 1 97.88 223 SER B N 1
ATOM 5342 C CA . SER B 1 223 ? -2.631 -12.914 0.99 1 97.88 223 SER B CA 1
ATOM 5343 C C . SER B 1 223 ? -4.012 -13.453 1.352 1 97.88 223 SER B C 1
ATOM 5345 O O . SER B 1 223 ? -4.5 -14.398 0.724 1 97.88 223 SER B O 1
ATOM 5347 N N . VAL B 1 224 ? -4.699 -12.805 2.191 1 98.19 224 VAL B N 1
ATOM 5348 C CA . VAL B 1 224 ? -5.98 -13.32 2.666 1 98.19 224 VAL B CA 1
ATOM 5349 C C . VAL B 1 224 ? -7.047 -13.117 1.592 1 98.19 224 VAL B C 1
ATOM 5351 O O . VAL B 1 224 ? -8.016 -13.883 1.516 1 98.19 224 VAL B O 1
ATOM 5354 N N . HIS B 1 225 ? -6.84 -12.141 0.706 1 97.88 225 HIS B N 1
ATOM 5355 C CA . HIS B 1 225 ? -7.812 -11.898 -0.352 1 97.88 225 HIS B CA 1
ATOM 5356 C C . HIS B 1 225 ? -7.746 -12.984 -1.424 1 97.88 225 HIS B C 1
ATOM 5358 O O . HIS B 1 225 ? -8.664 -13.109 -2.238 1 97.88 225 HIS B O 1
ATOM 5364 N N . LYS B 1 226 ? -6.652 -13.758 -1.521 1 97.44 226 LYS B N 1
ATOM 5365 C CA . LYS B 1 226 ? -6.512 -14.734 -2.596 1 97.44 226 LYS B CA 1
ATOM 5366 C C . LYS B 1 226 ? -7.262 -16.016 -2.268 1 97.44 226 LYS B C 1
ATOM 5368 O O . LYS B 1 226 ? -8.109 -16.469 -3.041 1 97.44 226 LYS B O 1
ATOM 5373 N N . MET B 1 227 ? -7 -16.578 -1.067 1 97.69 227 MET B N 1
ATOM 5374 C CA . MET B 1 227 ? -7.574 -17.891 -0.74 1 97.69 227 MET B CA 1
ATOM 5375 C C . MET B 1 227 ? -8.508 -17.781 0.459 1 97.69 227 MET B C 1
ATOM 5377 O O . MET B 1 227 ? -9.203 -18.734 0.797 1 97.69 227 MET B O 1
ATOM 5381 N N . GLY B 1 228 ? -8.492 -16.625 1.137 1 97.31 228 GLY B N 1
ATOM 5382 C CA . GLY B 1 228 ? -9.422 -16.359 2.217 1 97.31 228 GLY B CA 1
ATOM 5383 C C . GLY B 1 228 ? -10.562 -15.453 1.805 1 97.31 228 GLY B C 1
ATOM 5384 O O . GLY B 1 228 ? -10.938 -15.414 0.631 1 97.31 228 GLY B O 1
ATOM 5385 N N . SER B 1 229 ? -11.234 -14.82 2.799 1 97.88 229 SER B N 1
ATOM 5386 C CA . SER B 1 229 ? -12.383 -13.961 2.51 1 97.88 229 SER B CA 1
ATOM 5387 C C . SER B 1 229 ? -12.078 -12.5 2.836 1 97.88 229 SER B C 1
ATOM 5389 O O . SER B 1 229 ? -12.969 -11.75 3.23 1 97.88 229 SER B O 1
ATOM 5391 N N . GLY B 1 230 ? -10.805 -12.141 2.816 1 97.94 230 GLY B N 1
ATOM 5392 C CA . GLY B 1 230 ? -10.461 -10.734 2.924 1 97.94 230 GLY B CA 1
ATOM 5393 C C . GLY B 1 230 ? -10.773 -9.938 1.669 1 97.94 230 GLY B C 1
ATOM 5394 O O . GLY B 1 230 ? -11.258 -10.5 0.682 1 97.94 230 GLY B O 1
ATOM 5395 N N . LEU B 1 231 ? -10.508 -8.617 1.726 1 98.31 231 LEU B N 1
ATOM 5396 C CA . LEU B 1 231 ? -10.656 -7.75 0.564 1 98.31 231 LEU B CA 1
ATOM 5397 C C . LEU B 1 231 ? -9.344 -7.66 -0.214 1 98.31 231 LEU B C 1
ATOM 5399 O O . LEU B 1 231 ? -8.281 -7.969 0.319 1 98.31 231 LEU B O 1
ATOM 5403 N N . GLU B 1 232 ? -9.469 -7.242 -1.494 1 97.62 232 GLU B N 1
ATOM 5404 C CA . GLU B 1 232 ? -8.25 -7.016 -2.271 1 97.62 232 GLU B CA 1
ATOM 5405 C C . GLU B 1 232 ? -7.238 -6.188 -1.488 1 97.62 232 GLU B C 1
ATOM 5407 O O . GLU B 1 232 ? -7.613 -5.25 -0.78 1 97.62 232 GLU B O 1
ATOM 5412 N N . GLN B 1 233 ? -5.969 -6.539 -1.523 1 96.56 233 GLN B N 1
ATOM 5413 C CA . GLN B 1 233 ? -4.836 -5.891 -0.876 1 96.56 233 GLN B CA 1
ATOM 5414 C C . GLN B 1 233 ? -4.691 -6.348 0.573 1 96.56 233 GLN B C 1
ATOM 5416 O O . GLN B 1 233 ? -3.809 -5.879 1.293 1 96.56 233 GLN B O 1
ATOM 5421 N N . SER B 1 234 ? -5.562 -7.223 1.047 1 97.88 234 SER B N 1
ATOM 5422 C CA . SER B 1 234 ? -5.43 -7.699 2.422 1 97.88 234 SER B CA 1
ATOM 5423 C C . SER B 1 234 ? -4.293 -8.703 2.553 1 97.88 234 SER B C 1
ATOM 5425 O O . SER B 1 234 ? -4.242 -9.695 1.819 1 97.88 234 SER B O 1
ATOM 5427 N N . SER B 1 235 ? -3.432 -8.445 3.457 1 97.62 235 SER B N 1
ATOM 5428 C CA . SER B 1 235 ? -2.279 -9.305 3.709 1 97.62 235 SER B CA 1
ATOM 5429 C C . SER B 1 235 ? -1.983 -9.406 5.203 1 97.62 235 SER B C 1
ATOM 5431 O O . SER B 1 235 ? -2.352 -8.523 5.977 1 97.62 235 SER B O 1
ATOM 5433 N N . VAL B 1 236 ? -1.438 -10.539 5.594 1 97.62 236 VAL B N 1
ATOM 5434 C CA . VAL B 1 236 ? -0.953 -10.766 6.953 1 97.62 236 VAL B CA 1
ATOM 5435 C C . VAL B 1 236 ? 0.455 -11.352 6.906 1 97.62 236 VAL B C 1
ATOM 5437 O O . VAL B 1 236 ? 0.775 -12.141 6.012 1 97.62 236 VAL B O 1
ATOM 5440 N N . PHE B 1 237 ? 1.299 -10.922 7.707 1 96.81 237 PHE B N 1
ATOM 5441 C CA . PHE B 1 237 ? 2.547 -11.664 7.852 1 96.81 237 PHE B CA 1
ATOM 5442 C C . PHE B 1 237 ? 2.787 -12.039 9.312 1 96.81 237 PHE B C 1
ATOM 5444 O O . PHE B 1 237 ? 2.518 -11.242 10.211 1 96.81 237 PHE B O 1
ATOM 5451 N N . HIS B 1 238 ? 3.145 -13.281 9.5 1 98.38 238 HIS B N 1
ATOM 5452 C CA . HIS B 1 238 ? 3.326 -13.961 10.781 1 98.38 238 HIS B CA 1
ATOM 5453 C C . HIS B 1 238 ? 4.805 -14.109 11.117 1 98.38 238 HIS B C 1
ATOM 5455 O O . HIS B 1 238 ? 5.633 -14.312 10.227 1 98.38 238 HIS B O 1
ATOM 5461 N N . LEU B 1 239 ? 5.094 -13.938 12.375 1 98.75 239 LEU B N 1
ATOM 5462 C CA . LEU B 1 239 ? 6.461 -14.031 12.883 1 98.75 239 LEU B CA 1
ATOM 5463 C C . LEU B 1 239 ? 6.539 -15.016 14.047 1 98.75 239 LEU B C 1
ATOM 5465 O O . LEU B 1 239 ? 5.664 -15.031 14.914 1 98.75 239 LEU B O 1
ATOM 5469 N N . GLN B 1 240 ? 7.488 -15.906 14.086 1 98.25 240 GLN B N 1
ATOM 5470 C CA . GLN B 1 240 ? 7.781 -16.766 15.234 1 98.25 240 GLN B CA 1
ATOM 5471 C C . GLN B 1 240 ? 9.281 -16.984 15.383 1 98.25 240 GLN B C 1
ATOM 5473 O O . GLN B 1 240 ? 10.047 -16.734 14.453 1 98.25 240 GLN B O 1
ATOM 5478 N N . GLY B 1 241 ? 9.719 -17.406 16.594 1 97.31 241 GLY B N 1
ATOM 5479 C CA . GLY B 1 241 ? 11.117 -17.656 16.859 1 97.31 241 GLY B CA 1
ATOM 5480 C C . GLY B 1 241 ? 11.914 -16.391 17.141 1 97.31 241 GLY B C 1
ATOM 5481 O O . GLY B 1 241 ? 11.336 -15.328 17.344 1 97.31 241 GLY B O 1
ATOM 5482 N N . ASP B 1 242 ? 13.273 -16.5 17.188 1 96.94 242 ASP B N 1
ATOM 5483 C CA . ASP B 1 242 ? 14.102 -15.383 17.625 1 96.94 242 ASP B CA 1
ATOM 5484 C C . ASP B 1 242 ? 15.141 -15.016 16.578 1 96.94 242 ASP B C 1
ATOM 5486 O O . ASP B 1 242 ? 16.062 -14.227 16.844 1 96.94 242 ASP B O 1
ATOM 5490 N N . LEU B 1 243 ? 14.961 -15.586 15.438 1 98.31 243 LEU B N 1
ATOM 5491 C CA . LEU B 1 243 ? 15.969 -15.336 14.422 1 98.31 243 LEU B CA 1
ATOM 5492 C C . LEU B 1 243 ? 15.68 -14.039 13.672 1 98.31 243 LEU B C 1
ATOM 5494 O O . LEU B 1 243 ? 16.562 -13.477 13.023 1 98.31 243 LEU B O 1
ATOM 5498 N N . VAL B 1 244 ? 14.477 -13.562 13.695 1 97.94 244 VAL B N 1
ATOM 5499 C CA . VAL B 1 244 ? 14.102 -12.289 13.086 1 97.94 244 VAL B CA 1
ATOM 5500 C C . VAL B 1 244 ? 13.617 -11.328 14.172 1 97.94 244 VAL B C 1
ATOM 5502 O O . VAL B 1 244 ? 12.719 -11.664 14.953 1 97.94 244 VAL B O 1
ATOM 5505 N N . ASP B 1 245 ? 14.172 -10.148 14.172 1 95.38 245 ASP B N 1
ATOM 5506 C CA . ASP B 1 245 ? 13.844 -9.148 15.18 1 95.38 245 ASP B CA 1
ATOM 5507 C C . ASP B 1 245 ? 12.461 -8.539 14.922 1 95.38 245 ASP B C 1
ATOM 5509 O O . ASP B 1 245 ? 12.234 -7.949 13.867 1 95.38 245 ASP B O 1
ATOM 5513 N N . ARG B 1 246 ? 11.602 -8.68 15.883 1 95.69 246 ARG B N 1
ATOM 5514 C CA . ARG B 1 246 ? 10.234 -8.195 15.758 1 95.69 246 ARG B CA 1
ATOM 5515 C C . ARG B 1 246 ? 10.195 -6.688 15.547 1 95.69 246 ARG B C 1
ATOM 5517 O O . ARG B 1 246 ? 9.406 -6.188 14.742 1 95.69 246 ARG B O 1
ATOM 5524 N N . THR B 1 247 ? 10.969 -5.926 16.266 1 93.94 247 THR B N 1
ATOM 5525 C CA . THR B 1 247 ? 11.008 -4.469 16.172 1 93.94 247 THR B CA 1
ATOM 5526 C C . THR B 1 247 ? 11.484 -4.035 14.789 1 93.94 247 THR B C 1
ATOM 5528 O O . THR B 1 247 ? 10.922 -3.107 14.195 1 93.94 247 THR B O 1
ATOM 5531 N N . ALA B 1 248 ? 12.477 -4.715 14.305 1 94 248 ALA B N 1
ATOM 5532 C CA . ALA B 1 248 ? 12.969 -4.41 12.969 1 94 248 ALA B CA 1
ATOM 5533 C C . ALA B 1 248 ? 11.891 -4.664 11.914 1 94 248 ALA B C 1
ATOM 5535 O O . ALA B 1 248 ? 11.703 -3.855 11 1 94 248 ALA B O 1
ATOM 5536 N N . LEU B 1 249 ? 11.281 -5.801 12.086 1 96.25 249 LEU B N 1
ATOM 5537 C CA . LEU B 1 249 ? 10.219 -6.141 11.141 1 96.25 249 LEU B CA 1
ATOM 5538 C C . LEU B 1 249 ? 9.125 -5.082 11.148 1 96.25 249 LEU B C 1
ATOM 5540 O O . LEU B 1 249 ? 8.641 -4.668 10.094 1 96.25 249 LEU B O 1
ATOM 5544 N N . LYS B 1 250 ? 8.727 -4.605 12.289 1 95 250 LYS B N 1
ATOM 5545 C CA . LYS B 1 250 ? 7.707 -3.57 12.414 1 95 250 LYS B CA 1
ATOM 5546 C C . LYS B 1 250 ? 8.164 -2.266 11.766 1 95 250 LYS B C 1
ATOM 5548 O O . LYS B 1 250 ? 7.391 -1.618 11.062 1 95 250 LYS B O 1
ATOM 5553 N N . GLN B 1 251 ? 9.359 -1.887 12 1 94.69 251 GLN B N 1
ATOM 5554 C CA . GLN B 1 251 ? 9.883 -0.654 11.422 1 94.69 251 GLN B CA 1
ATOM 5555 C C . GLN B 1 251 ? 9.945 -0.742 9.898 1 94.69 251 GLN B C 1
ATOM 5557 O O . GLN B 1 251 ? 9.719 0.252 9.203 1 94.69 251 GLN B O 1
ATOM 5562 N N . ARG B 1 252 ? 10.289 -1.953 9.398 1 96.25 252 ARG B N 1
ATOM 5563 C CA . ARG B 1 252 ? 10.312 -2.125 7.945 1 96.25 252 ARG B CA 1
ATOM 5564 C C . ARG B 1 252 ? 8.906 -2.086 7.367 1 96.25 252 ARG B C 1
ATOM 5566 O O . ARG B 1 252 ? 8.711 -1.689 6.215 1 96.25 252 ARG B O 1
ATOM 5573 N N . GLU B 1 253 ? 7.988 -2.678 8.078 1 94.81 253 GLU B N 1
ATOM 5574 C CA . GLU B 1 253 ? 6.59 -2.566 7.68 1 94.81 253 GLU B CA 1
ATOM 5575 C C . GLU B 1 253 ? 6.148 -1.107 7.609 1 94.81 253 GLU B C 1
ATOM 5577 O O . GLU B 1 253 ? 5.477 -0.701 6.66 1 94.81 253 GLU B O 1
ATOM 5582 N N . ASP B 1 254 ? 6.562 -0.315 8.57 1 92.62 254 ASP B N 1
ATOM 5583 C CA . ASP B 1 254 ? 6.215 1.103 8.609 1 92.62 254 ASP B CA 1
ATOM 5584 C C . ASP B 1 254 ? 6.852 1.856 7.445 1 92.62 254 ASP B C 1
ATOM 5586 O O . ASP B 1 254 ? 6.262 2.797 6.91 1 92.62 254 ASP B O 1
ATOM 5590 N N . LEU B 1 255 ? 8.008 1.453 7.129 1 93.81 255 LEU B N 1
ATOM 5591 C CA . LEU B 1 255 ? 8.758 2.076 6.047 1 93.81 255 LEU B CA 1
ATOM 5592 C C . LEU B 1 255 ? 8.023 1.914 4.715 1 93.81 255 LEU B C 1
ATOM 5594 O O . LEU B 1 255 ? 8.039 2.82 3.881 1 93.81 255 LEU B O 1
ATOM 5598 N N . LEU B 1 256 ? 7.367 0.783 4.566 1 94.56 256 LEU B N 1
ATOM 5599 C CA . LEU B 1 256 ? 6.82 0.416 3.264 1 94.56 256 LEU B CA 1
ATOM 5600 C C . LEU B 1 256 ? 5.305 0.597 3.238 1 94.56 256 LEU B C 1
ATOM 5602 O O . LEU B 1 256 ? 4.699 0.668 2.166 1 94.56 256 LEU B O 1
ATOM 5606 N N . GLY B 1 257 ? 4.707 0.711 4.344 1 92.06 257 GLY B N 1
ATOM 5607 C CA . GLY B 1 257 ? 3.256 0.764 4.414 1 92.06 257 GLY B CA 1
ATOM 5608 C C . GLY B 1 257 ? 2.703 2.172 4.297 1 92.06 257 GLY B C 1
ATOM 5609 O O . GLY B 1 257 ? 3.461 3.131 4.152 1 92.06 257 GLY B O 1
ATOM 5610 N N . THR B 1 258 ? 1.373 2.217 4.281 1 93.31 258 THR B N 1
ATOM 5611 C CA . THR B 1 258 ? 0.667 3.492 4.25 1 93.31 258 THR B CA 1
ATOM 5612 C C . THR B 1 258 ? 0.41 4.004 5.668 1 93.31 258 THR B C 1
ATOM 5614 O O . THR B 1 258 ? 0.285 3.211 6.605 1 93.31 258 THR B O 1
ATOM 5617 N N . THR B 1 259 ? 0.338 5.324 5.789 1 90.44 259 THR B N 1
ATOM 5618 C CA . THR B 1 259 ? -0.003 5.922 7.074 1 90.44 259 THR B CA 1
ATOM 5619 C C . THR B 1 259 ? -1.515 6.074 7.215 1 90.44 259 THR B C 1
ATOM 5621 O O . THR B 1 259 ? -2.004 6.551 8.242 1 90.44 259 THR B O 1
ATOM 5624 N N . SER B 1 260 ? -2.232 5.691 6.199 1 93.88 260 SER B N 1
ATOM 5625 C CA . SER B 1 260 ? -3.689 5.781 6.203 1 93.88 260 SER B CA 1
ATOM 5626 C C . SER B 1 260 ? -4.328 4.445 5.84 1 93.88 260 SER B C 1
ATOM 5628 O O . SER B 1 260 ? -5.062 4.348 4.855 1 93.88 260 SER B O 1
ATOM 5630 N N . PRO B 1 261 ? -4.191 3.506 6.695 1 95.94 261 PRO B N 1
ATOM 5631 C CA . PRO B 1 261 ? -4.68 2.164 6.363 1 95.94 261 PRO B CA 1
ATOM 5632 C C . PRO B 1 261 ? -6.199 2.094 6.277 1 95.94 261 PRO B C 1
ATOM 5634 O O . PRO B 1 261 ? -6.898 2.846 6.961 1 95.94 261 PRO B O 1
ATOM 5637 N N . SER B 1 262 ? -6.703 1.193 5.516 1 97.69 262 SER B N 1
ATOM 5638 C CA . SER B 1 262 ? -8.133 0.999 5.285 1 97.69 262 SER B CA 1
ATOM 5639 C C . SER B 1 262 ? -8.766 0.199 6.418 1 97.69 262 SER B C 1
ATOM 5641 O O . SER B 1 262 ? -8.398 -0.954 6.656 1 97.69 262 SER B O 1
ATOM 5643 N N . THR B 1 263 ? -9.766 0.706 7.051 1 97.5 263 THR B N 1
ATOM 5644 C CA . THR B 1 263 ? -10.492 -0.006 8.094 1 97.5 263 THR B CA 1
ATOM 5645 C C . THR B 1 263 ? -11.367 -1.104 7.496 1 97.5 263 THR B C 1
ATOM 5647 O O . THR B 1 263 ? -11.648 -2.107 8.156 1 97.5 263 THR B O 1
ATOM 5650 N N . LEU B 1 264 ? -11.773 -0.916 6.215 1 97.94 264 LEU B N 1
ATOM 5651 C CA . LEU B 1 264 ? -12.516 -1.969 5.527 1 97.94 264 LEU B CA 1
ATOM 5652 C C . LEU B 1 264 ? -11.688 -3.246 5.441 1 97.94 264 LEU B C 1
ATOM 5654 O O . LEU B 1 264 ? -12.188 -4.336 5.73 1 97.94 264 LEU B O 1
ATOM 5658 N N . VAL B 1 265 ? -10.43 -3.064 5.074 1 98.19 265 VAL B N 1
ATOM 5659 C CA . VAL B 1 265 ? -9.531 -4.203 4.934 1 98.19 265 VAL B CA 1
ATOM 5660 C C . VAL B 1 265 ? -9.281 -4.832 6.301 1 98.19 265 VAL B C 1
ATOM 5662 O O . VAL B 1 265 ? -9.344 -6.055 6.449 1 98.19 265 VAL B O 1
ATOM 5665 N N . TYR B 1 266 ? -9.031 -3.988 7.328 1 98.56 266 TYR B N 1
ATOM 5666 C CA . TYR B 1 266 ? -8.797 -4.496 8.672 1 98.56 266 TYR B CA 1
ATOM 5667 C C . TYR B 1 266 ? -10 -5.285 9.172 1 98.56 266 TYR B C 1
ATOM 5669 O O . TYR B 1 266 ? -9.844 -6.355 9.766 1 98.56 266 TYR B O 1
ATOM 5677 N N . ALA B 1 267 ? -11.172 -4.766 8.938 1 98.38 267 ALA B N 1
ATOM 5678 C CA . ALA B 1 267 ? -12.398 -5.402 9.406 1 98.38 267 ALA B CA 1
ATOM 5679 C C . ALA B 1 267 ? -12.609 -6.754 8.727 1 98.38 267 ALA B C 1
ATOM 5681 O O . ALA B 1 267 ? -12.992 -7.73 9.375 1 98.38 267 ALA B O 1
ATOM 5682 N N . ALA B 1 268 ? -12.383 -6.777 7.449 1 98.44 268 ALA B N 1
ATOM 5683 C CA . ALA B 1 268 ? -12.531 -8.031 6.711 1 98.44 268 ALA B CA 1
ATOM 5684 C C . ALA B 1 268 ? -11.547 -9.086 7.203 1 98.44 268 ALA B C 1
ATOM 5686 O O . ALA B 1 268 ? -11.891 -10.266 7.305 1 98.44 268 ALA B O 1
ATOM 5687 N N . LEU B 1 269 ? -10.32 -8.68 7.508 1 98.62 269 LEU B N 1
ATOM 5688 C CA . LEU B 1 269 ? -9.312 -9.594 8.031 1 98.62 269 LEU B CA 1
ATOM 5689 C C . LEU B 1 269 ? -9.742 -10.148 9.391 1 98.62 269 LEU B C 1
ATOM 5691 O O . LEU B 1 269 ? -9.625 -11.352 9.633 1 98.62 269 LEU B O 1
ATOM 5695 N N . ASP B 1 270 ? -10.219 -9.242 10.219 1 98.69 270 ASP B N 1
ATOM 5696 C CA . ASP B 1 270 ? -10.664 -9.609 11.562 1 98.69 270 ASP B CA 1
ATOM 5697 C C . ASP B 1 270 ? -11.812 -10.609 11.508 1 98.69 270 ASP B C 1
ATOM 5699 O O . ASP B 1 270 ? -11.789 -11.633 12.188 1 98.69 270 ASP B O 1
ATOM 5703 N N . GLY B 1 271 ? -12.766 -10.32 10.688 1 98.38 271 GLY B N 1
ATOM 5704 C CA . GLY B 1 271 ? -13.914 -11.203 10.531 1 98.38 271 GLY B CA 1
ATOM 5705 C C . GLY B 1 271 ? -13.555 -12.539 9.914 1 98.38 271 GLY B C 1
ATOM 5706 O O . GLY B 1 271 ? -14.117 -13.57 10.281 1 98.38 271 GLY B O 1
ATOM 5707 N N . TRP B 1 272 ? -12.672 -12.555 8.961 1 98.44 272 TRP B N 1
ATOM 5708 C CA . TRP B 1 272 ? -12.227 -13.789 8.32 1 98.44 272 TRP B CA 1
ATOM 5709 C C . TRP B 1 272 ? -11.578 -14.727 9.336 1 98.44 272 TRP B C 1
ATOM 5711 O O . TRP B 1 272 ? -11.844 -15.93 9.336 1 98.44 272 TRP B O 1
ATOM 5721 N N . ARG B 1 273 ? -10.688 -14.133 10.18 1 98.75 273 ARG B N 1
ATOM 5722 C CA . ARG B 1 273 ? -10.055 -14.945 11.211 1 98.75 273 ARG B CA 1
ATOM 5723 C C . ARG B 1 273 ? -11.109 -15.633 12.086 1 98.75 273 ARG B C 1
ATOM 5725 O O . ARG B 1 273 ? -11.023 -16.844 12.328 1 98.75 273 ARG B O 1
ATOM 5732 N N . ARG B 1 274 ? -12.086 -14.875 12.555 1 98.69 274 ARG B N 1
ATOM 5733 C CA . ARG B 1 274 ? -13.133 -15.438 13.414 1 98.69 274 ARG B CA 1
ATOM 5734 C C . ARG B 1 274 ? -13.891 -16.547 12.695 1 98.69 274 ARG B C 1
ATOM 5736 O O . ARG B 1 274 ? -14.156 -17.594 13.281 1 98.69 274 ARG B O 1
ATOM 5743 N N . GLN B 1 275 ? -14.227 -16.344 11.438 1 98.56 275 GLN B N 1
ATOM 5744 C CA . GLN B 1 275 ? -14.922 -17.328 10.625 1 98.56 275 GLN B CA 1
ATOM 5745 C C . GLN B 1 275 ? -14.109 -18.625 10.531 1 98.56 275 GLN B C 1
ATOM 5747 O O . GLN B 1 275 ? -14.648 -19.719 10.672 1 98.56 275 GLN B O 1
ATOM 5752 N N . MET B 1 276 ? -12.844 -18.484 10.273 1 98.44 276 MET B N 1
ATOM 5753 C CA . MET B 1 276 ? -11.984 -19.641 10.047 1 98.44 276 MET B CA 1
ATOM 5754 C C . MET B 1 276 ? -11.789 -20.438 11.328 1 98.44 276 MET B C 1
ATOM 5756 O O . MET B 1 276 ? -11.789 -21.672 11.305 1 98.44 276 MET B O 1
ATOM 5760 N N . VAL B 1 277 ? -11.625 -19.75 12.438 1 98.31 277 VAL B N 1
ATOM 5761 C CA . VAL B 1 277 ? -11.43 -20.453 13.703 1 98.31 277 VAL B CA 1
ATOM 5762 C C . VAL B 1 277 ? -12.703 -21.219 14.062 1 98.31 277 VAL B C 1
ATOM 5764 O O . VAL B 1 277 ? -12.625 -22.359 14.523 1 98.31 277 VAL B O 1
ATOM 5767 N N . GLN B 1 278 ? -13.797 -20.625 13.812 1 98.19 278 GLN B N 1
ATOM 5768 C CA . GLN B 1 278 ? -15.062 -21.203 14.266 1 98.19 278 GLN B CA 1
ATOM 5769 C C . GLN B 1 278 ? -15.578 -22.25 13.273 1 98.19 278 GLN B C 1
ATOM 5771 O O . GLN B 1 278 ? -16.125 -23.266 13.672 1 98.19 278 GLN B O 1
ATOM 5776 N N . HIS B 1 279 ? -15.406 -21.969 11.992 1 98.06 279 HIS B N 1
ATOM 5777 C CA . HIS B 1 279 ? -16.125 -22.75 11 1 98.06 279 HIS B CA 1
ATOM 5778 C C . HIS B 1 279 ? -15.195 -23.281 9.914 1 98.06 279 HIS B C 1
ATOM 5780 O O . HIS B 1 279 ? -15.625 -24.016 9.023 1 98.06 279 HIS B O 1
ATOM 5786 N N . GLY B 1 280 ? -13.938 -22.922 9.984 1 98.06 280 GLY B N 1
ATOM 5787 C CA . GLY B 1 280 ? -12.992 -23.203 8.906 1 98.06 280 GLY B CA 1
ATOM 5788 C C . GLY B 1 280 ? -12.945 -24.672 8.523 1 98.06 280 GLY B C 1
ATOM 5789 O O . GLY B 1 280 ? -12.969 -25 7.336 1 98.06 280 GLY B O 1
ATOM 5790 N N . ARG B 1 281 ? -12.883 -25.531 9.469 1 98.06 281 ARG B N 1
ATOM 5791 C CA . ARG B 1 281 ? -12.766 -26.969 9.188 1 98.06 281 ARG B CA 1
ATOM 5792 C C . ARG B 1 281 ? -13.945 -27.469 8.359 1 98.06 281 ARG B C 1
ATOM 5794 O O . ARG B 1 281 ? -13.758 -28.141 7.344 1 98.06 281 ARG B O 1
ATOM 5801 N N . ALA B 1 282 ? -15.172 -27.141 8.734 1 98.38 282 ALA B N 1
ATOM 5802 C CA . ALA B 1 282 ? -16.359 -27.578 8.016 1 98.38 282 ALA B CA 1
ATOM 5803 C C . ALA B 1 282 ? -16.422 -26.953 6.625 1 98.38 282 ALA B C 1
ATOM 5805 O O . ALA B 1 282 ? -16.797 -27.625 5.656 1 98.38 282 ALA B O 1
ATOM 5806 N N . LEU B 1 283 ? -16.094 -25.703 6.578 1 98.44 283 LEU B N 1
ATOM 5807 C CA . LEU B 1 283 ? -16.109 -25 5.301 1 98.44 283 LEU B CA 1
ATOM 5808 C C . LEU B 1 283 ? -15.148 -25.656 4.312 1 98.44 283 LEU B C 1
ATOM 5810 O O . LEU B 1 283 ? -15.5 -25.875 3.148 1 98.44 283 LEU B O 1
ATOM 5814 N N . TYR B 1 284 ? -13.992 -26.031 4.781 1 98.5 284 TYR B N 1
ATOM 5815 C CA . TYR B 1 284 ? -13 -26.578 3.869 1 98.5 284 TYR B CA 1
ATOM 5816 C C . TYR B 1 284 ? -13.234 -28.062 3.633 1 98.5 284 TYR B C 1
ATOM 5818 O O . TYR B 1 284 ? -12.82 -28.609 2.607 1 98.5 284 TYR B O 1
ATOM 5826 N N . ASP B 1 285 ? -13.93 -28.734 4.57 1 98.56 285 ASP B N 1
ATOM 5827 C CA . ASP B 1 285 ? -14.422 -30.078 4.234 1 98.56 285 ASP B CA 1
ATOM 5828 C C . ASP B 1 285 ? -15.25 -30.047 2.955 1 98.56 285 ASP B C 1
ATOM 5830 O O . ASP B 1 285 ? -15.016 -30.844 2.041 1 98.56 285 ASP B O 1
ATOM 5834 N N . HIS B 1 286 ? -16.141 -29.156 2.953 1 98.31 286 HIS B N 1
ATOM 5835 C CA . HIS B 1 286 ? -17.031 -29.016 1.805 1 98.31 286 HIS B CA 1
ATOM 5836 C C . HIS B 1 286 ? -16.266 -28.625 0.55 1 98.31 286 HIS B C 1
ATOM 5838 O O . HIS B 1 286 ? -16.5 -29.188 -0.525 1 98.31 286 HIS B O 1
ATOM 5844 N N . ALA B 1 287 ? -15.414 -27.672 0.674 1 98.62 287 ALA B N 1
ATOM 5845 C CA . ALA B 1 287 ? -14.641 -27.188 -0.468 1 98.62 287 ALA B CA 1
ATOM 5846 C C . ALA B 1 287 ? -13.773 -28.297 -1.053 1 98.62 287 ALA B C 1
ATOM 5848 O O . ALA B 1 287 ? -13.648 -28.406 -2.273 1 98.62 287 ALA B O 1
ATOM 5849 N N . LEU B 1 288 ? -13.141 -29.062 -0.184 1 98.69 288 LEU B N 1
ATOM 5850 C CA . LEU B 1 288 ? -12.266 -30.141 -0.614 1 98.69 288 LEU B CA 1
ATOM 5851 C C . LEU B 1 288 ? -13.062 -31.25 -1.291 1 98.69 288 LEU B C 1
ATOM 5853 O O . LEU B 1 288 ? -12.625 -31.812 -2.297 1 98.69 288 LEU B O 1
ATOM 5857 N N . ASP B 1 289 ? -14.203 -31.547 -0.732 1 98.62 289 ASP B N 1
ATOM 5858 C CA . ASP B 1 289 ? -15.07 -32.531 -1.369 1 98.62 289 ASP B CA 1
ATOM 5859 C C . ASP B 1 289 ? -15.508 -32.062 -2.756 1 98.62 289 ASP B C 1
ATOM 5861 O O . ASP B 1 289 ? -15.539 -32.844 -3.701 1 98.62 289 ASP B O 1
ATOM 5865 N N . LEU B 1 290 ? -15.875 -30.844 -2.809 1 98.62 290 LEU B N 1
ATOM 5866 C CA . LEU B 1 290 ? -16.25 -30.25 -4.086 1 98.62 290 LEU B CA 1
ATOM 5867 C C . LEU B 1 290 ? -15.102 -30.328 -5.082 1 98.62 290 LEU B C 1
ATOM 5869 O O . LEU B 1 290 ? -15.312 -30.656 -6.254 1 98.62 290 LEU B O 1
ATOM 5873 N N . ALA B 1 291 ? -13.914 -30 -4.676 1 98.62 291 ALA B N 1
ATOM 5874 C CA . ALA B 1 291 ? -12.727 -30.062 -5.527 1 98.62 291 ALA B CA 1
ATOM 5875 C C . ALA B 1 291 ? -12.5 -31.469 -6.047 1 98.62 291 ALA B C 1
ATOM 5877 O O . ALA B 1 291 ? -12.148 -31.656 -7.215 1 98.62 291 ALA B O 1
ATOM 5878 N N . ASP B 1 292 ? -12.672 -32.406 -5.176 1 98.38 292 ASP B N 1
ATOM 5879 C CA . ASP B 1 292 ? -12.523 -33.812 -5.578 1 98.38 292 ASP B CA 1
ATOM 5880 C C . ASP B 1 292 ? -13.508 -34.156 -6.688 1 98.38 292 ASP B C 1
ATOM 5882 O O . ASP B 1 292 ? -13.141 -34.812 -7.668 1 98.38 292 ASP B O 1
ATOM 5886 N N . THR B 1 293 ? -14.703 -33.75 -6.504 1 98.56 293 THR B N 1
ATOM 5887 C CA . THR B 1 293 ? -15.742 -34.031 -7.492 1 98.56 293 THR B CA 1
ATOM 5888 C C . THR B 1 293 ? -15.406 -33.344 -8.82 1 98.56 293 THR B C 1
ATOM 5890 O O . THR B 1 293 ? -15.555 -33.969 -9.883 1 98.56 293 THR B O 1
ATOM 5893 N N . VAL B 1 294 ? -15.016 -32.125 -8.789 1 98.69 294 VAL B N 1
ATOM 5894 C CA . VAL B 1 294 ? -14.672 -31.359 -9.992 1 98.69 294 VAL B CA 1
ATOM 5895 C C . VAL B 1 294 ? -13.523 -32.031 -10.719 1 98.69 294 VAL B C 1
ATOM 5897 O O . VAL B 1 294 ? -13.555 -32.188 -11.945 1 98.69 294 VAL B O 1
ATOM 5900 N N . ARG B 1 295 ? -12.516 -32.438 -10.008 1 98.31 295 ARG B N 1
ATOM 5901 C CA . ARG B 1 295 ? -11.359 -33.094 -10.594 1 98.31 295 ARG B CA 1
ATOM 5902 C C . ARG B 1 295 ? -11.781 -34.375 -11.305 1 98.31 295 ARG B C 1
ATOM 5904 O O . ARG B 1 295 ? -11.344 -34.656 -12.43 1 98.31 295 ARG B O 1
ATOM 5911 N N . GLU B 1 296 ? -12.633 -35.125 -10.664 1 98.25 296 GLU B N 1
ATOM 5912 C CA . GLU B 1 296 ? -13.125 -36.375 -11.25 1 98.25 296 GLU B CA 1
ATOM 5913 C C . GLU B 1 296 ? -13.898 -36.094 -12.539 1 98.25 296 GLU B C 1
ATOM 5915 O O . GLU B 1 296 ? -13.695 -36.781 -13.547 1 98.25 296 GLU B O 1
ATOM 5920 N N . ARG B 1 297 ? -14.719 -35.156 -12.477 1 98.44 297 ARG B N 1
ATOM 5921 C CA . ARG B 1 297 ? -15.594 -34.875 -13.609 1 98.44 297 ARG B CA 1
ATOM 5922 C C . ARG B 1 297 ? -14.805 -34.281 -14.766 1 98.44 297 ARG B C 1
ATOM 5924 O O . ARG B 1 297 ? -15.109 -34.531 -15.93 1 98.44 297 ARG B O 1
ATOM 5931 N N . VAL B 1 298 ? -13.867 -33.438 -14.492 1 98.5 298 VAL B N 1
ATOM 5932 C CA . VAL B 1 298 ? -13.023 -32.875 -15.539 1 98.5 298 VAL B CA 1
ATOM 5933 C C . VAL B 1 298 ? -12.227 -33.969 -16.219 1 98.5 298 VAL B C 1
ATOM 5935 O O . VAL B 1 298 ? -12.07 -33.969 -17.453 1 98.5 298 VAL B O 1
ATOM 5938 N N . GLN B 1 299 ? -11.742 -34.906 -15.438 1 97.69 299 GLN B N 1
ATOM 5939 C CA . GLN B 1 299 ? -10.945 -36 -15.961 1 97.69 299 GLN B CA 1
ATOM 5940 C C . GLN B 1 299 ? -11.75 -36.844 -16.953 1 97.69 299 GLN B C 1
ATOM 5942 O O . GLN B 1 299 ? -11.18 -37.5 -17.828 1 97.69 299 GLN B O 1
ATOM 5947 N N . GLU B 1 300 ? -13.031 -36.781 -16.891 1 97.88 300 GLU B N 1
ATOM 5948 C CA . GLU B 1 300 ? -13.914 -37.562 -17.766 1 97.88 300 GLU B CA 1
ATOM 5949 C C . GLU B 1 300 ? -14.086 -36.875 -19.125 1 97.88 300 GLU B C 1
ATOM 5951 O O . GLU B 1 300 ? -14.555 -37.5 -20.078 1 97.88 300 GLU B O 1
ATOM 5956 N N . LEU B 1 301 ? -13.711 -35.688 -19.188 1 97.81 301 LEU B N 1
ATOM 5957 C CA . LEU B 1 301 ? -13.859 -34.938 -20.438 1 97.81 301 LEU B CA 1
ATOM 5958 C C . LEU B 1 301 ? -12.703 -35.219 -21.391 1 97.81 301 LEU B C 1
ATOM 5960 O O . LEU B 1 301 ? -11.539 -35.062 -21.016 1 97.81 301 LEU B O 1
ATOM 5964 N N . ASP B 1 302 ? -13.047 -35.594 -22.625 1 95.94 302 ASP B N 1
ATOM 5965 C CA . ASP B 1 302 ? -12.031 -35.969 -23.625 1 95.94 302 ASP B CA 1
ATOM 5966 C C . ASP B 1 302 ? -11.125 -34.781 -23.922 1 95.94 302 ASP B C 1
ATOM 5968 O O . ASP B 1 302 ? -11.594 -33.656 -24.125 1 95.94 302 ASP B O 1
ATOM 5972 N N . GLY B 1 303 ? -9.859 -35.062 -23.875 1 96.88 303 GLY B N 1
ATOM 5973 C CA . GLY B 1 303 ? -8.891 -34.062 -24.266 1 96.88 303 GLY B CA 1
ATOM 5974 C C . GLY B 1 303 ? -8.406 -33.219 -23.094 1 96.88 303 GLY B C 1
ATOM 5975 O O . GLY B 1 303 ? -7.523 -32.375 -23.25 1 96.88 303 GLY B O 1
ATOM 5976 N N . LEU B 1 304 ? -8.977 -33.438 -21.922 1 98.44 304 LEU B N 1
ATOM 5977 C CA . LEU B 1 304 ? -8.555 -32.719 -20.734 1 98.44 304 LEU B CA 1
ATOM 5978 C C . LEU B 1 304 ? -7.875 -33.656 -19.734 1 98.44 304 LEU B C 1
ATOM 5980 O O . LEU B 1 304 ? -8.203 -34.844 -19.672 1 98.44 304 LEU B O 1
ATOM 5984 N N . HIS B 1 305 ? -6.898 -33.125 -19.062 1 98.19 305 HIS B N 1
ATOM 5985 C CA . HIS B 1 305 ? -6.262 -33.844 -17.953 1 98.19 305 HIS B CA 1
ATOM 5986 C C . HIS B 1 305 ? -6.082 -32.906 -16.75 1 98.19 305 HIS B C 1
ATOM 5988 O O . HIS B 1 305 ? -5.445 -31.859 -16.844 1 98.19 305 HIS B O 1
ATOM 5994 N N . VAL B 1 306 ? -6.633 -33.281 -15.664 1 98 306 VAL B N 1
ATOM 5995 C CA . VAL B 1 306 ? -6.461 -32.5 -14.438 1 98 306 VAL B CA 1
ATOM 5996 C C . VAL B 1 306 ? -5.203 -32.969 -13.703 1 98 306 VAL B C 1
ATOM 5998 O O . VAL B 1 306 ? -5.082 -34.156 -13.352 1 98 306 VAL B O 1
ATOM 6001 N N . HIS B 1 307 ? -4.262 -32.031 -13.508 1 97.38 307 HIS B N 1
ATOM 6002 C CA . HIS B 1 307 ? -3.039 -32.375 -12.789 1 97.38 307 HIS B CA 1
ATOM 6003 C C . HIS B 1 307 ? -3.326 -32.688 -11.328 1 97.38 307 HIS B C 1
ATOM 6005 O O . HIS B 1 307 ? -4.152 -32.031 -10.695 1 97.38 307 HIS B O 1
ATOM 6011 N N . GLY B 1 308 ? -2.721 -33.781 -10.805 1 96.38 308 GLY B N 1
ATOM 6012 C CA . GLY B 1 308 ? -2.824 -34.156 -9.406 1 96.38 308 GLY B CA 1
ATOM 6013 C C . GLY B 1 308 ? -1.482 -34.469 -8.773 1 96.38 308 GLY B C 1
ATOM 6014 O O . GLY B 1 308 ? -0.435 -34.125 -9.312 1 96.38 308 GLY B O 1
ATOM 6015 N N . ARG B 1 309 ? -1.556 -35.094 -7.633 1 95.94 309 ARG B N 1
ATOM 6016 C CA . ARG B 1 309 ? -0.354 -35.406 -6.867 1 95.94 309 ARG B CA 1
ATOM 6017 C C . ARG B 1 309 ? 0.552 -36.344 -7.645 1 95.94 309 ARG B C 1
ATOM 6019 O O . ARG B 1 309 ? 1.778 -36.25 -7.551 1 95.94 309 ARG B O 1
ATOM 6026 N N . ASP B 1 310 ? -0.05 -37.188 -8.414 1 95.19 310 ASP B N 1
ATOM 6027 C CA . ASP B 1 310 ? 0.73 -38.156 -9.195 1 95.19 310 ASP B CA 1
ATOM 6028 C C . ASP B 1 310 ? 1.582 -37.438 -10.242 1 95.19 310 ASP B C 1
ATOM 6030 O O . ASP B 1 310 ? 2.65 -37.906 -10.617 1 95.19 310 ASP B O 1
ATOM 6034 N N . ASP B 1 311 ? 1.091 -36.312 -10.641 1 96 311 ASP B N 1
ATOM 6035 C CA . ASP B 1 311 ? 1.813 -35.531 -11.641 1 96 311 ASP B CA 1
ATOM 6036 C C . ASP B 1 311 ? 2.83 -34.594 -10.977 1 96 311 ASP B C 1
ATOM 6038 O O . ASP B 1 311 ? 3.961 -34.469 -11.445 1 96 311 ASP B O 1
ATOM 6042 N N . PHE B 1 312 ? 2.402 -33.969 -9.852 1 96.81 312 PHE B N 1
ATOM 6043 C CA . PHE B 1 312 ? 3.129 -32.812 -9.344 1 96.81 312 PHE B CA 1
ATOM 6044 C C . PHE B 1 312 ? 4 -33.219 -8.156 1 96.81 312 PHE B C 1
ATOM 6046 O O . PHE B 1 312 ? 4.898 -32.469 -7.762 1 96.81 312 PHE B O 1
ATOM 6053 N N . CYS B 1 313 ? 3.775 -34.406 -7.547 1 96.44 313 CYS B N 1
ATOM 6054 C CA . CYS B 1 313 ? 4.441 -34.688 -6.285 1 96.44 313 CYS B CA 1
ATOM 6055 C C . CYS B 1 313 ? 5.297 -35.969 -6.414 1 96.44 313 CYS B C 1
ATOM 6057 O O . CYS B 1 313 ? 5.543 -36.656 -5.426 1 96.44 313 CYS B O 1
ATOM 6059 N N . SER B 1 314 ? 5.699 -36.312 -7.582 1 93.06 314 SER B N 1
ATOM 6060 C CA . SER B 1 314 ? 6.652 -37.406 -7.762 1 93.06 314 SER B CA 1
ATOM 6061 C C . SER B 1 314 ? 8.039 -37.031 -7.25 1 93.06 314 SER B C 1
ATOM 6063 O O . SER B 1 314 ? 8.305 -35.844 -7.004 1 93.06 314 SER B O 1
ATOM 6065 N N . PRO B 1 315 ? 8.883 -38 -6.977 1 90.12 315 PRO B N 1
ATOM 6066 C CA . PRO B 1 315 ? 10.227 -37.688 -6.488 1 90.12 315 PRO B CA 1
ATOM 6067 C C . PRO B 1 315 ? 10.938 -36.656 -7.367 1 90.12 315 PRO B C 1
ATOM 6069 O O . PRO B 1 315 ? 10.93 -36.781 -8.594 1 90.12 315 PRO B O 1
ATOM 6072 N N . GLY B 1 316 ? 11.477 -35.688 -6.742 1 91.06 316 GLY B N 1
ATOM 6073 C CA . GLY B 1 316 ? 12.188 -34.656 -7.473 1 91.06 316 GLY B CA 1
ATOM 6074 C C . GLY B 1 316 ? 11.297 -33.5 -7.875 1 91.06 316 GLY B C 1
ATOM 6075 O O . GLY B 1 316 ? 11.734 -32.562 -8.578 1 91.06 316 GLY B O 1
ATOM 6076 N N . HIS B 1 317 ? 10.094 -33.5 -7.457 1 95.5 317 HIS B N 1
ATOM 6077 C CA . HIS B 1 317 ? 9.141 -32.438 -7.77 1 95.5 317 HIS B CA 1
ATOM 6078 C C . HIS B 1 317 ? 8.625 -31.766 -6.5 1 95.5 317 HIS B C 1
ATOM 6080 O O . HIS B 1 317 ? 9.406 -31.453 -5.598 1 95.5 317 HIS B O 1
ATOM 6086 N N . ALA B 1 318 ? 7.406 -31.406 -6.445 1 97.44 318 ALA B N 1
ATOM 6087 C CA . ALA B 1 318 ? 6.828 -30.75 -5.277 1 97.44 318 ALA B CA 1
ATOM 6088 C C . ALA B 1 318 ? 6.582 -31.75 -4.148 1 97.44 318 ALA B C 1
ATOM 6090 O O . ALA B 1 318 ? 6.406 -32.938 -4.395 1 97.44 318 ALA B O 1
ATOM 6091 N N . ALA B 1 319 ? 6.637 -31.266 -2.936 1 97.5 319 ALA B N 1
ATOM 6092 C CA . ALA B 1 319 ? 6.418 -32.125 -1.767 1 97.5 319 ALA B CA 1
ATOM 6093 C C . ALA B 1 319 ? 4.93 -32.375 -1.544 1 97.5 319 ALA B C 1
ATOM 6095 O O . ALA B 1 319 ? 4.551 -33.375 -0.956 1 97.5 319 ALA B O 1
ATOM 6096 N N . ASP B 1 320 ? 4.133 -31.453 -1.899 1 97.69 320 ASP B N 1
ATOM 6097 C CA . ASP B 1 320 ? 2.689 -31.531 -1.705 1 97.69 320 ASP B CA 1
ATOM 6098 C C . ASP B 1 320 ? 1.948 -30.688 -2.736 1 97.69 320 ASP B C 1
ATOM 6100 O O . ASP B 1 320 ? 2.568 -30.078 -3.613 1 97.69 320 ASP B O 1
ATOM 6104 N N . LEU B 1 321 ? 0.62 -30.781 -2.678 1 98.06 321 LEU B N 1
ATOM 6105 C CA . LEU B 1 321 ? -0.237 -30.078 -3.627 1 98.06 321 LEU B CA 1
ATOM 6106 C C . LEU B 1 321 ? -1.493 -29.562 -2.939 1 98.06 321 LEU B C 1
ATOM 6108 O O . LEU B 1 321 ? -2.123 -30.281 -2.158 1 98.06 321 LEU B O 1
ATOM 6112 N N . ASP B 1 322 ? -1.802 -28.25 -3.146 1 98.19 322 ASP B N 1
ATOM 6113 C CA . ASP B 1 322 ? -3.082 -27.703 -2.723 1 98.19 322 ASP B CA 1
ATOM 6114 C C . ASP B 1 322 ? -4.215 -28.172 -3.625 1 98.19 322 ASP B C 1
ATOM 6116 O O . ASP B 1 322 ? -4.305 -27.781 -4.785 1 98.19 322 ASP B O 1
ATOM 6120 N N . PRO B 1 323 ? -5.109 -28.969 -3.141 1 97.56 323 PRO B N 1
ATOM 6121 C CA . PRO B 1 323 ? -6.156 -29.547 -3.988 1 97.56 323 PRO B CA 1
ATOM 6122 C C . PRO B 1 323 ? -7.176 -28.516 -4.461 1 97.56 323 PRO B C 1
ATOM 6124 O O . PRO B 1 323 ? -7.98 -28.812 -5.352 1 97.56 323 PRO B O 1
ATOM 6127 N N . LEU B 1 324 ? -7.156 -27.375 -3.908 1 98.44 324 LEU B N 1
ATOM 6128 C CA . LEU B 1 324 ? -8.148 -26.359 -4.262 1 98.44 324 LEU B CA 1
ATOM 6129 C C . LEU B 1 324 ? -7.723 -25.609 -5.52 1 98.44 324 LEU B C 1
ATOM 6131 O O . LEU B 1 324 ? -8.531 -24.891 -6.121 1 98.44 324 LEU B O 1
ATOM 6135 N N . GLN B 1 325 ? -6.48 -25.781 -5.906 1 97.94 325 GLN B N 1
ATOM 6136 C CA . GLN B 1 325 ? -6.027 -25.312 -7.207 1 97.94 325 GLN B CA 1
ATOM 6137 C C . GLN B 1 325 ? -6.219 -26.375 -8.281 1 97.94 325 GLN B C 1
ATOM 6139 O O . GLN B 1 325 ? -5.422 -27.312 -8.391 1 97.94 325 GLN B O 1
ATOM 6144 N N . VAL B 1 326 ? -7.227 -26.172 -9.109 1 98.5 326 VAL B N 1
ATOM 6145 C CA . VAL B 1 326 ? -7.539 -27.141 -10.148 1 98.5 326 VAL B CA 1
ATOM 6146 C C . VAL B 1 326 ? -6.859 -26.75 -11.453 1 98.5 326 VAL B C 1
ATOM 6148 O O . VAL B 1 326 ? -7.359 -25.891 -12.188 1 98.5 326 VAL B O 1
ATOM 6151 N N . ILE B 1 327 ? -5.766 -27.438 -11.75 1 98.06 327 ILE B N 1
ATOM 6152 C CA . ILE B 1 327 ? -4.961 -27.156 -12.938 1 98.06 327 ILE B CA 1
ATOM 6153 C C . ILE B 1 327 ? -5.285 -28.156 -14.039 1 98.06 327 ILE B C 1
ATOM 6155 O O . ILE B 1 327 ? -5.082 -29.359 -13.867 1 98.06 327 ILE B O 1
ATOM 6159 N N . VAL B 1 328 ? -5.73 -27.672 -15.18 1 98.62 328 VAL B N 1
ATOM 6160 C CA . VAL B 1 328 ? -6.203 -28.547 -16.25 1 98.62 328 VAL B CA 1
ATOM 6161 C C . VAL B 1 328 ? -5.301 -28.391 -17.469 1 98.62 328 VAL B C 1
ATOM 6163 O O . VAL B 1 328 ? -5.207 -27.312 -18.047 1 98.62 328 VAL B O 1
ATOM 6166 N N . ASP B 1 329 ? -4.629 -29.422 -17.844 1 97.88 329 ASP B N 1
ATOM 6167 C CA . ASP B 1 329 ? -3.871 -29.484 -19.094 1 97.88 329 ASP B CA 1
ATOM 6168 C C . ASP B 1 329 ? -4.801 -29.656 -20.281 1 97.88 329 ASP B C 1
ATOM 6170 O O . ASP B 1 329 ? -5.609 -30.578 -20.328 1 97.88 329 ASP B O 1
ATOM 6174 N N . ILE B 1 330 ? -4.691 -28.797 -21.266 1 97.31 330 ILE B N 1
ATOM 6175 C CA . ILE B 1 330 ? -5.586 -28.844 -22.422 1 97.31 330 ILE B CA 1
ATOM 6176 C C . ILE B 1 330 ? -4.77 -29.062 -23.688 1 97.31 330 ILE B C 1
ATOM 6178 O O . ILE B 1 330 ? -5.191 -28.672 -24.781 1 97.31 330 ILE B O 1
ATOM 6182 N N . THR B 1 331 ? -3.574 -29.562 -23.562 1 95.06 331 THR B N 1
ATOM 6183 C CA . THR B 1 331 ? -2.654 -29.75 -24.672 1 95.06 331 THR B CA 1
ATOM 6184 C C . THR B 1 331 ? -3.332 -30.531 -25.797 1 95.06 331 THR B C 1
ATOM 6186 O O . THR B 1 331 ? -3.16 -30.203 -26.984 1 95.06 331 THR B O 1
ATOM 6189 N N . ASP B 1 332 ? -4.078 -31.5 -25.469 1 95.5 332 ASP B N 1
ATOM 6190 C CA . ASP B 1 332 ? -4.68 -32.375 -26.453 1 95.5 332 ASP B CA 1
ATOM 6191 C C . ASP B 1 332 ? -5.773 -31.672 -27.25 1 95.5 332 ASP B C 1
ATOM 6193 O O . ASP B 1 332 ? -6.215 -32.188 -28.281 1 95.5 332 ASP B O 1
ATOM 6197 N N . LEU B 1 333 ? -6.199 -30.578 -26.781 1 96.12 333 LEU B N 1
ATOM 6198 C CA . LEU B 1 333 ? -7.207 -29.828 -27.516 1 96.12 333 LEU B CA 1
ATOM 6199 C C . LEU B 1 333 ? -6.578 -29.047 -28.672 1 96.12 333 LEU B C 1
ATOM 6201 O O . LEU B 1 333 ? -7.281 -28.578 -29.562 1 96.12 333 LEU B O 1
ATOM 6205 N N . GLY B 1 334 ? -5.258 -28.875 -28.688 1 93.94 334 GLY B N 1
ATOM 6206 C CA . GLY B 1 334 ? -4.551 -28.25 -29.781 1 93.94 334 GLY B CA 1
ATOM 6207 C C . GLY B 1 334 ? -4.672 -26.734 -29.781 1 93.94 334 GLY B C 1
ATOM 6208 O O . GLY B 1 334 ? -4.52 -26.094 -30.828 1 93.94 334 GLY B O 1
ATOM 6209 N N . THR B 1 335 ? -5.023 -26.156 -28.719 1 95.12 335 THR B N 1
ATOM 6210 C CA . THR B 1 335 ? -5.094 -24.703 -28.516 1 95.12 335 THR B CA 1
ATOM 6211 C C . THR B 1 335 ? -4.309 -24.297 -27.281 1 95.12 335 THR B C 1
ATOM 6213 O O . THR B 1 335 ? -3.547 -25.094 -26.719 1 95.12 335 THR B O 1
ATOM 6216 N N . THR B 1 336 ? -4.316 -23.016 -26.891 1 95.38 336 THR B N 1
ATOM 6217 C CA . THR B 1 336 ? -3.564 -22.531 -25.734 1 95.38 336 THR B CA 1
ATOM 6218 C C . THR B 1 336 ? -4.504 -22.156 -24.594 1 95.38 336 THR B C 1
ATOM 6220 O O . THR B 1 336 ? -5.695 -21.938 -24.812 1 95.38 336 THR B O 1
ATOM 6223 N N . GLY B 1 337 ? -3.953 -22.203 -23.438 1 96.62 337 GLY B N 1
ATOM 6224 C CA . GLY B 1 337 ? -4.73 -21.734 -22.297 1 96.62 337 GLY B CA 1
ATOM 6225 C C . GLY B 1 337 ? -5.195 -20.297 -22.422 1 96.62 337 GLY B C 1
ATOM 6226 O O . GLY B 1 337 ? -6.258 -19.938 -21.922 1 96.62 337 GLY B O 1
ATOM 6227 N N . TYR B 1 338 ? -4.449 -19.453 -23.188 1 96.06 338 TYR B N 1
ATOM 6228 C CA . TYR B 1 338 ? -4.824 -18.062 -23.406 1 96.06 338 TYR B CA 1
ATOM 6229 C C . TYR B 1 338 ? -6.117 -17.969 -24.203 1 96.06 338 TYR B C 1
ATOM 6231 O O . TYR B 1 338 ? -7.07 -17.312 -23.781 1 96.06 338 TYR B O 1
ATOM 6239 N N . ARG B 1 339 ? -6.145 -18.688 -25.25 1 95.81 339 ARG B N 1
ATOM 6240 C CA . ARG B 1 339 ? -7.312 -18.672 -26.125 1 95.81 339 ARG B CA 1
ATOM 6241 C C . ARG B 1 339 ? -8.516 -19.312 -25.453 1 95.81 339 ARG B C 1
ATOM 6243 O O . ARG B 1 339 ? -9.641 -18.812 -25.562 1 95.81 339 ARG B O 1
ATOM 6250 N N . ALA B 1 340 ? -8.25 -20.406 -24.828 1 97.5 340 ALA B N 1
ATOM 6251 C CA . ALA B 1 340 ? -9.32 -21.109 -24.125 1 97.5 340 ALA B CA 1
ATOM 6252 C C . ALA B 1 340 ? -9.93 -20.234 -23.047 1 97.5 340 ALA B C 1
ATOM 6254 O O . ALA B 1 340 ? -11.156 -20.156 -22.906 1 97.5 340 ALA B O 1
ATOM 6255 N N . GLY B 1 341 ? -9.047 -19.625 -22.203 1 97.25 341 GLY B N 1
ATOM 6256 C CA . GLY B 1 341 ? -9.523 -18.734 -21.156 1 97.25 341 GLY B CA 1
ATOM 6257 C C . GLY B 1 341 ? -10.352 -17.578 -21.688 1 97.25 341 GLY B C 1
ATOM 6258 O O . GLY B 1 341 ? -11.398 -17.25 -21.109 1 97.25 341 GLY B O 1
ATOM 6259 N N . ASP B 1 342 ? -9.883 -16.953 -22.766 1 96.69 342 ASP B N 1
ATOM 6260 C CA . ASP B 1 342 ? -10.617 -15.859 -23.375 1 96.69 342 ASP B CA 1
ATOM 6261 C C . ASP B 1 342 ? -11.984 -16.312 -23.875 1 96.69 342 ASP B C 1
ATOM 6263 O O . ASP B 1 342 ? -12.977 -15.609 -23.703 1 96.69 342 ASP B O 1
ATOM 6267 N N . TRP B 1 343 ? -12.031 -17.422 -24.5 1 97.69 343 TRP B N 1
ATOM 6268 C CA . TRP B 1 343 ? -13.281 -17.953 -25.031 1 97.69 343 TRP B CA 1
ATOM 6269 C C . TRP B 1 343 ? -14.258 -18.266 -23.906 1 97.69 343 TRP B C 1
ATOM 6271 O O . TRP B 1 343 ? -15.445 -17.938 -24 1 97.69 343 TRP B O 1
ATOM 6281 N N . LEU B 1 344 ? -13.797 -18.938 -22.844 1 98.31 344 LEU B N 1
ATOM 6282 C CA . LEU B 1 344 ? -14.641 -19.297 -21.719 1 98.31 344 LEU B CA 1
ATOM 6283 C C . LEU B 1 344 ? -15.219 -18.047 -21.062 1 98.31 344 LEU B C 1
ATOM 6285 O O . LEU B 1 344 ? -16.359 -18.047 -20.609 1 98.31 344 LEU B O 1
ATOM 6289 N N . ARG B 1 345 ? -14.438 -17.016 -20.984 1 97.5 345 ARG B N 1
ATOM 6290 C CA . ARG B 1 345 ? -14.922 -15.758 -20.438 1 97.5 345 ARG B CA 1
ATOM 6291 C C . ARG B 1 345 ? -16 -15.148 -21.312 1 97.5 345 ARG B C 1
ATOM 6293 O O . ARG B 1 345 ? -17.062 -14.75 -20.812 1 97.5 345 ARG B O 1
ATOM 6300 N N . SER B 1 346 ? -15.789 -15.086 -22.609 1 96.44 346 SER B N 1
ATOM 6301 C CA . SER B 1 346 ? -16.672 -14.383 -23.531 1 96.44 346 SER B CA 1
ATOM 6302 C C . SER B 1 346 ? -17.969 -15.164 -23.75 1 96.44 346 SER B C 1
ATOM 6304 O O . SER B 1 346 ? -19.031 -14.57 -23.906 1 96.44 346 SER B O 1
ATOM 6306 N N . HIS B 1 347 ? -17.875 -16.469 -23.719 1 97.44 347 HIS B N 1
ATOM 6307 C CA . HIS B 1 347 ? -19.016 -17.266 -24.156 1 97.44 347 HIS B CA 1
ATOM 6308 C C . HIS B 1 347 ? -19.719 -17.922 -22.969 1 97.44 347 HIS B C 1
ATOM 6310 O O . HIS B 1 347 ? -20.891 -18.266 -23.047 1 97.44 347 HIS B O 1
ATOM 6316 N N . HIS B 1 348 ? -18.969 -18.062 -21.875 1 97.56 348 HIS B N 1
ATOM 6317 C CA . HIS B 1 348 ? -19.562 -18.75 -20.734 1 97.56 348 HIS B CA 1
ATOM 6318 C C . HIS B 1 348 ? -19.516 -17.891 -19.484 1 97.56 348 HIS B C 1
ATOM 6320 O O . HIS B 1 348 ? -19.938 -18.312 -18.406 1 97.56 348 HIS B O 1
ATOM 6326 N N . HIS B 1 349 ? -18.984 -16.703 -19.5 1 97.19 349 HIS B N 1
ATOM 6327 C CA . HIS B 1 349 ? -18.875 -15.766 -18.375 1 97.19 349 HIS B CA 1
ATOM 6328 C C . HIS B 1 349 ? -18.109 -16.391 -17.219 1 97.19 349 HIS B C 1
ATOM 6330 O O . HIS B 1 349 ? -18.547 -16.297 -16.062 1 97.19 349 HIS B O 1
ATOM 6336 N N . LEU B 1 350 ? -17 -17.141 -17.594 1 98 350 LEU B N 1
ATOM 6337 C CA . LEU B 1 350 ? -16.109 -17.734 -16.609 1 98 350 LEU B CA 1
ATOM 6338 C C . LEU B 1 350 ? -14.781 -16.984 -16.562 1 98 350 LEU B C 1
ATOM 6340 O O . LEU B 1 350 ? -14.195 -16.672 -17.609 1 98 350 LEU B O 1
ATOM 6344 N N . ALA B 1 351 ? -14.391 -16.594 -15.383 1 97.25 351 ALA B N 1
ATOM 6345 C CA . ALA B 1 351 ? -13.047 -16.047 -15.211 1 97.25 351 ALA B CA 1
ATOM 6346 C C . ALA B 1 351 ? -12.117 -17.047 -14.547 1 97.25 351 ALA B C 1
ATOM 6348 O O . ALA B 1 351 ? -12.297 -17.406 -13.375 1 97.25 351 ALA B O 1
ATOM 6349 N N . LEU B 1 352 ? -11.148 -17.469 -15.305 1 97.19 352 LEU B N 1
ATOM 6350 C CA . LEU B 1 352 ? -10.203 -18.469 -14.805 1 97.19 352 LEU B CA 1
ATOM 6351 C C . LEU B 1 352 ? -8.922 -17.797 -14.312 1 97.19 352 LEU B C 1
ATOM 6353 O O . LEU B 1 352 ? -8.562 -16.719 -14.781 1 97.19 352 LEU B O 1
ATOM 6357 N N . HIS B 1 353 ? -8.258 -18.406 -13.398 1 92.31 353 HIS B N 1
ATOM 6358 C CA . HIS B 1 353 ? -7.141 -17.828 -12.664 1 92.31 353 HIS B CA 1
ATOM 6359 C C . HIS B 1 353 ? -5.863 -17.844 -13.492 1 92.31 353 HIS B C 1
ATOM 6361 O O . HIS B 1 353 ? -5.332 -16.781 -13.844 1 92.31 353 HIS B O 1
ATOM 6367 N N . LEU B 1 354 ? -5.371 -18.969 -13.789 1 93.12 354 LEU B N 1
ATOM 6368 C CA . LEU B 1 354 ? -4.137 -19.141 -14.547 1 93.12 354 LEU B CA 1
ATOM 6369 C C . LEU B 1 354 ? -4.422 -19.75 -15.922 1 93.12 354 LEU B C 1
ATOM 6371 O O . LEU B 1 354 ? -5.105 -20.766 -16.031 1 93.12 354 LEU B O 1
ATOM 6375 N N . CYS B 1 355 ? -3.996 -19.047 -16.953 1 95.38 355 CYS B N 1
ATOM 6376 C CA . CYS B 1 355 ? -3.979 -19.516 -18.328 1 95.38 355 CYS B CA 1
ATOM 6377 C C . CYS B 1 355 ? -2.584 -19.391 -18.938 1 95.38 355 CYS B C 1
ATOM 6379 O O . CYS B 1 355 ? -2.041 -18.297 -19.016 1 95.38 355 CYS B O 1
ATOM 6381 N N . ASP B 1 356 ? -2.049 -20.484 -19.234 1 94.69 356 ASP B N 1
ATOM 6382 C CA . ASP B 1 356 ? -0.733 -20.406 -19.859 1 94.69 356 ASP B CA 1
ATOM 6383 C C . ASP B 1 356 ? -0.73 -21.125 -21.219 1 94.69 356 ASP B C 1
ATOM 6385 O O . ASP B 1 356 ? -1.771 -21.25 -21.859 1 94.69 356 ASP B O 1
ATOM 6389 N N . HIS B 1 357 ? 0.416 -21.516 -21.734 1 93 357 HIS B N 1
ATOM 6390 C CA . HIS B 1 357 ? 0.543 -22 -23.109 1 93 357 HIS B CA 1
ATOM 6391 C C . HIS B 1 357 ? -0.145 -23.344 -23.281 1 93 357 HIS B C 1
ATOM 6393 O O . HIS B 1 357 ? -0.43 -23.75 -24.406 1 93 357 HIS B O 1
ATOM 6399 N N . ARG B 1 358 ? -0.519 -24 -22.141 1 94.75 358 ARG B N 1
ATOM 6400 C CA . ARG B 1 358 ? -1.123 -25.312 -22.375 1 94.75 358 ARG B CA 1
ATOM 6401 C C . ARG B 1 358 ? -2.115 -25.656 -21.281 1 94.75 358 ARG B C 1
ATOM 6403 O O . ARG B 1 358 ? -2.658 -26.766 -21.25 1 94.75 358 ARG B O 1
ATOM 6410 N N . ARG B 1 359 ? -2.316 -24.734 -20.359 1 97.19 359 ARG B N 1
ATOM 6411 C CA . ARG B 1 359 ? -3.174 -25.047 -19.219 1 97.19 359 ARG B CA 1
ATOM 6412 C C . ARG B 1 359 ? -4.164 -23.906 -18.953 1 97.19 359 ARG B C 1
ATOM 6414 O O . ARG B 1 359 ? -3.914 -22.766 -19.328 1 97.19 359 ARG B O 1
ATOM 6421 N N . VAL B 1 360 ? -5.258 -24.25 -18.328 1 97.81 360 VAL B N 1
ATOM 6422 C CA . VAL B 1 360 ? -6.16 -23.328 -17.625 1 97.81 360 VAL B CA 1
ATOM 6423 C C . VAL B 1 360 ? -6.328 -23.781 -16.172 1 97.81 360 VAL B C 1
ATOM 6425 O O . VAL B 1 360 ? -5.992 -24.922 -15.828 1 97.81 360 VAL B O 1
ATOM 6428 N N . SER B 1 361 ? -6.719 -22.859 -15.359 1 97.5 361 SER B N 1
ATOM 6429 C CA . SER B 1 361 ? -6.879 -23.266 -13.969 1 97.5 361 SER B CA 1
ATOM 6430 C C . SER B 1 361 ? -8.102 -22.609 -13.344 1 97.5 361 SER B C 1
ATOM 6432 O O . SER B 1 361 ? -8.562 -21.562 -13.812 1 97.5 361 SER B O 1
ATOM 6434 N N . ALA B 1 362 ? -8.688 -23.266 -12.375 1 98.31 362 ALA B N 1
ATOM 6435 C CA . ALA B 1 362 ? -9.766 -22.75 -11.539 1 98.31 362 ALA B CA 1
ATOM 6436 C C . ALA B 1 362 ? -9.383 -22.781 -10.062 1 98.31 362 ALA B C 1
ATOM 6438 O O . ALA B 1 362 ? -9.125 -23.859 -9.516 1 98.31 362 ALA B O 1
ATOM 6439 N N . GLN B 1 363 ? -9.312 -21.641 -9.484 1 97.69 363 GLN B N 1
ATOM 6440 C CA . GLN B 1 363 ? -9.094 -21.547 -8.047 1 97.69 363 GLN B CA 1
ATOM 6441 C C . GLN B 1 363 ? -10.398 -21.734 -7.277 1 97.69 363 GLN B C 1
ATOM 6443 O O . GLN B 1 363 ? -11.297 -20.891 -7.355 1 97.69 363 GLN B O 1
ATOM 6448 N N . LEU B 1 364 ? -10.508 -22.828 -6.562 1 98.56 364 LEU B N 1
ATOM 6449 C CA . LEU B 1 364 ? -11.672 -23.016 -5.699 1 98.56 364 LEU B CA 1
ATOM 6450 C C . LEU B 1 364 ? -11.391 -22.516 -4.289 1 98.56 364 LEU B C 1
ATOM 6452 O O . LEU B 1 364 ? -10.258 -22.578 -3.809 1 98.56 364 LEU B O 1
ATOM 6456 N N . THR B 1 365 ? -12.32 -21.922 -3.682 1 98.5 365 THR B N 1
ATOM 6457 C CA . THR B 1 365 ? -12.297 -21.562 -2.266 1 98.5 365 THR B CA 1
ATOM 6458 C C . THR B 1 365 ? -13.547 -22.094 -1.558 1 98.5 365 THR B C 1
ATOM 6460 O O . THR B 1 365 ? -14.375 -22.766 -2.17 1 98.5 365 THR B O 1
ATOM 6463 N N . HIS B 1 366 ? -13.625 -21.812 -0.282 1 98.44 366 HIS B N 1
ATOM 6464 C CA . HIS B 1 366 ? -14.789 -22.234 0.481 1 98.44 366 HIS B CA 1
ATOM 6465 C C . HIS B 1 366 ? -16.047 -21.5 0.035 1 98.44 366 HIS B C 1
ATOM 6467 O O . HIS B 1 366 ? -17.156 -21.812 0.465 1 98.44 366 HIS B O 1
ATOM 6473 N N . ALA B 1 367 ? -15.898 -20.531 -0.889 1 98.5 367 ALA B N 1
ATOM 6474 C CA . ALA B 1 367 ? -17.031 -19.75 -1.395 1 98.5 367 ALA B CA 1
ATOM 6475 C C . ALA B 1 367 ? -17.75 -20.5 -2.523 1 98.5 367 ALA B C 1
ATOM 6477 O O . ALA B 1 367 ? -18.859 -20.125 -2.91 1 98.5 367 ALA B O 1
ATOM 6478 N N . ASP B 1 368 ? -17.156 -21.531 -3.078 1 98.62 368 ASP B N 1
ATOM 6479 C CA . ASP B 1 368 ? -17.703 -22.234 -4.238 1 98.62 368 ASP B CA 1
ATOM 6480 C C . ASP B 1 368 ? -18.688 -23.312 -3.812 1 98.62 368 ASP B C 1
ATOM 6482 O O . ASP B 1 368 ? -18.594 -23.844 -2.701 1 98.62 368 ASP B O 1
ATOM 6486 N N . ASP B 1 369 ? -19.578 -23.609 -4.645 1 98.12 369 ASP B N 1
ATOM 6487 C CA . ASP B 1 369 ? -20.562 -24.672 -4.465 1 98.12 369 ASP B CA 1
ATOM 6488 C C . ASP B 1 369 ? -20.875 -25.359 -5.793 1 98.12 369 ASP B C 1
ATOM 6490 O O . ASP B 1 369 ? -20.172 -25.156 -6.781 1 98.12 369 ASP B O 1
ATOM 6494 N N . THR B 1 370 ? -21.891 -26.188 -5.797 1 98.38 370 THR B N 1
ATOM 6495 C CA . THR B 1 370 ? -22.203 -26.969 -6.988 1 98.38 370 THR B CA 1
ATOM 6496 C C . THR B 1 370 ? -22.688 -26.062 -8.117 1 98.38 370 THR B C 1
ATOM 6498 O O . THR B 1 370 ? -22.469 -26.375 -9.297 1 98.38 370 THR B O 1
ATOM 6501 N N . THR B 1 371 ? -23.234 -24.938 -7.801 1 98.19 371 THR B N 1
ATOM 6502 C CA . THR B 1 371 ? -23.688 -24.016 -8.828 1 98.19 371 THR B CA 1
ATOM 6503 C C . THR B 1 371 ? -22.5 -23.469 -9.625 1 98.19 371 THR B C 1
ATOM 6505 O O . THR B 1 371 ? -22.516 -23.469 -10.852 1 98.19 371 THR B O 1
ATOM 6508 N N . THR B 1 372 ? -21.516 -23 -8.914 1 98.44 372 THR B N 1
ATOM 6509 C CA . THR B 1 372 ? -20.344 -22.453 -9.586 1 98.44 372 THR B CA 1
ATOM 6510 C C . THR B 1 372 ? -19.562 -23.547 -10.305 1 98.44 372 THR B C 1
ATOM 6512 O O . THR B 1 372 ? -19.094 -23.344 -11.422 1 98.44 372 THR B O 1
ATOM 6515 N N . THR B 1 373 ? -19.453 -24.734 -9.703 1 98.56 373 THR B N 1
ATOM 6516 C CA . THR B 1 373 ? -18.641 -25.781 -10.312 1 98.56 373 THR B CA 1
ATOM 6517 C C . THR B 1 373 ? -19.375 -26.391 -11.5 1 98.56 373 THR B C 1
ATOM 6519 O O . THR B 1 373 ? -18.75 -26.828 -12.477 1 98.56 373 THR B O 1
ATOM 6522 N N . ASP B 1 374 ? -20.703 -26.391 -11.422 1 98.56 374 ASP B N 1
ATOM 6523 C CA . ASP B 1 374 ? -21.453 -26.859 -12.586 1 98.56 374 ASP B CA 1
ATOM 6524 C C . ASP B 1 374 ? -21.234 -25.922 -13.781 1 98.56 374 ASP B C 1
ATOM 6526 O O . ASP B 1 374 ? -21.141 -26.375 -14.922 1 98.56 374 ASP B O 1
ATOM 6530 N N . ALA B 1 375 ? -21.219 -24.656 -13.508 1 98.62 375 ALA B N 1
ATOM 6531 C CA . ALA B 1 375 ? -20.922 -23.703 -14.562 1 98.62 375 ALA B CA 1
ATOM 6532 C C . ALA B 1 375 ? -19.547 -23.953 -15.172 1 98.62 375 ALA B C 1
ATOM 6534 O O . ALA B 1 375 ? -19.375 -23.891 -16.391 1 98.62 375 ALA B O 1
ATOM 6535 N N . LEU B 1 376 ? -18.562 -24.219 -14.336 1 98.75 376 LEU B N 1
ATOM 6536 C CA . LEU B 1 376 ? -17.219 -24.531 -14.781 1 98.75 376 LEU B CA 1
ATOM 6537 C C . LEU B 1 376 ? -17.203 -25.766 -15.68 1 98.75 376 LEU B C 1
ATOM 6539 O O . LEU B 1 376 ? -16.625 -25.734 -16.766 1 98.75 376 LEU B O 1
ATOM 6543 N N . LEU B 1 377 ? -17.859 -26.812 -15.211 1 98.69 377 LEU B N 1
ATOM 6544 C CA . LEU B 1 377 ? -17.875 -28.094 -15.93 1 98.69 377 LEU B CA 1
ATOM 6545 C C . LEU B 1 377 ? -18.578 -27.953 -17.266 1 98.69 377 LEU B C 1
ATOM 6547 O O . LEU B 1 377 ? -18.141 -28.531 -18.266 1 98.69 377 LEU B O 1
ATOM 6551 N N . ASN B 1 378 ? -19.656 -27.188 -17.266 1 98.62 378 ASN B N 1
ATOM 6552 C CA . ASN B 1 378 ? -20.344 -26.938 -18.531 1 98.62 378 ASN B CA 1
ATOM 6553 C C . ASN B 1 378 ? -19.469 -26.188 -19.516 1 98.62 378 ASN B C 1
ATOM 6555 O O . ASN B 1 378 ? -19.438 -26.516 -20.703 1 98.62 378 ASN B O 1
ATOM 6559 N N . GLY B 1 379 ? -18.828 -25.172 -19.047 1 98.69 379 GLY B N 1
ATOM 6560 C CA . GLY B 1 379 ? -17.922 -24.438 -19.891 1 98.69 379 GLY B CA 1
ATOM 6561 C C . GLY B 1 379 ? -16.797 -25.281 -20.453 1 98.69 379 GLY B C 1
ATOM 6562 O O . GLY B 1 379 ? -16.484 -25.203 -21.641 1 98.69 379 GLY B O 1
ATOM 6563 N N . LEU B 1 380 ? -16.203 -26.141 -19.641 1 98.75 380 LEU B N 1
ATOM 6564 C CA . LEU B 1 380 ? -15.109 -27 -20.078 1 98.75 380 LEU B CA 1
ATOM 6565 C C . LEU B 1 380 ? -15.594 -28.031 -21.094 1 98.75 380 LEU B C 1
ATOM 6567 O O . LEU B 1 380 ? -14.883 -28.344 -22.047 1 98.75 380 LEU B O 1
ATOM 6571 N N . ARG B 1 381 ? -16.734 -28.562 -20.844 1 98.5 381 ARG B N 1
ATOM 6572 C CA . ARG B 1 381 ? -17.312 -29.516 -21.781 1 98.5 381 ARG B CA 1
ATOM 6573 C C . ARG B 1 381 ? -17.484 -28.875 -23.156 1 98.5 381 ARG B C 1
ATOM 6575 O O . ARG B 1 381 ? -17.125 -29.469 -24.172 1 98.5 381 ARG B O 1
ATOM 6582 N N . GLU B 1 382 ? -18.031 -27.688 -23.156 1 98.5 382 GLU B N 1
ATOM 6583 C CA . GLU B 1 382 ? -18.234 -27 -24.438 1 98.5 382 GLU B CA 1
ATOM 6584 C C . GLU B 1 382 ? -16.906 -26.625 -25.078 1 98.5 382 GLU B C 1
ATOM 6586 O O . GLU B 1 382 ? -16.781 -26.609 -26.297 1 98.5 382 GLU B O 1
ATOM 6591 N N . LEU B 1 383 ? -15.953 -26.297 -24.266 1 98.44 383 LEU B N 1
ATOM 6592 C CA . LEU B 1 383 ? -14.617 -26 -24.781 1 98.44 383 LEU B CA 1
ATOM 6593 C C . LEU B 1 383 ? -14.07 -27.172 -25.594 1 98.44 383 LEU B C 1
ATOM 6595 O O . LEU B 1 383 ? -13.453 -26.969 -26.641 1 98.44 383 LEU B O 1
ATOM 6599 N N . THR B 1 384 ? -14.266 -28.422 -25.094 1 97.94 384 THR B N 1
ATOM 6600 C CA . THR B 1 384 ? -13.773 -29.594 -25.797 1 97.94 384 THR B CA 1
ATOM 6601 C C . THR B 1 384 ? -14.445 -29.734 -27.156 1 97.94 384 THR B C 1
ATOM 6603 O O . THR B 1 384 ? -13.836 -30.25 -28.109 1 97.94 384 THR B O 1
ATOM 6606 N N . VAL B 1 385 ? -15.641 -29.234 -27.25 1 97.62 385 VAL B N 1
ATOM 6607 C CA . VAL B 1 385 ? -16.406 -29.344 -28.484 1 97.62 385 VAL B CA 1
ATOM 6608 C C . VAL B 1 385 ? -15.914 -28.281 -29.484 1 97.62 385 VAL B C 1
ATOM 6610 O O . VAL B 1 385 ? -15.75 -28.562 -30.672 1 97.62 385 VAL B O 1
ATOM 6613 N N . ILE B 1 386 ? -15.648 -27.109 -29.031 1 97.25 386 ILE B N 1
ATOM 6614 C CA . ILE B 1 386 ? -15.375 -25.984 -29.922 1 97.25 386 ILE B CA 1
ATOM 6615 C C . ILE B 1 386 ? -13.875 -25.891 -30.188 1 97.25 386 ILE B C 1
ATOM 6617 O O . ILE B 1 386 ? -13.445 -25.109 -31.031 1 97.25 386 ILE B O 1
ATOM 6621 N N . ALA B 1 387 ? -13.031 -26.625 -29.531 1 96.12 387 ALA B N 1
ATOM 6622 C CA . ALA B 1 387 ? -11.57 -26.531 -29.562 1 96.12 387 ALA B CA 1
ATOM 6623 C C . ALA B 1 387 ? -11.047 -26.469 -30.984 1 96.12 387 ALA B C 1
ATOM 6625 O O . ALA B 1 387 ? -10.117 -25.719 -31.281 1 96.12 387 ALA B O 1
ATOM 6626 N N . PRO B 1 388 ? -11.586 -27.25 -31.984 1 95.75 388 PRO B N 1
ATOM 6627 C CA . PRO B 1 388 ? -11.109 -27.188 -33.375 1 95.75 388 PRO B CA 1
ATOM 6628 C C . PRO B 1 388 ? -11.25 -25.781 -33.969 1 95.75 388 PRO B C 1
ATOM 6630 O O . PRO B 1 388 ? -10.445 -25.391 -34.812 1 95.75 388 PRO B O 1
ATOM 6633 N N . ASP B 1 389 ? -12.164 -25 -33.5 1 95.75 389 ASP B N 1
ATOM 6634 C CA . ASP B 1 389 ? -12.391 -23.656 -34 1 95.75 389 ASP B CA 1
ATOM 6635 C C . ASP B 1 389 ? -11.391 -22.656 -33.406 1 95.75 389 ASP B C 1
ATOM 6637 O O . ASP B 1 389 ? -11.25 -21.547 -33.906 1 95.75 389 ASP B O 1
ATOM 6641 N N . LEU B 1 390 ? -10.703 -23.078 -32.406 1 94.88 390 LEU B N 1
ATOM 6642 C CA . LEU B 1 390 ? -9.734 -22.219 -31.734 1 94.88 390 LEU B CA 1
ATOM 6643 C C . LEU B 1 390 ? -8.32 -22.484 -32.219 1 94.88 390 LEU B C 1
ATOM 6645 O O . LEU B 1 390 ? -7.352 -21.969 -31.656 1 94.88 390 LEU B O 1
ATOM 6649 N N . ARG B 1 391 ? -8.297 -23.297 -33.281 1 89.44 391 ARG B N 1
ATOM 6650 C CA . ARG B 1 391 ? -7.039 -23.641 -33.938 1 89.44 391 ARG B CA 1
ATOM 6651 C C . ARG B 1 391 ? -6.879 -22.875 -35.25 1 89.44 391 ARG B C 1
ATOM 6653 O O . ARG B 1 391 ? -7.867 -22.469 -35.844 1 89.44 391 ARG B O 1
ATOM 6660 N N . PRO B 1 392 ? -5.562 -22.859 -35.688 1 85.81 392 PRO B N 1
ATOM 6661 C CA . PRO B 1 392 ? -4.293 -23.094 -35 1 85.81 392 PRO B CA 1
ATOM 6662 C C . PRO B 1 392 ? -3.932 -22 -34 1 85.81 392 PRO B C 1
ATOM 6664 O O . PRO B 1 392 ? -4.242 -20.828 -34.25 1 85.81 392 PRO B O 1
ATOM 6667 N N . ALA B 1 393 ? -3.436 -22.391 -32.875 1 86.88 393 ALA B N 1
ATOM 6668 C CA . ALA B 1 393 ? -2.922 -21.406 -31.922 1 86.88 393 ALA B CA 1
ATOM 6669 C C . ALA B 1 393 ? -1.415 -21.234 -32.062 1 86.88 393 ALA B C 1
ATOM 6671 O O . ALA B 1 393 ? -0.697 -22.188 -32.375 1 86.88 393 ALA B O 1
ATOM 6672 N N . PRO B 1 394 ? -1.013 -19.922 -31.953 1 90.19 394 PRO B N 1
ATOM 6673 C CA . PRO B 1 394 ? 0.437 -19.719 -31.984 1 90.19 394 PRO B CA 1
ATOM 6674 C C . PRO B 1 394 ? 1.18 -20.531 -30.938 1 90.19 394 PRO B C 1
ATOM 6676 O O . PRO B 1 394 ? 0.699 -20.688 -29.812 1 90.19 394 PRO B O 1
ATOM 6679 N N . ARG B 1 395 ? 2.33 -21.062 -31.391 1 91 395 ARG B N 1
ATOM 6680 C CA . ARG B 1 395 ? 3.121 -21.891 -30.484 1 91 395 ARG B CA 1
ATOM 6681 C C . ARG B 1 395 ? 4.125 -21.047 -29.703 1 91 395 ARG B C 1
ATOM 6683 O O . ARG B 1 395 ? 4.746 -20.141 -30.25 1 91 395 ARG B O 1
ATOM 6690 N N . VAL B 1 396 ? 4.227 -21.344 -28.453 1 93.5 396 VAL B N 1
ATOM 6691 C CA . VAL B 1 396 ? 5.211 -20.688 -27.594 1 93.5 396 VAL B CA 1
ATOM 6692 C C . VAL B 1 396 ? 6.523 -21.453 -27.625 1 93.5 396 VAL B C 1
ATOM 6694 O O . VAL B 1 396 ? 6.539 -22.672 -27.422 1 93.5 396 VAL B O 1
ATOM 6697 N N . HIS B 1 397 ? 7.578 -20.703 -27.891 1 93.31 397 HIS B N 1
ATOM 6698 C CA . HIS B 1 397 ? 8.906 -21.312 -27.828 1 93.31 397 HIS B CA 1
ATOM 6699 C C . HIS B 1 397 ? 9.344 -21.516 -26.375 1 93.31 397 HIS B C 1
ATOM 6701 O O . HIS B 1 397 ? 9.625 -20.547 -25.672 1 93.31 397 HIS B O 1
ATOM 6707 N N . LEU B 1 398 ? 9.469 -22.75 -25.984 1 91.69 398 LEU B N 1
ATOM 6708 C CA . LEU B 1 398 ? 9.875 -23.047 -24.625 1 91.69 398 LEU B CA 1
ATOM 6709 C C . LEU B 1 398 ? 11.312 -23.562 -24.578 1 91.69 398 LEU B C 1
ATOM 6711 O O . LEU B 1 398 ? 11.57 -24.703 -24.938 1 91.69 398 LEU B O 1
ATOM 6715 N N . PRO B 1 399 ? 12.156 -22.688 -24.062 1 90.56 399 PRO B N 1
ATOM 6716 C CA . PRO B 1 399 ? 13.539 -23.156 -23.969 1 90.56 399 PRO B CA 1
ATOM 6717 C C . PRO B 1 399 ? 13.727 -24.234 -22.906 1 90.56 399 PRO B C 1
ATOM 6719 O O . PRO B 1 399 ? 12.836 -24.453 -22.078 1 90.56 399 PRO B O 1
ATOM 6722 N N . SER B 1 400 ? 14.93 -24.906 -23.016 1 89.25 400 SER B N 1
ATOM 6723 C CA . SER B 1 400 ? 15.32 -25.797 -21.922 1 89.25 400 SER B CA 1
ATOM 6724 C C . SER B 1 400 ? 15.562 -25.016 -20.641 1 89.25 400 SER B C 1
ATOM 6726 O O . SER B 1 400 ? 15.797 -23.797 -20.672 1 89.25 400 SER B O 1
ATOM 6728 N N . PRO B 1 401 ? 15.461 -25.672 -19.516 1 86.81 401 PRO B N 1
ATOM 6729 C CA . PRO B 1 401 ? 15.719 -25 -18.234 1 86.81 401 PRO B CA 1
ATOM 6730 C C . PRO B 1 401 ? 17.078 -24.312 -18.203 1 86.81 401 PRO B C 1
ATOM 6732 O O . PRO B 1 401 ? 17.188 -23.203 -17.672 1 86.81 401 PRO B O 1
ATOM 6735 N N . GLU B 1 402 ? 18.078 -24.922 -18.797 1 88.25 402 GLU B N 1
ATOM 6736 C CA . GLU B 1 402 ? 19.422 -24.359 -18.797 1 88.25 402 GLU B CA 1
ATOM 6737 C C . GLU B 1 402 ? 19.453 -23.031 -19.562 1 88.25 402 GLU B C 1
ATOM 6739 O O . GLU B 1 402 ? 20.188 -22.125 -19.188 1 88.25 402 GLU B O 1
ATOM 6744 N N . ARG B 1 403 ? 18.625 -23.016 -20.547 1 91.12 403 ARG B N 1
ATOM 6745 C CA . ARG B 1 403 ? 18.641 -21.844 -21.406 1 91.12 403 ARG B CA 1
ATOM 6746 C C . ARG B 1 403 ? 17.719 -20.75 -20.859 1 91.12 403 ARG B C 1
ATOM 6748 O O . ARG B 1 403 ? 17.828 -19.594 -21.234 1 91.12 403 ARG B O 1
ATOM 6755 N N . LEU B 1 404 ? 16.891 -21.125 -19.953 1 90.94 404 LEU B N 1
ATOM 6756 C CA . LEU B 1 404 ? 16 -20.156 -19.297 1 90.94 404 LEU B CA 1
ATOM 6757 C C . LEU B 1 404 ? 16.719 -19.469 -18.141 1 90.94 404 LEU B C 1
ATOM 6759 O O . LEU B 1 404 ? 16.344 -18.359 -17.75 1 90.94 404 LEU B O 1
ATOM 6763 N N . ARG B 1 405 ? 17.766 -20.125 -17.672 1 91.75 405 ARG B N 1
ATOM 6764 C CA . ARG B 1 405 ? 18.516 -19.547 -16.562 1 91.75 405 ARG B CA 1
ATOM 6765 C C . ARG B 1 405 ? 19.516 -18.516 -17.047 1 91.75 405 ARG B C 1
ATOM 6767 O O . ARG B 1 405 ? 20.469 -18.859 -17.766 1 91.75 405 ARG B O 1
ATOM 6774 N N . LEU B 1 406 ? 19.344 -17.312 -16.609 1 96.5 406 LEU B N 1
ATOM 6775 C CA . LEU B 1 406 ? 20.203 -16.219 -17.047 1 96.5 406 LEU B CA 1
ATOM 6776 C C . LEU B 1 406 ? 21.281 -15.922 -16.016 1 96.5 406 LEU B C 1
ATOM 6778 O O . LEU B 1 406 ? 21.078 -16.125 -14.82 1 96.5 406 LEU B O 1
ATOM 6782 N N . GLU B 1 407 ? 22.406 -15.43 -16.5 1 96.56 407 GLU B N 1
ATOM 6783 C CA . GLU B 1 407 ? 23.5 -15.008 -15.633 1 96.56 407 GLU B CA 1
ATOM 6784 C C . GLU B 1 407 ? 23.188 -13.68 -14.953 1 96.56 407 GLU B C 1
ATOM 6786 O O . GLU B 1 407 ? 22.766 -12.719 -15.609 1 96.56 407 GLU B O 1
ATOM 6791 N N . GLN B 1 408 ? 23.375 -13.625 -13.672 1 97 408 GLN B N 1
ATOM 6792 C CA . GLN B 1 408 ? 23.25 -12.367 -12.945 1 97 408 GLN B CA 1
ATOM 6793 C C . GLN B 1 408 ? 24.531 -11.539 -13.078 1 97 408 GLN B C 1
ATOM 6795 O O . GLN B 1 408 ? 25.422 -11.617 -12.242 1 97 408 GLN B O 1
ATOM 6800 N N . ALA B 1 409 ? 24.547 -10.641 -13.977 1 97.56 409 ALA B N 1
ATOM 6801 C CA . ALA B 1 409 ? 25.75 -9.883 -14.312 1 97.56 409 ALA B CA 1
ATOM 6802 C C . ALA B 1 409 ? 25.906 -8.664 -13.406 1 97.56 409 ALA B C 1
ATOM 6804 O O . ALA B 1 409 ? 27.016 -8.219 -13.141 1 97.56 409 ALA B O 1
ATOM 6805 N N . LEU B 1 410 ? 24.875 -8.062 -12.953 1 97.69 410 LEU B N 1
ATOM 6806 C CA . LEU B 1 410 ? 24.828 -6.926 -12.039 1 97.69 410 LEU B CA 1
ATOM 6807 C C . LEU B 1 410 ? 23.844 -7.168 -10.906 1 97.69 410 LEU B C 1
ATOM 6809 O O . LEU B 1 410 ? 22.938 -8.008 -11.031 1 97.69 410 LEU B O 1
ATOM 6813 N N . LEU B 1 411 ? 24.062 -6.457 -9.766 1 97.62 411 LEU B N 1
ATOM 6814 C CA . LEU B 1 411 ? 23.016 -6.453 -8.742 1 97.62 411 LEU B CA 1
ATOM 6815 C C . LEU B 1 411 ? 21.703 -5.906 -9.305 1 97.62 411 LEU B C 1
ATOM 6817 O O . LEU B 1 411 ? 21.703 -4.926 -10.055 1 97.62 411 LEU B O 1
ATOM 6821 N N . PRO B 1 412 ? 20.562 -6.555 -8.961 1 98.25 412 PRO B N 1
ATOM 6822 C CA . PRO B 1 412 ? 19.281 -6.055 -9.469 1 98.25 412 PRO B CA 1
ATOM 6823 C C . PRO B 1 412 ? 19.109 -4.555 -9.266 1 98.25 412 PRO B C 1
ATOM 6825 O O . PRO B 1 412 ? 18.703 -3.844 -10.188 1 98.25 412 PRO B O 1
ATOM 6828 N N . ARG B 1 413 ? 19.484 -4.039 -8.109 1 98.06 413 ARG B N 1
ATOM 6829 C CA . ARG B 1 413 ? 19.359 -2.629 -7.766 1 98.06 413 ARG B CA 1
ATOM 6830 C C . ARG B 1 413 ? 20.188 -1.757 -8.695 1 98.06 413 ARG B C 1
ATOM 6832 O O . ARG B 1 413 ? 19.719 -0.73 -9.18 1 98.06 413 ARG B O 1
ATOM 6839 N N . ASP B 1 414 ? 21.438 -2.15 -8.961 1 97.38 414 ASP B N 1
ATOM 6840 C CA . ASP B 1 414 ? 22.375 -1.36 -9.758 1 97.38 414 ASP B CA 1
ATOM 6841 C C . ASP B 1 414 ? 21.906 -1.274 -11.211 1 97.38 414 ASP B C 1
ATOM 6843 O O . ASP B 1 414 ? 22.016 -0.222 -11.844 1 97.38 414 ASP B O 1
ATOM 6847 N N . ALA B 1 415 ? 21.391 -2.412 -11.695 1 98 415 ALA B N 1
ATOM 6848 C CA . ALA B 1 415 ? 20.891 -2.414 -13.07 1 98 415 ALA B CA 1
ATOM 6849 C C . ALA B 1 415 ? 19.625 -1.561 -13.195 1 98 415 ALA B C 1
ATOM 6851 O O . ALA B 1 415 ? 19.453 -0.836 -14.18 1 98 415 ALA B O 1
ATOM 6852 N N . PHE B 1 416 ? 18.781 -1.571 -12.273 1 97.75 416 PHE B N 1
ATOM 6853 C CA . PHE B 1 416 ? 17.484 -0.911 -12.336 1 97.75 416 PHE B CA 1
ATOM 6854 C C . PHE B 1 416 ? 17.641 0.602 -12.227 1 97.75 416 PHE B C 1
ATOM 6856 O O . PHE B 1 416 ? 16.938 1.353 -12.914 1 97.75 416 PHE B O 1
ATOM 6863 N N . PHE B 1 417 ? 18.516 1.069 -11.297 1 96.31 417 PHE B N 1
ATOM 6864 C CA . PHE B 1 417 ? 18.641 2.496 -11.023 1 96.31 417 PHE B CA 1
ATOM 6865 C C . PHE B 1 417 ? 19.797 3.098 -11.805 1 96.31 417 PHE B C 1
ATOM 6867 O O . PHE B 1 417 ? 19.969 4.32 -11.836 1 96.31 417 PHE B O 1
ATOM 6874 N N . GLY B 1 418 ? 20.641 2.219 -12.453 1 95 418 GLY B N 1
ATOM 6875 C CA . GLY B 1 418 ? 21.781 2.703 -13.203 1 95 418 GLY B CA 1
ATOM 6876 C C . GLY B 1 418 ? 21.406 3.283 -14.555 1 95 418 GLY B C 1
ATOM 6877 O O . GLY B 1 418 ? 20.234 3.373 -14.891 1 95 418 GLY B O 1
ATOM 6878 N N . PRO B 1 419 ? 22.391 3.719 -15.297 1 95.44 419 PRO B N 1
ATOM 6879 C CA . PRO B 1 419 ? 22.125 4.211 -16.641 1 95.44 419 PRO B CA 1
ATOM 6880 C C . PRO B 1 419 ? 21.547 3.137 -17.562 1 95.44 419 PRO B C 1
ATOM 6882 O O . PRO B 1 419 ? 22.047 2.006 -17.578 1 95.44 419 PRO B O 1
ATOM 6885 N N . THR B 1 420 ? 20.516 3.516 -18.234 1 96.56 420 THR B N 1
ATOM 6886 C CA . THR B 1 420 ? 19.828 2.545 -19.078 1 96.56 420 THR B CA 1
ATOM 6887 C C . THR B 1 420 ? 19.641 3.104 -20.484 1 96.56 420 THR B C 1
ATOM 6889 O O . THR B 1 420 ? 19.797 4.305 -20.719 1 96.56 420 THR B O 1
ATOM 6892 N N . GLU B 1 421 ? 19.406 2.289 -21.438 1 97.12 421 GLU B N 1
ATOM 6893 C CA . GLU B 1 421 ? 19.016 2.631 -22.797 1 97.12 421 GLU B CA 1
ATOM 6894 C C . GLU B 1 421 ? 17.984 1.642 -23.344 1 97.12 421 GLU B C 1
ATOM 6896 O O . GLU B 1 421 ? 17.922 0.496 -22.891 1 97.12 421 GLU B O 1
ATOM 6901 N N . GLN B 1 422 ? 17.125 2.121 -24.188 1 97.25 422 GLN B N 1
ATOM 6902 C CA . GLN B 1 422 ? 16.172 1.274 -24.891 1 97.25 422 GLN B CA 1
ATOM 6903 C C . GLN B 1 422 ? 16.75 0.74 -26.203 1 97.25 422 GLN B C 1
ATOM 6905 O O . GLN B 1 422 ? 17.219 1.513 -27.031 1 97.25 422 GLN B O 1
ATOM 6910 N N . VAL B 1 423 ? 16.719 -0.556 -26.406 1 98.38 423 VAL B N 1
ATOM 6911 C CA . VAL B 1 423 ? 17.281 -1.138 -27.625 1 98.38 423 VAL B CA 1
ATOM 6912 C C . VAL B 1 423 ? 16.219 -2.002 -28.297 1 98.38 423 VAL B C 1
ATOM 6914 O O . VAL B 1 423 ? 15.336 -2.557 -27.641 1 98.38 423 VAL B O 1
ATOM 6917 N N . PRO B 1 424 ? 16.297 -2.061 -29.656 1 98.44 424 PRO B N 1
ATOM 6918 C CA . PRO B 1 424 ? 15.438 -3.047 -30.312 1 98.44 424 PRO B CA 1
ATOM 6919 C C . PRO B 1 424 ? 15.664 -4.465 -29.797 1 98.44 424 PRO B C 1
ATOM 6921 O O . PRO B 1 424 ? 16.797 -4.848 -29.516 1 98.44 424 PRO B O 1
ATOM 6924 N N . VAL B 1 425 ? 14.625 -5.211 -29.719 1 98.38 425 VAL B N 1
ATOM 6925 C CA . VAL B 1 425 ? 14.695 -6.551 -29.156 1 98.38 425 VAL B CA 1
ATOM 6926 C C . VAL B 1 425 ? 15.742 -7.375 -29.906 1 98.38 425 VAL B C 1
ATOM 6928 O O . VAL B 1 425 ? 16.422 -8.211 -29.312 1 98.38 425 VAL B O 1
ATOM 6931 N N . GLU B 1 426 ? 15.984 -7.09 -31.203 1 97.88 426 GLU B N 1
ATOM 6932 C CA . GLU B 1 426 ? 16.938 -7.82 -32.031 1 97.88 426 GLU B CA 1
ATOM 6933 C C . GLU B 1 426 ? 18.375 -7.574 -31.562 1 97.88 426 GLU B C 1
ATOM 6935 O O . GLU B 1 426 ? 19.281 -8.336 -31.922 1 97.88 426 GLU B O 1
ATOM 6940 N N . LYS B 1 427 ? 18.531 -6.531 -30.781 1 98.12 427 LYS B N 1
ATOM 6941 C CA . LYS B 1 427 ? 19.875 -6.168 -30.312 1 98.12 427 LYS B CA 1
ATOM 6942 C C . LYS B 1 427 ? 20.016 -6.418 -28.812 1 98.12 427 LYS B C 1
ATOM 6944 O O . LYS B 1 427 ? 21 -6.004 -28.203 1 98.12 427 LYS B O 1
ATOM 6949 N N . ALA B 1 428 ? 19.062 -7.07 -28.234 1 98.44 428 ALA B N 1
ATOM 6950 C CA . ALA B 1 428 ? 19.016 -7.168 -26.781 1 98.44 428 ALA B CA 1
ATOM 6951 C C . ALA B 1 428 ? 19.797 -8.375 -26.281 1 98.44 428 ALA B C 1
ATOM 6953 O O . ALA B 1 428 ? 20.281 -8.383 -25.141 1 98.44 428 ALA B O 1
ATOM 6954 N N . ALA B 1 429 ? 19.953 -9.438 -27.109 1 98.44 429 ALA B N 1
ATOM 6955 C CA . ALA B 1 429 ? 20.703 -10.617 -26.688 1 98.44 429 ALA B CA 1
ATOM 6956 C C . ALA B 1 429 ? 22.141 -10.25 -26.297 1 98.44 429 ALA B C 1
ATOM 6958 O O . ALA B 1 429 ? 22.812 -9.492 -27 1 98.44 429 ALA B O 1
ATOM 6959 N N . GLY B 1 430 ? 22.578 -10.711 -25.141 1 98.25 430 GLY B N 1
ATOM 6960 C CA . GLY B 1 430 ? 23.922 -10.43 -24.641 1 98.25 430 GLY B CA 1
ATOM 6961 C C . GLY B 1 430 ? 23.984 -9.211 -23.75 1 98.25 430 GLY B C 1
ATOM 6962 O O . GLY B 1 430 ? 24.969 -9.016 -23.031 1 98.25 430 GLY B O 1
ATOM 6963 N N . ARG B 1 431 ? 22.922 -8.43 -23.766 1 98.56 431 ARG B N 1
ATOM 6964 C CA . ARG B 1 431 ? 22.875 -7.223 -22.938 1 98.56 431 ARG B CA 1
ATOM 6965 C C . ARG B 1 431 ? 22.312 -7.531 -21.562 1 98.56 431 ARG B C 1
ATOM 6967 O O . ARG B 1 431 ? 21.609 -8.531 -21.391 1 98.56 431 ARG B O 1
ATOM 6974 N N . THR B 1 432 ? 22.672 -6.723 -20.609 1 98.69 432 THR B N 1
ATOM 6975 C CA . THR B 1 432 ? 22.125 -6.848 -19.266 1 98.69 432 THR B CA 1
ATOM 6976 C C . THR B 1 432 ? 20.812 -6.09 -19.125 1 98.69 432 THR B C 1
ATOM 6978 O O . THR B 1 432 ? 20.781 -4.867 -19.281 1 98.69 432 THR B O 1
ATOM 6981 N N . VAL B 1 433 ? 19.781 -6.832 -18.859 1 98.69 433 VAL B N 1
ATOM 6982 C CA . VAL B 1 433 ? 18.453 -6.234 -18.797 1 98.69 433 VAL B CA 1
ATOM 6983 C C . VAL B 1 433 ? 18.344 -5.332 -17.562 1 98.69 433 VAL B C 1
ATOM 6985 O O . VAL B 1 433 ? 18.938 -5.625 -16.516 1 98.69 433 VAL B O 1
ATOM 6988 N N . ALA B 1 434 ? 17.547 -4.172 -17.641 1 98.25 434 ALA B N 1
ATOM 6989 C CA . ALA B 1 434 ? 17.406 -3.201 -16.547 1 98.25 434 ALA B CA 1
ATOM 6990 C C . ALA B 1 434 ? 15.953 -3.066 -16.109 1 98.25 434 ALA B C 1
ATOM 6992 O O . ALA B 1 434 ? 15.586 -2.09 -15.461 1 98.25 434 ALA B O 1
ATOM 6993 N N . GLU B 1 435 ? 15.117 -3.951 -16.531 1 98 435 GLU B N 1
ATOM 6994 C CA . GLU B 1 435 ? 13.711 -4.004 -16.172 1 98 435 GLU B CA 1
ATOM 6995 C C . GLU B 1 435 ? 13.242 -5.441 -15.953 1 98 435 GLU B C 1
ATOM 6997 O O . GLU B 1 435 ? 14.016 -6.383 -16.156 1 98 435 GLU B O 1
ATOM 7002 N N . MET B 1 436 ? 12.094 -5.613 -15.445 1 97 436 MET B N 1
ATOM 7003 C CA . MET B 1 436 ? 11.531 -6.949 -15.281 1 97 436 MET B CA 1
ATOM 7004 C C . MET B 1 436 ? 10.727 -7.359 -16.516 1 97 436 MET B C 1
ATOM 7006 O O . MET B 1 436 ? 9.867 -6.613 -16.969 1 97 436 MET B O 1
ATOM 7010 N N . LEU B 1 437 ? 11.055 -8.453 -17.047 1 98.12 437 LEU B N 1
ATOM 7011 C CA . LEU B 1 437 ? 10.242 -9.094 -18.078 1 98.12 437 LEU B CA 1
ATOM 7012 C C . LEU B 1 437 ? 9.461 -10.266 -17.5 1 98.12 437 LEU B C 1
ATOM 7014 O O . LEU B 1 437 ? 9.969 -11.383 -17.422 1 98.12 437 LEU B O 1
ATOM 7018 N N . THR B 1 438 ? 8.219 -9.984 -17.141 1 96.5 438 THR B N 1
ATOM 7019 C CA . THR B 1 438 ? 7.457 -10.906 -16.312 1 96.5 438 THR B CA 1
ATOM 7020 C C . THR B 1 438 ? 6.203 -11.383 -17.047 1 96.5 438 THR B C 1
ATOM 7022 O O . THR B 1 438 ? 5.219 -10.648 -17.141 1 96.5 438 THR B O 1
ATOM 7025 N N . PRO B 1 439 ? 6.23 -12.648 -17.5 1 93.81 439 PRO B N 1
ATOM 7026 C CA . PRO B 1 439 ? 4.945 -13.203 -17.922 1 93.81 439 PRO B CA 1
ATOM 7027 C C . PRO B 1 439 ? 3.887 -13.164 -16.812 1 93.81 439 PRO B C 1
ATOM 7029 O O . PRO B 1 439 ? 4.168 -13.539 -15.68 1 93.81 439 PRO B O 1
ATOM 7032 N N . TYR B 1 440 ? 2.695 -12.633 -17.172 1 87.12 440 TYR B N 1
ATOM 7033 C CA . TYR B 1 440 ? 1.604 -12.523 -16.219 1 87.12 440 TYR B CA 1
ATOM 7034 C C . TYR B 1 440 ? 0.299 -13.039 -16.812 1 87.12 440 TYR B C 1
ATOM 7036 O O . TYR B 1 440 ? -0.142 -12.57 -17.859 1 87.12 440 TYR B O 1
ATOM 7044 N N . PRO B 1 441 ? -0.464 -13.859 -15.977 1 80.06 441 PRO B N 1
ATOM 7045 C CA . PRO B 1 441 ? 0.045 -14.688 -14.883 1 80.06 441 PRO B CA 1
ATOM 7046 C C . PRO B 1 441 ? 1.16 -15.633 -15.32 1 80.06 441 PRO B C 1
ATOM 7048 O O . PRO B 1 441 ? 1.336 -15.867 -16.516 1 80.06 441 PRO B O 1
ATOM 7051 N N . PRO B 1 442 ? 1.99 -16.156 -14.281 1 85.56 442 PRO B N 1
ATOM 7052 C CA . PRO B 1 442 ? 1.731 -16.125 -12.836 1 85.56 442 PRO B CA 1
ATOM 7053 C C . PRO B 1 442 ? 2.492 -15.008 -12.133 1 85.56 442 PRO B C 1
ATOM 7055 O O . PRO B 1 442 ? 2.467 -14.922 -10.898 1 85.56 442 PRO B O 1
ATOM 7058 N N . GLY B 1 443 ? 3.316 -14.156 -12.773 1 90 443 GLY B N 1
ATOM 7059 C CA . GLY B 1 443 ? 4.02 -13.062 -12.133 1 90 443 GLY B CA 1
ATOM 7060 C C . GLY B 1 443 ? 5.422 -13.43 -11.688 1 90 443 GLY B C 1
ATOM 7061 O O . GLY B 1 443 ? 5.941 -12.875 -10.719 1 90 443 GLY B O 1
ATOM 7062 N N . ILE B 1 444 ? 5.988 -14.406 -12.266 1 94.12 444 ILE B N 1
ATOM 7063 C CA . ILE B 1 444 ? 7.375 -14.812 -12.07 1 94.12 444 ILE B CA 1
ATOM 7064 C C . ILE B 1 444 ? 8.227 -14.328 -13.242 1 94.12 444 ILE B C 1
ATOM 7066 O O . ILE B 1 444 ? 8.055 -14.766 -14.375 1 94.12 444 ILE B O 1
ATOM 7070 N N . PRO B 1 445 ? 9.18 -13.461 -12.984 1 96.25 445 PRO B N 1
ATOM 7071 C CA . PRO B 1 445 ? 9.945 -12.875 -14.094 1 96.25 445 PRO B CA 1
ATOM 7072 C C . PRO B 1 445 ? 10.789 -13.906 -14.828 1 96.25 445 PRO B C 1
ATOM 7074 O O . PRO B 1 445 ? 11.477 -14.719 -14.203 1 96.25 445 PRO B O 1
ATOM 7077 N N . ALA B 1 446 ? 10.727 -13.859 -16.172 1 96.44 446 ALA B N 1
ATOM 7078 C CA . ALA B 1 446 ? 11.641 -14.633 -17.016 1 96.44 446 ALA B CA 1
ATOM 7079 C C . ALA B 1 446 ? 13.031 -14.016 -17.016 1 96.44 446 ALA B C 1
ATOM 7081 O O . ALA B 1 446 ? 14.031 -14.727 -17.141 1 96.44 446 ALA B O 1
ATOM 7082 N N . ALA B 1 447 ? 13.031 -12.734 -16.875 1 97.88 447 ALA B N 1
ATOM 7083 C CA . ALA B 1 447 ? 14.266 -11.961 -16.734 1 97.88 447 ALA B CA 1
ATOM 7084 C C . ALA B 1 447 ? 14.086 -10.828 -15.734 1 97.88 447 ALA B C 1
ATOM 7086 O O . ALA B 1 447 ? 13.023 -10.203 -15.672 1 97.88 447 ALA B O 1
ATOM 7087 N N . LEU B 1 448 ? 15.094 -10.617 -14.945 1 97.88 448 LEU B N 1
ATOM 7088 C CA . LEU B 1 448 ? 15.039 -9.547 -13.945 1 97.88 448 LEU B CA 1
ATOM 7089 C C . LEU B 1 448 ? 16.281 -8.656 -14.039 1 97.88 448 LEU B C 1
ATOM 7091 O O . LEU B 1 448 ? 17.297 -9.062 -14.609 1 97.88 448 LEU B O 1
ATOM 7095 N N . PRO B 1 449 ? 16.172 -7.441 -13.531 1 98.44 449 PRO B N 1
ATOM 7096 C CA . PRO B 1 449 ? 17.297 -6.496 -13.688 1 98.44 449 PRO B CA 1
ATOM 7097 C C . PRO B 1 449 ? 18.625 -7.078 -13.227 1 98.44 449 PRO B C 1
ATOM 7099 O O . PRO B 1 449 ? 18.719 -7.656 -12.141 1 98.44 449 PRO B O 1
ATOM 7102 N N . GLY B 1 450 ? 19.594 -6.848 -14.078 1 98.5 450 GLY B N 1
ATOM 7103 C CA . GLY B 1 450 ? 20.938 -7.316 -13.758 1 98.5 450 GLY B CA 1
ATOM 7104 C C . GLY B 1 450 ? 21.281 -8.625 -14.445 1 98.5 450 GLY B C 1
ATOM 7105 O O . GLY B 1 450 ? 22.438 -9.062 -14.414 1 98.5 450 GLY B O 1
ATOM 7106 N N . GLU B 1 451 ? 20.328 -9.281 -15.094 1 98.5 451 GLU B N 1
ATOM 7107 C CA . GLU B 1 451 ? 20.594 -10.547 -15.781 1 98.5 451 GLU B CA 1
ATOM 7108 C C . GLU B 1 451 ? 20.969 -10.305 -17.25 1 98.5 451 GLU B C 1
ATOM 7110 O O . GLU B 1 451 ? 20.453 -9.391 -17.891 1 98.5 451 GLU B O 1
ATOM 7115 N N . ARG B 1 452 ? 21.844 -11.141 -17.734 1 98.56 452 ARG B N 1
ATOM 7116 C CA . ARG B 1 452 ? 22.25 -11.055 -19.141 1 98.56 452 ARG B CA 1
ATOM 7117 C C . ARG B 1 452 ? 21.297 -11.844 -20.031 1 98.56 452 ARG B C 1
ATOM 7119 O O . ARG B 1 452 ? 21.188 -13.07 -19.906 1 98.56 452 ARG B O 1
ATOM 7126 N N . LEU B 1 453 ? 20.703 -11.141 -20.969 1 98.5 453 LEU B N 1
ATOM 7127 C CA . LEU B 1 453 ? 19.703 -11.75 -21.828 1 98.5 453 LEU B CA 1
ATOM 7128 C C . LEU B 1 453 ? 20.359 -12.688 -22.844 1 98.5 453 LEU B C 1
ATOM 7130 O O . LEU B 1 453 ? 21.5 -12.445 -23.266 1 98.5 453 LEU B O 1
ATOM 7134 N N . ASN B 1 454 ? 19.719 -13.758 -23.188 1 98 454 ASN B N 1
ATOM 7135 C CA . ASN B 1 454 ? 20.078 -14.594 -24.328 1 98 454 ASN B CA 1
ATOM 7136 C C . ASN B 1 454 ? 18.938 -14.711 -25.328 1 98 454 ASN B C 1
ATOM 7138 O O . ASN B 1 454 ? 17.828 -14.25 -25.047 1 98 454 ASN B O 1
ATOM 7142 N N . GLN B 1 455 ? 19.25 -15.234 -26.453 1 97.81 455 GLN B N 1
ATOM 7143 C CA . GLN B 1 455 ? 18.266 -15.297 -27.531 1 97.81 455 GLN B CA 1
ATOM 7144 C C . GLN B 1 455 ? 17.109 -16.219 -27.156 1 97.81 455 GLN B C 1
ATOM 7146 O O . GLN B 1 455 ? 15.961 -15.969 -27.562 1 97.81 455 GLN B O 1
ATOM 7151 N N . ASP B 1 456 ? 17.328 -17.219 -26.438 1 97.44 456 ASP B N 1
ATOM 7152 C CA . ASP B 1 456 ? 16.297 -18.203 -26.094 1 97.44 456 ASP B CA 1
ATOM 7153 C C . ASP B 1 456 ? 15.195 -17.578 -25.266 1 97.44 456 ASP B C 1
ATOM 7155 O O . ASP B 1 456 ? 14.008 -17.797 -25.516 1 97.44 456 ASP B O 1
ATOM 7159 N N . VAL B 1 457 ? 15.602 -16.812 -24.25 1 97.5 457 VAL B N 1
ATOM 7160 C CA . VAL B 1 457 ? 14.625 -16.156 -23.391 1 97.5 457 VAL B CA 1
ATOM 7161 C C . VAL B 1 457 ? 13.836 -15.133 -24.203 1 97.5 457 VAL B C 1
ATOM 7163 O O . VAL B 1 457 ? 12.625 -14.992 -24.031 1 97.5 457 VAL B O 1
ATOM 7166 N N . LEU B 1 458 ? 14.469 -14.422 -25.094 1 98.19 458 LEU B N 1
ATOM 7167 C CA . LEU B 1 458 ? 13.797 -13.438 -25.938 1 98.19 458 LEU B CA 1
ATOM 7168 C C . LEU B 1 458 ? 12.789 -14.117 -26.859 1 98.19 458 LEU B C 1
ATOM 7170 O O . LEU B 1 458 ? 11.664 -13.633 -27.031 1 98.19 458 LEU B O 1
ATOM 7174 N N . ASP B 1 459 ? 13.203 -15.219 -27.422 1 97.62 459 ASP B N 1
ATOM 7175 C CA . ASP B 1 459 ? 12.297 -15.977 -28.281 1 97.62 459 ASP B CA 1
ATOM 7176 C C . ASP B 1 459 ? 11.094 -16.5 -27.5 1 97.62 459 ASP B C 1
ATOM 7178 O O . ASP B 1 459 ? 9.969 -16.484 -28 1 97.62 459 ASP B O 1
ATOM 7182 N N . TYR B 1 460 ? 11.383 -16.969 -26.375 1 96.75 460 TYR B N 1
ATOM 7183 C CA . TYR B 1 460 ? 10.312 -17.438 -25.5 1 96.75 460 TYR B CA 1
ATOM 7184 C C . TYR B 1 460 ? 9.281 -16.344 -25.25 1 96.75 460 TYR B C 1
ATOM 7186 O O . TYR B 1 460 ? 8.086 -16.547 -25.484 1 96.75 460 TYR B O 1
ATOM 7194 N N . LEU B 1 461 ? 9.734 -15.117 -24.797 1 97.56 461 LEU B N 1
ATOM 7195 C CA . LEU B 1 461 ? 8.844 -14.008 -24.453 1 97.56 461 LEU B CA 1
ATOM 7196 C C . LEU B 1 461 ? 8.102 -13.516 -25.688 1 97.56 461 LEU B C 1
ATOM 7198 O O . LEU B 1 461 ? 6.887 -13.289 -25.625 1 97.56 461 LEU B O 1
ATOM 7202 N N . ARG B 1 462 ? 8.781 -13.391 -26.812 1 97.38 462 ARG B N 1
ATOM 7203 C CA . ARG B 1 462 ? 8.156 -12.875 -28.016 1 97.38 462 ARG B CA 1
ATOM 7204 C C . ARG B 1 462 ? 7.113 -13.852 -28.562 1 97.38 462 ARG B C 1
ATOM 7206 O O . ARG B 1 462 ? 6.008 -13.445 -28.938 1 97.38 462 ARG B O 1
ATOM 7213 N N . SER B 1 463 ? 7.484 -15.109 -28.609 1 97.06 463 SER B N 1
ATOM 7214 C CA . SER B 1 463 ? 6.516 -16.109 -29.047 1 97.06 463 SER B CA 1
ATOM 7215 C C . SER B 1 463 ? 5.344 -16.203 -28.078 1 97.06 463 SER B C 1
ATOM 7217 O O . SER B 1 463 ? 4.211 -16.453 -28.484 1 97.06 463 SER B O 1
ATOM 7219 N N . GLY B 1 464 ? 5.66 -16.094 -26.797 1 96.31 464 GLY B N 1
ATOM 7220 C CA . GLY B 1 464 ? 4.594 -16.047 -25.812 1 96.31 464 GLY B CA 1
ATOM 7221 C C . GLY B 1 464 ? 3.611 -14.922 -26.031 1 96.31 464 GLY B C 1
ATOM 7222 O O . GLY B 1 464 ? 2.396 -15.125 -26 1 96.31 464 GLY B O 1
ATOM 7223 N N . ILE B 1 465 ? 4.172 -13.742 -26.25 1 96.56 465 ILE B N 1
ATOM 7224 C CA . ILE B 1 465 ? 3.334 -12.57 -26.5 1 96.56 465 ILE B CA 1
ATOM 7225 C C . ILE B 1 465 ? 2.455 -12.812 -27.719 1 96.56 465 ILE B C 1
ATOM 7227 O O . ILE B 1 465 ? 1.259 -12.508 -27.703 1 96.56 465 ILE B O 1
ATOM 7231 N N . GLU B 1 466 ? 2.988 -13.375 -28.766 1 95.56 466 GLU B N 1
ATOM 7232 C CA . GLU B 1 466 ? 2.221 -13.719 -29.953 1 95.56 466 GLU B CA 1
ATOM 7233 C C . GLU B 1 466 ? 1.085 -14.68 -29.625 1 95.56 466 GLU B C 1
ATOM 7235 O O . GLU B 1 466 ? 0.014 -14.625 -30.234 1 95.56 466 GLU B O 1
ATOM 7240 N N . ALA B 1 467 ? 1.326 -15.508 -28.625 1 94.88 467 ALA B N 1
ATOM 7241 C CA . ALA B 1 467 ? 0.352 -16.531 -28.266 1 94.88 467 ALA B CA 1
ATOM 7242 C C . ALA B 1 467 ? -0.684 -15.977 -27.281 1 94.88 467 ALA B C 1
ATOM 7244 O O . ALA B 1 467 ? -1.702 -16.625 -27.031 1 94.88 467 ALA B O 1
ATOM 7245 N N . GLY B 1 468 ? -0.421 -14.836 -26.75 1 93.38 468 GLY B N 1
ATOM 7246 C CA . GLY B 1 468 ? -1.394 -14.234 -25.844 1 93.38 468 GLY B CA 1
ATOM 7247 C C . GLY B 1 468 ? -0.826 -13.93 -24.469 1 93.38 468 GLY B C 1
ATOM 7248 O O . GLY B 1 468 ? -1.521 -13.383 -23.625 1 93.38 468 GLY B O 1
ATOM 7249 N N . MET B 1 469 ? 0.439 -14.266 -24.266 1 95.31 469 MET B N 1
ATOM 7250 C CA . MET B 1 469 ? 1.123 -13.969 -23 1 95.31 469 MET B CA 1
ATOM 7251 C C . MET B 1 469 ? 1.217 -12.461 -22.781 1 95.31 469 MET B C 1
ATOM 7253 O O . MET B 1 469 ? 1.349 -11.695 -23.734 1 95.31 469 MET B O 1
ATOM 7257 N N . LEU B 1 470 ? 1.09 -12.086 -21.562 1 95.19 470 LEU B N 1
ATOM 7258 C CA . LEU B 1 470 ? 1.263 -10.68 -21.203 1 95.19 470 LEU B CA 1
ATOM 7259 C C . LEU B 1 470 ? 2.58 -10.461 -20.469 1 95.19 470 LEU B C 1
ATOM 7261 O O . LEU B 1 470 ? 2.984 -11.289 -19.656 1 95.19 470 LEU B O 1
ATOM 7265 N N . VAL B 1 471 ? 3.252 -9.359 -20.75 1 95.62 471 VAL B N 1
ATOM 7266 C CA . VAL B 1 471 ? 4.469 -8.938 -20.062 1 95.62 471 VAL B CA 1
ATOM 7267 C C . VAL B 1 471 ? 4.344 -7.473 -19.641 1 95.62 471 VAL B C 1
ATOM 7269 O O . VAL B 1 471 ? 5.102 -6.621 -20.125 1 95.62 471 VAL B O 1
ATOM 7272 N N . PRO B 1 472 ? 3.547 -7.223 -18.672 1 90.56 472 PRO B N 1
ATOM 7273 C CA . PRO B 1 472 ? 3.107 -5.848 -18.406 1 90.56 472 PRO B CA 1
ATOM 7274 C C . PRO B 1 472 ? 4.176 -5.012 -17.703 1 90.56 472 PRO B C 1
ATOM 7276 O O . PRO B 1 472 ? 4.098 -3.779 -17.719 1 90.56 472 PRO B O 1
ATOM 7279 N N . ASP B 1 473 ? 5.184 -5.531 -17.125 1 91.75 473 ASP B N 1
ATOM 7280 C CA . ASP B 1 473 ? 6.145 -4.809 -16.297 1 91.75 473 ASP B CA 1
ATOM 7281 C C . ASP B 1 473 ? 7.211 -4.133 -17.156 1 91.75 473 ASP B C 1
ATOM 7283 O O . ASP B 1 473 ? 7.965 -3.289 -16.672 1 91.75 473 ASP B O 1
ATOM 7287 N N . SER B 1 474 ? 7.273 -4.48 -18.438 1 94.69 474 SER B N 1
ATOM 7288 C CA . SER B 1 474 ? 8.289 -3.932 -19.328 1 94.69 474 SER B CA 1
ATOM 7289 C C . SER B 1 474 ? 7.922 -2.523 -19.781 1 94.69 474 SER B C 1
ATOM 7291 O O . SER B 1 474 ? 6.75 -2.143 -19.766 1 94.69 474 SER B O 1
ATOM 7293 N N . ALA B 1 475 ? 8.953 -1.729 -20.125 1 95.81 475 ALA B N 1
ATOM 7294 C CA . ALA B 1 475 ? 8.742 -0.395 -20.672 1 95.81 475 ALA B CA 1
ATOM 7295 C C . ALA B 1 475 ? 7.949 -0.462 -21.984 1 95.81 475 ALA B C 1
ATOM 7297 O O . ALA B 1 475 ? 7.184 0.452 -22.297 1 95.81 475 ALA B O 1
ATOM 7298 N N . ASP B 1 476 ? 8.188 -1.512 -22.719 1 96.75 476 ASP B N 1
ATOM 7299 C CA . ASP B 1 476 ? 7.492 -1.794 -23.969 1 96.75 476 ASP B CA 1
ATOM 7300 C C . ASP B 1 476 ? 6.82 -3.166 -23.922 1 96.75 476 ASP B C 1
ATOM 7302 O O . ASP B 1 476 ? 7.406 -4.16 -24.344 1 96.75 476 ASP B O 1
ATOM 7306 N N . PRO B 1 477 ? 5.57 -3.197 -23.562 1 93.25 477 PRO B N 1
ATOM 7307 C CA . PRO B 1 477 ? 4.906 -4.484 -23.359 1 93.25 477 PRO B CA 1
ATOM 7308 C C . PRO B 1 477 ? 4.828 -5.324 -24.625 1 93.25 477 PRO B C 1
ATOM 7310 O O . PRO B 1 477 ? 4.609 -6.539 -24.562 1 93.25 477 PRO B O 1
ATOM 7313 N N . ALA B 1 478 ? 5.02 -4.703 -25.812 1 95.5 478 ALA B N 1
ATOM 7314 C CA . ALA B 1 478 ? 5.055 -5.449 -27.078 1 95.5 478 ALA B CA 1
ATOM 7315 C C . ALA B 1 478 ? 6.426 -6.086 -27.297 1 95.5 478 ALA B C 1
ATOM 7317 O O . ALA B 1 478 ? 6.578 -6.961 -28.141 1 95.5 478 ALA B O 1
ATOM 7318 N N . LEU B 1 479 ? 7.391 -5.648 -26.5 1 97.44 479 LEU B N 1
ATOM 7319 C CA . LEU B 1 479 ? 8.766 -6.133 -26.516 1 97.44 479 LEU B CA 1
ATOM 7320 C C . LEU B 1 479 ? 9.422 -5.898 -27.875 1 97.44 479 LEU B C 1
ATOM 7322 O O . LEU B 1 479 ? 10.211 -6.723 -28.328 1 97.44 479 LEU B O 1
ATOM 7326 N N . ASP B 1 480 ? 8.977 -4.879 -28.516 1 98.12 480 ASP B N 1
ATOM 7327 C CA . ASP B 1 480 ? 9.742 -4.418 -29.672 1 98.12 480 ASP B CA 1
ATOM 7328 C C . ASP B 1 480 ? 11.086 -3.836 -29.234 1 98.12 480 ASP B C 1
ATOM 7330 O O . ASP B 1 480 ? 12.055 -3.871 -30 1 98.12 480 ASP B O 1
ATOM 7334 N N . THR B 1 481 ? 11.094 -3.281 -28.094 1 98.38 481 THR B N 1
ATOM 7335 C CA . THR B 1 481 ? 12.305 -2.76 -27.469 1 98.38 481 THR B CA 1
ATOM 7336 C C . THR B 1 481 ? 12.422 -3.234 -26.031 1 98.38 481 THR B C 1
ATOM 7338 O O . THR B 1 481 ? 11.43 -3.641 -25.422 1 98.38 481 THR B O 1
ATOM 7341 N N . ILE B 1 482 ? 13.609 -3.246 -25.562 1 98.38 482 ILE B N 1
ATOM 7342 C CA . ILE B 1 482 ? 13.898 -3.678 -24.203 1 98.38 482 ILE B CA 1
ATOM 7343 C C . ILE B 1 482 ? 14.844 -2.68 -23.531 1 98.38 482 ILE B C 1
ATOM 7345 O O . ILE B 1 482 ? 15.773 -2.176 -24.156 1 98.38 482 ILE B O 1
ATOM 7349 N N . ARG B 1 483 ? 14.555 -2.357 -22.328 1 97.94 483 ARG B N 1
ATOM 7350 C CA . ARG B 1 483 ? 15.422 -1.484 -21.531 1 97.94 483 ARG B CA 1
ATOM 7351 C C . ARG B 1 483 ? 16.609 -2.254 -20.984 1 97.94 483 ARG B C 1
ATOM 7353 O O . ARG B 1 483 ? 16.438 -3.23 -20.25 1 97.94 483 ARG B O 1
ATOM 7360 N N . VAL B 1 484 ? 17.859 -1.88 -21.281 1 98.56 484 VAL B N 1
ATOM 7361 C CA . VAL B 1 484 ? 19.062 -2.578 -20.844 1 98.56 484 VAL B CA 1
ATOM 7362 C C . VAL B 1 484 ? 20.047 -1.588 -20.219 1 98.56 484 VAL B C 1
ATOM 7364 O O . VAL B 1 484 ? 19.906 -0.374 -20.391 1 98.56 484 VAL B O 1
ATOM 7367 N N . SER B 1 485 ? 20.938 -2.084 -19.391 1 98.12 485 SER B N 1
ATOM 7368 C CA . SER B 1 485 ? 21.984 -1.261 -18.797 1 98.12 485 SER B CA 1
ATOM 7369 C C . SER B 1 485 ? 22.953 -0.752 -19.859 1 98.12 485 SER B C 1
ATOM 7371 O O . SER B 1 485 ? 23.312 -1.485 -20.781 1 98.12 485 SER B O 1
ATOM 7373 N N . VAL B 1 486 ? 23.375 0.543 -19.719 1 96.56 486 VAL B N 1
ATOM 7374 C CA . VAL B 1 486 ? 24.406 1.078 -20.594 1 96.56 486 VAL B CA 1
ATOM 7375 C C . VAL B 1 486 ? 25.75 0.427 -20.281 1 96.56 486 VAL B C 1
ATOM 7377 O O . VAL B 1 486 ? 26.141 0.343 -19.109 1 96.56 486 VAL B O 1
ATOM 7380 N N . GLU B 1 487 ? 26.406 -0.174 -21.219 1 84.94 487 GLU B N 1
ATOM 7381 C CA . GLU B 1 487 ? 27.703 -0.818 -21.047 1 84.94 487 GLU B CA 1
ATOM 7382 C C . GLU B 1 487 ? 28.844 0.17 -21.281 1 84.94 487 GLU B C 1
ATOM 7384 O O . GLU B 1 487 ? 28.703 1.12 -22.047 1 84.94 487 GLU B O 1
#

pLDDT: mean 96.65, std 2.59, range [79.81, 98.94]

Foldseek 3Di:
DPLLDQLLQVLLVVCLVPPDPDPDDPPCRQPVNPDPVVCVVPPSVQSVSWFFPECGSADVVCVVVRLVVLQCSLCVLQVFPTKDKAQQALLLLLLLVVCQQDAAAAEEEEELQDFVSVLVSLQVRNYFYDYQYFLADPVVRDGFKGALVSLLVSCVVCLRHRAYETEPPDPQFFGYQLLSNLVSQVVSPHAYEYEDQQCPLQSQEPVFDDDNVNSNHAKYKYNCVRFHQADPSIIMMGGHDDSGDPVSSVVSSVVRGDPGHGSSRSSRSSVRSSCSSVCSHVLVVQQLVVLVVLQVLQCPAPQKHWDDCVRACPPSGGVHGGSQKTKIFNVSLQAFQQLLQVCCCVPLVDHWDDTAGTITIHGTHSVDDPVVSVSVSVSSNVCSVCSVVRPDFQHAQRDDPVLLDFDQQDRLNCLQPDDKDKDFLVPQAQFFARWFFAWPVVRNTSHGGRTHHHPSSSSRSQSRVSRPTFRPGAPDRNRRIGMGHDD/DPLLDQLLQVLLVVCLVPPDDDPDDPPCRQPVNPDVVVCVVPPSVQSVSWFFPECGSADVVCVVVRLVVLQCSLCVLQVFPTKDKAQQALLLLLLLVVCQQDAAAAEEEEELQDFVSVLVSLQVRNYFYDYQYFLADQVVRDGFKGALVSLLVSCVVCLRHRAYETEPPALQFFGYQLLSNLVSQVVSPHAYEYEDQQCPLQSQEPVFDDDNVNSNHAKYKYNCVRFHQADPSIIMMGGHDDSGDPVSSVVSSVVRGDPGHGSSRSSRSSVRSSCSSVCSHVLVVQQLVVLVVLQVLQCPAPQKHWDDCVRACPPSGGVHGGSQKTKIFNVSLQAFQQLLQVCCCVPLVDHWDDTAGTITIHGTHSVDDPVVSVSVSVSSNVCSVCSVVRPDFQHAQRDDPVLLDFDQQDRLNCLQPDAKDKDFLVPQAQFFARWFFAWPVVRNTSHGGRTHHHPSSSSRSQSRVSRPTFRPGAPDRNRRIGMGHDD